Protein AF-0000000072588789 (afdb_homodimer)

Nearest PDB structures (foldseek):
  6ohc-assembly2_D  TM=9.760E-01  e=1.120E-61  Escherichia coli K-12
  6ohb-assembly2_D  TM=9.799E-01  e=6.715E-60  Escherichia coli K-12
  6ohc-assembly1_A  TM=9.762E-01  e=5.239E-60  Escherichia coli K-12
  6ohc-assembly2_C  TM=9.763E-01  e=9.156E-60  Escherichia coli K-12
  6ohc-assembly1_B  TM=9.712E-01  e=9.741E-60  Escherichia coli K-12

Foldseek 3Di:
DAKEKEWEWEWFACDFCVVDVVRIAIELTKMWIADQQFTADIHHCVVCVVVHDVPHHYHYDSLWYKFFFFEFEAAELLLQVCFPPDDLFDVRLCVVRVQVSLLVVVDLVVLLVSLLVSVQQLFLQRHQEYEYEFAQDLSSVVSNLVNCVVLQGQYEYEYEAFADPGDPSRHDDLVVLLVSRVVCQVVFDVPRRYAYESHHAFDLRADPSNLLSSLVVCVVPVLHAYEYAFQQAPVVFVSCCVRCVVAPGRLRSNVVNVQQAQRYEYEQCADDDLVSLLSQQVRLYEYAHAQQLSVQRVRHFHAPPSSVVNPHQYAYHQHGSSGNASHLLQSLQSNCVSCVVNVHHDFLSSSLCRGAQSVCVSNVNNQATRGSDGGHRPWMWMFRCPLDVVSVVQCVPDDDPRSSSNSCSNVNGSSRTQFTDTSRHTSDGPPPPPPD/DAKEKEWEWEWFACDFCVVPVVRIAIELTKMWIADQQFTADIHHCVVCVVVHDVPHHYHYDSLWYKFFFFEFEAAELLLQVCFPPDDLFDVRLCVVRVQVSLLVVVDLVVLLVSLLVSVQQLFLQRHQEYEYEFAQDLSSVVSNLVNCVVLQGQYEYEYEAFAAPGDPSRHDDLVVLLVSRVVCQVVFDVPRRYAYESHHAFDLRADPSNLLSSLVVCVVPVLHAYEYAFQQAPVVFVSCCVRCVVAPGRLRSNVVNVQQAQRYEYEQCADDDLVSLLSQQVRLYEYAHAQQLSVQRVRHFHAPPSSVVNVHQYAYHQHGSSGNASHLLQSLQSNCVSCVVNVHHDFLSSSLCRGAQSVCVSNVNNQATRGSHGGHRPWMWMFRCPLDVVSVVQCVPDDDPRSSSNSCSNVNGSSRTQFTDTSRHTSDGPPPPPPD

Secondary structure (DSSP, 8-state):
---EEEEEEEEEESS-TTT-GGGEEEEEEEEEEEETTEEEEEEEHHHHGGGPPTT-EEEEEEEEEEEEPEEEEEEEGGGGGG-S---SSHHHHIIIIIHHHHHGGGSHHHHHHHHHHHHHHHHHTTEEEEEEE--SSHHHHHHHHHHHHHTT-EEEEE-EE--SSS-GGG---HHHHHHHHHHHHHHHTTSTTEEEEEEE--GGGS-HHHHHHHHHHHHH-TTSEEEEEES--HHHHHHHHHH-TTSSSHHHHHHHTT--STTEEEEE--S--HHHHHHHHHHT-EEEE-HHHHHHTT-----HHHHHHTT-EEEE---BTTBS-S-HHHHHHHHHHHHHHTT----HHHHHHHTTHHHHHHTT-TTTSSS--TTSB--EEEE-TTSSHHHHHHHTT--SHHHHHHHHHHH--GGGEEEEEETTEEEEETT-----/---EEEEEEEEEESS-TTT-GGGEEEEEEEEEEEETTEEEEEEEHHHHGGGPPTT-EEEEEEEEEEEEPEEEEEEEGGGGGG-S---SSHHHHIIIIIHHHHHGGGSHHHHHHHHHHHHHHHHHTTEEEEEEE--SSHHHHHHHHHHHHHHT-EEEEE-EE--SSS-GGG---HHHHHHHHHHHHHHHTTSTTEEEEEEE--GGGS-HHHHHHHHHHHHH-TTSEEEEEES--HHHHHHHHHH-TTSSSHHHHHHHTT--STTEEEEE--S--HHHHHHHHHHT-EEEE-HHHHHHTT-----HHHHHHTT-EEEE---BTTBS-S-HHHHHHHHHHHHHHTT----HHHHHHHTTHHHHHHTT-TTTSSS--TTSB--EEEE-TTSSHHHHHHHTT--SHHHHHHHHHHH--GGGEEEEEETTEEEEETT-----

Radius of gyration: 27.59 Å; Cα contacts (8 Å, |Δi|>4): 2195; chains: 2; bounding box: 62×80×72 Å

InterPro domains:
  IPR006680 Amidohydrolase-related [PF01979] (66-426)
  IPR011059 Metal-dependent hydrolase, composite domain superfamily [G3DSA:2.30.40.10] (7-421)
  IPR011059 Metal-dependent hydrolase, composite domain superfamily [SSF51338] (22-83)
  IPR011059 Metal-dependent hydrolase, composite domain superfamily [SSF51338] (342-427)
  IPR014311 Guanine deaminase [TIGR02967] (25-424)
  IPR032466 Metal-dependent hydrolase [SSF51556] (68-370)
  IPR051607 Metallo-dependent Hydrolases [PTHR11271] (20-431)

Organism: Burkholderia pseudomallei (strain K96243) (NCBI:txid272560)

Structure (mmCIF, N/CA/C/O backbone):
data_AF-0000000072588789-model_v1
#
loop_
_entity.id
_entity.type
_entity.pdbx_description
1 polymer 'Guanine deaminase'
#
loop_
_atom_site.group_PDB
_atom_site.id
_atom_site.type_symbol
_atom_site.label_atom_id
_atom_site.label_alt_id
_atom_site.label_comp_id
_atom_site.label_asym_id
_atom_site.label_entity_id
_atom_site.label_seq_id
_atom_site.pdbx_PDB_ins_code
_atom_site.Cartn_x
_atom_site.Cartn_y
_atom_site.Cartn_z
_atom_site.occupancy
_atom_site.B_iso_or_equiv
_atom_site.auth_seq_id
_atom_site.auth_comp_id
_atom_site.auth_asym_id
_atom_site.auth_atom_id
_atom_site.pdbx_PDB_model_num
ATOM 1 N N . MET A 1 1 ? 19.344 20.5 32.75 1 59.69 1 MET A N 1
ATOM 2 C CA . MET A 1 1 ? 18.672 19.438 31.984 1 59.69 1 MET A CA 1
ATOM 3 C C . MET A 1 1 ? 19.672 18.656 31.125 1 59.69 1 MET A C 1
ATOM 5 O O . MET A 1 1 ? 20.656 19.219 30.656 1 59.69 1 MET A O 1
ATOM 9 N N . THR A 1 2 ? 19.672 17.359 31.156 1 82.81 2 THR A N 1
ATOM 10 C CA . THR A 1 2 ? 20.734 16.484 30.672 1 82.81 2 THR A CA 1
ATOM 11 C C . THR A 1 2 ? 20.703 16.391 29.141 1 82.81 2 THR A C 1
ATOM 13 O O . THR A 1 2 ? 19.625 16.375 28.547 1 82.81 2 THR A O 1
ATOM 16 N N . GLN A 1 3 ? 21.797 16.812 28.531 1 94.94 3 GLN A N 1
ATOM 17 C CA . GLN A 1 3 ? 22.016 16.672 27.109 1 94.94 3 GLN A CA 1
ATOM 18 C C . GLN A 1 3 ? 21.906 15.219 26.656 1 94.94 3 GLN A C 1
ATOM 20 O O . GLN A 1 3 ? 22.406 14.32 27.344 1 94.94 3 GLN A O 1
ATOM 25 N N . THR A 1 4 ? 21.109 14.961 25.641 1 98.06 4 THR A N 1
ATOM 26 C CA . THR A 1 4 ? 21.031 13.641 25.031 1 98.06 4 THR A CA 1
ATOM 27 C C . THR A 1 4 ? 21.578 13.68 23.609 1 98.06 4 THR A C 1
AT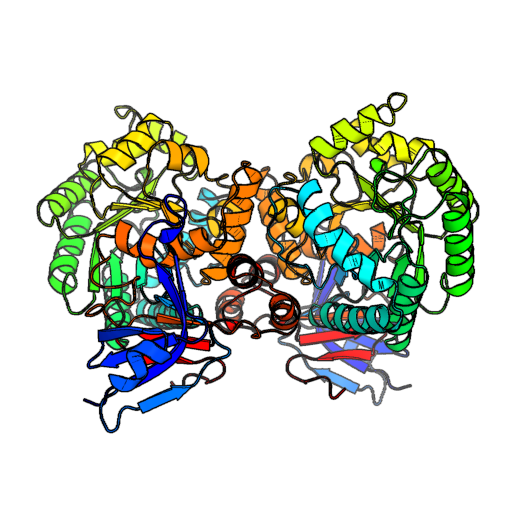OM 29 O O . THR A 1 4 ? 21.281 14.602 22.844 1 98.06 4 THR A O 1
ATOM 32 N N . ALA A 1 5 ? 22.406 12.711 23.312 1 98.44 5 ALA A N 1
ATOM 33 C CA . ALA A 1 5 ? 22.969 12.586 21.969 1 98.44 5 ALA A CA 1
ATOM 34 C C . ALA A 1 5 ? 22.594 11.242 21.344 1 98.44 5 ALA A C 1
ATOM 36 O O . ALA A 1 5 ? 22.594 10.211 22.031 1 98.44 5 ALA A O 1
ATOM 37 N N . PHE A 1 6 ? 22.219 11.281 20.094 1 98.69 6 PHE A N 1
ATOM 38 C CA . PHE A 1 6 ? 21.828 10.094 19.328 1 98.69 6 PHE A CA 1
ATOM 39 C C . PHE A 1 6 ? 22.828 9.828 18.203 1 98.69 6 PHE A C 1
ATOM 41 O O . PHE A 1 6 ? 23.031 10.68 17.344 1 98.69 6 PHE A O 1
ATOM 48 N N . ARG A 1 7 ? 23.5 8.672 18.25 1 98.81 7 ARG A N 1
ATOM 49 C CA . ARG A 1 7 ? 24.422 8.305 17.188 1 98.81 7 ARG A CA 1
ATOM 50 C C . ARG A 1 7 ? 23.766 7.336 16.203 1 98.81 7 ARG A C 1
ATOM 52 O O . ARG A 1 7 ? 23.406 6.219 16.578 1 98.81 7 ARG A O 1
ATOM 59 N N . ALA A 1 8 ? 23.562 7.719 14.969 1 98.75 8 ALA A N 1
ATOM 60 C CA . ALA A 1 8 ? 22.891 6.98 13.914 1 98.75 8 ALA A CA 1
ATOM 61 C C . ALA A 1 8 ? 23.234 7.543 12.539 1 98.75 8 ALA A C 1
ATOM 63 O O . ALA A 1 8 ? 24.031 8.484 12.43 1 98.75 8 ALA A O 1
ATOM 64 N N . ARG A 1 9 ? 22.812 6.812 11.461 1 98.62 9 ARG A N 1
ATOM 65 C CA . ARG A 1 9 ? 22.766 7.52 10.188 1 98.62 9 ARG A CA 1
ATOM 66 C C . ARG A 1 9 ? 21.844 8.734 10.273 1 98.62 9 ARG A C 1
ATOM 68 O O . ARG A 1 9 ? 20.797 8.672 10.914 1 98.62 9 ARG A O 1
ATOM 75 N N . LEU A 1 10 ? 22.297 9.859 9.719 1 98.5 10 LEU A N 1
ATOM 76 C CA . LEU A 1 10 ? 21.531 11.094 9.836 1 98.5 10 LEU A CA 1
ATOM 77 C C . LEU A 1 10 ? 21.156 11.633 8.453 1 98.5 10 LEU A C 1
ATOM 79 O O . LEU A 1 10 ? 22.031 11.805 7.602 1 98.5 10 LEU A O 1
ATOM 83 N N . LEU A 1 11 ? 19.875 11.805 8.211 1 98.56 11 LEU A N 1
ATOM 84 C CA . LEU A 1 11 ? 19.375 12.406 6.98 1 98.56 11 LEU A CA 1
ATOM 85 C C . LEU A 1 11 ? 18.828 13.812 7.238 1 98.56 11 LEU A C 1
ATOM 87 O O . LEU A 1 11 ? 17.984 14.008 8.109 1 98.56 11 LEU A O 1
ATOM 91 N N . ARG A 1 12 ? 19.328 14.812 6.598 1 97.44 12 ARG A N 1
ATOM 92 C CA . ARG A 1 12 ? 18.875 16.203 6.645 1 97.44 12 ARG A CA 1
ATOM 93 C C . ARG A 1 12 ? 18.812 16.797 5.246 1 97.44 12 ARG A C 1
ATOM 95 O O . ARG A 1 12 ? 19.312 16.219 4.289 1 97.44 12 ARG A O 1
ATOM 102 N N . PHE A 1 13 ? 18.094 17.906 5.129 1 97.19 13 PHE A N 1
ATOM 103 C CA . PHE A 1 13 ? 17.969 18.594 3.852 1 97.19 13 PHE A CA 1
ATOM 104 C C . PHE A 1 13 ? 18.297 20.078 4.004 1 97.19 13 PHE A C 1
ATOM 106 O O . PHE A 1 13 ? 17.859 20.719 4.953 1 97.19 13 PHE A O 1
ATOM 113 N N . ASP A 1 14 ? 19.094 20.594 3.105 1 92.81 14 ASP A N 1
ATOM 114 C CA . ASP A 1 14 ? 19.438 22.016 3.074 1 92.81 14 ASP A CA 1
ATOM 115 C C . ASP A 1 14 ? 18.703 22.734 1.943 1 92.81 14 ASP A C 1
ATOM 117 O O . ASP A 1 14 ? 18.984 23.906 1.662 1 92.81 14 ASP A O 1
ATOM 121 N N . GLY A 1 15 ? 17.859 22.062 1.28 1 93.75 15 GLY A N 1
ATOM 122 C CA . GLY A 1 15 ? 17.031 22.531 0.177 1 93.75 15 GLY A CA 1
ATOM 123 C C . GLY A 1 15 ? 16.328 21.422 -0.57 1 93.75 15 GLY A C 1
ATOM 124 O O . GLY A 1 15 ? 16.359 20.266 -0.142 1 93.75 15 GLY A O 1
ATOM 125 N N . ASP A 1 16 ? 15.656 21.766 -1.621 1 93.38 16 ASP A N 1
ATOM 126 C CA . ASP A 1 16 ? 14.953 20.797 -2.453 1 93.38 16 ASP A CA 1
ATOM 127 C C . ASP A 1 16 ? 15.938 19.984 -3.309 1 93.38 16 ASP A C 1
ATOM 129 O O . ASP A 1 16 ? 16.609 20.547 -4.18 1 93.38 16 ASP A O 1
ATOM 133 N N . PRO A 1 17 ? 15.969 18.703 -3.127 1 93.69 17 PRO A N 1
ATOM 134 C CA . PRO A 1 17 ? 16.922 17.875 -3.877 1 93.69 17 PRO A CA 1
ATOM 135 C C . PRO A 1 17 ? 16.656 17.875 -5.379 1 93.69 17 PRO A C 1
ATOM 137 O O . PRO A 1 17 ? 17.516 17.484 -6.168 1 93.69 17 PRO A O 1
ATOM 140 N N . ALA A 1 18 ? 15.453 18.219 -5.773 1 88.56 18 ALA A N 1
ATOM 141 C CA . ALA A 1 18 ? 15.148 18.312 -7.199 1 88.56 18 ALA A CA 1
ATOM 142 C C . ALA A 1 18 ? 15.859 19.516 -7.828 1 88.56 18 ALA A C 1
ATOM 144 O O . ALA A 1 18 ? 16.016 19.578 -9.047 1 88.56 18 ALA A O 1
ATOM 145 N N . GLN A 1 19 ? 16.266 20.422 -7 1 89.06 19 GLN A N 1
ATOM 146 C CA . GLN A 1 19 ? 16.828 21.672 -7.508 1 89.06 19 GLN A CA 1
ATOM 147 C C . GLN A 1 19 ? 18.359 21.672 -7.398 1 89.06 19 GLN A C 1
ATOM 149 O O . GLN A 1 19 ? 19.031 22.375 -8.148 1 89.06 19 GLN A O 1
ATOM 154 N N . SER A 1 20 ? 18.828 20.969 -6.383 1 88.25 20 SER A N 1
ATOM 155 C CA . SER A 1 20 ? 20.266 20.953 -6.18 1 88.25 20 SER A CA 1
ATOM 156 C C . SER A 1 20 ? 20.734 19.625 -5.605 1 88.25 20 SER A C 1
ATOM 158 O O . SER A 1 20 ? 20.109 19.078 -4.688 1 88.25 20 SER A O 1
ATOM 160 N N . ASP A 1 21 ? 21.781 19.156 -6.094 1 84.69 21 ASP A N 1
ATOM 161 C CA . ASP A 1 21 ? 22.375 17.938 -5.578 1 84.69 21 ASP A CA 1
ATOM 162 C C . ASP A 1 21 ? 22.953 18.141 -4.18 1 84.69 21 ASP A C 1
ATOM 164 O O . ASP A 1 21 ? 23.156 17.188 -3.43 1 84.69 21 ASP A O 1
ATOM 168 N N . ASP A 1 22 ? 23.219 19.375 -3.846 1 88 22 ASP A N 1
ATOM 169 C CA . ASP A 1 22 ? 23.812 19.703 -2.555 1 88 22 ASP A CA 1
ATOM 170 C C . ASP A 1 22 ? 22.75 19.906 -1.487 1 88 22 ASP A C 1
ATOM 172 O O . ASP A 1 22 ? 23.047 20.25 -0.345 1 88 22 ASP A O 1
ATOM 176 N N . ALA A 1 23 ? 21.562 19.609 -1.928 1 93.69 23 ALA A N 1
ATOM 177 C CA . ALA A 1 23 ? 20.438 19.828 -1.025 1 93.69 23 ALA A CA 1
ATOM 178 C C . ALA A 1 23 ? 20.359 18.734 0.03 1 93.69 23 ALA A C 1
ATOM 180 O O . ALA A 1 23 ? 19.703 18.906 1.06 1 93.69 23 ALA A O 1
ATOM 181 N N . LEU A 1 24 ? 21.078 17.641 -0.206 1 94.12 24 LEU A N 1
ATOM 182 C CA . LEU A 1 24 ? 21.031 16.484 0.674 1 94.12 24 LEU A CA 1
ATOM 183 C C . LEU A 1 24 ? 22.234 16.469 1.63 1 94.12 24 LEU A C 1
ATOM 185 O O . LEU A 1 24 ? 23.359 16.703 1.212 1 94.12 24 LEU A O 1
ATOM 189 N N . ALA A 1 25 ? 22 16.375 2.9 1 95.75 25 ALA A N 1
ATOM 190 C CA . ALA A 1 25 ? 23.031 16.141 3.914 1 95.75 25 ALA A CA 1
ATOM 191 C C . ALA A 1 25 ? 22.844 14.781 4.582 1 95.75 25 ALA A C 1
ATOM 193 O O . ALA A 1 25 ? 21.844 14.555 5.281 1 95.75 25 ALA A O 1
ATOM 194 N N . TYR A 1 26 ? 23.781 13.906 4.352 1 97.31 26 TYR A N 1
ATOM 195 C CA . TYR A 1 26 ? 23.703 12.539 4.855 1 97.31 26 TYR A CA 1
ATOM 196 C C . TYR A 1 26 ? 25 12.133 5.551 1 97.31 26 TYR A C 1
ATOM 198 O O . TYR A 1 26 ? 26.094 12.242 4.969 1 97.31 26 TYR A O 1
ATOM 206 N N . ASP A 1 27 ? 24.891 11.766 6.812 1 98.06 27 ASP A N 1
ATOM 207 C CA . ASP A 1 27 ? 26.031 11.227 7.57 1 98.06 27 ASP A CA 1
ATOM 208 C C . ASP A 1 27 ? 25.797 9.758 7.918 1 98.06 27 ASP A C 1
ATOM 210 O O . ASP A 1 27 ? 24.906 9.422 8.688 1 98.06 27 ASP A O 1
ATOM 214 N N . GLU A 1 28 ? 26.562 8.891 7.426 1 97.81 28 GLU A N 1
ATOM 215 C CA . GLU A 1 28 ? 26.453 7.469 7.73 1 97.81 28 GLU A CA 1
ATOM 216 C C . GLU A 1 28 ? 26.672 7.203 9.219 1 97.81 28 GLU A C 1
ATOM 218 O O . GLU A 1 28 ? 26.047 6.316 9.797 1 97.81 28 GLU A O 1
ATOM 223 N N . ASP A 1 29 ? 27.641 7.848 9.703 1 98.5 29 ASP A N 1
ATOM 224 C CA . ASP A 1 29 ? 27.891 7.871 11.141 1 98.5 29 ASP A CA 1
ATOM 225 C C . ASP A 1 29 ? 27.688 9.273 11.711 1 98.5 29 ASP A C 1
ATOM 227 O O . ASP A 1 29 ? 28.641 10.039 11.844 1 98.5 29 ASP A O 1
ATOM 231 N N . GLY A 1 30 ? 26.375 9.5 12.094 1 98.62 30 GLY A N 1
ATOM 232 C CA . GLY A 1 30 ? 25.984 10.836 12.516 1 98.62 30 GLY A CA 1
ATOM 233 C C . GLY A 1 30 ? 25.719 10.938 14 1 98.62 30 GLY A C 1
ATOM 234 O O . GLY A 1 30 ? 25.688 9.93 14.703 1 98.62 30 GLY A O 1
ATOM 235 N N . LEU A 1 31 ? 25.734 12.172 14.406 1 98.62 31 LEU A N 1
ATOM 236 C CA . LEU A 1 31 ? 25.391 12.516 15.781 1 98.62 31 LEU A CA 1
ATOM 237 C C . LEU A 1 31 ? 24.375 13.641 15.836 1 98.62 31 LEU A C 1
ATOM 239 O O . LEU A 1 31 ? 24.516 14.656 15.156 1 98.62 31 LEU A O 1
ATOM 243 N N . LEU A 1 32 ? 23.281 13.438 16.5 1 98.81 32 LEU A N 1
ATOM 244 C CA . LEU A 1 32 ? 22.281 14.445 16.828 1 98.81 32 LEU A CA 1
ATOM 245 C C . LEU A 1 32 ? 22.281 14.773 18.312 1 98.81 32 LEU A C 1
ATOM 247 O O . LEU A 1 32 ? 22.062 13.898 19.141 1 98.81 32 LEU A O 1
ATOM 251 N N . ILE A 1 33 ? 22.578 16 18.641 1 98.69 33 ILE A N 1
ATOM 252 C CA . ILE A 1 33 ? 22.656 16.453 20.031 1 98.69 33 ILE A CA 1
ATOM 253 C C . ILE A 1 33 ? 21.422 17.297 20.359 1 98.69 33 ILE A C 1
ATOM 255 O O . ILE A 1 33 ? 21.125 18.266 19.672 1 98.69 33 ILE A O 1
ATOM 259 N N . VAL A 1 34 ? 20.719 16.906 21.391 1 98.38 34 VAL A N 1
ATOM 260 C CA . VAL A 1 34 ? 19.469 17.547 21.797 1 98.38 34 VAL A CA 1
ATOM 261 C C . VAL A 1 34 ? 19.578 18.016 23.25 1 98.38 34 VAL A C 1
ATOM 263 O O . VAL A 1 34 ? 20.109 17.297 24.094 1 98.38 34 VAL A O 1
ATOM 266 N N . GLU A 1 35 ? 19.141 19.188 23.516 1 97.44 35 GLU A N 1
ATOM 267 C CA . GLU A 1 35 ? 19.078 19.75 24.859 1 97.44 35 GLU A CA 1
ATOM 268 C C . GLU A 1 35 ? 17.828 20.625 25.031 1 97.44 35 GLU A C 1
ATOM 270 O O . GLU A 1 35 ? 17.531 21.453 24.156 1 97.44 35 GLU A O 1
ATOM 275 N N . ASN A 1 36 ? 17.125 20.422 26.109 1 96.44 36 ASN A N 1
ATOM 276 C CA . ASN A 1 36 ? 15.945 21.219 26.438 1 96.44 36 ASN A CA 1
ATOM 277 C C . ASN A 1 36 ? 14.938 21.234 25.297 1 96.44 36 ASN A C 1
ATOM 279 O O . ASN A 1 36 ? 14.453 22.312 24.922 1 96.44 36 ASN A O 1
ATOM 283 N N . GLY A 1 37 ? 14.812 20.125 24.609 1 97.06 37 GLY A N 1
ATOM 284 C CA . GLY A 1 37 ? 13.789 19.953 23.594 1 97.06 37 GLY A CA 1
ATOM 285 C C . GLY A 1 37 ? 14.188 20.5 22.25 1 97.06 37 GLY A C 1
ATOM 286 O O . GLY A 1 37 ? 13.398 20.5 21.297 1 97.06 37 GLY A O 1
ATOM 287 N N . ARG A 1 38 ? 15.445 20.953 22.109 1 98.12 38 ARG A N 1
ATOM 288 C CA . ARG A 1 38 ? 15.898 21.594 20.891 1 98.12 38 ARG A CA 1
ATOM 289 C C . ARG A 1 38 ? 17.188 20.938 20.391 1 98.12 38 ARG A C 1
ATOM 291 O O . ARG A 1 38 ? 17.938 20.359 21.172 1 98.12 38 ARG A O 1
ATOM 298 N N . VAL A 1 39 ? 17.359 21.062 19.125 1 98.44 39 VAL A N 1
ATOM 299 C CA . VAL A 1 39 ? 18.594 20.562 18.516 1 98.44 39 VAL A CA 1
ATOM 300 C C . VAL A 1 39 ? 19.75 21.5 18.859 1 98.44 39 VAL A C 1
ATOM 302 O O . VAL A 1 39 ? 19.641 22.719 18.688 1 98.44 39 VAL A O 1
ATOM 305 N N . VAL A 1 40 ? 20.781 20.922 19.344 1 98.12 40 VAL A N 1
ATOM 306 C CA . VAL A 1 40 ? 22 21.672 19.609 1 98.12 40 VAL A CA 1
ATOM 307 C C . VAL A 1 40 ? 22.922 21.594 18.391 1 98.12 40 VAL A C 1
ATOM 309 O O . VAL A 1 40 ? 23.5 22.609 17.969 1 98.12 40 VAL A O 1
ATOM 312 N N . ALA A 1 41 ? 23.062 20.375 17.891 1 98.25 41 ALA A N 1
ATOM 313 C CA . ALA A 1 41 ? 23.891 20.141 16.703 1 98.25 41 ALA A CA 1
ATOM 314 C C . ALA A 1 41 ? 23.531 18.812 16.047 1 98.25 41 ALA A C 1
ATOM 316 O O . ALA A 1 41 ? 23.078 17.875 16.703 1 98.25 41 ALA A O 1
ATOM 317 N N . ALA A 1 42 ? 23.75 18.734 14.766 1 98.5 42 ALA A N 1
ATOM 318 C CA . ALA A 1 42 ? 23.594 17.516 13.969 1 98.5 42 ALA A CA 1
ATOM 319 C C . ALA A 1 42 ? 24.656 17.438 12.875 1 98.5 42 ALA A C 1
ATOM 321 O O . ALA A 1 42 ? 24.891 18.422 12.164 1 98.5 42 ALA A O 1
ATOM 322 N N . GLY A 1 43 ? 25.297 16.391 12.742 1 98.19 43 GLY A N 1
ATOM 323 C CA . GLY A 1 43 ? 26.344 16.203 11.75 1 98.19 43 GLY A CA 1
ATOM 324 C C . GLY A 1 43 ? 27.172 14.945 11.969 1 98.19 43 GLY A C 1
ATOM 325 O O . GLY A 1 43 ? 26.719 14.023 12.656 1 98.19 43 GLY A O 1
ATOM 326 N N . ALA A 1 44 ? 28.312 14.867 11.344 1 98.44 44 ALA A N 1
ATOM 327 C CA . ALA A 1 44 ? 29.188 13.703 11.461 1 98.44 44 ALA A CA 1
ATOM 328 C C . ALA A 1 44 ? 29.641 13.5 12.906 1 98.44 44 ALA A C 1
ATOM 330 O O . ALA A 1 44 ? 30.016 14.461 13.586 1 98.44 44 ALA A O 1
ATOM 331 N N . HIS A 1 45 ? 29.531 12.273 13.344 1 98.25 45 HIS A N 1
ATOM 332 C CA . HIS A 1 45 ? 29.969 11.945 14.688 1 98.25 45 HIS A CA 1
ATOM 333 C C . HIS A 1 45 ? 31.391 12.43 14.938 1 98.25 45 HIS A C 1
ATOM 335 O O . HIS A 1 45 ? 31.688 13.016 15.984 1 98.25 45 HIS A O 1
ATOM 341 N N . ALA A 1 46 ? 32.281 12.203 13.984 1 98 46 ALA A N 1
ATOM 342 C CA . ALA A 1 46 ? 33.688 12.57 14.125 1 98 46 ALA A CA 1
ATOM 343 C C . ALA A 1 46 ? 33.844 14.062 14.391 1 98 46 ALA A C 1
ATOM 345 O O . ALA A 1 46 ? 34.75 14.484 15.125 1 98 46 ALA A O 1
ATOM 346 N N . ALA A 1 47 ? 33 14.859 13.828 1 97.81 47 ALA A N 1
ATOM 347 C CA . ALA A 1 47 ? 33.094 16.312 13.938 1 97.81 47 ALA A CA 1
ATOM 348 C C . ALA A 1 47 ? 32.469 16.812 15.227 1 97.81 47 ALA A C 1
ATOM 350 O O . ALA A 1 47 ? 32.844 17.859 15.758 1 97.81 47 ALA A O 1
ATOM 351 N N . LEU A 1 48 ? 31.516 16.062 15.781 1 97.88 48 LEU A N 1
ATOM 352 C CA . LEU A 1 48 ? 30.672 16.609 16.844 1 97.88 48 LEU A CA 1
ATOM 353 C C . LEU A 1 48 ? 30.953 15.938 18.172 1 97.88 48 LEU A C 1
ATOM 355 O O . LEU A 1 48 ? 30.547 16.422 19.219 1 97.88 48 LEU A O 1
ATOM 359 N N . ALA A 1 49 ? 31.688 14.859 18.141 1 96.69 49 ALA A N 1
ATOM 360 C CA . ALA A 1 49 ? 31.906 14.062 19.344 1 96.69 49 ALA A CA 1
ATOM 361 C C . ALA A 1 49 ? 32.531 14.906 20.453 1 96.69 49 ALA A C 1
ATOM 363 O O . ALA A 1 49 ? 32.188 14.734 21.641 1 96.69 49 ALA A O 1
ATOM 364 N N . ALA A 1 50 ? 33.344 15.82 20.094 1 95.94 50 ALA A N 1
ATOM 365 C CA . ALA A 1 50 ? 34.031 16.641 21.078 1 95.94 50 ALA A CA 1
ATOM 366 C C . ALA A 1 50 ? 33.094 17.656 21.703 1 95.94 50 ALA A C 1
ATOM 368 O O . ALA A 1 50 ? 33.406 18.25 22.75 1 95.94 50 ALA A O 1
ATOM 369 N N . ARG A 1 51 ? 31.969 17.859 21.094 1 94.69 51 ARG A N 1
ATOM 370 C CA . ARG A 1 51 ? 31.016 18.859 21.562 1 94.69 51 ARG A CA 1
ATOM 371 C C . ARG A 1 51 ? 30.094 18.281 22.641 1 94.69 51 ARG A C 1
ATOM 373 O O . ARG A 1 51 ? 29.312 19.016 23.25 1 94.69 51 ARG A O 1
ATOM 380 N N . LEU A 1 52 ? 30.188 17.078 22.906 1 96 52 LEU A N 1
ATOM 381 C CA . LEU A 1 52 ? 29.312 16.453 23.891 1 96 52 LEU A CA 1
ATOM 382 C C . LEU A 1 52 ? 29.609 16.938 25.297 1 96 52 LEU A C 1
ATOM 384 O O . LEU A 1 52 ? 30.766 17 25.703 1 96 52 LEU A O 1
ATOM 388 N N . ALA A 1 53 ? 28.594 17.297 25.953 1 94.38 53 ALA A N 1
ATOM 389 C CA . ALA A 1 53 ? 28.75 17.719 27.344 1 94.38 53 ALA A CA 1
ATOM 390 C C . ALA A 1 53 ? 29.156 16.531 28.219 1 94.38 53 ALA A C 1
ATOM 392 O O . ALA A 1 53 ? 28.828 15.383 27.906 1 94.38 53 ALA A O 1
ATOM 393 N N . PRO A 1 54 ? 29.859 16.938 29.344 1 91.62 54 PRO A N 1
ATOM 394 C CA . PRO A 1 54 ? 30.109 15.867 30.328 1 91.62 54 PRO A CA 1
ATOM 395 C C . PRO A 1 54 ? 28.828 15.289 30.906 1 91.62 54 PRO A C 1
ATOM 397 O O . PRO A 1 54 ? 27.906 16.031 31.266 1 91.62 54 PRO A O 1
ATOM 400 N N . GLY A 1 55 ? 28.656 14.031 30.844 1 92.62 55 GLY A N 1
ATOM 401 C CA . GLY A 1 55 ? 27.484 13.375 31.422 1 92.62 55 GLY A CA 1
ATOM 402 C C . GLY A 1 55 ? 26.344 13.242 30.422 1 92.62 55 GLY A C 1
ATOM 403 O O . GLY A 1 55 ? 25.25 12.797 30.797 1 92.62 55 GLY A O 1
ATOM 404 N N . ALA A 1 56 ? 26.578 13.719 29.188 1 95.38 56 ALA A N 1
ATOM 405 C CA . ALA A 1 56 ? 25.547 13.555 28.172 1 95.38 56 ALA A CA 1
ATOM 406 C C . ALA A 1 56 ? 25.141 12.094 28.031 1 95.38 56 ALA A C 1
ATOM 408 O O . ALA A 1 56 ? 25.969 11.195 28.141 1 95.38 56 ALA A O 1
ATOM 409 N N . THR A 1 57 ? 23.844 11.852 27.906 1 96.88 57 THR A N 1
ATOM 410 C CA . THR A 1 57 ? 23.359 10.516 27.578 1 96.88 57 THR A CA 1
ATOM 411 C C . THR A 1 57 ? 23.578 10.211 26.094 1 96.88 57 THR A C 1
ATOM 413 O O . THR A 1 57 ? 23.125 10.969 25.234 1 96.88 57 THR A O 1
ATOM 416 N N . LEU A 1 58 ? 24.281 9.164 25.828 1 97.25 58 LEU A N 1
ATOM 417 C CA . LEU A 1 58 ? 24.531 8.758 24.438 1 97.25 58 LEU A CA 1
ATOM 418 C C . LEU A 1 58 ? 23.672 7.547 24.078 1 97.25 58 LEU A C 1
ATOM 420 O O . LEU A 1 58 ? 23.781 6.492 24.703 1 97.25 58 LEU A O 1
ATOM 424 N N . VAL A 1 59 ? 22.75 7.691 23.125 1 97.94 59 VAL A N 1
ATOM 425 C CA . VAL A 1 59 ? 21.922 6.613 22.578 1 97.94 59 VAL A CA 1
ATOM 426 C C . VAL A 1 59 ? 22.531 6.113 21.266 1 97.94 59 VAL A C 1
ATOM 428 O O . VAL A 1 59 ? 22.531 6.836 20.266 1 97.94 59 VAL A O 1
ATOM 431 N N . GLU A 1 60 ? 23.016 4.863 21.266 1 98 60 GLU A N 1
ATOM 432 C CA . GLU A 1 60 ? 23.672 4.297 20.094 1 98 60 GLU A CA 1
ATOM 433 C C . GLU A 1 60 ? 22.672 3.518 19.234 1 98 60 GLU A C 1
ATOM 435 O O . GLU A 1 60 ? 22.109 2.523 19.688 1 98 60 GLU A O 1
ATOM 440 N N . MET A 1 61 ? 22.438 3.967 18.031 1 98 61 MET A N 1
ATOM 441 C CA . MET A 1 61 ? 21.547 3.35 17.047 1 98 61 MET A CA 1
ATOM 442 C C . MET A 1 61 ? 22.156 3.408 15.648 1 98 61 MET A C 1
ATOM 444 O O . MET A 1 61 ? 21.5 3.857 14.703 1 98 61 MET A O 1
ATOM 448 N N . ARG A 1 62 ? 23.328 2.879 15.461 1 97.5 62 ARG A N 1
ATOM 449 C CA . ARG A 1 62 ? 24.109 3.068 14.242 1 97.5 62 ARG A CA 1
ATOM 450 C C . ARG A 1 62 ? 23.484 2.318 13.07 1 97.5 62 ARG A C 1
ATOM 452 O O . ARG A 1 62 ? 23.797 2.598 11.906 1 97.5 62 ARG A O 1
ATOM 459 N N . ASP A 1 63 ? 22.641 1.319 13.328 1 97.81 63 ASP A N 1
ATOM 460 C CA . ASP A 1 63 ? 21.984 0.543 12.281 1 97.81 63 ASP A CA 1
ATOM 461 C C . ASP A 1 63 ? 20.641 1.156 11.906 1 97.81 63 ASP A C 1
ATOM 463 O O . ASP A 1 63 ? 19.906 0.59 11.102 1 97.81 63 ASP A O 1
ATOM 467 N N . LYS A 1 64 ? 20.328 2.328 12.531 1 98.75 64 LYS A N 1
ATOM 468 C CA . LYS A 1 64 ? 19.078 3.041 12.273 1 98.75 64 LYS A CA 1
ATOM 469 C C . LYS A 1 64 ? 19.328 4.328 11.492 1 98.75 64 LYS A C 1
ATOM 471 O O . LYS A 1 64 ? 20.484 4.758 11.352 1 98.75 64 LYS A O 1
ATOM 476 N N . LEU A 1 65 ? 18.297 4.879 10.938 1 98.88 65 LEU A N 1
ATOM 477 C CA . LEU A 1 65 ? 18.328 6.156 10.234 1 98.88 65 LEU A CA 1
ATOM 478 C C . LEU A 1 65 ? 17.469 7.195 10.953 1 98.88 65 LEU A C 1
ATOM 480 O O . LEU A 1 65 ? 16.281 6.969 11.195 1 98.88 65 LEU A O 1
ATOM 484 N N . ILE A 1 66 ? 18.094 8.297 11.336 1 98.88 66 ILE A N 1
ATOM 485 C CA . ILE A 1 66 ? 17.344 9.414 11.898 1 98.88 66 ILE A CA 1
ATOM 486 C C . ILE A 1 66 ? 17.016 10.43 10.797 1 98.88 66 ILE A C 1
ATOM 488 O O . ILE A 1 66 ? 17.906 10.797 10.016 1 98.88 66 ILE A O 1
ATOM 492 N N . ALA A 1 67 ? 15.82 10.82 10.656 1 98.88 67 ALA A N 1
ATOM 493 C CA . ALA A 1 67 ? 15.312 11.898 9.812 1 98.88 67 ALA A CA 1
ATOM 494 C C . ALA A 1 67 ? 14.414 12.844 10.609 1 98.88 67 ALA A C 1
ATOM 496 O O . ALA A 1 67 ? 13.969 12.508 11.711 1 98.88 67 ALA A O 1
ATOM 497 N N . PRO A 1 68 ? 14.266 14.109 10.125 1 98.81 68 PRO A N 1
ATOM 498 C CA . PRO A 1 68 ? 13.234 14.922 10.781 1 98.81 68 PRO A CA 1
ATOM 499 C C . PRO A 1 68 ? 11.883 14.203 10.859 1 98.81 68 PRO A C 1
ATOM 501 O O . PRO A 1 68 ? 11.57 13.367 10.008 1 98.81 68 PRO A O 1
ATOM 504 N N . GLY A 1 69 ? 11.109 14.5 11.945 1 98.88 69 GLY A N 1
ATOM 505 C CA . GLY A 1 69 ? 9.781 13.922 12.047 1 98.88 69 GLY A CA 1
ATOM 506 C C . GLY A 1 69 ? 8.922 14.172 10.82 1 98.88 69 GLY A C 1
ATOM 507 O O . GLY A 1 69 ? 8.984 15.25 10.219 1 98.88 69 GLY A O 1
ATOM 508 N N . PHE A 1 70 ? 8.156 13.195 10.406 1 98.94 70 PHE A N 1
ATOM 509 C CA . PHE A 1 70 ? 7.301 13.367 9.242 1 98.94 70 PHE A CA 1
ATOM 510 C C . PHE A 1 70 ? 6.23 14.422 9.5 1 98.94 70 PHE A C 1
ATOM 512 O O . PHE A 1 70 ? 5.781 14.594 10.641 1 98.94 70 PHE A O 1
ATOM 519 N N . ILE A 1 71 ? 5.871 15.148 8.477 1 98.94 71 ILE A N 1
ATOM 520 C CA . ILE A 1 71 ? 4.836 16.172 8.508 1 98.94 71 ILE A CA 1
ATOM 521 C C . ILE A 1 71 ? 3.721 15.812 7.527 1 98.94 71 ILE A C 1
ATOM 523 O O . ILE A 1 71 ? 3.965 15.672 6.328 1 98.94 71 ILE A O 1
ATOM 527 N N . ASP A 1 72 ? 2.531 15.617 8.016 1 98.94 72 ASP A N 1
ATOM 528 C CA . ASP A 1 72 ? 1.343 15.297 7.227 1 98.94 72 ASP A CA 1
ATOM 529 C C . ASP A 1 72 ? 0.481 16.531 7.008 1 98.94 72 ASP A C 1
ATOM 531 O O . ASP A 1 72 ? -0.239 16.969 7.91 1 98.94 72 ASP A O 1
ATOM 535 N N . THR A 1 73 ? 0.385 17.047 5.77 1 98.94 73 THR A N 1
ATOM 536 C CA . THR A 1 73 ? -0.161 18.375 5.582 1 98.94 73 THR A CA 1
ATOM 537 C C . THR A 1 73 ? -1.651 18.312 5.262 1 98.94 73 THR A C 1
ATOM 539 O O . THR A 1 73 ? -2.262 19.328 4.918 1 98.94 73 THR A O 1
ATOM 542 N N . HIS A 1 74 ? -2.303 17.172 5.336 1 98.94 74 HIS A N 1
ATOM 543 C CA . HIS A 1 74 ? -3.74 17.031 5.125 1 98.94 74 HIS A CA 1
ATOM 544 C C . HIS A 1 74 ? -4.246 15.68 5.641 1 98.94 74 HIS A C 1
ATOM 546 O O . HIS A 1 74 ? -3.971 14.641 5.043 1 98.94 74 HIS A O 1
ATOM 552 N N . VAL A 1 75 ? -5.051 15.688 6.707 1 98.88 75 VAL A N 1
ATOM 553 C CA . VAL A 1 75 ? -5.523 14.445 7.309 1 98.88 75 VAL A CA 1
ATOM 554 C C . VAL A 1 75 ? -6.785 14.719 8.125 1 98.88 75 VAL A C 1
ATOM 556 O O . VAL A 1 75 ? -6.941 15.805 8.688 1 98.88 75 VAL A O 1
ATOM 559 N N . HIS A 1 76 ? -7.738 13.766 8.188 1 98.69 76 HIS A N 1
ATOM 560 C CA . HIS A 1 76 ? -9.008 13.906 8.891 1 98.69 76 HIS A CA 1
ATOM 561 C C . HIS A 1 76 ? -9.062 12.992 10.109 1 98.69 76 HIS A C 1
ATOM 563 O O . HIS A 1 76 ? -9.359 11.797 9.984 1 98.69 76 HIS A O 1
ATOM 569 N N . TYR A 1 77 ? -8.945 13.609 11.312 1 98.06 77 TYR A N 1
ATOM 570 C CA . TYR A 1 77 ? -8.906 12.719 12.461 1 98.06 77 TYR A CA 1
ATOM 571 C C . TYR A 1 77 ? -10.266 12.086 12.711 1 98.06 77 TYR A C 1
ATOM 573 O O . TYR A 1 77 ? -10.352 10.914 13.109 1 98.06 77 TYR A O 1
ATOM 581 N N . PRO A 1 78 ? -11.453 12.758 12.375 1 98.44 78 PRO A N 1
ATOM 582 C CA . PRO A 1 78 ? -12.75 12.156 12.656 1 98.44 78 PRO A CA 1
ATOM 583 C C . PRO A 1 78 ? -13.062 10.961 11.75 1 98.44 78 PRO A C 1
ATOM 585 O O . PRO A 1 78 ? -14 10.211 12.016 1 98.44 78 PRO A O 1
ATOM 588 N N . GLN A 1 79 ? -12.312 10.852 10.742 1 98.12 79 GLN A N 1
ATOM 589 C CA . GLN A 1 79 ? -12.625 9.82 9.758 1 98.12 79 GLN A CA 1
ATOM 590 C C . GLN A 1 79 ? -11.789 8.562 9.992 1 98.12 79 GLN A C 1
ATOM 592 O O . GLN A 1 79 ? -11.82 7.637 9.18 1 98.12 79 GLN A O 1
ATOM 597 N N . THR A 1 80 ? -11.078 8.461 11.094 1 98.25 80 THR A N 1
ATOM 598 C CA . THR A 1 80 ? -10.227 7.336 11.461 1 98.25 80 THR A CA 1
ATOM 599 C C . THR A 1 80 ? -11.016 6.035 11.484 1 98.25 80 THR A C 1
ATOM 601 O O . THR A 1 80 ? -10.578 5.023 10.93 1 98.25 80 THR A O 1
ATOM 604 N N . GLU A 1 81 ? -12.25 6.086 11.953 1 97.12 81 GLU A N 1
ATOM 605 C CA . GLU A 1 81 ? -13.008 4.867 12.203 1 97.12 81 GLU A CA 1
ATOM 606 C C . GLU A 1 81 ? -13.727 4.395 10.945 1 97.12 81 GLU A C 1
ATOM 608 O O . GLU A 1 81 ? -14.25 3.275 10.906 1 97.12 81 GLU A O 1
ATOM 613 N N . MET A 1 82 ? -13.766 5.184 9.938 1 97.12 82 MET A N 1
ATOM 614 C CA . MET A 1 82 ? -14.414 4.754 8.695 1 97.12 82 MET A CA 1
ATOM 615 C C . MET A 1 82 ? -13.383 4.562 7.586 1 97.12 82 MET A C 1
ATOM 617 O O . MET A 1 82 ? -13.742 4.441 6.414 1 97.12 82 MET A O 1
ATOM 621 N N . ILE A 1 83 ? -12.109 4.555 7.945 1 97.69 83 ILE A N 1
ATOM 622 C CA . ILE A 1 83 ? -11.055 4.285 6.98 1 97.69 83 ILE A CA 1
ATOM 623 C C . ILE A 1 83 ? -11.367 3 6.215 1 97.69 83 ILE A C 1
ATOM 625 O O . ILE A 1 83 ? -11.969 2.074 6.766 1 97.69 83 ILE A O 1
ATOM 629 N N . ALA A 1 84 ? -11.023 2.959 4.875 1 96.81 84 ALA A N 1
ATOM 630 C CA . ALA A 1 84 ? -11.219 1.767 4.051 1 96.81 84 ALA A CA 1
ATOM 631 C C . ALA A 1 84 ? -12.703 1.397 3.965 1 96.81 84 ALA A C 1
ATOM 633 O O . ALA A 1 84 ? -13.07 0.243 4.191 1 96.81 84 ALA A O 1
ATOM 634 N N . SER A 1 85 ? -13.539 2.396 3.734 1 96.06 85 SER A N 1
ATOM 635 C CA . SER A 1 85 ? -14.961 2.148 3.518 1 96.06 85 SER A CA 1
ATOM 636 C C . SER A 1 85 ? -15.289 2.098 2.029 1 96.06 85 SER A C 1
ATOM 638 O O . SER A 1 85 ? -14.945 3.012 1.279 1 96.06 85 SER A O 1
ATOM 640 N N . PRO A 1 86 ? -15.914 1.051 1.625 1 92.38 86 PRO A N 1
ATOM 641 C CA . PRO A 1 86 ? -16.203 0.906 0.196 1 92.38 86 PRO A CA 1
ATOM 642 C C . PRO A 1 86 ? -17.344 1.812 -0.274 1 92.38 86 PRO A C 1
ATOM 644 O O . PRO A 1 86 ? -18.359 1.921 0.401 1 92.38 86 PRO A O 1
ATOM 647 N N . ALA A 1 87 ? -17.141 2.498 -1.387 1 87.88 87 ALA A N 1
ATOM 648 C CA . ALA A 1 87 ? -18.172 3.316 -2.025 1 87.88 87 ALA A CA 1
ATOM 649 C C . ALA A 1 87 ? -17.844 3.537 -3.502 1 87.88 87 ALA A C 1
ATOM 651 O O . ALA A 1 87 ? -16.688 3.447 -3.918 1 87.88 87 ALA A O 1
ATOM 652 N N . PRO A 1 88 ? -18.875 3.791 -4.309 1 82.69 88 PRO A N 1
ATOM 653 C CA . PRO A 1 88 ? -18.625 3.996 -5.738 1 82.69 88 PRO A CA 1
ATOM 654 C C . PRO A 1 88 ? -18.203 5.422 -6.066 1 82.69 88 PRO A C 1
ATOM 656 O O . PRO A 1 88 ? -18.625 5.98 -7.082 1 82.69 88 PRO A O 1
ATOM 659 N N . GLY A 1 89 ? -17.5 6.062 -5.152 1 82.25 89 GLY A N 1
ATOM 660 C CA . GLY A 1 89 ? -17 7.402 -5.41 1 82.25 89 GLY A CA 1
ATOM 661 C C . GLY A 1 89 ? -17.031 8.305 -4.191 1 82.25 89 GLY A C 1
ATOM 662 O O . GLY A 1 89 ? -17.516 7.895 -3.129 1 82.25 89 GLY A O 1
ATOM 663 N N . LEU A 1 90 ? -16.594 9.586 -4.398 1 86 90 LEU A N 1
ATOM 664 C CA . LEU A 1 90 ? -16.391 10.531 -3.305 1 86 90 LEU A CA 1
ATOM 665 C C . LEU A 1 90 ? -17.719 10.891 -2.654 1 86 90 LEU A C 1
ATOM 667 O O . LEU A 1 90 ? -17.875 10.766 -1.437 1 86 90 LEU A O 1
ATOM 671 N N . LEU A 1 91 ? -18.719 11.32 -3.473 1 86.69 91 LEU A N 1
ATOM 672 C CA . LEU A 1 91 ? -19.953 11.867 -2.916 1 86.69 91 LEU A CA 1
ATOM 673 C C . LEU A 1 91 ? -20.75 10.789 -2.193 1 86.69 91 LEU A C 1
ATOM 675 O O . LEU A 1 91 ? -21.141 10.969 -1.036 1 86.69 91 LEU A O 1
ATOM 679 N N . PRO A 1 92 ? -20.891 9.578 -2.801 1 89.06 92 PRO A N 1
ATOM 680 C CA . PRO A 1 92 ? -21.531 8.5 -2.039 1 89.06 92 PRO A CA 1
ATOM 681 C C . PRO A 1 92 ? -20.734 8.109 -0.796 1 89.06 92 PRO A C 1
ATOM 683 O O . PRO A 1 92 ? -21.328 7.738 0.225 1 89.06 92 PRO A O 1
ATOM 686 N N . TRP A 1 93 ? -19.484 8.141 -0.9 1 92.31 93 TRP A N 1
ATOM 687 C CA . TRP A 1 93 ? -18.594 7.844 0.224 1 92.31 93 TRP A CA 1
ATOM 688 C C . TRP A 1 93 ? -18.844 8.812 1.376 1 92.31 93 TRP A C 1
ATOM 690 O O . TRP A 1 93 ? -18.906 8.398 2.537 1 92.31 93 TRP A O 1
ATOM 700 N N . LEU A 1 94 ? -19.031 10.117 1.111 1 92.31 94 LEU A N 1
ATOM 701 C CA . LEU A 1 94 ? -19.312 11.141 2.115 1 92.31 94 LEU A CA 1
ATOM 702 C C . LEU A 1 94 ? -20.656 10.867 2.799 1 92.31 94 LEU A C 1
ATOM 704 O O . LEU A 1 94 ? -20.719 10.82 4.031 1 92.31 94 LEU A O 1
ATOM 708 N N . ASP A 1 95 ? -21.625 10.57 2.051 1 93 95 ASP A N 1
ATOM 709 C CA . ASP A 1 95 ? -22.984 10.438 2.557 1 93 95 ASP A CA 1
ATOM 710 C C . ASP A 1 95 ? -23.156 9.156 3.373 1 93 95 ASP A C 1
ATOM 712 O O . ASP A 1 95 ? -23.812 9.156 4.414 1 93 95 ASP A O 1
ATOM 716 N N . ARG A 1 96 ? -22.531 8.164 2.877 1 93 96 ARG A N 1
ATOM 717 C CA . ARG A 1 96 ? -22.766 6.855 3.48 1 93 96 ARG A CA 1
ATOM 718 C C . ARG A 1 96 ? -21.875 6.66 4.707 1 93 96 ARG A C 1
ATOM 720 O O . ARG A 1 96 ? -22.281 6.031 5.684 1 93 96 ARG A O 1
ATOM 727 N N . TYR A 1 97 ? -20.672 7.234 4.629 1 95.69 97 TYR A N 1
ATOM 728 C CA . TYR A 1 97 ? -19.734 6.848 5.676 1 95.69 97 TYR A CA 1
ATOM 729 C C . TYR A 1 97 ? -19.219 8.07 6.418 1 95.69 97 TYR A C 1
ATOM 731 O O . TYR A 1 97 ? -19.25 8.117 7.652 1 95.69 97 TYR A O 1
ATOM 739 N N . THR A 1 98 ? -18.781 9.094 5.734 1 97 98 THR A N 1
ATOM 740 C CA . THR A 1 98 ? -18.062 10.219 6.332 1 97 98 THR A CA 1
ATOM 741 C C . THR A 1 98 ? -18.984 11 7.266 1 97 98 THR A C 1
ATOM 743 O O . THR A 1 98 ? -18.672 11.18 8.445 1 97 98 THR A O 1
ATOM 746 N N . PHE A 1 99 ? -20.172 11.445 6.758 1 97.31 99 PHE A N 1
ATOM 747 C CA . PHE A 1 99 ? -21.047 12.312 7.531 1 97.31 99 PHE A CA 1
ATOM 748 C C . PHE A 1 99 ? -21.609 11.586 8.75 1 97.31 99 PHE A C 1
ATOM 750 O O . PHE A 1 99 ? -21.562 12.102 9.867 1 97.31 99 PHE A O 1
ATOM 757 N N . PRO A 1 100 ? -22.031 10.32 8.562 1 96.88 100 PRO A N 1
ATOM 758 C CA . PRO A 1 100 ? -22.5 9.602 9.742 1 96.88 100 PRO A CA 1
ATOM 759 C C . PRO A 1 100 ? -21.406 9.414 10.797 1 96.88 100 PRO A C 1
ATOM 761 O O . PRO A 1 100 ? -21.672 9.531 11.992 1 96.88 100 PRO A O 1
ATOM 764 N N . THR A 1 101 ? -20.234 9.156 10.406 1 97.81 101 THR A N 1
ATOM 765 C CA . THR A 1 101 ? -19.109 8.977 11.328 1 97.81 101 THR A CA 1
ATOM 766 C C . THR A 1 101 ? -18.812 10.281 12.07 1 97.81 101 THR A C 1
ATOM 768 O O . THR A 1 101 ? -18.578 10.273 13.281 1 97.81 101 THR A O 1
ATOM 771 N N . GLU A 1 102 ? -18.844 11.391 11.406 1 98.31 102 GLU A N 1
ATOM 772 C CA . GLU A 1 102 ? -18.531 12.688 11.984 1 98.31 102 GLU A CA 1
ATOM 773 C C . GLU A 1 102 ? -19.625 13.148 12.945 1 98.31 102 GLU A C 1
ATOM 775 O O . GLU A 1 102 ? -19.359 13.93 13.867 1 98.31 102 GLU A O 1
ATOM 780 N N . ARG A 1 103 ? -20.844 12.633 12.734 1 98.25 103 ARG A N 1
ATOM 781 C CA . ARG A 1 103 ? -21.953 12.953 13.625 1 98.25 103 ARG A CA 1
ATOM 782 C C . ARG A 1 103 ? -21.609 12.625 15.07 1 98.25 103 ARG A C 1
ATOM 784 O O . ARG A 1 103 ? -22.016 13.344 15.992 1 98.25 103 ARG A O 1
ATOM 791 N N . ARG A 1 104 ? -20.844 11.648 15.273 1 98.25 104 ARG A N 1
ATOM 792 C CA . ARG A 1 104 ? -20.578 11.102 16.594 1 98.25 104 ARG A CA 1
ATOM 793 C C . ARG A 1 104 ? -19.703 12.055 17.406 1 98.25 104 ARG A C 1
ATOM 795 O O . ARG A 1 104 ? -19.609 11.938 18.625 1 98.25 104 ARG A O 1
ATOM 802 N N . PHE A 1 105 ? -19.125 13.016 16.828 1 98.62 105 PHE A N 1
ATOM 803 C CA . PHE A 1 105 ? -18.203 13.922 17.5 1 98.62 105 PHE A CA 1
ATOM 804 C C . PHE A 1 105 ? -18.953 15.031 18.219 1 98.62 105 PHE A C 1
ATOM 806 O O . PHE A 1 105 ? -18.344 15.859 18.906 1 98.62 105 PHE A O 1
ATOM 813 N N . ALA A 1 106 ? -20.25 15.008 18.062 1 98.12 106 ALA A N 1
ATOM 814 C CA . ALA A 1 106 ? -21.062 15.844 18.938 1 98.12 106 ALA A CA 1
ATOM 815 C C . ALA A 1 106 ? -20.844 15.477 20.406 1 98.12 106 ALA A C 1
ATOM 817 O O . ALA A 1 106 ? -21.047 16.297 21.297 1 98.12 106 ALA A O 1
ATOM 818 N N . ASP A 1 107 ? -20.375 14.281 20.625 1 98.31 107 ASP A N 1
ATOM 819 C CA . ASP A 1 107 ? -20.031 13.797 21.953 1 98.31 107 ASP A CA 1
ATOM 820 C C . ASP A 1 107 ? -18.562 14.039 22.266 1 98.31 107 ASP A C 1
ATOM 822 O O . ASP A 1 107 ? -17.688 13.414 21.672 1 98.31 107 ASP A O 1
ATOM 826 N N . PRO A 1 108 ? -18.281 14.898 23.281 1 98.19 108 PRO A N 1
ATOM 827 C CA . PRO A 1 108 ? -16.891 15.219 23.594 1 98.19 108 PRO A CA 1
ATOM 828 C C . PRO A 1 108 ? -16.078 13.984 24 1 98.19 108 PRO A C 1
ATOM 830 O O . PRO A 1 108 ? -14.875 13.922 23.734 1 98.19 108 PRO A O 1
ATOM 833 N N . ALA A 1 109 ? -16.719 13.039 24.641 1 98.56 109 ALA A N 1
ATOM 834 C CA . ALA A 1 109 ? -16 11.828 25.047 1 98.56 109 ALA A CA 1
ATOM 835 C C . ALA A 1 109 ? -15.547 11.023 23.844 1 98.56 109 ALA A C 1
ATOM 837 O O . ALA A 1 109 ? -14.445 10.477 23.828 1 98.56 109 ALA A O 1
ATOM 838 N N . HIS A 1 110 ? -16.438 10.914 22.891 1 98.62 110 HIS A N 1
ATOM 839 C CA . HIS A 1 110 ? -16.078 10.242 21.641 1 98.62 110 HIS A CA 1
ATOM 840 C C . HIS A 1 110 ? -14.938 10.969 20.938 1 98.62 110 HIS A C 1
ATOM 842 O O . HIS A 1 110 ? -13.992 10.336 20.453 1 98.62 110 HIS A O 1
ATOM 848 N N . ALA A 1 111 ? -15.016 12.289 20.875 1 98.81 111 ALA A N 1
ATOM 849 C CA . ALA A 1 111 ? -13.969 13.086 20.25 1 98.81 111 ALA A CA 1
ATOM 850 C C . ALA A 1 111 ? -12.617 12.844 20.922 1 98.81 111 ALA A C 1
ATOM 852 O O . ALA A 1 111 ? -11.602 12.688 20.234 1 98.81 111 ALA A O 1
ATOM 853 N N . ARG A 1 112 ? -12.617 12.789 22.219 1 98.69 112 ARG A N 1
ATOM 854 C CA . ARG A 1 112 ? -11.383 12.57 22.969 1 98.69 112 ARG A CA 1
ATOM 855 C C . ARG A 1 112 ? -10.805 11.188 22.688 1 98.69 112 ARG A C 1
ATOM 857 O O . ARG A 1 112 ? -9.602 11.039 22.469 1 98.69 112 ARG A O 1
ATOM 864 N N . ASP A 1 113 ? -11.703 10.203 22.672 1 98.75 113 ASP A N 1
ATOM 865 C CA . ASP A 1 113 ? -11.281 8.836 22.406 1 98.75 113 ASP A CA 1
ATOM 866 C C . ASP A 1 113 ? -10.617 8.711 21.047 1 98.75 113 ASP A C 1
ATOM 868 O O . ASP A 1 113 ? -9.531 8.133 20.922 1 98.75 113 ASP A O 1
ATOM 872 N N . VAL A 1 114 ? -11.219 9.258 20.031 1 98.75 114 VAL A N 1
ATOM 873 C CA . VAL A 1 114 ? -10.688 9.164 18.672 1 98.75 114 VAL A CA 1
ATOM 874 C C . VAL A 1 114 ? -9.414 9.992 18.547 1 98.75 114 VAL A C 1
ATOM 876 O O . VAL A 1 114 ? -8.461 9.586 17.891 1 98.75 114 VAL A O 1
ATOM 879 N N . ALA A 1 115 ? -9.367 11.164 19.203 1 98.88 115 ALA A N 1
ATOM 880 C CA . ALA A 1 115 ? -8.172 12.008 19.172 1 98.88 115 ALA A CA 1
ATOM 881 C C . ALA A 1 115 ? -6.957 11.273 19.719 1 98.88 115 ALA A C 1
ATOM 883 O O . ALA A 1 115 ? -5.871 11.336 19.141 1 98.88 115 ALA A O 1
ATOM 884 N N . GLU A 1 116 ? -7.18 10.578 20.859 1 98.81 116 GLU A N 1
ATOM 885 C CA . GLU A 1 116 ? -6.094 9.828 21.484 1 98.81 116 GLU A CA 1
ATOM 886 C C . GLU A 1 116 ? -5.578 8.734 20.547 1 98.81 116 GLU A C 1
ATOM 888 O O . GLU A 1 116 ? -4.371 8.625 20.312 1 98.81 116 GLU A O 1
ATOM 893 N N . PHE A 1 117 ? -6.441 7.941 19.984 1 98.62 117 PHE A N 1
ATOM 894 C CA . PHE A 1 117 ? -6.062 6.871 19.078 1 98.62 117 PHE A CA 1
ATOM 895 C C . PHE A 1 117 ? -5.359 7.438 17.844 1 98.62 117 PHE A C 1
ATOM 897 O O . PHE A 1 117 ? -4.348 6.891 17.391 1 98.62 117 PHE A O 1
ATOM 904 N N . PHE A 1 118 ? -5.996 8.547 17.344 1 98.75 118 PHE A N 1
ATOM 905 C CA . PHE A 1 118 ? -5.488 9.203 16.141 1 98.75 118 PHE A CA 1
ATOM 906 C C . PHE A 1 118 ? -4.043 9.641 16.344 1 98.75 118 PHE A C 1
ATOM 908 O O . PHE A 1 118 ? -3.178 9.312 15.523 1 98.75 118 PHE A O 1
ATOM 915 N N . LEU A 1 119 ? -3.744 10.297 17.391 1 98.88 119 LEU A N 1
ATOM 916 C CA . LEU A 1 119 ? -2.404 10.82 17.641 1 98.88 119 LEU A CA 1
ATOM 917 C C . LEU A 1 119 ? -1.425 9.688 17.922 1 98.88 119 LEU A C 1
ATOM 919 O O . LEU A 1 119 ? -0.281 9.711 17.469 1 98.88 119 LEU A O 1
ATOM 923 N N . ASP A 1 120 ? -1.859 8.688 18.656 1 98.44 120 ASP A N 1
ATOM 924 C CA . ASP A 1 120 ? -1.004 7.527 18.875 1 98.44 120 ASP A CA 1
ATOM 925 C C . ASP A 1 120 ? -0.611 6.863 17.562 1 98.44 120 ASP A C 1
ATOM 927 O O . ASP A 1 120 ? 0.532 6.434 17.391 1 98.44 120 ASP A O 1
ATOM 931 N N . THR A 1 121 ? -1.572 6.77 16.672 1 98.56 121 THR A N 1
ATOM 932 C CA . THR A 1 121 ? -1.322 6.129 15.391 1 98.56 121 THR A CA 1
ATOM 933 C C . THR A 1 121 ? -0.377 6.973 14.539 1 98.56 121 THR A C 1
ATOM 935 O O . THR A 1 121 ? 0.501 6.438 13.859 1 98.56 121 THR A O 1
ATOM 938 N N . LEU A 1 122 ? -0.545 8.328 14.547 1 98.81 122 LEU A N 1
ATOM 939 C CA . LEU A 1 122 ? 0.387 9.211 13.852 1 98.81 122 LEU A CA 1
ATOM 940 C C . LEU A 1 122 ? 1.813 8.992 14.352 1 98.81 122 LEU A C 1
ATOM 942 O O . LEU A 1 122 ? 2.738 8.867 13.547 1 98.81 122 LEU A O 1
ATOM 946 N N . LEU A 1 123 ? 1.954 8.938 15.648 1 98.75 123 LEU A N 1
ATOM 947 C CA . LEU A 1 123 ? 3.275 8.805 16.25 1 98.75 123 LEU A CA 1
ATOM 948 C C . LEU A 1 123 ? 3.885 7.441 15.938 1 98.75 123 LEU A C 1
ATOM 950 O O . LEU A 1 123 ? 5.09 7.336 15.703 1 98.75 123 LEU A O 1
ATOM 954 N N . ALA A 1 124 ? 3.068 6.41 15.875 1 98.62 124 ALA A N 1
ATOM 955 C CA . ALA A 1 124 ? 3.531 5.074 15.508 1 98.62 124 ALA A CA 1
ATOM 956 C C . ALA A 1 124 ? 4.031 5.039 14.07 1 98.62 124 ALA A C 1
ATOM 958 O O . ALA A 1 124 ? 4.801 4.148 13.688 1 98.62 124 ALA A O 1
ATOM 959 N N . CYS A 1 125 ? 3.594 6.027 13.328 1 98.81 125 CYS A N 1
ATOM 960 C CA . CYS A 1 125 ? 4.012 6.109 11.938 1 98.81 125 CYS A CA 1
ATOM 961 C C . CYS A 1 125 ? 5.07 7.188 11.75 1 98.81 125 CYS A C 1
ATOM 963 O O . CYS A 1 125 ? 5.426 7.527 10.617 1 98.81 125 CYS A O 1
ATOM 965 N N . GLY A 1 126 ? 5.574 7.773 12.781 1 98.81 126 GLY A N 1
ATOM 966 C CA . GLY A 1 126 ? 6.699 8.695 12.719 1 98.81 126 GLY A CA 1
ATOM 967 C C . GLY A 1 126 ? 6.285 10.125 12.438 1 98.81 126 GLY A C 1
ATOM 968 O O . GLY A 1 126 ? 7.133 11 12.242 1 98.81 126 GLY A O 1
ATOM 969 N N . THR A 1 127 ? 4.977 10.406 12.391 1 98.94 127 THR A N 1
ATOM 970 C CA . THR A 1 127 ? 4.477 11.75 12.117 1 98.94 127 THR A CA 1
ATOM 971 C C . THR A 1 127 ? 4.41 12.57 13.398 1 98.94 127 THR A C 1
ATOM 973 O O . THR A 1 127 ? 3.729 12.195 14.352 1 98.94 127 THR A O 1
ATOM 976 N N . THR A 1 128 ? 5.09 13.703 13.406 1 98.81 128 THR A N 1
ATOM 977 C CA . THR A 1 128 ? 5.16 14.516 14.609 1 98.81 128 THR A CA 1
ATOM 978 C C . THR A 1 128 ? 4.352 15.805 14.438 1 98.81 128 THR A C 1
ATOM 980 O O . THR A 1 128 ? 4.055 16.484 15.422 1 98.81 128 THR A O 1
ATOM 983 N N . THR A 1 129 ? 4.07 16.172 13.219 1 98.88 129 THR A N 1
ATOM 984 C CA . THR A 1 129 ? 3.273 17.344 12.898 1 98.88 129 THR A CA 1
ATOM 985 C C . THR A 1 129 ? 2.254 17.031 11.812 1 98.88 129 THR A C 1
ATOM 987 O O . THR A 1 129 ? 2.559 16.297 10.859 1 98.88 129 THR A O 1
ATOM 990 N N . ALA A 1 130 ? 1.045 17.578 11.969 1 98.94 130 ALA A N 1
ATOM 991 C CA . ALA A 1 130 ? 0.028 17.375 10.938 1 98.94 130 ALA A CA 1
ATOM 992 C C . ALA A 1 130 ? -0.924 18.562 10.867 1 98.94 130 ALA A C 1
ATOM 994 O O . ALA A 1 130 ? -1.096 19.297 11.844 1 98.94 130 ALA A O 1
ATOM 995 N N . LEU A 1 131 ? -1.378 18.844 9.672 1 98.88 131 LEU A N 1
ATOM 996 C CA . LEU A 1 131 ? -2.527 19.719 9.461 1 98.88 131 LEU A CA 1
ATOM 997 C C . LEU A 1 131 ? -3.822 18.906 9.438 1 98.88 131 LEU A C 1
ATOM 999 O O . LEU A 1 131 ? -4.074 18.156 8.5 1 98.88 131 LEU A O 1
ATOM 1003 N N . VAL A 1 132 ? -4.695 19.094 10.477 1 98.94 132 VAL A N 1
ATOM 1004 C CA . VAL A 1 132 ? -5.73 18.125 10.812 1 98.94 132 VAL A CA 1
ATOM 1005 C C . VAL A 1 132 ? -7.109 18.766 10.656 1 98.94 132 VAL A C 1
ATOM 1007 O O . VAL A 1 132 ? -7.371 19.828 11.211 1 98.94 132 VAL A O 1
ATOM 1010 N N . TYR A 1 133 ? -7.938 18.109 9.867 1 98.81 133 TYR A N 1
ATOM 1011 C CA . TYR A 1 133 ? -9.359 18.438 9.844 1 98.81 133 TYR A CA 1
ATOM 1012 C C . TYR A 1 133 ? -10.078 17.859 11.055 1 98.81 133 TYR A C 1
ATOM 1014 O O . TYR A 1 133 ? -9.914 16.672 11.367 1 98.81 133 TYR A O 1
ATOM 1022 N N . CYS A 1 134 ? -10.844 18.672 11.703 1 98.75 134 CYS A N 1
ATOM 1023 C CA . CYS A 1 134 ? -11.734 18.203 12.75 1 98.75 134 CYS A CA 1
ATOM 1024 C C . CYS A 1 134 ? -13.164 18.094 12.234 1 98.75 134 CYS A C 1
ATOM 1026 O O . CYS A 1 134 ? -13.391 17.641 11.109 1 98.75 134 CYS A O 1
ATOM 1028 N N . THR A 1 135 ? -14.234 18.25 13.055 1 98.69 135 THR A N 1
ATOM 1029 C CA . THR A 1 135 ? -15.617 18.297 12.594 1 98.69 135 THR A CA 1
ATOM 1030 C C . THR A 1 135 ? -16.203 19.703 12.773 1 98.69 135 THR A C 1
ATOM 1032 O O . THR A 1 135 ? -15.477 20.641 13.156 1 98.69 135 THR A O 1
ATOM 1035 N N . VAL A 1 136 ? -17.453 19.828 12.43 1 98.56 136 VAL A N 1
ATOM 1036 C CA . VAL A 1 136 ? -18.141 21.109 12.57 1 98.56 136 VAL A CA 1
ATOM 1037 C C . VAL A 1 136 ? -18.281 21.469 14.047 1 98.56 136 VAL A C 1
ATOM 1039 O O . VAL A 1 136 ? -18.484 22.641 14.398 1 98.56 136 VAL A O 1
ATOM 1042 N N . HIS A 1 137 ? -18.125 20.516 14.93 1 98.25 137 HIS A N 1
ATOM 1043 C CA . HIS A 1 137 ? -18.266 20.703 16.359 1 98.25 137 HIS A CA 1
ATOM 1044 C C . HIS A 1 137 ? -17 21.312 16.969 1 98.25 137 HIS A C 1
ATOM 1046 O O . HIS A 1 137 ? -15.914 20.75 16.812 1 98.25 137 HIS A O 1
ATOM 1052 N N . LYS A 1 138 ? -17.125 22.422 17.672 1 97.44 138 LYS A N 1
ATOM 1053 C CA . LYS A 1 138 ? -15.961 23.078 18.25 1 97.44 138 LYS A CA 1
ATOM 1054 C C . LYS A 1 138 ? -15.242 22.141 19.219 1 97.44 138 LYS A C 1
ATOM 1056 O O . LYS A 1 138 ? -14.016 22.188 19.344 1 97.44 138 LYS A O 1
ATOM 1061 N N . GLN A 1 139 ? -16 21.234 19.875 1 97.88 139 GLN A N 1
ATOM 1062 C CA . GLN A 1 139 ? -15.422 20.344 20.891 1 97.88 139 GLN A CA 1
ATOM 1063 C C . GLN A 1 139 ? -14.492 19.312 20.25 1 97.88 139 GLN A C 1
ATOM 1065 O O . GLN A 1 139 ? -13.633 18.75 20.922 1 97.88 139 GLN A O 1
ATOM 1070 N N . SER A 1 140 ? -14.75 18.953 18.953 1 98.69 140 SER A N 1
ATOM 1071 C CA . SER A 1 140 ? -13.82 18.047 18.281 1 98.69 140 SER A CA 1
ATOM 1072 C C . SER A 1 140 ? -12.43 18.656 18.172 1 98.69 140 SER A C 1
ATOM 1074 O O . SER A 1 140 ? -11.422 17.969 18.359 1 98.69 140 SER A O 1
ATOM 1076 N N . ALA A 1 141 ? -12.336 19.969 17.844 1 98.81 141 ALA A N 1
ATOM 1077 C CA . ALA A 1 141 ? -11.055 20.656 17.812 1 98.81 141 ALA A CA 1
ATOM 1078 C C . ALA A 1 141 ? -10.43 20.734 19.203 1 98.81 141 ALA A C 1
ATOM 1080 O O . ALA A 1 141 ? -9.227 20.516 19.359 1 98.81 141 ALA A O 1
ATOM 1081 N N . ASP A 1 142 ? -11.258 21.016 20.203 1 98.81 142 ASP A N 1
ATOM 1082 C CA . ASP A 1 142 ? -10.781 21.062 21.594 1 98.81 142 ASP A CA 1
ATOM 1083 C C . ASP A 1 142 ? -10.156 19.719 21.984 1 98.81 142 ASP A C 1
ATOM 1085 O O . ASP A 1 142 ? -9.109 19.688 22.641 1 98.81 142 ASP A O 1
ATOM 1089 N N . ALA A 1 143 ? -10.844 18.672 21.625 1 98.88 143 ALA A N 1
ATOM 1090 C CA . ALA A 1 143 ? -10.375 17.344 21.969 1 98.88 143 ALA A CA 1
ATOM 1091 C C . ALA A 1 143 ? -9.016 17.047 21.328 1 98.88 143 ALA A C 1
ATOM 1093 O O . ALA A 1 143 ? -8.109 16.531 21.984 1 98.88 143 ALA A O 1
ATOM 1094 N N . LEU A 1 144 ? -8.852 17.406 20.078 1 98.94 144 LEU A N 1
ATOM 1095 C CA . LEU A 1 144 ? -7.594 17.172 19.375 1 98.94 144 LEU A CA 1
ATOM 1096 C C . LEU A 1 144 ? -6.465 18 19.984 1 98.94 144 LEU A C 1
ATOM 1098 O O . LEU A 1 144 ? -5.379 17.469 20.25 1 98.94 144 LEU A O 1
ATOM 1102 N N . PHE A 1 145 ? -6.703 19.297 20.188 1 98.88 145 PHE A N 1
ATOM 1103 C CA . PHE A 1 145 ? -5.68 20.188 20.719 1 98.88 145 PHE A CA 1
ATOM 1104 C C . PHE A 1 145 ? -5.289 19.781 22.125 1 98.88 145 PHE A C 1
ATOM 1106 O O . PHE A 1 145 ? -4.109 19.812 22.5 1 98.88 145 PHE A O 1
ATOM 1113 N N . GLY A 1 146 ? -6.301 19.406 22.922 1 98.81 146 GLY A N 1
ATOM 1114 C CA . GLY A 1 146 ? -5.996 18.922 24.266 1 98.81 146 GLY A CA 1
ATOM 1115 C C . GLY A 1 146 ? -5.09 17.703 24.266 1 98.81 146 GLY A C 1
ATOM 1116 O O . GLY A 1 146 ? -4.109 17.656 25.016 1 98.81 146 GLY A O 1
ATOM 1117 N N . ALA A 1 147 ? -5.414 16.703 23.453 1 98.81 147 ALA A N 1
ATOM 1118 C CA . ALA A 1 147 ? -4.617 15.484 23.359 1 98.81 147 ALA A CA 1
ATOM 1119 C C . ALA A 1 147 ? -3.223 15.781 22.812 1 98.81 147 ALA A C 1
ATOM 1121 O O . ALA A 1 147 ? -2.238 15.18 23.25 1 98.81 147 ALA A O 1
ATOM 1122 N N . SER A 1 148 ? -3.174 16.672 21.859 1 98.81 148 SER A N 1
ATOM 1123 C CA . SER A 1 148 ? -1.901 17.078 21.266 1 98.81 148 SER A CA 1
ATOM 1124 C C . SER A 1 148 ? -1.015 17.766 22.297 1 98.81 148 SER A C 1
ATOM 1126 O O . SER A 1 148 ? 0.173 17.453 22.406 1 98.81 148 SER A O 1
ATOM 1128 N N . GLU A 1 149 ? -1.553 18.688 23 1 98.44 149 GLU A N 1
ATOM 1129 C CA . GLU A 1 149 ? -0.816 19.438 24.016 1 98.44 149 GLU A CA 1
ATOM 1130 C C . GLU A 1 149 ? -0.279 18.5 25.109 1 98.44 149 GLU A C 1
ATOM 1132 O O . GLU A 1 149 ? 0.865 18.656 25.547 1 98.44 149 GLU A O 1
ATOM 1137 N N . ALA A 1 150 ? -1.112 17.594 25.484 1 98.06 150 ALA A N 1
ATOM 1138 C CA . ALA A 1 150 ? -0.731 16.641 26.531 1 98.06 150 ALA A CA 1
ATOM 1139 C C . ALA A 1 150 ? 0.49 15.828 26.109 1 98.06 150 ALA A C 1
ATOM 1141 O O . ALA A 1 150 ? 1.271 15.391 26.969 1 98.06 150 ALA A O 1
ATOM 1142 N N . ARG A 1 151 ? 0.751 15.688 24.812 1 97.38 151 ARG A N 1
ATOM 1143 C CA . ARG A 1 151 ? 1.85 14.883 24.281 1 97.38 151 ARG A CA 1
ATOM 1144 C C . ARG A 1 151 ? 3.012 15.773 23.859 1 97.38 151 ARG A C 1
ATOM 1146 O O . ARG A 1 151 ? 4.055 15.273 23.422 1 97.38 151 ARG A O 1
ATOM 1153 N N . GLY A 1 152 ? 2.805 17.078 23.938 1 97.62 152 GLY A N 1
ATOM 1154 C CA . GLY A 1 152 ? 3.832 18 23.5 1 97.62 152 GLY A CA 1
ATOM 1155 C C . GLY A 1 152 ? 4.039 18 22 1 97.62 152 GLY A C 1
ATOM 1156 O O . GLY A 1 152 ? 5.164 18.172 21.516 1 97.62 152 GLY A O 1
ATOM 1157 N N . LEU A 1 153 ? 3.008 17.75 21.219 1 98.62 153 LEU A N 1
ATOM 1158 C CA . LEU A 1 153 ? 3.109 17.672 19.766 1 98.62 153 LEU A CA 1
ATOM 1159 C C . LEU A 1 153 ? 2.826 19.016 19.125 1 98.62 153 LEU A C 1
ATOM 1161 O O . LEU A 1 153 ? 2.221 19.891 19.734 1 98.62 153 LEU A O 1
ATOM 1165 N N . ARG A 1 154 ? 3.34 19.25 17.984 1 98.5 154 ARG A N 1
ATOM 1166 C CA . ARG A 1 154 ? 2.996 20.406 17.156 1 98.5 154 ARG A CA 1
ATOM 1167 C C . ARG A 1 154 ? 1.908 20.047 16.156 1 98.5 154 ARG A C 1
ATOM 1169 O O . ARG A 1 154 ? 2.156 19.312 15.203 1 98.5 154 ARG A O 1
ATOM 1176 N N . MET A 1 155 ? 0.741 20.578 16.359 1 98.81 155 MET A N 1
ATOM 1177 C CA . MET A 1 155 ? -0.388 20.281 15.484 1 98.81 155 MET A CA 1
ATOM 1178 C C . MET A 1 155 ? -1.038 21.578 14.992 1 98.81 155 MET A C 1
ATOM 1180 O O . MET A 1 155 ? -1.022 22.594 15.695 1 98.81 155 MET A O 1
ATOM 1184 N N . ILE A 1 156 ? -1.479 21.562 13.758 1 98.94 156 ILE A N 1
ATOM 1185 C CA . ILE A 1 156 ? -2.322 22.578 13.156 1 98.94 156 ILE A CA 1
ATOM 1186 C C . ILE A 1 156 ? -3.709 22.016 12.867 1 98.94 156 ILE A C 1
ATOM 1188 O O . ILE A 1 156 ? -3.836 20.984 12.195 1 98.94 156 ILE A O 1
ATOM 1192 N N . ALA A 1 157 ? -4.77 22.625 13.406 1 98.88 157 ALA A N 1
ATOM 1193 C CA . ALA A 1 157 ? -6.098 22.047 13.25 1 98.88 157 ALA A CA 1
ATOM 1194 C C . ALA A 1 157 ? -7.18 23.125 13.234 1 98.88 157 ALA A C 1
ATOM 1196 O O . ALA A 1 157 ? -6.906 24.281 13.531 1 98.88 157 ALA A O 1
ATOM 1197 N N . GLY A 1 158 ? -8.312 22.734 12.867 1 98.62 158 GLY A N 1
ATOM 1198 C CA . GLY A 1 158 ? -9.438 23.656 12.867 1 98.62 158 GLY A CA 1
ATOM 1199 C C . GLY A 1 158 ? -10.781 22.953 12.766 1 98.62 158 GLY A C 1
ATOM 1200 O O . GLY A 1 158 ? -10.883 21.875 12.172 1 98.62 158 GLY A O 1
ATOM 1201 N N . LYS A 1 159 ? -11.797 23.609 13.391 1 98.62 159 LYS A N 1
ATOM 1202 C CA . LYS A 1 159 ? -13.164 23.141 13.188 1 98.62 159 LYS A CA 1
ATOM 1203 C C . LYS A 1 159 ? -13.602 23.312 11.734 1 98.62 159 LYS A C 1
ATOM 1205 O O . LYS A 1 159 ? -13.289 24.344 11.117 1 98.62 159 LYS A O 1
ATOM 1210 N N . VAL A 1 160 ? -14.312 22.359 11.211 1 98.81 160 VAL A N 1
ATOM 1211 C CA . VAL A 1 160 ? -14.781 22.391 9.828 1 98.81 160 VAL A CA 1
ATOM 1212 C C . VAL A 1 160 ? -15.977 23.328 9.711 1 98.81 160 VAL A C 1
ATOM 1214 O O . VAL A 1 160 ? -16.797 23.422 10.625 1 98.81 160 VAL A O 1
ATOM 1217 N N . LEU A 1 161 ? -16 24.078 8.617 1 98.81 161 LEU A N 1
ATOM 1218 C CA . LEU A 1 161 ? -17.109 24.953 8.312 1 98.81 161 LEU A CA 1
ATOM 1219 C C . LEU A 1 161 ? -17.953 24.406 7.16 1 98.81 161 LEU A C 1
ATOM 1221 O O . LEU A 1 161 ? -17.422 24.125 6.082 1 98.81 161 LEU A O 1
ATOM 1225 N N . MET A 1 162 ? -19.156 24.141 7.383 1 98.44 162 MET A N 1
ATOM 1226 C CA . MET A 1 162 ? -20.172 23.766 6.414 1 98.44 162 MET A CA 1
ATOM 1227 C C . MET A 1 162 ? -21.516 24.406 6.758 1 98.44 162 MET A C 1
ATOM 1229 O O . MET A 1 162 ? -22.031 24.219 7.863 1 98.44 162 MET A O 1
ATOM 1233 N N . ASP A 1 163 ? -22.141 25.141 5.77 1 98.69 163 ASP A N 1
ATOM 1234 C CA . ASP A 1 163 ? -23.422 25.75 6.109 1 98.69 163 ASP A CA 1
ATOM 1235 C C . ASP A 1 163 ? -24.453 25.516 5 1 98.69 163 ASP A C 1
ATOM 1237 O O . ASP A 1 163 ? -25.516 26.141 4.984 1 98.69 163 ASP A O 1
ATOM 1241 N N . ARG A 1 164 ? -24.141 24.672 4.035 1 98.25 164 ARG A N 1
ATOM 1242 C CA . ARG A 1 164 ? -25.078 24.219 3.002 1 98.25 164 ARG A CA 1
ATOM 1243 C C . ARG A 1 164 ? -24.656 22.875 2.439 1 98.25 164 ARG A C 1
ATOM 1245 O O . ARG A 1 164 ? -23.516 22.453 2.611 1 98.25 164 ARG A O 1
ATOM 1252 N N . HIS A 1 165 ? -25.625 22.172 1.76 1 97.25 165 HIS A N 1
ATOM 1253 C CA . HIS A 1 165 ? -25.422 20.906 1.059 1 97.25 165 HIS A CA 1
ATOM 1254 C C . HIS A 1 165 ? -24.719 19.891 1.952 1 97.25 165 HIS A C 1
ATOM 1256 O O . HIS A 1 165 ? -23.75 19.25 1.538 1 97.25 165 HIS A O 1
ATOM 1262 N N . CYS A 1 166 ? -25.031 19.812 3.146 1 96.81 166 CYS A N 1
ATOM 1263 C CA . CYS A 1 166 ? -24.578 18.859 4.168 1 96.81 166 CYS A CA 1
ATOM 1264 C C . CYS A 1 166 ? -25.734 18.469 5.082 1 96.81 166 CYS A C 1
ATOM 1266 O O . CYS A 1 166 ? -26.781 19.109 5.098 1 96.81 166 CYS A O 1
ATOM 1268 N N . PRO A 1 167 ? -25.594 17.375 5.754 1 97.25 167 PRO A N 1
ATOM 1269 C CA . PRO A 1 167 ? -26.672 17.016 6.672 1 97.25 167 PRO A CA 1
ATOM 1270 C C . PRO A 1 167 ? -26.906 18.047 7.766 1 97.25 167 PRO A C 1
ATOM 1272 O O . PRO A 1 167 ? -25.953 18.703 8.211 1 97.25 167 PRO A O 1
ATOM 1275 N N . GLU A 1 168 ? -28.109 18.062 8.273 1 97.5 168 GLU A N 1
ATOM 1276 C CA . GLU A 1 168 ? -28.469 19.047 9.297 1 97.5 168 GLU A CA 1
ATOM 1277 C C . GLU A 1 168 ? -27.609 18.891 10.539 1 97.5 168 GLU A C 1
ATOM 1279 O O . GLU A 1 168 ? -27.203 19.891 11.156 1 97.5 168 GLU A O 1
ATOM 1284 N N . PHE A 1 169 ? -27.234 17.688 10.875 1 96.75 169 PHE A N 1
ATOM 1285 C CA . PHE A 1 169 ? -26.531 17.422 12.117 1 96.75 169 PHE A CA 1
ATOM 1286 C C . PHE A 1 169 ? -25.062 17.812 12.008 1 96.75 169 PHE A C 1
ATOM 1288 O O . PHE A 1 169 ? -24.328 17.812 13 1 96.75 169 PHE A O 1
ATOM 1295 N N . LEU A 1 170 ? -24.609 18.203 10.828 1 98.12 170 LEU A N 1
ATOM 1296 C CA . LEU A 1 170 ? -23.25 18.688 10.609 1 98.12 170 LEU A CA 1
ATOM 1297 C C . LEU A 1 170 ? -23.266 20.078 10 1 98.12 170 LEU A C 1
ATOM 1299 O O . LEU A 1 170 ? -22.297 20.5 9.352 1 98.12 170 LEU A O 1
ATOM 1303 N N . ARG A 1 171 ? -24.297 20.766 10.18 1 98.31 171 ARG A N 1
ATOM 1304 C CA . ARG A 1 171 ? -24.469 22.062 9.547 1 98.31 171 ARG A CA 1
ATOM 1305 C C . ARG A 1 171 ? -24.312 23.188 10.57 1 98.31 171 ARG A C 1
ATOM 1307 O O . ARG A 1 171 ? -24.938 23.156 11.633 1 98.31 171 ARG A O 1
ATOM 1314 N N . ASP A 1 172 ? -23.453 24.109 10.289 1 98 172 ASP A N 1
ATOM 1315 C CA . ASP A 1 172 ? -23.406 25.344 11.055 1 98 172 ASP A CA 1
ATOM 1316 C C . ASP A 1 172 ? -23.922 26.531 10.219 1 98 172 ASP A C 1
ATOM 1318 O O . ASP A 1 172 ? -24.781 26.344 9.352 1 98 172 ASP A O 1
ATOM 1322 N N . THR A 1 173 ? -23.672 27.781 10.633 1 98.38 173 THR A N 1
ATOM 1323 C CA . THR A 1 173 ? -24 29 9.898 1 98.38 173 THR A CA 1
ATOM 1324 C C . THR A 1 173 ? -22.766 29.875 9.711 1 98.38 173 THR A C 1
ATOM 1326 O O . THR A 1 173 ? -21.734 29.641 10.344 1 98.38 173 THR A O 1
ATOM 1329 N N . ALA A 1 174 ? -22.891 30.812 8.844 1 98.62 174 ALA A N 1
ATOM 1330 C CA . ALA A 1 174 ? -21.781 31.766 8.68 1 98.62 174 ALA A CA 1
ATOM 1331 C C . ALA A 1 174 ? -21.406 32.406 10.016 1 98.62 174 ALA A C 1
ATOM 1333 O O . ALA A 1 174 ? -20.219 32.5 10.344 1 98.62 174 ALA A O 1
ATOM 1334 N N . GLN A 1 175 ? -22.422 32.75 10.773 1 98.62 175 GLN A N 1
ATOM 1335 C CA . GLN A 1 175 ? -22.172 33.469 12.031 1 98.62 175 GLN A CA 1
ATOM 1336 C C . GLN A 1 175 ? -21.609 32.5 13.086 1 98.62 175 GLN A C 1
ATOM 1338 O O . GLN A 1 175 ? -20.625 32.812 13.766 1 98.62 175 GLN A O 1
ATOM 1343 N N . SER A 1 176 ? -22.266 31.359 13.297 1 98.5 176 SER A N 1
ATOM 1344 C CA . SER A 1 176 ? -21.766 30.438 14.305 1 98.5 176 SER A CA 1
ATOM 1345 C C . SER A 1 176 ? -20.375 29.922 13.945 1 98.5 176 SER A C 1
ATOM 1347 O O . SER A 1 176 ? -19.531 29.703 14.828 1 98.5 176 SER A O 1
ATOM 1349 N N . GLY A 1 177 ? -20.156 29.672 12.594 1 98.56 177 GLY A N 1
ATOM 1350 C CA . GLY A 1 177 ? -18.828 29.312 12.148 1 98.56 177 GLY A CA 1
ATOM 1351 C C . GLY A 1 177 ? -17.781 30.359 12.477 1 98.56 177 GLY A C 1
ATOM 1352 O O . GLY A 1 177 ? -16.672 30.031 12.914 1 98.56 177 GLY A O 1
ATOM 1353 N N . TYR A 1 178 ? -18.156 31.594 12.227 1 98.69 178 TYR A N 1
ATOM 1354 C CA . TYR A 1 178 ? -17.281 32.719 12.555 1 98.69 178 TYR A CA 1
ATOM 1355 C C . TYR A 1 178 ? -16.984 32.75 14.047 1 98.69 178 TYR A C 1
ATOM 1357 O O . TYR A 1 178 ? -15.82 32.844 14.453 1 98.69 178 TYR A O 1
ATOM 1365 N N . ASP A 1 179 ? -18 32.688 14.875 1 98.81 179 ASP A N 1
ATOM 1366 C CA . ASP A 1 179 ? -17.875 32.844 16.328 1 98.81 179 ASP A CA 1
ATOM 1367 C C . ASP A 1 179 ? -17.031 31.703 16.906 1 98.81 179 ASP A C 1
ATOM 1369 O O . ASP A 1 179 ? -16.125 31.938 17.719 1 98.81 179 ASP A O 1
ATOM 1373 N N . ASP A 1 180 ? -17.344 30.5 16.516 1 98.75 180 ASP A N 1
ATOM 1374 C CA . ASP A 1 180 ? -16.625 29.328 17.016 1 98.75 180 ASP A CA 1
ATOM 1375 C C . ASP A 1 180 ? -15.148 29.391 16.625 1 98.75 180 ASP A C 1
ATOM 1377 O O . ASP A 1 180 ? -14.266 29.094 17.438 1 98.75 180 ASP A O 1
ATOM 1381 N N . SER A 1 181 ? -14.875 29.719 15.367 1 98.88 181 SER A N 1
ATOM 1382 C CA . SER A 1 181 ? -13.5 29.812 14.898 1 98.88 181 SER A CA 1
ATOM 1383 C C . SER A 1 181 ? -12.727 30.891 15.648 1 98.88 181 SER A C 1
ATOM 1385 O O . SER A 1 181 ? -11.57 30.688 16.031 1 98.88 181 SER A O 1
ATOM 1387 N N . ALA A 1 182 ? -13.391 32.031 15.82 1 98.81 182 ALA A N 1
ATOM 1388 C CA . ALA A 1 182 ? -12.75 33.125 16.562 1 98.81 182 ALA A CA 1
ATOM 1389 C C . ALA A 1 182 ? -12.406 32.688 17.984 1 98.81 182 ALA A C 1
ATOM 1391 O O . ALA A 1 182 ? -11.328 33 18.484 1 98.81 182 ALA A O 1
ATOM 1392 N N . GLU A 1 183 ? -13.328 32.031 18.609 1 98.81 183 GLU A N 1
ATOM 1393 C CA . GLU A 1 183 ? -13.109 31.531 19.953 1 98.81 183 GLU A CA 1
ATOM 1394 C C . GLU A 1 183 ? -11.945 30.547 20 1 98.81 183 GLU A C 1
ATOM 1396 O O . GLU A 1 183 ? -11.094 30.594 20.891 1 98.81 183 GLU A O 1
ATOM 1401 N N . LEU A 1 184 ? -11.93 29.625 19.094 1 98.88 184 LEU A N 1
ATOM 1402 C CA . LEU A 1 184 ? -10.891 28.609 19.031 1 98.88 184 LEU A CA 1
ATOM 1403 C C . LEU A 1 184 ? -9.539 29.219 18.703 1 98.88 184 LEU A C 1
ATOM 1405 O O . LEU A 1 184 ? -8.508 28.766 19.219 1 98.88 184 LEU A O 1
ATOM 1409 N N . ILE A 1 185 ? -9.492 30.203 17.812 1 98.88 185 ILE A N 1
ATOM 1410 C CA . ILE A 1 185 ? -8.258 30.922 17.531 1 98.88 185 ILE A CA 1
ATOM 1411 C C . ILE A 1 185 ? -7.711 31.531 18.828 1 98.88 185 ILE A C 1
ATOM 1413 O O . ILE A 1 185 ? -6.535 31.344 19.156 1 98.88 185 ILE A O 1
ATOM 1417 N N . ALA A 1 186 ? -8.578 32.188 19.562 1 98.75 186 ALA A N 1
ATOM 1418 C CA . ALA A 1 186 ? -8.172 32.844 20.797 1 98.75 186 ALA A CA 1
ATOM 1419 C C . ALA A 1 186 ? -7.645 31.828 21.812 1 98.75 186 ALA A C 1
ATOM 1421 O O . ALA A 1 186 ? -6.703 32.125 22.547 1 98.75 186 ALA A O 1
ATOM 1422 N N . ARG A 1 187 ? -8.195 30.719 21.828 1 98.69 187 ARG A N 1
ATOM 1423 C CA . ARG A 1 187 ? -7.887 29.703 22.828 1 98.69 187 ARG A CA 1
ATOM 1424 C C . ARG A 1 187 ? -6.633 28.922 22.469 1 98.69 187 ARG A C 1
ATOM 1426 O O . ARG A 1 187 ? -5.805 28.625 23.328 1 98.69 187 ARG A O 1
ATOM 1433 N N . TRP A 1 188 ? -6.488 28.562 21.203 1 98.75 188 TRP A N 1
ATOM 1434 C CA . TRP A 1 188 ? -5.531 27.516 20.891 1 98.75 188 TRP A CA 1
ATOM 1435 C C . TRP A 1 188 ? -4.391 28.031 20.031 1 98.75 188 TRP A C 1
ATOM 1437 O O . TRP A 1 188 ? -3.283 27.5 20.062 1 98.75 188 TRP A O 1
ATOM 1447 N N . HIS A 1 189 ? -4.637 29.031 19.141 1 98.81 189 HIS A N 1
ATOM 1448 C CA . HIS A 1 189 ? -3.582 29.484 18.25 1 98.81 189 HIS A CA 1
ATOM 1449 C C . HIS A 1 189 ? -2.443 30.141 19.016 1 98.81 189 HIS A C 1
ATOM 1451 O O . HIS A 1 189 ? -2.656 31.125 19.734 1 98.81 189 HIS A O 1
ATOM 1457 N N . GLY A 1 190 ? -1.247 29.562 18.891 1 97.88 190 GLY A N 1
ATOM 1458 C CA . GLY A 1 190 ? -0.095 30.094 19.609 1 97.88 190 GLY A CA 1
ATOM 1459 C C . GLY A 1 190 ? 0.029 29.531 21.016 1 97.88 190 GLY A C 1
ATOM 1460 O O . GLY A 1 190 ? 0.989 29.844 21.734 1 97.88 190 GLY A O 1
ATOM 1461 N N . HIS A 1 191 ? -0.964 28.781 21.438 1 98.25 191 HIS A N 1
ATOM 1462 C CA . HIS A 1 191 ? -0.89 28.125 22.734 1 98.25 191 HIS A CA 1
ATOM 1463 C C . HIS A 1 191 ? 0.039 26.922 22.688 1 98.25 191 HIS A C 1
ATOM 1465 O O . HIS A 1 191 ? -0.314 25.891 22.125 1 98.25 191 HIS A O 1
ATOM 1471 N N . GLY A 1 192 ? 1.203 27.062 23.391 1 97.88 192 GLY A N 1
ATOM 1472 C CA . GLY A 1 192 ? 2.199 26.016 23.25 1 97.88 192 GLY A CA 1
ATOM 1473 C C . GLY A 1 192 ? 2.654 25.797 21.812 1 97.88 192 GLY A C 1
ATOM 1474 O O . GLY A 1 192 ? 3.098 26.75 21.156 1 97.88 192 GLY A O 1
ATOM 1475 N N . ARG A 1 193 ? 2.469 24.562 21.359 1 98.44 193 ARG A N 1
ATOM 1476 C CA . ARG A 1 193 ? 2.922 24.203 20.016 1 98.44 193 ARG A CA 1
ATOM 1477 C C . ARG A 1 193 ? 1.746 24.078 19.047 1 98.44 193 ARG A C 1
ATOM 1479 O O . ARG A 1 193 ? 1.884 23.5 17.969 1 98.44 193 ARG A O 1
ATOM 1486 N N . GLN A 1 194 ? 0.557 24.594 19.5 1 98.81 194 GLN A N 1
ATOM 1487 C CA . GLN A 1 194 ? -0.653 24.438 18.703 1 98.81 194 GLN A CA 1
ATOM 1488 C C . GLN A 1 194 ? -0.872 25.641 17.781 1 98.81 194 GLN A C 1
ATOM 1490 O O . GLN A 1 194 ? -0.518 26.766 18.125 1 98.81 194 GLN A O 1
ATOM 1495 N N . SER A 1 195 ? -1.363 25.391 16.594 1 98.88 195 SER A N 1
ATOM 1496 C CA . SER A 1 195 ? -1.788 26.438 15.648 1 98.88 195 SER A CA 1
ATOM 1497 C C . SER A 1 195 ? -3.178 26.141 15.102 1 98.88 195 SER A C 1
ATOM 1499 O O . SER A 1 195 ? -3.574 24.969 14.977 1 98.88 195 SER A O 1
ATOM 1501 N N . TYR A 1 196 ? -3.902 27.172 14.836 1 98.94 196 TYR A N 1
ATOM 1502 C CA . TYR A 1 196 ? -5.266 27.016 14.336 1 98.94 196 TYR A CA 1
ATOM 1503 C C . TYR A 1 196 ? -5.316 27.203 12.82 1 98.94 196 TYR A C 1
ATOM 1505 O O . TYR A 1 196 ? -4.531 27.969 12.258 1 98.94 196 TYR A O 1
ATOM 1513 N N . ALA A 1 197 ? -6.223 26.516 12.133 1 98.94 197 ALA A N 1
ATOM 1514 C CA . ALA A 1 197 ? -6.488 26.641 10.703 1 98.94 197 ALA A CA 1
ATOM 1515 C C . ALA A 1 197 ? -7.969 26.906 10.445 1 98.94 197 ALA A C 1
ATOM 1517 O O . ALA A 1 197 ? -8.828 26.125 10.859 1 98.94 197 ALA A O 1
ATOM 1518 N N . LEU A 1 198 ? -8.242 28.047 9.797 1 98.94 198 LEU A N 1
ATOM 1519 C CA . LEU A 1 198 ? -9.586 28.219 9.25 1 98.94 198 LEU A CA 1
ATOM 1520 C C . LEU A 1 198 ? -9.891 27.156 8.203 1 98.94 198 LEU A C 1
ATOM 1522 O O . LEU A 1 198 ? -9.094 26.938 7.285 1 98.94 198 LEU A O 1
ATOM 1526 N N . THR A 1 199 ? -11.102 26.406 8.328 1 98.88 199 THR A N 1
ATOM 1527 C CA . THR A 1 199 ? -11.227 25.156 7.605 1 98.88 199 THR A CA 1
ATOM 1528 C C . THR A 1 199 ? -12.594 25.047 6.93 1 98.88 199 THR A C 1
ATOM 1530 O O . THR A 1 199 ? -13.414 24.203 7.297 1 98.88 199 THR A O 1
ATOM 1533 N N . PRO A 1 200 ? -12.891 25.938 5.898 1 98.75 200 PRO A N 1
ATOM 1534 C CA . PRO A 1 200 ? -14.008 25.5 5.055 1 98.75 200 PRO A CA 1
ATOM 1535 C C . PRO A 1 200 ? -13.797 24.109 4.465 1 98.75 200 PRO A C 1
ATOM 1537 O O . PRO A 1 200 ? -12.734 23.828 3.918 1 98.75 200 PRO A O 1
ATOM 1540 N N . ARG A 1 201 ? -14.742 23.25 4.672 1 98.06 201 ARG A N 1
ATOM 1541 C CA . ARG A 1 201 ? -14.547 21.891 4.188 1 98.06 201 ARG A CA 1
ATOM 1542 C C . ARG A 1 201 ? -14.164 21.875 2.713 1 98.06 201 ARG A C 1
ATOM 1544 O O . ARG A 1 201 ? -13.148 21.281 2.33 1 98.06 201 ARG A O 1
ATOM 1551 N N . PHE A 1 202 ? -14.992 22.281 1.828 1 97.12 202 PHE A N 1
ATOM 1552 C CA . PHE A 1 202 ? -14.789 22.594 0.421 1 97.12 202 PHE A CA 1
ATOM 1553 C C . PHE A 1 202 ? -15.867 23.562 -0.076 1 97.12 202 PHE A C 1
ATOM 1555 O O . PHE A 1 202 ? -16.891 23.734 0.582 1 97.12 202 PHE A O 1
ATOM 1562 N N . ALA A 1 203 ? -15.695 24.219 -1.128 1 97.75 203 ALA A N 1
ATOM 1563 C CA . ALA A 1 203 ? -16.484 25.375 -1.548 1 97.75 203 ALA A CA 1
ATOM 1564 C C . ALA A 1 203 ? -17.953 25.016 -1.672 1 97.75 203 ALA A C 1
ATOM 1566 O O . ALA A 1 203 ? -18.828 25.781 -1.257 1 97.75 203 ALA A O 1
ATOM 1567 N N . PRO A 1 204 ? -18.297 23.828 -2.17 1 97.25 204 PRO A N 1
ATOM 1568 C CA . PRO A 1 204 ? -19.703 23.516 -2.387 1 97.25 204 PRO A CA 1
ATOM 1569 C C . PRO A 1 204 ? -20.516 23.469 -1.085 1 97.25 204 PRO A C 1
ATOM 1571 O O . PRO A 1 204 ? -21.734 23.656 -1.096 1 97.25 204 PRO A O 1
ATOM 1574 N N . THR A 1 205 ? -19.859 23.25 0.045 1 97.94 205 THR A N 1
ATOM 1575 C CA . THR A 1 205 ? -20.609 23.156 1.296 1 97.94 205 THR A CA 1
ATOM 1576 C C . THR A 1 205 ? -20.562 24.484 2.051 1 97.94 205 THR A C 1
ATOM 1578 O O . THR A 1 205 ? -21 24.578 3.195 1 97.94 205 THR A O 1
ATOM 1581 N N . SER A 1 206 ? -20 25.531 1.51 1 98.62 206 SER A N 1
ATOM 1582 C CA . SER A 1 206 ? -19.891 26.844 2.135 1 98.62 206 SER A CA 1
ATOM 1583 C C . SER A 1 206 ? -20.578 27.906 1.287 1 98.62 206 SER A C 1
ATOM 1585 O O . SER A 1 206 ? -20.25 28.078 0.11 1 98.62 206 SER A O 1
ATOM 1587 N N . THR A 1 207 ? -21.547 28.625 1.864 1 98.5 207 THR A N 1
ATOM 1588 C CA . THR A 1 207 ? -22.203 29.75 1.181 1 98.5 207 THR A CA 1
ATOM 1589 C C . THR A 1 207 ? -21.219 30.891 0.971 1 98.5 207 THR A C 1
ATOM 1591 O O . THR A 1 207 ? -20.141 30.906 1.554 1 98.5 207 THR A O 1
ATOM 1594 N N . HIS A 1 208 ? -21.688 31.875 0.164 1 98.31 208 HIS A N 1
ATOM 1595 C CA . HIS A 1 208 ? -20.922 33.094 -0.003 1 98.31 208 HIS A CA 1
ATOM 1596 C C . HIS A 1 208 ? -20.656 33.781 1.339 1 98.31 208 HIS A C 1
ATOM 1598 O O . HIS A 1 208 ? -19.562 34.25 1.601 1 98.31 208 HIS A O 1
ATOM 1604 N N . ALA A 1 209 ? -21.672 33.812 2.164 1 98.75 209 ALA A N 1
ATOM 1605 C CA . ALA A 1 209 ? -21.578 34.469 3.467 1 98.75 209 ALA A CA 1
ATOM 1606 C C . ALA A 1 209 ? -20.531 33.781 4.348 1 98.75 209 ALA A C 1
ATOM 1608 O O . ALA A 1 209 ? -19.781 34.438 5.059 1 98.75 209 ALA A O 1
ATOM 1609 N N . GLN A 1 210 ? -20.469 32.5 4.355 1 98.81 210 GLN A N 1
ATOM 1610 C CA . GLN A 1 210 ? -19.516 31.766 5.184 1 98.81 210 GLN A CA 1
ATOM 1611 C C . GLN A 1 210 ? -18.078 31.969 4.684 1 98.81 210 GLN A C 1
ATOM 1613 O O . GLN A 1 210 ? -17.156 32.125 5.48 1 98.81 210 GLN A O 1
ATOM 1618 N N . LEU A 1 211 ? -17.891 31.906 3.34 1 98.81 211 LEU A N 1
ATOM 1619 C CA . LEU A 1 211 ? -16.578 32.156 2.773 1 98.81 211 LEU A CA 1
ATOM 1620 C C . LEU A 1 211 ? -16.109 33.562 3.055 1 98.81 211 LEU A C 1
ATOM 1622 O O . LEU A 1 211 ? -14.93 33.812 3.312 1 98.81 211 LEU A O 1
ATOM 1626 N N . GLU A 1 212 ? -17.062 34.5 3.016 1 98.56 212 GLU A N 1
ATOM 1627 C CA . GLU A 1 212 ? -16.734 35.875 3.363 1 98.56 212 GLU A CA 1
ATOM 1628 C C . GLU A 1 212 ? -16.312 36 4.824 1 98.56 212 GLU A C 1
ATOM 1630 O O . GLU A 1 212 ? -15.359 36.719 5.145 1 98.56 212 GLU A O 1
ATOM 1635 N N . ALA A 1 213 ? -17.078 35.375 5.691 1 98.69 213 ALA A N 1
ATOM 1636 C CA . ALA A 1 213 ? -16.734 35.375 7.113 1 98.69 213 ALA A CA 1
ATOM 1637 C C . ALA A 1 213 ? -15.352 34.781 7.352 1 98.69 213 ALA A C 1
ATOM 1639 O O . ALA A 1 213 ? -14.594 35.281 8.188 1 98.69 213 ALA A O 1
ATOM 1640 N N . CYS A 1 214 ? -15.047 33.719 6.668 1 98.44 214 CYS A N 1
ATOM 1641 C CA . CYS A 1 214 ? -13.727 33.125 6.746 1 98.44 214 CYS A CA 1
ATOM 1642 C C . CYS A 1 214 ? -12.648 34.125 6.305 1 98.44 214 CYS A C 1
ATOM 1644 O O . CYS A 1 214 ? -11.594 34.188 6.934 1 98.44 214 CYS A O 1
ATOM 1646 N N . GLY A 1 215 ? -12.914 34.75 5.18 1 98.62 215 GLY A N 1
ATOM 1647 C CA . GLY A 1 215 ? -11.984 35.781 4.695 1 98.62 215 GLY A CA 1
ATOM 1648 C C . GLY A 1 215 ? -11.719 36.875 5.707 1 98.62 215 GLY A C 1
ATOM 1649 O O . GLY A 1 215 ? -10.578 37.344 5.844 1 98.62 215 GLY A O 1
ATOM 1650 N N . VAL A 1 216 ? -12.742 37.312 6.395 1 98.62 216 VAL A N 1
ATOM 1651 C CA . VAL A 1 216 ? -12.609 38.344 7.41 1 98.62 216 VAL A CA 1
ATOM 1652 C C . VAL A 1 216 ? -11.68 37.875 8.523 1 98.62 216 VAL A C 1
ATOM 1654 O O . VAL A 1 216 ? -10.734 38.594 8.891 1 98.62 216 VAL A O 1
ATOM 1657 N N . LEU A 1 217 ? -11.891 36.688 9.039 1 98.56 217 LEU A N 1
ATOM 1658 C CA . LEU A 1 217 ? -11.039 36.125 10.086 1 98.56 217 LEU A CA 1
ATOM 1659 C C . LEU A 1 217 ? -9.602 35.969 9.594 1 98.56 217 LEU A C 1
ATOM 1661 O O . LEU A 1 217 ? -8.656 36.219 10.344 1 98.56 217 LEU A O 1
ATOM 1665 N N . ALA A 1 218 ? -9.5 35.5 8.359 1 98.62 218 ALA A N 1
ATOM 1666 C CA . ALA A 1 218 ? -8.172 35.312 7.781 1 98.62 218 ALA A CA 1
ATOM 1667 C C . ALA A 1 218 ? -7.391 36.625 7.754 1 98.62 218 ALA A C 1
ATOM 1669 O O . ALA A 1 218 ? -6.184 36.656 8.016 1 98.62 218 ALA A O 1
ATOM 1670 N N . ARG A 1 219 ? -8.062 37.688 7.453 1 98.25 219 ARG A N 1
ATOM 1671 C CA . ARG A 1 219 ? -7.422 39 7.398 1 98.25 219 ARG A CA 1
ATOM 1672 C C . ARG A 1 219 ? -7.043 39.5 8.797 1 98.25 219 ARG A C 1
ATOM 1674 O O . ARG A 1 219 ? -5.992 40.125 8.984 1 98.25 219 ARG A O 1
ATOM 1681 N N . LEU A 1 220 ? -7.859 39.188 9.711 1 98.38 220 LEU A N 1
ATOM 1682 C CA . LEU A 1 220 ? -7.629 39.625 11.086 1 98.38 220 LEU A CA 1
ATOM 1683 C C . LEU A 1 220 ? -6.48 38.844 11.711 1 98.38 220 LEU A C 1
ATOM 1685 O O . LEU A 1 220 ? -5.832 39.312 12.641 1 98.38 220 LEU A O 1
ATOM 1689 N N . HIS A 1 221 ? -6.223 37.688 11.266 1 98.31 221 HIS A N 1
ATOM 1690 C CA . HIS A 1 221 ? -5.199 36.812 11.812 1 98.31 221 HIS A CA 1
ATOM 1691 C C . HIS A 1 221 ? -4.266 36.312 10.719 1 98.31 221 HIS A C 1
ATOM 1693 O O . HIS A 1 221 ? -4.344 35.125 10.312 1 98.31 221 HIS A O 1
ATOM 1699 N N . PRO A 1 222 ? -3.309 37 10.289 1 97.31 222 PRO A N 1
ATOM 1700 C CA . PRO A 1 222 ? -2.473 36.656 9.141 1 97.31 222 PRO A CA 1
ATOM 1701 C C . PRO A 1 222 ? -1.582 35.438 9.414 1 97.31 222 PRO A C 1
ATOM 1703 O O . PRO A 1 222 ? -1.044 34.844 8.477 1 97.31 222 PRO A O 1
ATOM 1706 N N . ASP A 1 223 ? -1.45 35.094 10.656 1 97.69 223 ASP A N 1
ATOM 1707 C CA . ASP A 1 223 ? -0.553 34 10.984 1 97.69 223 ASP A CA 1
ATOM 1708 C C . ASP A 1 223 ? -1.326 32.688 11.156 1 97.69 223 ASP A C 1
ATOM 1710 O O . ASP A 1 223 ? -0.729 31.625 11.297 1 97.69 223 ASP A O 1
ATOM 1714 N N . VAL A 1 224 ? -2.66 32.781 11.141 1 98.56 224 VAL A N 1
ATOM 1715 C CA . VAL A 1 224 ? -3.477 31.562 11.211 1 98.56 224 VAL A CA 1
ATOM 1716 C C . VAL A 1 224 ? -3.426 30.828 9.867 1 98.56 224 VAL A C 1
ATOM 1718 O O . VAL A 1 224 ? -3.232 31.453 8.82 1 98.56 224 VAL A O 1
ATOM 1721 N N . PHE A 1 225 ? -3.469 29.516 9.891 1 98.94 225 PHE A N 1
ATOM 1722 C CA . PHE A 1 225 ? -3.48 28.719 8.672 1 98.94 225 PHE A CA 1
ATOM 1723 C C . PHE A 1 225 ? -4.871 28.688 8.055 1 98.94 225 PHE A C 1
ATOM 1725 O O . PHE A 1 225 ? -5.844 29.125 8.68 1 98.94 225 PHE A O 1
ATOM 1732 N N . ILE A 1 226 ? -4.934 28.359 6.832 1 98.88 226 ILE A N 1
ATOM 1733 C CA . ILE A 1 226 ? -6.148 28.016 6.098 1 98.88 226 ILE A CA 1
ATOM 1734 C C . ILE A 1 226 ? -6.016 26.625 5.504 1 98.88 226 ILE A C 1
ATOM 1736 O O . ILE A 1 226 ? -4.949 26.234 5.02 1 98.88 226 ILE A O 1
ATOM 1740 N N . GLN A 1 227 ? -7.047 25.781 5.566 1 98.81 227 GLN A N 1
ATOM 1741 C CA . GLN A 1 227 ? -7.043 24.516 4.844 1 98.81 227 GLN A CA 1
ATOM 1742 C C . GLN A 1 227 ? -8.398 24.25 4.195 1 98.81 227 GLN A C 1
ATOM 1744 O O . GLN A 1 227 ? -9.438 24.609 4.75 1 98.81 227 GLN A O 1
ATOM 1749 N N . SER A 1 228 ? -8.414 23.703 3.092 1 98.88 228 SER A N 1
ATOM 1750 C CA . SER A 1 228 ? -9.602 23.266 2.361 1 98.88 228 SER A CA 1
ATOM 1751 C C . SER A 1 228 ? -9.242 22.25 1.283 1 98.88 228 SER A C 1
ATOM 1753 O O . SER A 1 228 ? -8.109 21.766 1.234 1 98.88 228 SER A O 1
ATOM 1755 N N . HIS A 1 229 ? -10.242 21.734 0.579 1 98.44 229 HIS A N 1
ATOM 1756 C CA . HIS A 1 229 ? -10.062 20.891 -0.598 1 98.44 229 HIS A CA 1
ATOM 1757 C C . HIS A 1 229 ? -10.281 21.688 -1.882 1 98.44 229 HIS A C 1
ATOM 1759 O O . HIS A 1 229 ? -11.07 22.625 -1.906 1 98.44 229 HIS A O 1
ATOM 1765 N N . VAL A 1 230 ? -9.562 21.281 -2.895 1 98.5 230 VAL A N 1
ATOM 1766 C CA . VAL A 1 230 ? -9.859 21.922 -4.168 1 98.5 230 VAL A CA 1
ATOM 1767 C C . VAL A 1 230 ? -9.492 21 -5.32 1 98.5 230 VAL A C 1
ATOM 1769 O O . VAL A 1 230 ? -8.469 20.312 -5.27 1 98.5 230 VAL A O 1
ATOM 1772 N N . ALA A 1 231 ? -10.352 20.844 -6.293 1 97.94 231 ALA A N 1
ATOM 1773 C CA . ALA A 1 231 ? -10.125 20.234 -7.605 1 97.94 231 ALA A CA 1
ATOM 1774 C C . ALA A 1 231 ? -9.703 18.781 -7.48 1 97.94 231 ALA A C 1
ATOM 1776 O O . ALA A 1 231 ? -8.719 18.359 -8.078 1 97.94 231 ALA A O 1
ATOM 1777 N N . GLU A 1 232 ? -10.406 18.016 -6.645 1 95.62 232 GLU A N 1
ATOM 1778 C CA . GLU A 1 232 ? -10.094 16.609 -6.395 1 95.62 232 GLU A CA 1
ATOM 1779 C C . GLU A 1 232 ? -10.734 15.703 -7.441 1 95.62 232 GLU A C 1
ATOM 1781 O O . GLU A 1 232 ? -10.117 14.75 -7.914 1 95.62 232 GLU A O 1
ATOM 1786 N N . ASN A 1 233 ? -11.969 15.961 -7.688 1 93 233 ASN A N 1
ATOM 1787 C CA . ASN A 1 233 ? -12.773 15.117 -8.57 1 93 233 ASN A CA 1
ATOM 1788 C C . ASN A 1 233 ? -13.516 15.945 -9.609 1 93 233 ASN A C 1
ATOM 1790 O O . ASN A 1 233 ? -13.914 17.078 -9.336 1 93 233 ASN A O 1
ATOM 1794 N N . LEU A 1 234 ? -13.781 15.359 -10.766 1 93.31 234 LEU A N 1
ATOM 1795 C CA . LEU A 1 234 ? -14.383 16.094 -11.875 1 93.31 234 LEU A CA 1
ATOM 1796 C C . LEU A 1 234 ? -15.82 16.484 -11.547 1 93.31 234 LEU A C 1
ATOM 1798 O O . LEU A 1 234 ? -16.297 17.547 -11.945 1 93.31 234 LEU A O 1
ATOM 1802 N N . ASP A 1 235 ? -16.5 15.586 -10.836 1 92.44 235 ASP A N 1
ATOM 1803 C CA . ASP A 1 235 ? -17.875 15.898 -10.445 1 92.44 235 ASP A CA 1
ATOM 1804 C C . ASP A 1 235 ? -17.906 17.094 -9.5 1 92.44 235 ASP A C 1
ATOM 1806 O O . ASP A 1 235 ? -18.797 17.938 -9.594 1 92.44 235 ASP A O 1
ATOM 1810 N N . GLU A 1 236 ? -16.969 17.172 -8.648 1 91.75 236 GLU A N 1
ATOM 1811 C CA . GLU A 1 236 ? -16.844 18.297 -7.723 1 91.75 236 GLU A CA 1
ATOM 1812 C C . GLU A 1 236 ? -16.547 19.594 -8.469 1 91.75 236 GLU A C 1
ATOM 1814 O O . GLU A 1 236 ? -17.062 20.656 -8.102 1 91.75 236 GLU A O 1
ATOM 1819 N N . LEU A 1 237 ? -15.766 19.531 -9.484 1 96 237 LEU A N 1
ATOM 1820 C CA . LEU A 1 237 ? -15.445 20.703 -10.289 1 96 237 LEU A CA 1
ATOM 1821 C C . LEU A 1 237 ? -16.688 21.25 -10.969 1 96 237 LEU A C 1
ATOM 1823 O O . LEU A 1 237 ? -16.922 22.469 -10.961 1 96 237 LEU A O 1
ATOM 1827 N N . ARG A 1 238 ? -17.438 20.359 -11.555 1 96.75 238 ARG A N 1
ATOM 1828 C CA . ARG A 1 238 ? -18.688 20.75 -12.211 1 96.75 238 ARG A CA 1
ATOM 1829 C C . ARG A 1 238 ? -19.656 21.391 -11.211 1 96.75 238 ARG A C 1
ATOM 1831 O O . ARG A 1 238 ? -20.266 22.406 -11.508 1 96.75 238 ARG A O 1
ATOM 1838 N N . TRP A 1 239 ? -19.703 20.797 -10.055 1 96.81 239 TRP A N 1
ATOM 1839 C CA . TRP A 1 239 ? -20.594 21.281 -9.008 1 96.81 239 TRP A CA 1
ATOM 1840 C C . TRP A 1 239 ? -20.188 22.688 -8.547 1 96.81 239 TRP A C 1
ATOM 1842 O O . TRP A 1 239 ? -21.031 23.562 -8.398 1 96.81 239 TRP A O 1
ATOM 1852 N N . ALA A 1 240 ? -18.891 22.922 -8.344 1 97.44 240 ALA A N 1
ATOM 1853 C CA . ALA A 1 240 ? -18.391 24.219 -7.938 1 97.44 240 ALA A CA 1
ATOM 1854 C C . ALA A 1 240 ? -18.672 25.281 -9 1 97.44 240 ALA A C 1
ATOM 1856 O O . ALA A 1 240 ? -19.016 26.422 -8.68 1 97.44 240 ALA A O 1
ATOM 1857 N N . ALA A 1 241 ? -18.562 24.875 -10.234 1 98.12 241 ALA A N 1
ATOM 1858 C CA . ALA A 1 241 ? -18.812 25.797 -11.336 1 98.12 241 ALA A CA 1
ATOM 1859 C C . ALA A 1 241 ? -20.281 26.219 -11.375 1 98.12 241 ALA A C 1
ATOM 1861 O O . ALA A 1 241 ? -20.609 27.344 -11.734 1 98.12 241 ALA A O 1
ATOM 1862 N N . GLU A 1 242 ? -21.109 25.297 -11.039 1 98.44 242 GLU A N 1
ATOM 1863 C CA . GLU A 1 242 ? -22.547 25.578 -10.992 1 98.44 242 GLU A CA 1
ATOM 1864 C C . GLU A 1 242 ? -22.875 26.547 -9.852 1 98.44 242 GLU A C 1
ATOM 1866 O O . GLU A 1 242 ? -23.703 27.438 -10.008 1 98.44 242 GLU A O 1
ATOM 1871 N N . LEU A 1 243 ? -22.25 26.391 -8.75 1 98.38 243 LEU A N 1
ATOM 1872 C CA . LEU A 1 243 ? -22.562 27.125 -7.531 1 98.38 243 LEU A CA 1
ATOM 1873 C C . LEU A 1 243 ? -21.922 28.5 -7.547 1 98.38 243 LEU A C 1
ATOM 1875 O O . LEU A 1 243 ? -22.391 29.422 -6.883 1 98.38 243 LEU A O 1
ATOM 1879 N N . PHE A 1 244 ? -20.828 28.609 -8.297 1 98.5 244 PHE A N 1
ATOM 1880 C CA . PHE A 1 244 ? -20.078 29.859 -8.375 1 98.5 244 PHE A CA 1
ATOM 1881 C C . PHE A 1 244 ? -19.797 30.234 -9.828 1 98.5 244 PHE A C 1
ATOM 1883 O O . PHE A 1 244 ? -18.641 30.375 -10.227 1 98.5 244 PHE A O 1
ATOM 1890 N N . PRO A 1 245 ? -20.812 30.531 -10.57 1 98.06 245 PRO A N 1
ATOM 1891 C CA . PRO A 1 245 ? -20.656 30.766 -12.008 1 98.06 245 PRO A CA 1
ATOM 1892 C C . PRO A 1 245 ? -19.859 32.031 -12.328 1 98.06 245 PRO A C 1
ATOM 1894 O O . PRO A 1 245 ? -19.328 32.156 -13.438 1 98.06 245 PRO A O 1
ATOM 1897 N N . GLU A 1 246 ? -19.688 32.906 -11.367 1 97.69 246 GLU A N 1
ATOM 1898 C CA . GLU A 1 246 ? -18.969 34.156 -11.57 1 97.69 246 GLU A CA 1
ATOM 1899 C C . GLU A 1 246 ? -17.453 33.938 -11.438 1 97.69 246 GLU A C 1
ATOM 1901 O O . GLU A 1 246 ? -16.672 34.812 -11.773 1 97.69 246 GLU A O 1
ATOM 1906 N N . ARG A 1 247 ? -17.031 32.812 -11.047 1 98.06 247 ARG A N 1
ATOM 1907 C CA . ARG A 1 247 ? -15.633 32.5 -10.82 1 98.06 247 ARG A CA 1
ATOM 1908 C C . ARG A 1 247 ? -15.047 31.734 -12.008 1 98.06 247 ARG A C 1
ATOM 1910 O O . ARG A 1 247 ? -15.711 30.891 -12.609 1 98.06 247 ARG A O 1
ATOM 1917 N N . ARG A 1 248 ? -13.812 31.938 -12.297 1 97.81 248 ARG A N 1
ATOM 1918 C CA . ARG A 1 248 ? -13.156 31.312 -13.438 1 97.81 248 ARG A CA 1
ATOM 1919 C C . ARG A 1 248 ? -12.961 29.812 -13.211 1 97.81 248 ARG A C 1
ATOM 1921 O O . ARG A 1 248 ? -13.086 29.016 -14.148 1 97.81 248 ARG A O 1
ATOM 1928 N N . SER A 1 249 ? -12.516 29.469 -12.016 1 98.19 249 SER A N 1
ATOM 1929 C CA . SER A 1 249 ? -12.227 28.094 -11.633 1 98.19 249 SER A CA 1
ATOM 1930 C C . SER A 1 249 ? -12.594 27.828 -10.172 1 98.19 249 SER A C 1
ATOM 1932 O O . SER A 1 249 ? -12.93 28.766 -9.438 1 98.19 249 SER A O 1
ATOM 1934 N N . TYR A 1 250 ? -12.555 26.562 -9.82 1 98.44 250 TYR A N 1
ATOM 1935 C CA . TYR A 1 250 ? -12.805 26.156 -8.438 1 98.44 250 TYR A CA 1
ATOM 1936 C C . TYR A 1 250 ? -11.836 26.859 -7.488 1 98.44 250 TYR A C 1
ATOM 1938 O O . TYR A 1 250 ? -12.25 27.375 -6.445 1 98.44 250 TYR A O 1
ATOM 1946 N N . LEU A 1 251 ? -10.547 26.922 -7.785 1 98.62 251 LEU A N 1
ATOM 1947 C CA . LEU A 1 251 ? -9.555 27.594 -6.957 1 98.62 251 LEU A CA 1
ATOM 1948 C C . LEU A 1 251 ? -9.852 29.078 -6.848 1 98.62 251 LEU A C 1
ATOM 1950 O O . LEU A 1 251 ? -9.602 29.703 -5.809 1 98.62 251 LEU A O 1
ATOM 1954 N N . ASP A 1 252 ? -10.375 29.641 -7.922 1 98.5 252 ASP A N 1
ATOM 1955 C CA . ASP A 1 252 ? -10.672 31.062 -7.992 1 98.5 252 ASP A CA 1
ATOM 1956 C C . ASP A 1 252 ? -11.711 31.453 -6.953 1 98.5 252 ASP A C 1
ATOM 1958 O O . ASP A 1 252 ? -11.781 32.625 -6.543 1 98.5 252 ASP A O 1
ATOM 1962 N N . VAL A 1 253 ? -12.531 30.516 -6.566 1 98.69 253 VAL A N 1
ATOM 1963 C CA . VAL A 1 253 ? -13.492 30.781 -5.5 1 98.69 253 VAL A CA 1
ATOM 1964 C C . VAL A 1 253 ? -12.75 31.219 -4.238 1 98.69 253 VAL A C 1
ATOM 1966 O O . VAL A 1 253 ? -13.062 32.25 -3.666 1 98.69 253 VAL A O 1
ATOM 1969 N N . TYR A 1 254 ? -11.797 30.469 -3.852 1 98.81 254 TYR A N 1
ATOM 1970 C CA . TYR A 1 254 ? -11.047 30.781 -2.643 1 98.81 254 TYR A CA 1
ATOM 1971 C C . TYR A 1 254 ? -10.234 32.062 -2.824 1 98.81 254 TYR A C 1
ATOM 1973 O O . TYR A 1 254 ? -10.094 32.844 -1.893 1 98.81 254 TYR A O 1
ATOM 1981 N N . ASP A 1 255 ? -9.664 32.188 -4.016 1 98.44 255 ASP A N 1
ATOM 1982 C CA . ASP A 1 255 ? -8.883 33.375 -4.312 1 98.44 255 ASP A CA 1
ATOM 1983 C C . ASP A 1 255 ? -9.711 34.656 -4.113 1 98.44 255 ASP A C 1
ATOM 1985 O O . ASP A 1 255 ? -9.242 35.625 -3.533 1 98.44 255 ASP A O 1
ATOM 1989 N N . HIS A 1 256 ? -10.93 34.656 -4.566 1 98.25 256 HIS A N 1
ATOM 1990 C CA . HIS A 1 256 ? -11.852 35.781 -4.496 1 98.25 256 HIS A CA 1
ATOM 1991 C C . HIS A 1 256 ? -12.062 36.219 -3.053 1 98.25 256 HIS A C 1
ATOM 1993 O O . HIS A 1 256 ? -12.164 37.438 -2.779 1 98.25 256 HIS A O 1
ATOM 1999 N N . TYR A 1 257 ? -12.086 35.312 -2.156 1 98.44 257 TYR A N 1
ATOM 2000 C CA . TYR A 1 257 ? -12.398 35.625 -0.768 1 98.44 257 TYR A CA 1
ATOM 2001 C C . TYR A 1 257 ? -11.117 35.844 0.038 1 98.44 257 TYR A C 1
ATOM 2003 O O . TYR A 1 257 ? -11.164 35.938 1.268 1 98.44 257 TYR A O 1
ATOM 2011 N N . GLY A 1 258 ? -9.969 35.875 -0.606 1 98 258 GLY A N 1
ATOM 2012 C CA . GLY A 1 258 ? -8.703 36.125 0.064 1 98 258 GLY A CA 1
ATOM 2013 C C . GLY A 1 258 ? -8.172 34.938 0.842 1 98 258 GLY A C 1
ATOM 2014 O O . GLY A 1 258 ? -7.441 35.125 1.82 1 98 258 GLY A O 1
ATOM 2015 N N . LEU A 1 259 ? -8.562 33.75 0.381 1 98.62 259 LEU A N 1
ATOM 2016 C CA . LEU A 1 259 ? -8.188 32.562 1.131 1 98.62 259 LEU A CA 1
ATOM 2017 C C . LEU A 1 259 ? -7.023 31.844 0.464 1 98.62 259 LEU A C 1
ATOM 2019 O O . LEU A 1 259 ? -6.605 30.781 0.919 1 98.62 259 LEU A O 1
ATOM 2023 N N . LEU A 1 260 ? -6.5 32.375 -0.634 1 98.06 260 LEU A N 1
ATOM 2024 C CA . LEU A 1 260 ? -5.258 31.906 -1.242 1 98.06 260 LEU A CA 1
ATOM 2025 C C . LEU A 1 260 ? -4.078 32.781 -0.794 1 98.06 260 LEU A C 1
ATOM 2027 O O . LEU A 1 260 ? -3.875 33.875 -1.311 1 98.06 260 LEU A O 1
ATOM 2031 N N . ARG A 1 261 ? -3.258 32.281 0.082 1 97.94 261 ARG A N 1
ATOM 2032 C CA . ARG A 1 261 ? -2.146 33 0.673 1 97.94 261 ARG A CA 1
ATOM 2033 C C . ARG A 1 261 ? -1.146 32.062 1.327 1 97.94 261 ARG A C 1
ATOM 2035 O O . ARG A 1 261 ? -1.339 30.844 1.317 1 97.94 261 ARG A O 1
ATOM 2042 N N . ARG A 1 262 ? -0.043 32.688 1.801 1 97.75 262 ARG A N 1
ATOM 2043 C CA . ARG A 1 262 ? 0.901 31.922 2.623 1 97.75 262 ARG A CA 1
ATOM 2044 C C . ARG A 1 262 ? 0.192 31.234 3.785 1 97.75 262 ARG A C 1
ATOM 2046 O O . ARG A 1 262 ? -0.687 31.828 4.418 1 97.75 262 ARG A O 1
ATOM 2053 N N . ARG A 1 263 ? 0.54 29.938 4.094 1 98.5 263 ARG A N 1
ATOM 2054 C CA . ARG A 1 263 ? -0.008 29.125 5.172 1 98.5 263 ARG A CA 1
ATOM 2055 C C . ARG A 1 263 ? -1.401 28.609 4.816 1 98.5 263 ARG A C 1
ATOM 2057 O O . ARG A 1 263 ? -2.121 28.109 5.68 1 98.5 263 ARG A O 1
ATOM 2064 N N . ALA A 1 264 ? -1.828 28.75 3.537 1 98.88 264 ALA A N 1
ATOM 2065 C CA . ALA A 1 264 ? -3.055 28.125 3.051 1 98.88 264 ALA A CA 1
ATOM 2066 C C . ALA A 1 264 ? -2.754 26.812 2.344 1 98.88 264 ALA A C 1
ATOM 2068 O O . ALA A 1 264 ? -1.977 26.781 1.388 1 98.88 264 ALA A O 1
ATOM 2069 N N . VAL A 1 265 ? -3.346 25.719 2.818 1 98.94 265 VAL A N 1
ATOM 2070 C CA . VAL A 1 265 ? -3.092 24.391 2.293 1 98.94 265 VAL A CA 1
ATOM 2071 C C . VAL A 1 265 ? -4.371 23.812 1.68 1 98.94 265 VAL A C 1
ATOM 2073 O O . VAL A 1 265 ? -5.422 23.797 2.324 1 98.94 265 VAL A O 1
ATOM 2076 N N . TYR A 1 266 ? -4.309 23.406 0.469 1 98.94 266 TYR A N 1
ATOM 2077 C CA . TYR A 1 266 ? -5.445 22.797 -0.219 1 98.94 266 TYR A CA 1
ATOM 2078 C C . TYR A 1 266 ? -5.164 21.344 -0.559 1 98.94 266 TYR A C 1
ATOM 2080 O O . TYR A 1 266 ? -4.129 21.016 -1.15 1 98.94 266 TYR A O 1
ATOM 2088 N N . GLY A 1 267 ? -6.035 20.453 -0.143 1 98.69 267 GLY A N 1
ATOM 2089 C CA . GLY A 1 267 ? -5.875 19.031 -0.37 1 98.69 267 GLY A CA 1
ATOM 2090 C C . GLY A 1 267 ? -6.121 18.625 -1.811 1 98.69 267 GLY A C 1
ATOM 2091 O O . GLY A 1 267 ? -6.988 19.188 -2.482 1 98.69 267 GLY A O 1
ATOM 2092 N N . HIS A 1 268 ? -5.402 17.625 -2.307 1 98.25 268 HIS A N 1
ATOM 2093 C CA . HIS A 1 268 ? -5.562 16.891 -3.553 1 98.25 268 HIS A CA 1
ATOM 2094 C C . HIS A 1 268 ? -5.016 17.672 -4.738 1 98.25 268 HIS A C 1
ATOM 2096 O O . HIS A 1 268 ? -3.928 17.375 -5.238 1 98.25 268 HIS A O 1
ATOM 2102 N N . CYS A 1 269 ? -5.746 18.719 -5.188 1 98.5 269 CYS A N 1
ATOM 2103 C CA . CYS A 1 269 ? -5.273 19.641 -6.211 1 98.5 269 CYS A CA 1
ATOM 2104 C C . CYS A 1 269 ? -4.914 18.906 -7.492 1 98.5 269 CYS A C 1
ATOM 2106 O O . CYS A 1 269 ? -3.854 19.141 -8.078 1 98.5 269 CYS A O 1
ATOM 2108 N N . ILE A 1 270 ? -5.754 17.984 -7.945 1 98.38 270 ILE A N 1
ATOM 2109 C CA . ILE A 1 270 ? -5.453 17.094 -9.055 1 98.38 270 ILE A CA 1
ATOM 2110 C C . ILE A 1 270 ? -5.777 17.781 -10.383 1 98.38 270 ILE A C 1
ATOM 2112 O O . ILE A 1 270 ? -4.945 17.828 -11.289 1 98.38 270 ILE A O 1
ATOM 2116 N N . HIS A 1 271 ? -6.984 18.344 -10.484 1 98 271 HIS A N 1
ATOM 2117 C CA . HIS A 1 271 ? -7.504 18.844 -11.742 1 98 271 HIS A CA 1
ATOM 2118 C C . HIS A 1 271 ? -7.418 20.375 -11.797 1 98 271 HIS A C 1
ATOM 2120 O O . HIS A 1 271 ? -8.445 21.047 -11.891 1 98 271 HIS A O 1
ATOM 2126 N N . LEU A 1 272 ? -6.234 20.859 -11.852 1 98.12 272 LEU A N 1
ATOM 2127 C CA . LEU A 1 272 ? -5.945 22.281 -11.922 1 98.12 272 LEU A CA 1
ATOM 2128 C C . LEU A 1 272 ? -5.559 22.688 -13.344 1 98.12 272 LEU A C 1
ATOM 2130 O O . LEU A 1 272 ? -4.883 21.922 -14.047 1 98.12 272 LEU A O 1
ATOM 2134 N N . ASP A 1 273 ? -6.016 23.797 -13.797 1 97.06 273 ASP A N 1
ATOM 2135 C CA . ASP A 1 273 ? -5.465 24.328 -15.039 1 97.06 273 ASP A CA 1
ATOM 2136 C C . ASP A 1 273 ? -4.188 25.125 -14.781 1 97.06 273 ASP A C 1
ATOM 2138 O O . ASP A 1 273 ? -3.75 25.25 -13.633 1 97.06 273 ASP A O 1
ATOM 2142 N N . ASP A 1 274 ? -3.543 25.641 -15.766 1 96.88 274 ASP A N 1
ATOM 2143 C CA . ASP A 1 274 ? -2.242 26.281 -15.648 1 96.88 274 ASP A CA 1
ATOM 2144 C C . ASP A 1 274 ? -2.355 27.609 -14.883 1 96.88 274 ASP A C 1
ATOM 2146 O O . ASP A 1 274 ? -1.43 27.984 -14.164 1 96.88 274 ASP A O 1
ATOM 2150 N N . ASP A 1 275 ? -3.43 28.25 -15.086 1 97.81 275 ASP A N 1
ATOM 2151 C CA . ASP A 1 275 ? -3.639 29.5 -14.352 1 97.81 275 ASP A CA 1
ATOM 2152 C C . ASP A 1 275 ? -3.738 29.234 -12.844 1 97.81 275 ASP A C 1
ATOM 2154 O O . ASP A 1 275 ? -3.219 30 -12.039 1 97.81 275 ASP A O 1
ATOM 2158 N N . ASP A 1 276 ? -4.477 28.203 -12.492 1 98.56 276 ASP A N 1
ATOM 2159 C CA . ASP A 1 276 ? -4.559 27.812 -11.086 1 98.56 276 ASP A CA 1
ATOM 2160 C C . ASP A 1 276 ? -3.172 27.531 -10.508 1 98.56 276 ASP A C 1
ATOM 2162 O O . ASP A 1 276 ? -2.846 28 -9.414 1 98.56 276 ASP A O 1
ATOM 2166 N N . ARG A 1 277 ? -2.389 26.781 -11.18 1 98.31 277 ARG A N 1
ATOM 2167 C CA . ARG A 1 277 ? -1.046 26.438 -10.719 1 98.31 277 ARG A CA 1
ATOM 2168 C C . ARG A 1 277 ? -0.193 27.703 -10.562 1 98.31 277 ARG A C 1
ATOM 2170 O O . ARG A 1 277 ? 0.58 27.812 -9.609 1 98.31 277 ARG A O 1
ATOM 2177 N N . ARG A 1 278 ? -0.316 28.609 -11.547 1 97.88 278 ARG A N 1
ATOM 2178 C CA . ARG A 1 278 ? 0.389 29.875 -11.453 1 97.88 278 ARG A CA 1
ATOM 2179 C C . ARG A 1 278 ? -0.023 30.641 -10.203 1 97.88 278 ARG A C 1
ATOM 2181 O O . ARG A 1 278 ? 0.819 31.25 -9.531 1 97.88 278 ARG A O 1
ATOM 2188 N N . ARG A 1 279 ? -1.351 30.672 -9.93 1 98.25 279 ARG A N 1
ATOM 2189 C CA . ARG A 1 279 ? -1.853 31.391 -8.766 1 98.25 279 ARG A CA 1
ATOM 2190 C C . ARG A 1 279 ? -1.312 30.781 -7.473 1 98.25 279 ARG A C 1
ATOM 2192 O O . ARG A 1 279 ? -1.011 31.516 -6.523 1 98.25 279 ARG A O 1
ATOM 2199 N N . PHE A 1 280 ? -1.214 29.453 -7.426 1 98.44 280 PHE A N 1
ATOM 2200 C CA . PHE A 1 280 ? -0.583 28.797 -6.285 1 98.44 280 PHE A CA 1
ATOM 2201 C C . PHE A 1 280 ? 0.814 29.359 -6.047 1 98.44 280 PHE A C 1
ATOM 2203 O O . PHE A 1 280 ? 1.152 29.734 -4.922 1 98.44 280 PHE A O 1
ATOM 2210 N N . ALA A 1 281 ? 1.577 29.422 -7.059 1 97.88 281 ALA A N 1
ATOM 2211 C CA . ALA A 1 281 ? 2.953 29.906 -6.957 1 97.88 281 ALA A CA 1
ATOM 2212 C C . ALA A 1 281 ? 2.996 31.359 -6.523 1 97.88 281 ALA A C 1
ATOM 2214 O O . ALA A 1 281 ? 3.799 31.734 -5.668 1 97.88 281 ALA A O 1
ATOM 2215 N N . GLU A 1 282 ? 2.139 32.156 -7.066 1 98.31 282 GLU A N 1
ATOM 2216 C CA . GLU A 1 282 ? 2.125 33.594 -6.82 1 98.31 282 GLU A CA 1
ATOM 2217 C C . GLU A 1 282 ? 1.728 33.906 -5.379 1 98.31 282 GLU A C 1
ATOM 2219 O O . GLU A 1 282 ? 2.223 34.875 -4.785 1 98.31 282 GLU A O 1
ATOM 2224 N N . THR A 1 283 ? 0.837 33.156 -4.84 1 98.31 283 THR A N 1
ATOM 2225 C CA . THR A 1 283 ? 0.24 33.469 -3.549 1 98.31 283 THR A CA 1
ATOM 2226 C C . THR A 1 283 ? 0.982 32.781 -2.414 1 98.31 283 THR A C 1
ATOM 2228 O O . THR A 1 283 ? 0.846 33.156 -1.249 1 98.31 283 THR A O 1
ATOM 2231 N N . GLY A 1 284 ? 1.665 31.703 -2.777 1 97.69 284 GLY A N 1
ATOM 2232 C CA . GLY A 1 284 ? 2.355 30.922 -1.763 1 97.69 284 GLY A CA 1
ATOM 2233 C C . GLY A 1 284 ? 1.481 29.859 -1.133 1 97.69 284 GLY A C 1
ATOM 2234 O O . GLY A 1 284 ? 1.881 29.219 -0.159 1 97.69 284 GLY A O 1
ATOM 2235 N N . ALA A 1 285 ? 0.248 29.672 -1.669 1 98.69 285 ALA A N 1
ATOM 2236 C CA . ALA A 1 285 ? -0.593 28.578 -1.204 1 98.69 285 ALA A CA 1
ATOM 2237 C C . ALA A 1 285 ? 0.044 27.234 -1.522 1 98.69 285 ALA A C 1
ATOM 2239 O O . ALA A 1 285 ? 0.941 27.141 -2.365 1 98.69 285 ALA A O 1
ATOM 2240 N N . ILE A 1 286 ? -0.363 26.219 -0.784 1 98.81 286 ILE A N 1
ATOM 2241 C CA . ILE A 1 286 ? 0.31 24.938 -0.814 1 98.81 286 ILE A CA 1
ATOM 2242 C C . ILE A 1 286 ? -0.665 23.859 -1.287 1 98.81 286 ILE A C 1
ATOM 2244 O O . ILE A 1 286 ? -1.8 23.781 -0.81 1 98.81 286 ILE A O 1
ATOM 2248 N N . ALA A 1 287 ? -0.246 23.031 -2.232 1 98.88 287 ALA A N 1
ATOM 2249 C CA . ALA A 1 287 ? -1.001 21.844 -2.621 1 98.88 287 ALA A CA 1
ATOM 2250 C C . ALA A 1 287 ? -0.562 20.625 -1.813 1 98.88 287 ALA A C 1
ATOM 2252 O O . ALA A 1 287 ? 0.602 20.234 -1.871 1 98.88 287 ALA A O 1
ATOM 2253 N N . ALA A 1 288 ? -1.435 20.078 -1.049 1 98.88 288 ALA A N 1
ATOM 2254 C CA . ALA A 1 288 ? -1.186 18.812 -0.357 1 98.88 288 ALA A CA 1
ATOM 2255 C C . ALA A 1 288 ? -1.569 17.625 -1.23 1 98.88 288 ALA A C 1
ATOM 2257 O O . ALA A 1 288 ? -2.752 17.297 -1.37 1 98.88 288 ALA A O 1
ATOM 2258 N N . HIS A 1 289 ? -0.568 17 -1.813 1 98.75 289 HIS A N 1
ATOM 2259 C CA . HIS A 1 289 ? -0.768 15.805 -2.625 1 98.75 289 HIS A CA 1
ATOM 2260 C C . HIS A 1 289 ? -1.105 14.602 -1.757 1 98.75 289 HIS A C 1
ATOM 2262 O O . HIS A 1 289 ? -0.328 14.227 -0.875 1 98.75 289 HIS A O 1
ATOM 2268 N N . CYS A 1 290 ? -2.297 14.023 -1.937 1 98.69 290 CYS A N 1
ATOM 2269 C CA . CYS A 1 290 ? -2.812 12.914 -1.142 1 98.69 290 CYS A CA 1
ATOM 2270 C C . CYS A 1 290 ? -2.924 11.648 -1.979 1 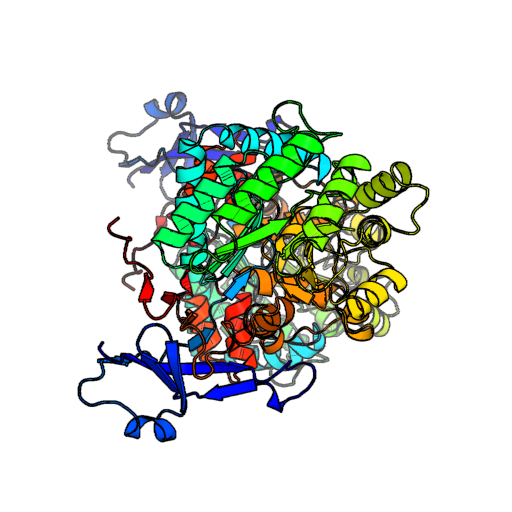98.69 290 CYS A C 1
ATOM 2272 O O . CYS A 1 290 ? -4.027 11.18 -2.256 1 98.69 290 CYS A O 1
ATOM 2274 N N . PRO A 1 291 ? -1.806 11.031 -2.277 1 98.44 291 PRO A N 1
ATOM 2275 C CA . PRO A 1 291 ? -1.801 9.953 -3.27 1 98.44 291 PRO A CA 1
ATOM 2276 C C . PRO A 1 291 ? -2.619 8.742 -2.828 1 98.44 291 PRO A C 1
ATOM 2278 O O . PRO A 1 291 ? -3.311 8.125 -3.646 1 98.44 291 PRO A O 1
ATOM 2281 N N . THR A 1 292 ? -2.598 8.312 -1.594 1 97.62 292 THR A N 1
ATOM 2282 C CA . THR A 1 292 ? -3.355 7.168 -1.114 1 97.62 292 THR A CA 1
ATOM 2283 C C . THR A 1 292 ? -4.855 7.398 -1.283 1 97.62 292 THR A C 1
ATOM 2285 O O . THR A 1 292 ? -5.578 6.516 -1.749 1 97.62 292 THR A O 1
ATOM 2288 N N . SER A 1 293 ? -5.285 8.586 -0.963 1 97.31 293 SER A N 1
ATOM 2289 C CA . SER A 1 293 ? -6.695 8.93 -1.093 1 97.31 293 SER A CA 1
ATOM 2290 C C . SER A 1 293 ? -7.098 9.07 -2.557 1 97.31 293 SER A C 1
ATOM 2292 O O . SER A 1 293 ? -8.172 8.617 -2.957 1 97.31 293 SER A O 1
ATOM 2294 N N . ASN A 1 294 ? -6.242 9.773 -3.373 1 97.19 294 ASN A N 1
ATOM 2295 C CA . ASN A 1 294 ? -6.531 10 -4.785 1 97.19 294 ASN A CA 1
ATOM 2296 C C . ASN A 1 294 ? -6.758 8.68 -5.527 1 97.19 294 ASN A C 1
ATOM 2298 O O . ASN A 1 294 ? -7.676 8.578 -6.344 1 97.19 294 ASN A O 1
ATOM 2302 N N . LEU A 1 295 ? -5.93 7.691 -5.199 1 96.69 295 LEU A N 1
ATOM 2303 C CA . LEU A 1 295 ? -6.074 6.387 -5.836 1 96.69 295 LEU A CA 1
ATOM 2304 C C . LEU A 1 295 ? -7.289 5.645 -5.289 1 96.69 295 LEU A C 1
ATOM 2306 O O . LEU A 1 295 ? -8.07 5.074 -6.051 1 96.69 295 LEU A O 1
ATOM 2310 N N . PHE A 1 296 ? -7.492 5.664 -3.99 1 97.38 296 PHE A N 1
ATOM 2311 C CA . PHE A 1 296 ? -8.57 4.938 -3.33 1 97.38 296 PHE A CA 1
ATOM 2312 C C . PHE A 1 296 ? -9.922 5.375 -3.863 1 97.38 296 PHE A C 1
ATOM 2314 O O . PHE A 1 296 ? -10.781 4.539 -4.148 1 97.38 296 PHE A O 1
ATOM 2321 N N . LEU A 1 297 ? -10.07 6.695 -4.09 1 95.62 297 LEU A N 1
ATOM 2322 C CA . LEU A 1 297 ? -11.367 7.238 -4.48 1 95.62 297 LEU A CA 1
ATOM 2323 C C . LEU A 1 297 ? -11.438 7.445 -5.988 1 95.62 297 LEU A C 1
ATOM 2325 O O . LEU A 1 297 ? -12.453 7.91 -6.512 1 95.62 297 LEU A O 1
ATOM 2329 N N . GLY A 1 298 ? -10.344 7.082 -6.688 1 94.62 298 GLY A N 1
ATOM 2330 C CA . GLY A 1 298 ? -10.328 7.242 -8.133 1 94.62 298 GLY A CA 1
ATOM 2331 C C . GLY A 1 298 ? -10.438 8.688 -8.578 1 94.62 298 GLY A C 1
ATOM 2332 O O . GLY A 1 298 ? -11.172 9 -9.516 1 94.62 298 GLY A O 1
ATOM 2333 N N . SER A 1 299 ? -9.719 9.578 -7.805 1 95.62 299 SER A N 1
ATOM 2334 C CA . SER A 1 299 ? -9.883 11.008 -8.031 1 95.62 299 SER A CA 1
ATOM 2335 C C . SER A 1 299 ? -9.016 11.492 -9.195 1 95.62 299 SER A C 1
ATOM 2337 O O . SER A 1 299 ? -9.281 12.539 -9.781 1 95.62 299 SER A O 1
ATOM 2339 N N . GLY A 1 300 ? -7.996 10.734 -9.516 1 96.12 300 GLY A N 1
ATOM 2340 C CA . GLY A 1 300 ? -7.121 11.117 -10.609 1 96.12 300 GLY A CA 1
ATOM 2341 C C . GLY A 1 300 ? -5.648 11.078 -10.242 1 96.12 300 GLY A C 1
ATOM 2342 O O . GLY A 1 300 ? -5.285 10.578 -9.172 1 96.12 300 GLY A O 1
ATOM 2343 N N . LEU A 1 301 ? -4.789 11.438 -11.172 1 97.88 301 LEU A N 1
ATOM 2344 C CA . LEU A 1 301 ? -3.338 11.391 -11.016 1 97.88 301 LEU A CA 1
ATOM 2345 C C . LEU A 1 301 ? -2.754 12.797 -10.93 1 97.88 301 LEU A C 1
ATOM 2347 O O . LEU A 1 301 ? -2.91 13.602 -11.852 1 97.88 301 LEU A O 1
ATOM 2351 N N . PHE A 1 302 ? -2.154 13.102 -9.805 1 98.44 302 PHE A N 1
ATOM 2352 C CA . PHE A 1 302 ? -1.518 14.398 -9.602 1 98.44 302 PHE A CA 1
ATOM 2353 C C . PHE A 1 302 ? -0.379 14.602 -10.602 1 98.44 302 PHE A C 1
ATOM 2355 O O . PHE A 1 302 ? 0.431 13.695 -10.812 1 98.44 302 PHE A O 1
ATOM 2362 N N . ASP A 1 303 ? -0.254 15.781 -11.195 1 97.44 303 ASP A N 1
ATOM 2363 C CA . ASP A 1 303 ? 0.721 16.078 -12.242 1 97.44 303 ASP A CA 1
ATOM 2364 C C . ASP A 1 303 ? 1.936 16.797 -11.672 1 97.44 303 ASP A C 1
ATOM 2366 O O . ASP A 1 303 ? 2.02 18.031 -11.75 1 97.44 303 ASP A O 1
ATOM 2370 N N . PHE A 1 304 ? 2.951 16.062 -11.258 1 96.88 304 PHE A N 1
ATOM 2371 C CA . PHE A 1 304 ? 4.148 16.625 -10.648 1 96.88 304 PHE A CA 1
ATOM 2372 C C . PHE A 1 304 ? 4.891 17.516 -11.633 1 96.88 304 PHE A C 1
ATOM 2374 O O . PHE A 1 304 ? 5.434 18.562 -11.25 1 96.88 304 PHE A O 1
ATOM 2381 N N . GLU A 1 305 ? 4.914 17.125 -12.883 1 96.19 305 GLU A N 1
ATOM 2382 C CA . GLU A 1 305 ? 5.668 17.875 -13.883 1 96.19 305 GLU A CA 1
ATOM 2383 C C . GLU A 1 305 ? 5.102 19.266 -14.062 1 96.19 305 GLU A C 1
ATOM 2385 O O . GLU A 1 305 ? 5.848 20.25 -14.062 1 96.19 305 GLU A O 1
ATOM 2390 N N . ARG A 1 306 ? 3.846 19.344 -14.219 1 96.69 306 ARG A N 1
ATOM 2391 C CA . ARG A 1 306 ? 3.213 20.641 -14.414 1 96.69 306 ARG A CA 1
ATOM 2392 C C . ARG A 1 306 ? 3.293 21.484 -13.141 1 96.69 306 ARG A C 1
ATOM 2394 O O . ARG A 1 306 ? 3.43 22.703 -13.211 1 96.69 306 ARG A O 1
ATOM 2401 N N . ALA A 1 307 ? 3.127 20.844 -11.969 1 97.25 307 ALA A N 1
ATOM 2402 C CA . ALA A 1 307 ? 3.266 21.562 -10.711 1 97.25 307 ALA A CA 1
ATOM 2403 C C . ALA A 1 307 ? 4.668 22.156 -10.562 1 97.25 307 ALA A C 1
ATOM 2405 O O . ALA A 1 307 ? 4.82 23.328 -10.195 1 97.25 307 ALA A O 1
ATOM 2406 N N . ASN A 1 308 ? 5.691 21.344 -10.867 1 94.69 308 ASN A N 1
ATOM 2407 C CA . ASN A 1 308 ? 7.078 21.797 -10.781 1 94.69 308 ASN A CA 1
ATOM 2408 C C . ASN A 1 308 ? 7.367 22.922 -11.766 1 94.69 308 ASN A C 1
ATOM 2410 O O . ASN A 1 308 ? 8.078 23.875 -11.438 1 94.69 308 ASN A O 1
ATOM 2414 N N . ALA A 1 309 ? 6.84 22.781 -12.992 1 95.31 309 ALA A N 1
ATOM 2415 C CA . ALA A 1 309 ? 7.074 23.766 -14.047 1 95.31 309 ALA A CA 1
ATOM 2416 C C . ALA A 1 309 ? 6.566 25.156 -13.641 1 95.31 309 ALA A C 1
ATOM 2418 O O . ALA A 1 309 ? 7.109 26.172 -14.062 1 95.31 309 ALA A O 1
ATOM 2419 N N . ARG A 1 310 ? 5.602 25.156 -12.773 1 95.69 310 ARG A N 1
ATOM 2420 C CA . ARG A 1 310 ? 5.012 26.422 -12.352 1 95.69 310 ARG A CA 1
ATOM 2421 C C . ARG A 1 310 ? 5.469 26.797 -10.945 1 95.69 310 ARG A C 1
ATOM 2423 O O . ARG A 1 310 ? 4.945 27.75 -10.352 1 95.69 310 ARG A O 1
ATOM 2430 N N . HIS A 1 311 ? 6.305 26.016 -10.344 1 95 311 HIS A N 1
ATOM 2431 C CA . HIS A 1 311 ? 6.887 26.25 -9.031 1 95 311 HIS A CA 1
ATOM 2432 C C . HIS A 1 311 ? 5.816 26.234 -7.941 1 95 311 HIS A C 1
ATOM 2434 O O . HIS A 1 311 ? 5.844 27.062 -7.027 1 95 311 HIS A O 1
ATOM 2440 N N . MET A 1 312 ? 4.844 25.391 -8.172 1 96.5 312 MET A N 1
ATOM 2441 C CA . MET A 1 312 ? 3.814 25.172 -7.164 1 96.5 312 MET A CA 1
ATOM 2442 C C . MET A 1 312 ? 4.402 24.516 -5.922 1 96.5 312 MET A C 1
ATOM 2444 O O . MET A 1 312 ? 5.164 23.547 -6.027 1 96.5 312 MET A O 1
ATOM 2448 N N . ALA A 1 313 ? 4.117 25.062 -4.762 1 97.31 313 ALA A N 1
ATOM 2449 C CA . ALA A 1 313 ? 4.504 24.375 -3.533 1 97.31 313 ALA A CA 1
ATOM 2450 C C . ALA A 1 313 ? 3.68 23.109 -3.33 1 97.31 313 ALA A C 1
ATOM 2452 O O . ALA A 1 313 ? 2.449 23.172 -3.273 1 97.31 313 ALA A O 1
ATOM 2453 N N . VAL A 1 314 ? 4.367 21.984 -3.287 1 98.44 314 VAL A N 1
ATOM 2454 C CA . VAL A 1 314 ? 3.705 20.688 -3.139 1 98.44 314 VAL A CA 1
ATOM 2455 C C . VAL A 1 314 ? 4.238 19.969 -1.9 1 98.44 314 VAL A C 1
ATOM 2457 O O . VAL A 1 314 ? 5.441 20 -1.63 1 98.44 314 VAL A O 1
ATOM 2460 N N . THR A 1 315 ? 3.373 19.406 -1.107 1 98.81 315 THR A N 1
ATOM 2461 C CA . THR A 1 315 ? 3.695 18.547 0.025 1 98.81 315 THR A CA 1
ATOM 2462 C C . THR A 1 315 ? 2.973 17.203 -0.091 1 98.81 315 THR A C 1
ATOM 2464 O O . THR A 1 315 ? 2.184 17 -1.016 1 98.81 315 THR A O 1
ATOM 2467 N N . LEU A 1 316 ? 3.279 16.234 0.787 1 98.81 316 LEU A N 1
ATOM 2468 C CA . LEU A 1 316 ? 2.586 14.953 0.835 1 98.81 316 LEU A CA 1
ATOM 2469 C C . LEU A 1 316 ? 1.629 14.898 2.021 1 98.81 316 LEU A C 1
ATOM 2471 O O . LEU A 1 316 ? 1.888 15.508 3.062 1 98.81 316 LEU A O 1
ATOM 2475 N N . ALA A 1 317 ? 0.6 14.211 1.843 1 98.88 317 ALA A N 1
ATOM 2476 C CA . ALA A 1 317 ? -0.402 14.07 2.896 1 98.88 317 ALA A CA 1
ATOM 2477 C C . ALA A 1 317 ? -1.11 12.719 2.799 1 98.88 317 ALA A C 1
ATOM 2479 O O . ALA A 1 317 ? -1.237 12.156 1.709 1 98.88 317 ALA A O 1
ATOM 2480 N N . THR A 1 318 ? -1.575 12.18 3.9 1 98.69 318 THR A N 1
ATOM 2481 C CA . THR A 1 318 ? -2.186 10.859 3.939 1 98.69 318 THR A CA 1
ATOM 2482 C C . THR A 1 318 ? -3.668 10.938 3.58 1 98.69 318 THR A C 1
ATOM 2484 O O . THR A 1 318 ? -4.199 10.039 2.922 1 98.69 318 THR A O 1
ATOM 2487 N N . ASP A 1 319 ? -4.277 12.039 4.094 1 98.56 319 ASP A N 1
ATOM 2488 C CA . ASP A 1 319 ? -5.719 12.219 3.945 1 98.56 319 ASP A CA 1
ATOM 2489 C C . ASP A 1 319 ? -6.48 11.016 4.492 1 98.56 319 ASP A C 1
ATOM 2491 O O . ASP A 1 319 ? -7.438 10.547 3.871 1 98.56 319 ASP A O 1
ATOM 2495 N N . VAL A 1 320 ? -6.086 10.531 5.645 1 96.75 320 VAL A N 1
ATOM 2496 C CA . VAL A 1 320 ? -6.805 9.43 6.277 1 96.75 320 VAL A CA 1
ATOM 2497 C C . VAL A 1 320 ? -8.297 9.75 6.324 1 96.75 320 VAL A C 1
ATOM 2499 O O . VAL A 1 320 ? -8.688 10.859 6.684 1 96.75 320 VAL A O 1
ATOM 2502 N N . GLY A 1 321 ? -9.164 8.664 6.203 1 91.12 321 GLY A N 1
ATOM 2503 C CA . GLY A 1 321 ? -10.547 8.664 5.746 1 91.12 321 GLY A CA 1
ATOM 2504 C C . GLY A 1 321 ? -10.695 8.18 4.316 1 91.12 321 GLY A C 1
ATOM 2505 O O . GLY A 1 321 ? -10.953 6.996 4.078 1 91.12 321 GLY A O 1
ATOM 2506 N N . GLY A 1 322 ? -10.258 9.109 3.426 1 91.81 322 GLY A N 1
ATOM 2507 C CA . GLY A 1 322 ? -10.031 8.68 2.055 1 91.81 322 GLY A CA 1
ATOM 2508 C C . GLY A 1 322 ? -8.734 7.918 1.87 1 91.81 322 GLY A C 1
ATOM 2509 O O . GLY A 1 322 ? -8.719 6.852 1.249 1 91.81 322 GLY A O 1
ATOM 2510 N N . GLY A 1 323 ? -7.676 8.453 2.467 1 96.12 323 GLY A N 1
ATOM 2511 C CA . GLY A 1 323 ? -6.414 7.727 2.475 1 96.12 323 GLY A CA 1
ATOM 2512 C C . GLY A 1 323 ? -6.461 6.453 3.299 1 96.12 323 GLY A C 1
ATOM 2513 O O . GLY A 1 323 ? -7.102 6.41 4.352 1 96.12 323 GLY A O 1
ATOM 2514 N N . THR A 1 324 ? -5.676 5.449 2.932 1 96.31 324 THR A N 1
ATOM 2515 C CA . THR A 1 324 ? -5.824 4.113 3.498 1 96.31 324 THR A CA 1
ATOM 2516 C C . THR A 1 324 ? -4.652 3.785 4.422 1 96.31 324 THR A C 1
ATOM 2518 O O . THR A 1 324 ? -4.379 2.613 4.695 1 96.31 324 THR A O 1
ATOM 2521 N N . SER A 1 325 ? -3.91 4.809 4.797 1 97.69 325 SER A N 1
ATOM 2522 C CA . SER A 1 325 ? -2.795 4.586 5.711 1 97.69 325 SER A CA 1
ATOM 2523 C C . SER A 1 325 ? -2.379 5.879 6.406 1 97.69 325 SER A C 1
ATOM 2525 O O . SER A 1 325 ? -2.42 6.953 5.805 1 97.69 325 SER A O 1
ATOM 2527 N N . PHE A 1 326 ? -1.938 5.727 7.676 1 98.62 326 PHE A N 1
ATOM 2528 C CA . PHE A 1 326 ? -1.365 6.844 8.422 1 98.62 326 PHE A CA 1
ATOM 2529 C C . PHE A 1 326 ? 0.116 7.004 8.102 1 98.62 326 PHE A C 1
ATOM 2531 O O . PHE A 1 326 ? 0.731 8.008 8.469 1 98.62 326 PHE A O 1
ATOM 2538 N N . SER A 1 327 ? 0.687 6.078 7.398 1 98.75 327 SER A N 1
ATOM 2539 C CA . SER A 1 327 ? 2.133 6.02 7.219 1 98.75 327 SER A CA 1
ATOM 2540 C C . SER A 1 327 ? 2.582 6.922 6.074 1 98.75 327 SER A C 1
ATOM 2542 O O . SER A 1 327 ? 2.154 6.746 4.93 1 98.75 327 SER A O 1
ATOM 2544 N N . MET A 1 328 ? 3.469 7.828 6.375 1 98.81 328 MET A N 1
ATOM 2545 C CA . MET A 1 328 ? 4.039 8.672 5.328 1 98.81 328 MET A CA 1
ATOM 2546 C C . MET A 1 328 ? 4.914 7.855 4.383 1 98.81 328 MET A C 1
ATOM 2548 O O . MET A 1 328 ? 5.066 8.203 3.213 1 98.81 328 MET A O 1
ATOM 2552 N N . LEU A 1 329 ? 5.477 6.73 4.902 1 98.88 329 LEU A N 1
ATOM 2553 C CA . LEU A 1 329 ? 6.219 5.84 4.02 1 98.88 329 LEU A CA 1
ATOM 2554 C C . LEU A 1 329 ? 5.301 5.23 2.963 1 98.88 329 LEU A C 1
ATOM 2556 O O . LEU A 1 329 ? 5.613 5.266 1.771 1 98.88 329 LEU A O 1
ATOM 2560 N N . GLN A 1 330 ? 4.16 4.766 3.357 1 98.44 330 GLN A N 1
ATOM 2561 C CA . GLN A 1 330 ? 3.188 4.227 2.412 1 98.44 330 GLN A CA 1
ATOM 2562 C C . GLN A 1 330 ? 2.646 5.316 1.494 1 98.44 330 GLN A C 1
ATOM 2564 O O . GLN A 1 330 ? 2.336 5.059 0.329 1 98.44 330 GLN A O 1
ATOM 2569 N N . THR A 1 331 ? 2.535 6.488 2.041 1 98.75 331 THR A N 1
ATOM 2570 C CA . THR A 1 331 ? 2.135 7.625 1.219 1 98.75 331 THR A CA 1
ATOM 2571 C C . THR A 1 331 ? 3.182 7.914 0.147 1 98.75 331 THR A C 1
ATOM 2573 O O . THR A 1 331 ? 2.838 8.211 -1 1 98.75 331 THR A O 1
ATOM 2576 N N . MET A 1 332 ? 4.457 7.855 0.493 1 98.81 332 MET A N 1
ATOM 2577 C CA . MET A 1 332 ? 5.543 8 -0.474 1 98.81 332 MET A CA 1
ATOM 2578 C C . MET A 1 332 ? 5.457 6.926 -1.551 1 98.81 332 MET A C 1
ATOM 2580 O O . MET A 1 332 ? 5.656 7.207 -2.734 1 98.81 332 MET A O 1
ATOM 2584 N N . ASN A 1 333 ? 5.16 5.676 -1.122 1 98.38 333 ASN A N 1
ATOM 2585 C CA . ASN A 1 333 ? 4.977 4.574 -2.059 1 98.38 333 ASN A CA 1
ATOM 2586 C C . ASN A 1 333 ? 3.941 4.91 -3.129 1 98.38 333 ASN A C 1
ATOM 2588 O O . ASN A 1 333 ? 4.203 4.746 -4.32 1 98.38 333 ASN A O 1
ATOM 2592 N N . GLU A 1 334 ? 2.816 5.434 -2.691 1 98.31 334 GLU A N 1
ATOM 2593 C CA . GLU A 1 334 ? 1.743 5.77 -3.623 1 98.31 334 GLU A CA 1
ATOM 2594 C C . GLU A 1 334 ? 2.092 7.012 -4.438 1 98.31 334 GLU A C 1
ATOM 2596 O O . GLU A 1 334 ? 1.7 7.125 -5.602 1 98.31 334 GLU A O 1
ATOM 2601 N N . ALA A 1 335 ? 2.83 7.941 -3.826 1 98.62 335 ALA A N 1
ATOM 2602 C CA . ALA A 1 335 ? 3.271 9.125 -4.566 1 98.62 335 ALA A CA 1
ATOM 2603 C C . ALA A 1 335 ? 4.176 8.734 -5.73 1 98.62 335 ALA A C 1
ATOM 2605 O O . ALA A 1 335 ? 4.039 9.273 -6.832 1 98.62 335 ALA A O 1
ATOM 2606 N N . HIS A 1 336 ? 5.094 7.832 -5.469 1 98 336 HIS A N 1
ATOM 2607 C CA . HIS A 1 336 ? 5.938 7.316 -6.543 1 98 336 HIS A CA 1
ATOM 2608 C C . HIS A 1 336 ? 5.098 6.754 -7.684 1 98 336 HIS A C 1
ATOM 2610 O O . HIS A 1 336 ? 5.352 7.047 -8.852 1 98 336 HIS A O 1
ATOM 2616 N N . LYS A 1 337 ? 4.137 5.945 -7.348 1 97.44 337 LYS A N 1
ATOM 2617 C CA . LYS A 1 337 ? 3.318 5.246 -8.336 1 97.44 337 LYS A CA 1
ATOM 2618 C C . LYS A 1 337 ? 2.52 6.23 -9.18 1 97.44 337 LYS A C 1
ATOM 2620 O O . LYS A 1 337 ? 2.443 6.086 -10.406 1 97.44 337 LYS A O 1
ATOM 2625 N N . ILE A 1 338 ? 1.947 7.246 -8.531 1 98 338 ILE A N 1
ATOM 2626 C CA . ILE A 1 338 ? 1.208 8.258 -9.281 1 98 338 ILE A CA 1
ATOM 2627 C C . ILE A 1 338 ? 2.16 9.023 -10.195 1 98 338 ILE A C 1
ATOM 2629 O O . ILE A 1 338 ? 1.844 9.266 -11.367 1 98 338 ILE A O 1
ATOM 2633 N N . ALA A 1 339 ? 3.33 9.406 -9.648 1 97.56 339 ALA A N 1
ATOM 2634 C CA . ALA A 1 339 ? 4.316 10.094 -10.469 1 97.56 339 ALA A CA 1
ATOM 2635 C C . ALA A 1 339 ? 4.699 9.25 -11.688 1 97.56 339 ALA A C 1
ATOM 2637 O O . ALA A 1 339 ? 4.719 9.75 -12.812 1 97.56 339 ALA A O 1
ATOM 2638 N N . ARG A 1 340 ? 4.906 7.977 -11.453 1 95.5 340 ARG A N 1
ATOM 2639 C CA . ARG A 1 340 ? 5.309 7.078 -12.531 1 95.5 340 ARG A CA 1
ATOM 2640 C C . ARG A 1 340 ? 4.211 6.953 -13.586 1 95.5 340 ARG A C 1
ATOM 2642 O O . ARG A 1 340 ? 4.488 6.941 -14.781 1 95.5 340 ARG A O 1
ATOM 2649 N N . MET A 1 341 ? 3.016 6.887 -13.164 1 95.88 341 MET A N 1
ATOM 2650 C CA . MET A 1 341 ? 1.865 6.715 -14.047 1 95.88 341 MET A CA 1
ATOM 2651 C C . MET A 1 341 ? 1.695 7.918 -14.969 1 95.88 341 MET A C 1
ATOM 2653 O O . MET A 1 341 ? 1.099 7.809 -16.031 1 95.88 341 MET A O 1
ATOM 2657 N N . THR A 1 342 ? 2.229 9.07 -14.539 1 95.25 342 THR A N 1
ATOM 2658 C CA . THR A 1 342 ? 2.135 10.273 -15.359 1 95.25 342 THR A CA 1
ATOM 2659 C C . THR A 1 342 ? 3.443 10.523 -16.109 1 95.25 342 THR A C 1
ATOM 2661 O O . THR A 1 342 ? 3.607 11.562 -16.75 1 95.25 342 THR A O 1
ATOM 2664 N N . GLY A 1 343 ? 4.445 9.648 -15.969 1 92.56 343 GLY A N 1
ATOM 2665 C CA . GLY A 1 343 ? 5.699 9.734 -16.703 1 92.56 343 GLY A CA 1
ATOM 2666 C C . GLY A 1 343 ? 6.77 10.508 -15.945 1 92.56 343 GLY A C 1
ATOM 2667 O O . GLY A 1 343 ? 7.848 10.766 -16.484 1 92.56 343 GLY A O 1
ATOM 2668 N N . HIS A 1 344 ? 6.461 10.898 -14.742 1 94.12 344 HIS A N 1
ATOM 2669 C CA . HIS A 1 344 ? 7.406 11.656 -13.938 1 94.12 344 HIS A CA 1
ATOM 2670 C C . HIS A 1 344 ? 8.234 10.742 -13.047 1 94.12 344 HIS A C 1
ATOM 2672 O O . HIS A 1 344 ? 7.711 9.781 -12.477 1 94.12 344 HIS A O 1
ATOM 2678 N N . HIS A 1 345 ? 9.508 10.984 -12.969 1 93.12 345 HIS A N 1
ATOM 2679 C CA . HIS A 1 345 ? 10.375 10.242 -12.055 1 93.12 345 HIS A CA 1
ATOM 2680 C C . HIS A 1 345 ? 10.531 10.977 -10.727 1 93.12 345 HIS A C 1
ATOM 2682 O O . HIS A 1 345 ? 11.25 11.977 -10.648 1 93.12 345 HIS A O 1
ATOM 2688 N N . LEU A 1 346 ? 9.883 10.562 -9.734 1 96 346 LEU A N 1
ATOM 2689 C CA . LEU A 1 346 ? 9.961 11.117 -8.391 1 96 346 LEU A CA 1
ATOM 2690 C C . LEU A 1 346 ? 10.961 10.336 -7.543 1 96 346 LEU A C 1
ATOM 2692 O O . LEU A 1 346 ? 10.695 9.188 -7.16 1 96 346 LEU A O 1
ATOM 2696 N N . SER A 1 347 ? 12.133 10.875 -7.195 1 95.62 347 SER A N 1
ATOM 2697 C CA . SER A 1 347 ? 13.172 10.188 -6.438 1 95.62 347 SER A CA 1
ATOM 2698 C C . SER A 1 347 ? 12.766 10 -4.98 1 95.62 347 SER A C 1
ATOM 2700 O O . SER A 1 347 ? 11.898 10.719 -4.477 1 95.62 347 SER A O 1
ATOM 2702 N N . ALA A 1 348 ? 13.344 9.023 -4.332 1 97.19 348 ALA A N 1
ATOM 2703 C CA . ALA A 1 348 ? 13.078 8.781 -2.918 1 97.19 348 ALA A CA 1
ATOM 2704 C C . ALA A 1 348 ? 13.531 9.969 -2.064 1 97.19 348 ALA A C 1
ATOM 2706 O O . ALA A 1 348 ? 12.859 10.336 -1.1 1 97.19 348 ALA A O 1
ATOM 2707 N N . THR A 1 349 ? 14.672 10.523 -2.389 1 97.19 349 THR A N 1
ATOM 2708 C CA . THR A 1 349 ? 15.18 11.68 -1.662 1 97.19 349 THR A CA 1
ATOM 2709 C C . THR A 1 349 ? 14.164 12.828 -1.693 1 97.19 349 THR A C 1
ATOM 2711 O O . THR A 1 349 ? 13.93 13.477 -0.674 1 97.19 349 THR A O 1
ATOM 2714 N N . ARG A 1 350 ? 13.594 13.055 -2.803 1 97.44 350 ARG A N 1
ATOM 2715 C CA . ARG A 1 350 ? 12.609 14.133 -2.895 1 97.44 350 ARG A CA 1
ATOM 2716 C C . ARG A 1 350 ? 11.336 13.773 -2.137 1 97.44 350 ARG A C 1
ATOM 2718 O O . ARG A 1 350 ? 10.695 14.641 -1.543 1 97.44 350 ARG A O 1
ATOM 2725 N N . MET A 1 351 ? 10.922 12.523 -2.197 1 98.44 351 MET A N 1
ATOM 2726 C CA . MET A 1 351 ? 9.75 12.109 -1.432 1 98.44 351 MET A CA 1
ATOM 2727 C C . MET A 1 351 ? 9.938 12.398 0.054 1 98.44 351 MET A C 1
ATOM 2729 O O . MET A 1 351 ? 9.039 12.93 0.708 1 98.44 351 MET A O 1
ATOM 2733 N N . PHE A 1 352 ? 11.117 12.102 0.587 1 98.69 352 PHE A N 1
ATOM 2734 C CA . PHE A 1 352 ? 11.414 12.383 1.987 1 98.69 352 PHE A CA 1
ATOM 2735 C C . PHE A 1 352 ? 11.422 13.891 2.242 1 98.69 352 PHE A C 1
ATOM 2737 O O . PHE A 1 352 ? 10.945 14.352 3.279 1 98.69 352 PHE A O 1
ATOM 2744 N N . TRP A 1 353 ? 11.961 14.641 1.275 1 98.31 353 TRP A N 1
ATOM 2745 C CA . TRP A 1 353 ? 11.93 16.094 1.366 1 98.31 353 TRP A CA 1
ATOM 2746 C C . TRP A 1 353 ? 10.492 16.609 1.482 1 98.31 353 TRP A C 1
ATOM 2748 O O . TRP A 1 353 ? 10.172 17.391 2.379 1 98.31 353 TRP A O 1
ATOM 2758 N N . LEU A 1 354 ? 9.625 16.125 0.667 1 98.56 354 LEU A N 1
ATOM 2759 C CA . LEU A 1 354 ? 8.242 16.578 0.593 1 98.56 354 LEU A CA 1
ATOM 2760 C C . LEU A 1 354 ? 7.492 16.25 1.879 1 98.56 354 LEU A C 1
ATOM 2762 O O . LEU A 1 354 ? 6.457 16.859 2.172 1 98.56 354 LEU A O 1
ATOM 2766 N N . ALA A 1 355 ? 8.047 15.297 2.674 1 98.75 355 ALA A N 1
ATOM 2767 C CA . ALA A 1 355 ? 7.352 14.836 3.873 1 98.75 355 ALA A CA 1
ATOM 2768 C C . ALA A 1 355 ? 8.023 15.359 5.137 1 98.75 355 ALA A C 1
ATOM 2770 O O . ALA A 1 355 ? 7.605 15.047 6.25 1 98.75 355 ALA A O 1
ATOM 2771 N N . THR A 1 356 ? 9.125 16.125 5.039 1 98.62 356 THR A N 1
ATOM 2772 C CA . THR A 1 356 ? 9.867 16.641 6.188 1 98.62 356 THR A CA 1
ATOM 2773 C C . THR A 1 356 ? 10.219 18.109 5.996 1 98.62 356 THR A C 1
ATOM 2775 O O . THR A 1 356 ? 9.352 18.984 6.133 1 98.62 356 THR A O 1
ATOM 2778 N N . ALA A 1 357 ? 11.453 18.375 5.5 1 98.44 357 ALA A N 1
ATOM 2779 C CA . ALA A 1 357 ? 11.953 19.75 5.387 1 98.44 357 ALA A CA 1
ATOM 2780 C C . ALA A 1 357 ? 11.141 20.547 4.375 1 98.44 357 ALA A C 1
ATOM 2782 O O . ALA A 1 357 ? 10.867 21.734 4.578 1 98.44 357 ALA A O 1
ATOM 2783 N N . GLY A 1 358 ? 10.836 19.922 3.26 1 98.19 358 GLY A N 1
ATOM 2784 C CA . GLY A 1 358 ? 10.031 20.609 2.254 1 98.19 358 GLY A CA 1
ATOM 2785 C C . GLY A 1 358 ? 8.656 21 2.754 1 98.19 358 GLY A C 1
ATOM 2786 O O . GLY A 1 358 ? 8.156 22.078 2.434 1 98.19 358 GLY A O 1
ATOM 2787 N N . ALA A 1 359 ? 8.047 20.094 3.482 1 98.69 359 ALA A N 1
ATOM 2788 C CA . ALA A 1 359 ? 6.746 20.406 4.074 1 98.69 359 ALA A CA 1
ATOM 2789 C C . ALA A 1 359 ? 6.863 21.531 5.098 1 98.69 359 ALA A C 1
ATOM 2791 O O . ALA A 1 359 ? 6.02 22.438 5.137 1 98.69 359 ALA A O 1
ATOM 2792 N N . ALA A 1 360 ? 7.902 21.484 5.941 1 98.62 360 ALA A N 1
ATOM 2793 C CA . ALA A 1 360 ? 8.125 22.531 6.926 1 98.62 360 ALA A CA 1
ATOM 2794 C C . ALA A 1 360 ? 8.312 23.891 6.25 1 98.62 360 ALA A C 1
ATOM 2796 O O . ALA A 1 360 ? 7.75 24.891 6.688 1 98.62 360 ALA A O 1
ATOM 2797 N N . HIS A 1 361 ? 9.094 23.891 5.203 1 97.44 361 HIS A N 1
ATOM 2798 C CA . HIS A 1 361 ? 9.312 25.109 4.438 1 97.44 361 HIS A CA 1
ATOM 2799 C C . HIS A 1 361 ? 8 25.641 3.873 1 97.44 361 HIS A C 1
ATOM 2801 O O . HIS A 1 361 ? 7.707 26.844 3.992 1 97.44 361 HIS A O 1
ATOM 2807 N N . ALA A 1 362 ? 7.254 24.766 3.312 1 98 362 ALA A N 1
ATOM 2808 C CA . ALA A 1 362 ? 5.984 25.172 2.711 1 98 362 ALA A CA 1
ATOM 2809 C C . ALA A 1 362 ? 5.039 25.75 3.758 1 98 362 ALA A C 1
ATOM 2811 O O . ALA A 1 362 ? 4.312 26.703 3.482 1 98 362 ALA A O 1
ATOM 2812 N N . LEU A 1 363 ? 5.078 25.219 4.949 1 98.38 363 LEU A N 1
ATOM 2813 C CA . LEU A 1 363 ? 4.148 25.609 6.004 1 98.38 363 LEU A CA 1
ATOM 2814 C C . LEU A 1 363 ? 4.668 26.828 6.77 1 98.38 363 LEU A C 1
ATOM 2816 O O . LEU A 1 363 ? 4.078 27.234 7.773 1 98.38 363 LEU A O 1
ATOM 2820 N N . ASP A 1 364 ? 5.781 27.391 6.375 1 97.38 364 ASP A N 1
ATOM 2821 C CA . ASP A 1 364 ? 6.41 28.516 7.062 1 97.38 364 ASP A CA 1
ATOM 2822 C C . ASP A 1 364 ? 6.848 28.109 8.469 1 97.38 364 ASP A C 1
ATOM 2824 O O . ASP A 1 364 ? 6.66 28.875 9.422 1 97.38 364 ASP A O 1
ATOM 2828 N N . LEU A 1 365 ? 7.379 26.891 8.539 1 97.94 365 LEU A N 1
ATOM 2829 C CA . LEU A 1 365 ? 7.816 26.359 9.836 1 97.94 365 LEU A CA 1
ATOM 2830 C C . LEU A 1 365 ? 9.258 25.875 9.758 1 97.94 365 LEU A C 1
ATOM 2832 O O . LEU A 1 365 ? 9.703 25.125 10.633 1 97.94 365 LEU A O 1
ATOM 2836 N N . ALA A 1 366 ? 10.039 26.281 8.781 1 96.06 366 ALA A N 1
ATOM 2837 C CA . ALA A 1 366 ? 11.359 25.734 8.492 1 96.06 366 ALA A CA 1
ATOM 2838 C C . ALA A 1 366 ? 12.336 26.047 9.625 1 96.06 366 ALA A C 1
ATOM 2840 O O . ALA A 1 366 ? 13.32 25.328 9.812 1 96.06 366 ALA A O 1
ATOM 2841 N N . ASP A 1 367 ? 12.102 27.094 10.375 1 96.06 367 ASP A N 1
ATOM 2842 C CA . ASP A 1 367 ? 12.977 27.453 11.484 1 96.06 367 ASP A CA 1
ATOM 2843 C C . ASP A 1 367 ? 12.555 26.75 12.766 1 96.06 367 ASP A C 1
ATOM 2845 O O . ASP A 1 367 ? 13.227 26.859 13.797 1 96.06 367 ASP A O 1
ATOM 2849 N N . THR A 1 368 ? 11.516 26.047 12.703 1 97.69 368 THR A N 1
ATOM 2850 C CA . THR A 1 368 ? 10.938 25.453 13.906 1 97.69 368 THR A CA 1
ATOM 2851 C C . THR A 1 368 ? 11.102 23.938 13.883 1 97.69 368 THR A C 1
ATOM 2853 O O . THR A 1 368 ? 11.508 23.328 14.875 1 97.69 368 THR A O 1
ATOM 2856 N N . ILE A 1 369 ? 10.75 23.297 12.797 1 98.06 369 ILE A N 1
ATOM 2857 C CA . ILE A 1 369 ? 10.773 21.844 12.672 1 98.06 369 ILE A CA 1
ATOM 2858 C C . ILE A 1 369 ? 11.242 21.438 11.273 1 98.06 369 ILE A C 1
ATOM 2860 O O . ILE A 1 369 ? 11.523 22.312 10.438 1 98.06 369 ILE A O 1
ATOM 2864 N N . GLY A 1 370 ? 11.375 20.094 10.984 1 97.12 370 GLY A N 1
ATOM 2865 C CA . GLY A 1 370 ? 11.602 19.547 9.656 1 97.12 370 GLY A CA 1
ATOM 2866 C C . GLY A 1 370 ? 13.047 19.609 9.219 1 97.12 370 GLY A C 1
ATOM 2867 O O . GLY A 1 370 ? 13.391 19.188 8.109 1 97.12 370 GLY A O 1
ATOM 2868 N N . THR A 1 371 ? 14.109 20.078 9.992 1 92.56 371 THR A N 1
ATOM 2869 C CA . THR A 1 371 ? 15.461 20.297 9.508 1 92.56 371 THR A CA 1
ATOM 2870 C C . THR A 1 371 ? 16.484 19.688 10.445 1 92.56 371 THR A C 1
ATOM 2872 O O . THR A 1 371 ? 17.609 19.391 10.031 1 92.56 371 THR A O 1
ATOM 2875 N N . LEU A 1 372 ? 16.266 19.516 11.594 1 96.81 372 LEU A N 1
ATOM 2876 C CA . LEU A 1 372 ? 17.188 19.156 12.664 1 96.81 372 LEU A CA 1
ATOM 2877 C C . LEU A 1 372 ? 18.312 20.172 12.773 1 96.81 372 LEU A C 1
ATOM 2879 O O . LEU A 1 372 ? 19.453 19.812 13.102 1 96.81 372 LEU A O 1
ATOM 2883 N N . ALA A 1 373 ? 18.141 21.375 12.336 1 96.56 373 ALA A N 1
ATOM 2884 C CA . ALA A 1 373 ? 19.094 22.469 12.484 1 96.56 373 ALA A CA 1
ATOM 2885 C C . ALA A 1 373 ? 19.188 22.938 13.93 1 96.56 373 ALA A C 1
ATOM 2887 O O . ALA A 1 373 ? 18.266 22.734 14.719 1 96.56 373 ALA A O 1
ATOM 2888 N N . PRO A 1 374 ? 20.344 23.562 14.227 1 97.44 374 PRO A N 1
ATOM 2889 C CA . PRO A 1 374 ? 20.453 24.094 15.586 1 97.44 374 PRO A CA 1
ATOM 2890 C C . PRO A 1 374 ? 19.297 25 15.953 1 97.44 374 PRO A C 1
ATOM 2892 O O . PRO A 1 374 ? 18.844 25.812 15.133 1 97.44 374 PRO A O 1
ATOM 2895 N N . HIS A 1 375 ? 18.75 24.781 17.109 1 97.44 375 HIS A N 1
ATOM 2896 C CA . HIS A 1 375 ? 17.703 25.578 17.734 1 97.44 375 HIS A CA 1
ATOM 2897 C C . HIS A 1 375 ? 16.312 25.094 17.328 1 97.44 375 HIS A C 1
ATOM 2899 O O . HIS A 1 375 ? 15.312 25.438 17.953 1 97.44 375 HIS A O 1
ATOM 2905 N N . ALA A 1 376 ? 16.219 24.344 16.266 1 98.12 376 ALA A N 1
ATOM 2906 C CA . ALA A 1 376 ? 14.93 23.766 15.891 1 98.12 376 ALA A CA 1
ATOM 2907 C C . ALA A 1 376 ? 14.398 22.844 16.984 1 98.12 376 ALA A C 1
ATOM 2909 O O . ALA A 1 376 ? 15.172 22.344 17.812 1 98.12 376 ALA A O 1
ATOM 2910 N N . GLU A 1 377 ? 13.102 22.75 17.047 1 98.56 377 GLU A N 1
ATOM 2911 C CA . GLU A 1 377 ? 12.531 21.75 17.922 1 98.56 377 GLU A CA 1
ATOM 2912 C C . GLU A 1 377 ? 13.008 20.344 17.547 1 98.56 377 GLU A C 1
ATOM 2914 O O . GLU A 1 377 ? 13.125 20.031 16.359 1 98.56 377 GLU A O 1
ATOM 2919 N N . ALA A 1 378 ? 13.352 19.547 18.531 1 98.56 378 ALA A N 1
ATOM 2920 C CA . ALA A 1 378 ? 13.891 18.219 18.266 1 98.56 378 ALA A CA 1
ATOM 2921 C C . ALA A 1 378 ? 12.773 17.219 17.984 1 98.56 378 ALA A C 1
ATOM 2923 O O . ALA A 1 378 ? 12.57 16.266 18.734 1 98.56 378 ALA A O 1
ATOM 2924 N N . ASP A 1 379 ? 12.062 17.391 16.922 1 98.88 379 ASP A N 1
ATOM 2925 C CA . ASP A 1 379 ? 11.094 16.453 16.359 1 98.88 379 ASP A CA 1
ATOM 2926 C C . ASP A 1 379 ? 11.734 15.57 15.289 1 98.88 379 ASP A C 1
ATOM 2928 O O . ASP A 1 379 ? 12.078 16.062 14.211 1 98.88 379 ASP A O 1
ATOM 2932 N N . PHE A 1 380 ? 11.859 14.281 15.578 1 98.88 380 PHE A N 1
ATOM 2933 C CA . PHE A 1 380 ? 12.531 13.422 14.594 1 98.88 380 PHE A CA 1
ATOM 2934 C C . PHE A 1 380 ? 12.055 11.984 14.727 1 98.88 380 PHE A C 1
ATOM 2936 O O . PHE A 1 380 ? 11.398 11.625 15.703 1 98.88 380 PHE A O 1
ATOM 2943 N N . VAL A 1 381 ? 12.242 11.234 13.688 1 98.94 381 VAL A N 1
ATOM 2944 C CA . VAL A 1 381 ? 11.867 9.828 13.625 1 98.94 381 VAL A CA 1
ATOM 2945 C C . VAL A 1 381 ? 13.109 8.961 13.438 1 98.94 381 VAL A C 1
ATOM 2947 O O . VAL A 1 381 ? 14.07 9.375 12.773 1 98.94 381 VAL A O 1
ATOM 2950 N N . VAL A 1 382 ? 13.156 7.863 14.094 1 98.94 382 VAL A N 1
ATOM 2951 C CA . VAL A 1 382 ? 14.195 6.852 13.93 1 98.94 382 VAL A CA 1
ATOM 2952 C C . VAL A 1 382 ? 13.648 5.668 13.141 1 98.94 382 VAL A C 1
ATOM 2954 O O . VAL A 1 382 ? 12.734 4.977 13.594 1 98.94 382 VAL A O 1
ATOM 2957 N N . LEU A 1 383 ? 14.18 5.41 11.977 1 98.94 383 LEU A N 1
ATOM 2958 C CA . LEU A 1 383 ? 13.719 4.359 11.078 1 98.94 383 LEU A CA 1
ATOM 2959 C C . LEU A 1 383 ? 14.648 3.152 11.133 1 98.94 383 LEU A C 1
ATOM 2961 O O . LEU A 1 383 ? 15.867 3.303 11.227 1 98.94 383 LEU A O 1
ATOM 2965 N N . ASP A 1 384 ? 14.062 2 11.055 1 98.88 384 ASP A N 1
ATOM 2966 C CA . ASP A 1 384 ? 14.773 0.727 11.07 1 98.88 384 ASP A CA 1
ATOM 2967 C C . ASP A 1 384 ? 14.75 0.065 9.695 1 98.88 384 ASP A C 1
ATOM 2969 O O . ASP A 1 384 ? 13.758 -0.554 9.312 1 98.88 384 ASP A O 1
ATOM 2973 N N . PRO A 1 385 ? 15.852 0.125 8.938 1 98.44 385 PRO A N 1
ATOM 2974 C CA . PRO A 1 385 ? 15.883 -0.471 7.602 1 98.44 385 PRO A CA 1
ATOM 2975 C C . PRO A 1 385 ? 15.734 -1.99 7.629 1 98.44 385 PRO A C 1
ATOM 2977 O O . PRO A 1 385 ? 15.562 -2.615 6.582 1 98.44 385 PRO A O 1
ATOM 2980 N N . ALA A 1 386 ? 15.727 -2.613 8.773 1 98.31 386 ALA A N 1
ATOM 2981 C CA . ALA A 1 386 ? 15.633 -4.066 8.891 1 98.31 386 ALA A CA 1
ATOM 2982 C C . ALA A 1 386 ? 14.391 -4.473 9.68 1 98.31 386 ALA A C 1
ATOM 2984 O O . ALA A 1 386 ? 14.391 -5.504 10.359 1 98.31 386 ALA A O 1
ATOM 2985 N N . ALA A 1 387 ? 13.398 -3.645 9.602 1 97.94 387 ALA A N 1
ATOM 2986 C CA . ALA A 1 387 ? 12.219 -3.783 10.461 1 97.94 387 ALA A CA 1
ATOM 2987 C C . ALA A 1 387 ? 11.461 -5.066 10.141 1 97.94 387 ALA A C 1
ATOM 2989 O O . ALA A 1 387 ? 10.805 -5.637 11.016 1 97.94 387 ALA A O 1
ATOM 2990 N N . THR A 1 388 ? 11.375 -5.527 8.945 1 97.62 388 THR A N 1
ATOM 2991 C CA . THR A 1 388 ? 10.75 -6.77 8.508 1 97.62 388 THR A CA 1
ATOM 2992 C C . THR A 1 388 ? 11.727 -7.629 7.719 1 97.62 388 THR A C 1
ATOM 2994 O O . THR A 1 388 ? 12.711 -7.117 7.172 1 97.62 388 THR A O 1
ATOM 2997 N N . PRO A 1 389 ? 11.484 -8.938 7.629 1 97.19 389 PRO A N 1
ATOM 2998 C CA . PRO A 1 389 ? 12.414 -9.805 6.898 1 97.19 389 PRO A CA 1
ATOM 2999 C C . PRO A 1 389 ? 12.641 -9.344 5.457 1 97.19 389 PRO A C 1
ATOM 3001 O O . PRO A 1 389 ? 13.773 -9.32 4.98 1 97.19 389 PRO A O 1
ATOM 3004 N N . LEU A 1 390 ? 11.586 -8.953 4.793 1 98.06 390 LEU A N 1
ATOM 3005 C CA . LEU A 1 390 ? 11.703 -8.539 3.398 1 98.06 390 LEU A CA 1
ATOM 3006 C C . LEU A 1 390 ? 12.484 -7.238 3.281 1 98.06 390 LEU A C 1
ATOM 3008 O O . LEU A 1 390 ? 13.367 -7.113 2.426 1 98.06 390 LEU A O 1
ATOM 3012 N N . LEU A 1 391 ? 12.133 -6.254 4.133 1 98.44 391 LEU A N 1
ATOM 3013 C CA . LEU A 1 391 ? 12.852 -4.984 4.125 1 98.44 391 LEU A CA 1
ATOM 3014 C C . LEU A 1 391 ? 14.328 -5.195 4.434 1 98.44 391 LEU A C 1
ATOM 3016 O O . LEU A 1 391 ? 15.195 -4.617 3.771 1 98.44 391 LEU A O 1
ATOM 3020 N N . ALA A 1 392 ? 14.602 -6.066 5.418 1 98.56 392 ALA A N 1
ATOM 3021 C CA . ALA A 1 392 ? 15.977 -6.363 5.797 1 98.56 392 ALA A CA 1
ATOM 3022 C C . ALA A 1 392 ? 16.75 -6.988 4.633 1 98.56 392 ALA A C 1
ATOM 3024 O O . ALA A 1 392 ? 17.891 -6.613 4.359 1 98.56 392 ALA A O 1
ATOM 3025 N N . ARG A 1 393 ? 16.078 -7.965 3.99 1 97.81 393 ARG A N 1
ATOM 3026 C CA . ARG A 1 393 ? 16.703 -8.641 2.857 1 97.81 393 ARG A CA 1
ATOM 3027 C C . ARG A 1 393 ? 17 -7.652 1.731 1 97.81 393 ARG A C 1
ATOM 3029 O O . ARG A 1 393 ? 18.078 -7.699 1.13 1 97.81 393 ARG A O 1
ATOM 3036 N N . ARG A 1 394 ? 16.109 -6.734 1.409 1 98.12 394 ARG A N 1
ATOM 3037 C CA . ARG A 1 394 ? 16.266 -5.762 0.333 1 98.12 394 ARG A CA 1
ATOM 3038 C C . ARG A 1 394 ? 17.328 -4.73 0.679 1 98.12 394 ARG A C 1
ATOM 3040 O O . ARG A 1 394 ? 18.203 -4.422 -0.145 1 98.12 394 ARG A O 1
ATOM 3047 N N . THR A 1 395 ? 17.312 -4.168 1.892 1 98 395 THR A N 1
ATOM 3048 C CA . THR A 1 395 ? 18.188 -3.059 2.244 1 98 395 THR A CA 1
ATOM 3049 C C . THR A 1 395 ? 19.625 -3.549 2.443 1 98 395 THR A C 1
ATOM 3051 O O . THR A 1 395 ? 20.578 -2.777 2.297 1 98 395 THR A O 1
ATOM 3054 N N . ALA A 1 396 ? 19.734 -4.836 2.74 1 97.12 396 ALA A N 1
ATOM 3055 C CA . ALA A 1 396 ? 21.078 -5.41 2.834 1 97.12 396 ALA A CA 1
ATOM 3056 C C . ALA A 1 396 ? 21.812 -5.297 1.503 1 97.12 396 ALA A C 1
ATOM 3058 O O . ALA A 1 396 ? 23.047 -5.371 1.462 1 97.12 396 ALA A O 1
ATOM 3059 N N . ARG A 1 397 ? 21.078 -5.039 0.446 1 94.81 397 ARG A N 1
ATOM 3060 C CA . ARG A 1 397 ? 21.672 -4.984 -0.885 1 94.81 397 ARG A CA 1
ATOM 3061 C C . ARG A 1 397 ? 21.672 -3.562 -1.435 1 94.81 397 ARG A C 1
ATOM 3063 O O . ARG A 1 397 ? 22.016 -3.338 -2.596 1 94.81 397 ARG A O 1
ATOM 3070 N N . ALA A 1 398 ? 21.188 -2.67 -0.619 1 95.56 398 ALA A N 1
ATOM 3071 C CA . ALA A 1 398 ? 21.156 -1.278 -1.062 1 95.56 398 ALA A CA 1
ATOM 3072 C C . ALA A 1 398 ? 22.578 -0.722 -1.182 1 95.56 398 ALA A C 1
ATOM 3074 O O . ALA A 1 398 ? 23.375 -0.844 -0.254 1 95.56 398 ALA A O 1
ATOM 3075 N N . GLU A 1 399 ? 22.859 -0.106 -2.342 1 95.56 399 GLU A N 1
ATOM 3076 C CA . GLU A 1 399 ? 24.219 0.378 -2.594 1 95.56 399 GLU A CA 1
ATOM 3077 C C . GLU A 1 399 ? 24.281 1.902 -2.561 1 95.56 399 GLU A C 1
ATOM 3079 O O . GLU A 1 399 ? 25.312 2.496 -2.854 1 95.56 399 GLU A O 1
ATOM 3084 N N . SER A 1 400 ? 23.266 2.562 -2.348 1 96.31 400 SER A N 1
ATOM 3085 C CA . SER A 1 400 ? 23.188 4.02 -2.293 1 96.31 400 SER A CA 1
ATOM 3086 C C . SER A 1 400 ? 22.109 4.48 -1.318 1 96.31 400 SER A C 1
ATOM 3088 O O . SER A 1 400 ? 21.234 3.695 -0.929 1 96.31 400 SER A O 1
ATOM 3090 N N . LEU A 1 401 ? 22.234 5.734 -0.879 1 96.44 401 LEU A N 1
ATOM 3091 C CA . LEU A 1 401 ? 21.203 6.324 -0.032 1 96.44 401 LEU A CA 1
ATOM 3092 C C . LEU A 1 401 ? 19.859 6.32 -0.739 1 96.44 401 LEU A C 1
ATOM 3094 O O . LEU A 1 401 ? 18.828 6.078 -0.111 1 96.44 401 LEU A O 1
ATOM 3098 N N . GLU A 1 402 ? 19.859 6.598 -2.049 1 96.5 402 GLU A N 1
ATOM 3099 C CA . GLU A 1 402 ? 18.625 6.586 -2.828 1 96.5 402 GLU A CA 1
ATOM 3100 C C . GLU A 1 402 ? 17.938 5.223 -2.754 1 96.5 402 GLU A C 1
ATOM 3102 O O . GLU A 1 402 ? 16.734 5.145 -2.535 1 96.5 402 GLU A O 1
ATOM 3107 N N . GLU A 1 403 ? 18.688 4.152 -2.887 1 97.44 403 GLU A N 1
ATOM 3108 C CA . GLU A 1 403 ? 18.125 2.809 -2.814 1 97.44 403 GLU A CA 1
ATOM 3109 C C . GLU A 1 403 ? 17.594 2.506 -1.413 1 97.44 403 GLU A C 1
ATOM 3111 O O . GLU A 1 403 ? 16.547 1.871 -1.262 1 97.44 403 GLU A O 1
ATOM 3116 N N . LEU A 1 404 ? 18.359 2.959 -0.413 1 98.38 404 LEU A N 1
ATOM 3117 C CA . LEU A 1 404 ? 17.938 2.742 0.965 1 98.38 404 LEU A CA 1
ATOM 3118 C C . LEU A 1 404 ? 16.609 3.445 1.242 1 98.38 404 LEU A C 1
ATOM 3120 O O . LEU A 1 404 ? 15.664 2.828 1.738 1 98.38 404 LEU A O 1
ATOM 3124 N N . LEU A 1 405 ? 16.562 4.77 0.87 1 98.62 405 LEU A N 1
ATOM 3125 C CA . LEU A 1 405 ? 15.352 5.555 1.099 1 98.62 405 LEU A CA 1
ATOM 3126 C C . LEU A 1 405 ? 14.188 5.016 0.276 1 98.62 405 LEU A C 1
ATOM 3128 O O . LEU A 1 405 ? 13.047 4.996 0.745 1 98.62 405 LEU A O 1
ATOM 3132 N N . PHE A 1 406 ? 14.5 4.57 -0.916 1 98.44 406 PHE A N 1
ATOM 3133 C CA . PHE A 1 406 ? 13.477 4.02 -1.79 1 98.44 406 PHE A CA 1
ATOM 3134 C C . PHE A 1 406 ? 12.891 2.738 -1.201 1 98.44 406 PHE A C 1
ATOM 3136 O O . PHE A 1 406 ? 11.672 2.549 -1.197 1 98.44 406 PHE A O 1
ATOM 3143 N N . ALA A 1 407 ? 13.75 1.851 -0.702 1 98.56 407 ALA A N 1
ATOM 3144 C CA . ALA A 1 407 ? 13.281 0.627 -0.053 1 98.56 407 ALA A CA 1
ATOM 3145 C C . ALA A 1 407 ? 12.406 0.944 1.156 1 98.56 407 ALA A C 1
ATOM 3147 O O . ALA A 1 407 ? 11.375 0.309 1.364 1 98.56 407 ALA A O 1
ATOM 3148 N N . LEU A 1 408 ? 12.773 1.937 1.925 1 98.88 408 LEU A N 1
ATOM 3149 C CA . LEU A 1 408 ? 11.984 2.35 3.076 1 98.88 408 LEU A CA 1
ATOM 3150 C C . LEU A 1 408 ? 10.625 2.883 2.637 1 98.88 408 LEU A C 1
ATOM 3152 O O . LEU A 1 408 ? 9.594 2.516 3.207 1 98.88 408 LEU A O 1
ATOM 3156 N N . ALA A 1 409 ? 10.625 3.676 1.608 1 98.69 409 ALA A N 1
ATOM 3157 C CA . ALA A 1 409 ? 9.398 4.297 1.12 1 98.69 409 ALA A CA 1
ATOM 3158 C C . ALA A 1 409 ? 8.453 3.252 0.534 1 98.69 409 ALA A C 1
ATOM 3160 O O . ALA A 1 409 ? 7.234 3.35 0.692 1 98.69 409 ALA A O 1
ATOM 3161 N N . LEU A 1 410 ? 8.992 2.26 -0.1 1 98.31 410 LEU A N 1
ATOM 3162 C CA . LEU A 1 410 ? 8.164 1.346 -0.876 1 98.31 410 LEU A CA 1
ATOM 3163 C C . LEU A 1 410 ? 7.77 0.129 -0.044 1 98.31 410 LEU A C 1
ATOM 3165 O O . LEU A 1 410 ? 6.703 -0.454 -0.254 1 98.31 410 LEU A O 1
ATOM 3169 N N . LEU A 1 411 ? 8.648 -0.263 0.886 1 98.44 411 LEU A N 1
ATOM 3170 C CA . LEU A 1 411 ? 8.414 -1.508 1.61 1 98.44 411 LEU A CA 1
ATOM 3171 C C . LEU A 1 411 ? 8.109 -1.233 3.078 1 98.44 411 LEU A C 1
ATOM 3173 O O . LEU A 1 411 ? 7.605 -2.111 3.785 1 98.44 411 LEU A O 1
ATOM 3177 N N . GLY A 1 412 ? 8.453 -0.003 3.535 1 98.38 412 GLY A N 1
ATOM 3178 C CA . GLY A 1 412 ? 8.289 0.298 4.949 1 98.38 412 GLY A CA 1
ATOM 3179 C C . GLY A 1 412 ? 6.863 0.639 5.324 1 98.38 412 GLY A C 1
ATOM 3180 O O . GLY A 1 412 ? 6.078 1.073 4.48 1 98.38 412 GLY A O 1
ATOM 3181 N N . ASP A 1 413 ? 6.484 0.362 6.539 1 97.94 413 ASP A N 1
ATOM 3182 C CA . ASP A 1 413 ? 5.254 0.778 7.203 1 97.94 413 ASP A CA 1
ATOM 3183 C C . ASP A 1 413 ? 5.52 1.171 8.656 1 97.94 413 ASP A C 1
ATOM 3185 O O . ASP A 1 413 ? 6.625 1.6 9 1 97.94 413 ASP A O 1
ATOM 3189 N N . ASP A 1 414 ? 4.473 1.204 9.523 1 98.25 414 ASP A N 1
ATOM 3190 C CA . ASP A 1 414 ? 4.645 1.614 10.914 1 98.25 414 ASP A CA 1
ATOM 3191 C C . ASP A 1 414 ? 5.742 0.801 11.594 1 98.25 414 ASP A C 1
ATOM 3193 O O . ASP A 1 414 ? 6.414 1.293 12.5 1 98.25 414 ASP A O 1
ATOM 3197 N N . ARG A 1 415 ? 6.016 -0.487 11.156 1 97.88 415 ARG A N 1
ATOM 3198 C CA . ARG A 1 415 ? 7.039 -1.336 11.758 1 97.88 415 ARG A CA 1
ATOM 3199 C C . ARG A 1 415 ? 8.438 -0.777 11.5 1 97.88 415 ARG A C 1
ATOM 3201 O O . ARG A 1 415 ? 9.367 -1.043 12.266 1 97.88 415 ARG A O 1
ATOM 3208 N N . ALA A 1 416 ? 8.562 0.022 10.438 1 98.75 416 ALA A N 1
ATOM 3209 C CA . ALA A 1 416 ? 9.867 0.609 10.117 1 98.75 416 ALA A CA 1
ATOM 3210 C C . ALA A 1 416 ? 10.195 1.762 11.062 1 98.75 416 ALA A C 1
ATOM 3212 O O . ALA A 1 416 ? 11.336 2.219 11.117 1 98.75 416 ALA A O 1
ATOM 3213 N N . VAL A 1 417 ? 9.211 2.244 11.773 1 98.88 417 VAL A N 1
ATOM 3214 C CA . VAL A 1 417 ? 9.414 3.314 12.742 1 98.88 417 VAL A CA 1
ATOM 3215 C C . VAL A 1 417 ? 9.867 2.725 14.078 1 98.88 417 VAL A C 1
ATOM 3217 O O . VAL A 1 417 ? 9.055 2.164 14.82 1 98.88 417 VAL A O 1
ATOM 3220 N N . TYR A 1 418 ? 11.117 2.9 14.359 1 98.75 418 TYR A N 1
ATOM 3221 C CA . TYR A 1 418 ? 11.711 2.371 15.578 1 98.75 418 TYR A CA 1
ATOM 3222 C C . TYR A 1 418 ? 11.352 3.238 16.781 1 98.75 418 TYR A C 1
ATOM 3224 O O . TYR A 1 418 ? 10.969 2.725 17.828 1 98.75 418 TYR A O 1
ATOM 3232 N N . ARG A 1 419 ? 11.469 4.559 16.641 1 98.75 419 ARG A N 1
ATOM 3233 C CA . ARG A 1 419 ? 11.086 5.535 17.656 1 98.75 419 ARG A CA 1
ATOM 3234 C C . ARG A 1 419 ? 10.664 6.852 17 1 98.75 419 ARG A C 1
ATOM 3236 O O . ARG A 1 419 ? 11.086 7.168 15.891 1 98.75 419 ARG A O 1
ATOM 3243 N N . THR A 1 420 ? 9.828 7.535 17.672 1 98.81 420 THR A N 1
ATOM 3244 C CA . THR A 1 420 ? 9.453 8.898 17.312 1 98.81 420 THR A CA 1
ATOM 3245 C C . THR A 1 420 ? 9.703 9.852 18.484 1 98.81 420 THR A C 1
ATOM 3247 O O . THR A 1 420 ? 9.391 9.531 19.625 1 98.81 420 THR A O 1
ATOM 3250 N N . TYR A 1 421 ? 10.328 10.945 18.234 1 98.69 421 TYR A N 1
ATOM 3251 C CA . TYR A 1 421 ? 10.633 11.945 19.25 1 98.69 421 TYR A CA 1
ATOM 3252 C C . TYR A 1 421 ? 9.938 13.266 18.938 1 98.69 421 TYR A C 1
ATOM 3254 O O . TYR A 1 421 ? 9.883 13.695 17.781 1 98.69 421 TYR A O 1
ATOM 3262 N N . ALA A 1 422 ? 9.352 13.898 19.938 1 98.56 422 ALA A N 1
ATOM 3263 C CA . ALA A 1 422 ? 8.812 15.258 19.906 1 98.56 422 ALA A CA 1
ATOM 3264 C C . ALA A 1 422 ? 9.469 16.141 20.953 1 98.56 422 ALA A C 1
ATOM 3266 O O . ALA A 1 422 ? 9.383 15.852 22.156 1 98.56 422 ALA A O 1
ATOM 3267 N N . ALA A 1 423 ? 10.141 17.203 20.484 1 97.56 423 ALA A N 1
ATOM 3268 C CA . ALA A 1 423 ? 10.883 18.094 21.375 1 97.56 423 ALA A CA 1
ATOM 3269 C C . ALA A 1 423 ? 11.852 17.297 22.25 1 97.56 423 ALA A C 1
ATOM 3271 O O . ALA A 1 423 ? 11.93 17.516 23.453 1 97.56 423 ALA A O 1
ATOM 3272 N N . GLY A 1 424 ? 12.461 16.344 21.672 1 97.06 424 GLY A N 1
ATOM 3273 C CA . GLY A 1 424 ? 13.523 15.594 22.328 1 97.06 424 GLY A CA 1
ATOM 3274 C C . GLY A 1 424 ? 13.008 14.477 23.219 1 97.06 424 GLY A C 1
ATOM 3275 O O . GLY A 1 424 ? 13.789 13.688 23.75 1 97.06 424 GLY A O 1
ATOM 3276 N N . ARG A 1 425 ? 11.75 14.367 23.375 1 97.31 425 ARG A N 1
ATOM 3277 C CA . ARG A 1 425 ? 11.148 13.32 24.188 1 97.31 425 ARG A CA 1
ATOM 3278 C C . ARG A 1 425 ? 10.648 12.164 23.328 1 97.31 425 ARG A C 1
ATOM 3280 O O . ARG A 1 425 ? 10.008 12.383 22.312 1 97.31 425 ARG A O 1
ATOM 3287 N N . CYS A 1 426 ? 10.984 10.914 23.75 1 97.94 426 CYS A N 1
ATOM 3288 C CA . CYS A 1 426 ? 10.492 9.742 23.031 1 97.94 426 CYS A CA 1
ATOM 3289 C C . CYS A 1 426 ? 8.984 9.578 23.234 1 97.94 426 CYS A C 1
ATOM 3291 O O . CYS A 1 426 ? 8.523 9.297 24.344 1 97.94 426 CYS A O 1
ATOM 3293 N N . VAL A 1 427 ? 8.234 9.781 22.219 1 98.19 427 VAL A N 1
ATOM 3294 C CA . VAL A 1 427 ? 6.781 9.781 22.328 1 98.19 427 VAL A CA 1
ATOM 3295 C C . VAL A 1 427 ? 6.211 8.508 21.719 1 98.19 427 VAL A C 1
ATOM 3297 O O . VAL A 1 427 ? 5.008 8.25 21.797 1 98.19 427 VAL A O 1
ATOM 3300 N N . HIS A 1 428 ? 7.012 7.703 21.047 1 98.12 428 HIS A N 1
ATOM 3301 C CA . HIS A 1 428 ? 6.656 6.379 20.547 1 98.12 428 HIS A CA 1
ATOM 3302 C C . HIS A 1 428 ? 7.875 5.461 20.5 1 98.12 428 HIS A C 1
ATOM 3304 O O . HIS A 1 428 ? 8.961 5.879 20.078 1 98.12 428 HIS A O 1
ATOM 3310 N N . ARG A 1 429 ? 7.711 4.281 20.875 1 97.69 429 ARG A N 1
ATOM 3311 C CA . ARG A 1 429 ? 8.695 3.205 20.781 1 97.69 429 ARG A CA 1
ATOM 3312 C C . ARG A 1 429 ? 8.047 1.924 20.25 1 97.69 429 ARG A C 1
ATOM 3314 O O . ARG A 1 429 ? 7.035 1.473 20.797 1 97.69 429 ARG A O 1
ATOM 3321 N N . ARG A 1 430 ? 8.703 1.325 19.234 1 95 430 ARG A N 1
ATOM 3322 C CA . ARG A 1 430 ? 8.156 0.105 18.641 1 95 430 ARG A CA 1
ATOM 3323 C C . ARG A 1 430 ? 8.07 -1.011 19.672 1 95 430 ARG A C 1
ATOM 3325 O O . ARG A 1 430 ? 9 -1.204 20.469 1 95 430 ARG A O 1
ATOM 3332 N N . ASP A 1 431 ? 7.145 -1.961 19.703 1 80.81 431 ASP A N 1
ATOM 3333 C CA . ASP A 1 431 ? 6.934 -3.184 20.469 1 80.81 431 ASP A CA 1
ATOM 3334 C C . ASP A 1 431 ? 6.699 -2.869 21.953 1 80.81 431 ASP A C 1
ATOM 3336 O O . ASP A 1 431 ? 6.652 -3.777 22.781 1 80.81 431 ASP A O 1
ATOM 3340 N N . ILE A 1 432 ? 6.957 -1.602 22.375 1 71.31 432 ILE A N 1
ATOM 3341 C CA . ILE A 1 432 ? 6.621 -1.334 23.781 1 71.31 432 ILE A CA 1
ATOM 3342 C C . ILE A 1 432 ? 5.168 -0.878 23.875 1 71.31 432 ILE A C 1
ATOM 3344 O O . ILE A 1 432 ? 4.738 0.013 23.141 1 71.31 432 ILE A O 1
ATOM 3348 N N . ALA A 1 433 ? 4.395 -1.883 24.172 1 52.31 433 ALA A N 1
ATOM 3349 C CA . ALA A 1 433 ? 2.998 -1.55 24.453 1 52.31 433 ALA A CA 1
ATOM 3350 C C . ALA A 1 433 ? 2.895 -0.301 25.312 1 52.31 433 ALA A C 1
ATOM 3352 O O . ALA A 1 433 ? 3.609 -0.172 26.312 1 52.31 433 ALA A O 1
ATOM 3353 N N . ASP A 1 434 ? 2.617 0.898 24.766 1 34.41 434 ASP A N 1
ATOM 3354 C CA . ASP A 1 434 ? 2.432 2.016 25.688 1 34.41 434 ASP A CA 1
ATOM 3355 C C . ASP A 1 434 ? 1.71 1.566 26.969 1 34.41 434 ASP A C 1
ATOM 3357 O O . ASP A 1 434 ? 0.649 0.942 26.891 1 34.41 434 ASP A O 1
ATOM 3361 N N . ALA A 1 435 ? 2.48 1.133 28.078 1 35.25 435 ALA A N 1
ATOM 3362 C CA . ALA A 1 435 ? 1.797 1.113 29.359 1 35.25 435 ALA A CA 1
ATOM 3363 C C . ALA A 1 435 ? 0.939 2.361 29.547 1 35.25 435 ALA A C 1
ATOM 3365 O O . ALA A 1 435 ? 1.464 3.461 29.75 1 35.25 435 ALA A O 1
ATOM 3366 N N . GLY A 1 436 ? 0.074 2.561 28.562 1 23.16 436 GLY A N 1
ATOM 3367 C CA . GLY A 1 436 ? -0.896 3.488 29.109 1 23.16 436 GLY A CA 1
ATOM 3368 C C . GLY A 1 436 ? -1.491 3.012 30.422 1 23.16 436 GLY A C 1
ATOM 3369 O O . GLY A 1 436 ? -1.644 1.807 30.641 1 23.16 436 GLY A O 1
ATOM 3370 N N . MET B 1 1 ? -5.188 -41.562 11.328 1 59.53 1 MET B N 1
ATOM 3371 C CA . MET B 1 1 ? -4.715 -40.188 11.336 1 59.53 1 MET B CA 1
ATOM 3372 C C . MET B 1 1 ? -5.773 -39.25 11.914 1 59.53 1 MET B C 1
ATOM 3374 O O . MET B 1 1 ? -6.973 -39.5 11.758 1 59.53 1 MET B O 1
ATOM 3378 N N . THR B 1 2 ? -5.438 -38.375 12.852 1 82.94 2 THR B N 1
ATOM 3379 C CA . THR B 1 2 ? -6.359 -37.688 13.727 1 82.94 2 THR B CA 1
ATOM 3380 C C . THR B 1 2 ? -7.035 -36.531 12.984 1 82.94 2 THR B C 1
ATOM 3382 O O . THR B 1 2 ? -6.41 -35.844 12.156 1 82.94 2 THR B O 1
ATOM 3385 N N . GLN B 1 3 ? -8.344 -36.625 12.906 1 95 3 GLN B N 1
ATOM 3386 C CA . GLN B 1 3 ? -9.188 -35.562 12.367 1 95 3 GLN B CA 1
ATOM 3387 C C . GLN B 1 3 ? -8.984 -34.25 13.125 1 95 3 GLN B C 1
ATOM 3389 O O . GLN B 1 3 ? -8.875 -34.25 14.359 1 95 3 GLN B O 1
ATOM 3394 N N . THR B 1 4 ? -8.719 -33.156 12.406 1 98.06 4 THR B N 1
ATOM 3395 C CA . THR B 1 4 ? -8.656 -31.844 12.992 1 98.06 4 THR B CA 1
ATOM 3396 C C . THR B 1 4 ? -9.805 -30.969 12.484 1 98.06 4 THR B C 1
ATOM 3398 O O . THR B 1 4 ? -10.109 -30.969 11.289 1 98.06 4 THR B O 1
ATOM 3401 N N . ALA B 1 5 ? -10.445 -30.297 13.414 1 98.44 5 ALA B N 1
ATOM 3402 C CA . ALA B 1 5 ? -11.523 -29.391 13.078 1 98.44 5 ALA B CA 1
ATOM 3403 C C . ALA B 1 5 ? -11.203 -27.969 13.531 1 98.44 5 ALA B C 1
ATOM 3405 O O . ALA B 1 5 ? -10.648 -27.766 14.609 1 98.44 5 ALA B O 1
ATOM 3406 N N . PHE B 1 6 ? -11.484 -27.016 12.672 1 98.69 6 PHE B N 1
ATOM 3407 C CA . PHE B 1 6 ? -11.25 -25.594 12.938 1 98.69 6 PHE B CA 1
ATOM 3408 C C . PHE B 1 6 ? -12.57 -24.844 13.023 1 98.69 6 PHE B C 1
ATOM 3410 O O . PHE B 1 6 ? -13.359 -24.844 12.07 1 98.69 6 PHE B O 1
ATOM 3417 N N . ARG B 1 7 ? -12.867 -24.234 14.18 1 98.81 7 ARG B N 1
ATOM 3418 C CA . ARG B 1 7 ? -14.078 -23.438 14.328 1 98.81 7 ARG B CA 1
ATOM 3419 C C . ARG B 1 7 ? -13.766 -21.953 14.203 1 98.81 7 ARG B C 1
ATOM 3421 O O . ARG B 1 7 ? -13.031 -21.391 15.016 1 98.81 7 ARG B O 1
ATOM 3428 N N . ALA B 1 8 ? -14.258 -21.281 13.203 1 98.75 8 ALA B N 1
ATOM 3429 C CA . ALA B 1 8 ? -14.016 -19.891 12.859 1 98.75 8 ALA B CA 1
ATOM 3430 C C . ALA B 1 8 ? -15.094 -19.359 11.922 1 98.75 8 ALA B C 1
ATOM 3432 O O . ALA B 1 8 ? -16.031 -20.078 11.562 1 98.75 8 ALA B O 1
ATOM 3433 N N . ARG B 1 9 ? -15.094 -18.016 11.688 1 98.62 9 ARG B N 1
ATOM 3434 C CA . ARG B 1 9 ? -15.805 -17.562 10.492 1 98.62 9 ARG B CA 1
ATOM 3435 C C . ARG B 1 9 ? -15.25 -18.234 9.242 1 98.62 9 ARG B C 1
ATOM 3437 O O . ARG B 1 9 ? -14.039 -18.422 9.117 1 98.62 9 ARG B O 1
ATOM 3444 N N . LEU B 1 10 ? -16.141 -18.688 8.367 1 98.5 10 LEU B N 1
ATOM 3445 C CA . LEU B 1 10 ? -15.711 -19.422 7.188 1 98.5 10 LEU B CA 1
ATOM 3446 C C . LEU B 1 10 ? -16.188 -18.734 5.914 1 98.5 10 LEU B C 1
ATOM 3448 O O . LEU B 1 10 ? -17.375 -18.438 5.762 1 98.5 10 LEU B O 1
ATOM 3452 N N . LEU B 1 11 ? -15.242 -18.391 5.051 1 98.56 11 LEU B N 1
ATOM 3453 C CA . LEU B 1 11 ? -15.523 -17.797 3.746 1 98.56 11 LEU B CA 1
ATOM 3454 C C . LEU B 1 11 ? -15.258 -18.797 2.627 1 98.56 11 LEU B C 1
ATOM 3456 O O . LEU B 1 11 ? -14.164 -19.359 2.535 1 98.56 11 LEU B O 1
ATOM 3460 N N . ARG B 1 12 ? -16.203 -19.125 1.817 1 97.44 12 ARG B N 1
ATOM 3461 C CA . ARG B 1 12 ? -16.094 -19.969 0.639 1 97.44 12 ARG B CA 1
ATOM 3462 C C . ARG B 1 12 ? -16.844 -19.359 -0.545 1 97.44 12 ARG B C 1
ATOM 3464 O O . ARG B 1 12 ? -17.609 -18.406 -0.381 1 97.44 12 ARG B O 1
ATOM 3471 N N . PHE B 1 13 ? -16.531 -19.844 -1.735 1 97.25 13 PHE B N 1
ATOM 3472 C CA . PHE B 1 13 ? -17.188 -19.375 -2.951 1 97.25 13 PHE B CA 1
ATOM 3473 C C . PHE B 1 13 ? -17.734 -20.547 -3.764 1 97.25 13 PHE B C 1
ATOM 3475 O O . PHE B 1 13 ? -17.047 -21.562 -3.941 1 97.25 13 PHE B O 1
ATOM 3482 N N . ASP B 1 14 ? -18.953 -20.422 -4.227 1 92.81 14 ASP B N 1
ATOM 3483 C CA . ASP B 1 14 ? -19.578 -21.422 -5.086 1 92.81 14 ASP B CA 1
ATOM 3484 C C . ASP B 1 14 ? -19.656 -20.938 -6.531 1 92.81 14 ASP B C 1
ATOM 3486 O O . ASP B 1 14 ? -20.281 -21.578 -7.371 1 92.81 14 ASP B O 1
ATOM 3490 N N . GLY B 1 15 ? -19.094 -19.828 -6.793 1 93.75 15 GLY B N 1
ATOM 3491 C CA . GLY B 1 15 ? -19.031 -19.188 -8.094 1 93.75 15 GLY B CA 1
ATOM 3492 C C . GLY B 1 15 ? -18.531 -17.75 -8.023 1 93.75 15 GLY B C 1
ATOM 3493 O O . GLY B 1 15 ? -18.094 -17.281 -6.965 1 93.75 15 GLY B O 1
ATOM 3494 N N . ASP B 1 16 ? -18.531 -17.078 -9.133 1 93.44 16 ASP B N 1
ATOM 3495 C CA . ASP B 1 16 ? -18.109 -15.688 -9.203 1 93.44 16 ASP B CA 1
ATOM 3496 C C . ASP B 1 16 ? -19.172 -14.766 -8.617 1 93.44 16 ASP B C 1
ATOM 3498 O O . ASP B 1 16 ? -20.281 -14.664 -9.148 1 93.44 16 ASP B O 1
ATOM 3502 N N . PRO B 1 17 ? -18.828 -14.039 -7.594 1 93.62 17 PRO B N 1
ATOM 3503 C CA . PRO B 1 17 ? -19.828 -13.172 -6.949 1 93.62 17 PRO B CA 1
ATOM 3504 C C . PRO B 1 17 ? -20.297 -12.039 -7.859 1 93.62 17 PRO B C 1
ATOM 3506 O O . PRO B 1 17 ? -21.328 -11.406 -7.578 1 93.62 17 PRO B O 1
ATOM 3509 N N . ALA B 1 18 ? -19.531 -11.719 -8.875 1 88.56 18 ALA B N 1
ATOM 3510 C CA . ALA B 1 18 ? -19.984 -10.703 -9.836 1 88.56 18 ALA B CA 1
ATOM 3511 C C . ALA B 1 18 ? -21.156 -11.211 -10.672 1 88.56 18 ALA B C 1
ATOM 3513 O O . ALA B 1 18 ? -21.875 -10.422 -11.273 1 88.56 18 ALA B O 1
ATOM 3514 N N . GLN B 1 19 ? -21.312 -12.508 -10.695 1 89.12 19 GLN B N 1
ATOM 3515 C CA . GLN B 1 19 ? -22.312 -13.102 -11.578 1 89.12 19 GLN B CA 1
ATOM 3516 C C . GLN B 1 19 ? -23.547 -13.516 -10.797 1 89.12 19 GLN B C 1
ATOM 3518 O O . GLN B 1 19 ? -24.641 -13.609 -11.359 1 89.12 19 GLN B O 1
ATOM 3523 N N . SER B 1 20 ? -23.312 -13.867 -9.547 1 88.19 20 SER B N 1
ATOM 3524 C CA . SER B 1 20 ? -24.453 -14.328 -8.742 1 88.19 20 SER B CA 1
ATOM 3525 C C . SER B 1 20 ? -24.281 -13.945 -7.277 1 88.19 20 SER B C 1
ATOM 3527 O O . SER B 1 20 ? -23.188 -14.094 -6.715 1 88.19 20 SER B O 1
ATOM 3529 N N . ASP B 1 21 ? -25.297 -13.516 -6.699 1 84.69 21 ASP B N 1
ATOM 3530 C CA . ASP B 1 21 ? -25.281 -13.195 -5.277 1 84.69 21 ASP B CA 1
ATOM 3531 C C . ASP B 1 21 ? -25.156 -14.461 -4.43 1 84.69 21 ASP B C 1
ATOM 3533 O O . ASP B 1 21 ? -24.75 -14.398 -3.264 1 84.69 21 ASP B O 1
ATOM 3537 N N . ASP B 1 22 ? -25.484 -15.586 -5 1 88.06 22 ASP B N 1
ATOM 3538 C CA . ASP B 1 22 ? -25.453 -16.859 -4.277 1 88.06 22 ASP B CA 1
ATOM 3539 C C . ASP B 1 22 ? -24.078 -17.516 -4.371 1 88.06 22 ASP B C 1
ATOM 3541 O O . ASP B 1 22 ? -23.875 -18.625 -3.875 1 88.06 22 ASP B O 1
ATOM 3545 N N . ALA B 1 23 ? -23.234 -16.734 -4.953 1 93.62 23 ALA B N 1
ATOM 3546 C CA . ALA B 1 23 ? -21.891 -17.281 -5.184 1 93.62 23 ALA B CA 1
ATOM 3547 C C . ALA B 1 23 ? -21.078 -17.281 -3.896 1 93.62 23 ALA B C 1
ATOM 3549 O O . ALA B 1 23 ? -20.062 -17.984 -3.797 1 93.62 23 ALA B O 1
ATOM 3550 N N . LEU B 1 24 ? -21.547 -16.531 -2.902 1 94.06 24 LEU B N 1
ATOM 3551 C CA . LEU B 1 24 ? -20.844 -16.375 -1.641 1 94.06 24 LEU B CA 1
ATOM 3552 C C . LEU B 1 24 ? -21.391 -17.312 -0.578 1 94.06 24 LEU B C 1
ATOM 3554 O O . LEU B 1 24 ? -22.609 -17.422 -0.415 1 94.06 24 LEU B O 1
ATOM 3558 N N . ALA B 1 25 ? -20.578 -18.094 0.047 1 95.81 25 ALA B N 1
ATOM 3559 C CA . ALA B 1 25 ? -20.922 -18.891 1.223 1 95.81 25 ALA B CA 1
ATOM 3560 C C . ALA B 1 25 ? -20.141 -18.422 2.449 1 95.81 25 ALA B C 1
ATOM 3562 O O . ALA B 1 25 ? -18.922 -18.547 2.498 1 95.81 25 ALA B O 1
ATOM 3563 N N . TYR B 1 26 ? -20.859 -17.891 3.408 1 97.31 26 TYR B N 1
ATOM 3564 C CA . TYR B 1 26 ? -20.25 -17.328 4.605 1 97.31 26 TYR B CA 1
ATOM 3565 C C . TYR B 1 26 ? -20.938 -17.844 5.863 1 97.31 26 TYR B C 1
ATOM 3567 O O . TYR B 1 26 ? -22.156 -17.734 6 1 97.31 26 TYR B O 1
ATOM 3575 N N . ASP B 1 27 ? -20.172 -18.469 6.73 1 98.06 27 ASP B N 1
ATOM 3576 C CA . ASP B 1 27 ? -20.656 -18.906 8.039 1 98.06 27 ASP B CA 1
ATOM 3577 C C . ASP B 1 27 ? -19.969 -18.125 9.164 1 98.06 27 ASP B C 1
ATOM 3579 O O . ASP B 1 27 ? -18.766 -18.25 9.367 1 98.06 27 ASP B O 1
ATOM 3583 N N . GLU B 1 28 ? -20.656 -17.359 9.875 1 97.81 28 GLU B N 1
ATOM 3584 C CA . GLU B 1 28 ? -20.094 -16.609 10.984 1 97.81 28 GLU B CA 1
ATOM 3585 C C . GLU B 1 28 ? -19.531 -17.531 12.055 1 97.81 28 GLU B C 1
ATOM 3587 O O . GLU B 1 28 ? -18.516 -17.219 12.688 1 97.81 28 GLU B O 1
ATOM 3592 N N . ASP B 1 29 ? -20.25 -18.531 12.305 1 98.5 29 ASP B N 1
ATOM 3593 C CA . ASP B 1 29 ? -19.797 -19.625 13.148 1 98.5 29 ASP B CA 1
ATOM 3594 C C . ASP B 1 29 ? -19.656 -20.922 12.344 1 98.5 29 ASP B C 1
ATOM 3596 O O . ASP B 1 29 ? -20.578 -21.734 12.32 1 98.5 29 ASP B O 1
ATOM 3600 N N . GLY B 1 30 ? -18.406 -21.047 11.758 1 98.62 30 GLY B N 1
ATOM 3601 C CA . GLY B 1 30 ? -18.188 -22.156 10.844 1 98.62 30 GLY B CA 1
ATOM 3602 C C . GLY B 1 30 ? -17.281 -23.219 11.414 1 98.62 30 GLY B C 1
ATOM 3603 O O . GLY B 1 30 ? -16.688 -23.047 12.484 1 98.62 30 GLY B O 1
ATOM 3604 N N . LEU B 1 31 ? -17.359 -24.328 10.758 1 98.62 31 LEU B N 1
ATOM 3605 C CA . LEU B 1 31 ? -16.516 -25.469 11.07 1 98.62 31 LEU B CA 1
ATOM 3606 C C . LEU B 1 31 ? -15.859 -26.016 9.805 1 98.62 31 LEU B C 1
ATOM 3608 O O . LEU B 1 31 ? -16.531 -26.25 8.805 1 98.62 31 LEU B O 1
ATOM 3612 N N . LEU B 1 32 ? -14.57 -26.125 9.781 1 98.81 32 LEU B N 1
ATOM 3613 C CA . LEU B 1 32 ? -13.789 -26.797 8.75 1 98.81 32 LEU B CA 1
ATOM 3614 C C . LEU B 1 32 ? -13.164 -28.078 9.289 1 98.81 32 LEU B C 1
ATOM 3616 O O . LEU B 1 32 ? -12.375 -28.047 10.234 1 98.81 32 LEU B O 1
ATOM 3620 N N . ILE B 1 33 ? -13.539 -29.203 8.734 1 98.69 33 ILE B N 1
ATOM 3621 C CA . ILE B 1 33 ? -13.039 -30.5 9.172 1 98.69 33 ILE B CA 1
ATOM 3622 C C . ILE B 1 33 ? -12.023 -31.031 8.164 1 98.69 33 ILE B C 1
ATOM 3624 O O . ILE B 1 33 ? -12.32 -31.125 6.969 1 98.69 33 ILE B O 1
ATOM 3628 N N . VAL B 1 34 ? -10.844 -31.359 8.633 1 98.38 34 VAL B N 1
ATOM 3629 C CA . VAL B 1 34 ? -9.742 -31.797 7.789 1 98.38 34 VAL B CA 1
ATOM 3630 C C . VAL B 1 34 ? -9.242 -33.156 8.258 1 98.38 34 VAL B C 1
ATOM 3632 O O . VAL B 1 34 ? -9.133 -33.406 9.461 1 98.38 34 VAL B O 1
ATOM 3635 N N . GLU B 1 35 ? -9 -34.031 7.363 1 97.44 35 GLU B N 1
ATOM 3636 C CA . GLU B 1 35 ? -8.438 -35.344 7.625 1 97.44 35 GLU B CA 1
ATOM 3637 C C . GLU B 1 35 ? -7.496 -35.781 6.504 1 97.44 35 GLU B C 1
ATOM 3639 O O . GLU B 1 35 ? -7.832 -35.656 5.324 1 97.44 35 GLU B O 1
ATOM 3644 N N . ASN B 1 36 ? -6.324 -36.25 6.879 1 96.44 36 ASN B N 1
ATOM 3645 C CA . ASN B 1 36 ? -5.34 -36.75 5.93 1 96.44 36 ASN B CA 1
ATOM 3646 C C . ASN B 1 36 ? -5.035 -35.75 4.84 1 96.44 36 ASN B C 1
ATOM 3648 O O . ASN B 1 36 ? -5.043 -36.062 3.652 1 96.44 36 ASN B O 1
ATOM 3652 N N . GLY B 1 37 ? -5.004 -34.469 5.23 1 97.06 37 GLY B N 1
ATOM 3653 C CA . GLY B 1 37 ? -4.574 -33.406 4.34 1 97.06 37 GLY B CA 1
ATOM 3654 C C . GLY B 1 37 ? -5.68 -32.906 3.432 1 97.06 37 GLY B C 1
ATOM 3655 O O . GLY B 1 37 ? -5.449 -32.062 2.576 1 97.06 37 GLY B O 1
ATOM 3656 N N . ARG B 1 38 ? -6.906 -33.406 3.627 1 98.12 38 ARG B N 1
ATOM 3657 C CA . ARG B 1 38 ? -8.023 -33.031 2.758 1 98.12 38 ARG B CA 1
ATOM 3658 C C . ARG B 1 38 ? -9.211 -32.531 3.572 1 98.12 38 ARG B C 1
ATOM 3660 O O . ARG B 1 38 ? -9.344 -32.875 4.75 1 98.12 38 ARG B O 1
ATOM 3667 N N . VAL B 1 39 ? -9.984 -31.766 2.914 1 98.44 39 VAL B N 1
ATOM 3668 C CA . VAL B 1 39 ? -11.203 -31.266 3.535 1 98.44 39 VAL B CA 1
ATOM 3669 C C . VAL B 1 39 ? -12.242 -32.375 3.598 1 98.44 39 VAL B C 1
ATOM 3671 O O . VAL B 1 39 ? -12.5 -33.062 2.598 1 98.44 39 VAL B O 1
ATOM 3674 N N . VAL B 1 40 ? -12.758 -32.594 4.758 1 98.12 40 VAL B N 1
ATOM 3675 C CA . VAL B 1 40 ? -13.844 -33.562 4.938 1 98.12 40 VAL B CA 1
ATOM 3676 C C . VAL B 1 40 ? -15.188 -32.844 4.793 1 98.12 40 VAL B C 1
ATOM 3678 O O . VAL B 1 40 ? -16.094 -33.344 4.121 1 98.12 40 VAL B O 1
ATOM 3681 N N . ALA B 1 41 ? -15.281 -31.703 5.461 1 98.31 41 ALA B N 1
ATOM 3682 C CA . ALA B 1 41 ? -16.5 -30.891 5.406 1 98.31 41 ALA B CA 1
ATOM 3683 C C . ALA B 1 41 ? -16.219 -29.453 5.84 1 98.31 41 ALA B C 1
ATOM 3685 O O . ALA B 1 41 ? -15.305 -29.203 6.637 1 98.31 41 ALA B O 1
ATOM 3686 N N . ALA B 1 42 ? -16.984 -28.531 5.336 1 98.5 42 ALA B N 1
ATOM 3687 C CA . ALA B 1 42 ? -16.953 -27.125 5.707 1 98.5 42 ALA B CA 1
ATOM 3688 C C . ALA B 1 42 ? -18.359 -26.531 5.703 1 98.5 42 ALA B C 1
ATOM 3690 O O . ALA B 1 42 ? -19.109 -26.719 4.754 1 98.5 42 ALA B O 1
ATOM 3691 N N . GLY B 1 43 ? -18.734 -25.859 6.695 1 98.19 43 GLY B N 1
ATOM 3692 C CA . GLY B 1 43 ? -20.047 -25.266 6.809 1 98.19 43 GLY B CA 1
ATOM 3693 C C . GLY B 1 43 ? -20.359 -24.766 8.211 1 98.19 43 GLY B C 1
ATOM 3694 O O . GLY B 1 43 ? -19.453 -24.547 9.008 1 98.19 43 GLY B O 1
ATOM 3695 N N . ALA B 1 44 ? -21.609 -24.516 8.484 1 98.44 44 ALA B N 1
ATOM 3696 C CA . ALA B 1 44 ? -22.047 -24.016 9.781 1 98.44 44 ALA B CA 1
ATOM 3697 C C . ALA B 1 44 ? -21.703 -25.016 10.891 1 98.44 44 ALA B C 1
ATOM 3699 O O . ALA B 1 44 ? -21.922 -26.219 10.734 1 98.44 44 ALA B O 1
ATOM 3700 N N . HIS B 1 45 ? -21.125 -24.484 11.938 1 98.25 45 HIS B N 1
ATOM 3701 C CA . HIS B 1 45 ? -20.797 -25.328 13.086 1 98.25 45 HIS B CA 1
ATOM 3702 C C . HIS B 1 45 ? -22 -26.141 13.539 1 98.25 45 HIS B C 1
ATOM 3704 O O . HIS B 1 45 ? -21.891 -27.344 13.797 1 98.25 45 HIS B O 1
ATOM 3710 N N . ALA B 1 46 ? -23.172 -25.5 13.625 1 98 46 ALA B N 1
ATOM 3711 C CA . ALA B 1 46 ? -24.375 -26.156 14.109 1 98 46 ALA B CA 1
ATOM 3712 C C . ALA B 1 46 ? -24.719 -27.375 13.25 1 98 46 ALA B C 1
ATOM 3714 O O . ALA B 1 46 ? -25.219 -28.375 13.766 1 98 46 ALA B O 1
ATOM 3715 N N . ALA B 1 47 ? -24.438 -27.328 11.992 1 97.81 47 ALA B N 1
ATOM 3716 C CA . ALA B 1 47 ? -24.797 -28.391 11.055 1 97.81 47 ALA B CA 1
ATOM 3717 C C . ALA B 1 47 ? -23.75 -29.5 11.062 1 97.81 47 ALA B C 1
ATOM 3719 O O . ALA B 1 47 ? -24.062 -30.672 10.781 1 97.81 47 ALA B O 1
ATOM 3720 N N . LEU B 1 48 ? -22.516 -29.188 11.445 1 97.88 48 LEU B N 1
ATOM 3721 C CA . LEU B 1 48 ? -21.422 -30.125 11.203 1 97.88 48 LEU B CA 1
ATOM 3722 C C . LEU B 1 48 ? -20.875 -30.688 12.508 1 97.88 48 LEU B C 1
ATOM 3724 O O . LEU B 1 48 ? -20.125 -31.672 12.508 1 97.88 48 LEU B O 1
ATOM 3728 N N . ALA B 1 49 ? -21.281 -30.109 13.609 1 96.75 49 ALA B N 1
ATOM 3729 C CA . ALA B 1 49 ? -20.719 -30.484 14.906 1 96.75 49 ALA B CA 1
ATOM 3730 C C . ALA B 1 49 ? -20.906 -31.984 15.164 1 96.75 49 ALA B C 1
ATOM 3732 O O . ALA B 1 49 ? -20.031 -32.625 15.742 1 96.75 49 ALA B O 1
ATOM 3733 N N . ALA B 1 50 ? -21.969 -32.5 14.719 1 95.94 50 ALA B N 1
ATOM 3734 C CA . ALA B 1 50 ? -22.281 -33.906 14.969 1 95.94 50 ALA B CA 1
ATOM 3735 C C . ALA B 1 50 ? -21.406 -34.844 14.125 1 95.94 50 ALA B C 1
ATOM 3737 O O . ALA B 1 50 ? -21.312 -36.031 14.398 1 95.94 50 ALA B O 1
ATOM 3738 N N . ARG B 1 51 ? -20.781 -34.281 13.133 1 94.69 51 ARG B N 1
ATOM 3739 C CA . ARG B 1 51 ? -19.969 -35.062 12.219 1 94.69 51 ARG B CA 1
ATOM 3740 C C . ARG B 1 51 ? -18.547 -35.219 12.742 1 94.69 51 ARG B C 1
ATOM 3742 O O . ARG B 1 51 ? -17.75 -35.969 12.18 1 94.69 51 ARG B O 1
ATOM 3749 N N . LEU B 1 52 ? -18.234 -34.656 13.797 1 96.06 52 LEU B N 1
ATOM 3750 C CA . LEU B 1 52 ? -16.875 -34.719 14.328 1 96.06 52 LEU B CA 1
ATOM 3751 C C . LEU B 1 52 ? -16.578 -36.094 14.859 1 96.06 52 LEU B C 1
ATOM 3753 O O . LEU B 1 52 ? -17.391 -36.688 15.578 1 96.06 52 LEU B O 1
ATOM 3757 N N . ALA B 1 53 ? -15.477 -36.594 14.453 1 94.44 53 ALA B N 1
ATOM 3758 C CA . ALA B 1 53 ? -15.047 -37.906 14.953 1 94.44 53 ALA B CA 1
ATOM 3759 C C . ALA B 1 53 ? -14.703 -37.844 16.438 1 94.44 53 ALA B C 1
ATOM 3761 O O . ALA B 1 53 ? -14.32 -36.781 16.938 1 94.44 53 ALA B O 1
ATOM 3762 N N . PRO B 1 54 ? -14.867 -39.062 17.062 1 91.62 54 PRO B N 1
ATOM 3763 C CA . PRO B 1 54 ? -14.375 -39.094 18.453 1 91.62 54 PRO B CA 1
ATOM 3764 C C . PRO B 1 54 ? -12.883 -38.844 18.562 1 91.62 54 PRO B C 1
ATOM 3766 O O . PRO B 1 54 ? -12.094 -39.406 17.781 1 91.62 54 PRO B O 1
ATOM 3769 N N . GLY B 1 55 ? -12.477 -37.938 19.344 1 92.69 55 GLY B N 1
ATOM 3770 C CA . GLY B 1 55 ? -11.07 -37.625 19.547 1 92.69 55 GLY B CA 1
ATOM 3771 C C . GLY B 1 55 ? -10.531 -36.594 18.594 1 92.69 55 GLY B C 1
ATOM 3772 O O . GLY B 1 55 ? -9.328 -36.312 18.578 1 92.69 55 GLY B O 1
ATOM 3773 N N . ALA B 1 56 ? -11.422 -36.094 17.719 1 95.44 56 ALA B N 1
ATOM 3774 C CA . ALA B 1 56 ? -10.992 -35 16.812 1 95.44 56 ALA B CA 1
ATOM 3775 C C . ALA B 1 56 ? -10.391 -33.844 17.578 1 95.44 56 ALA B C 1
ATOM 3777 O O . ALA B 1 56 ? -10.844 -33.531 18.688 1 95.44 56 ALA B O 1
ATOM 3778 N N . THR B 1 57 ? -9.281 -33.312 17.094 1 96.94 57 THR B N 1
ATOM 3779 C CA . THR B 1 57 ? -8.727 -32.094 17.641 1 96.94 57 THR B CA 1
ATOM 3780 C C . THR B 1 57 ? -9.547 -30.875 17.188 1 96.94 57 THR B C 1
ATOM 3782 O O . THR B 1 57 ? -9.742 -30.672 15.992 1 96.94 57 THR B O 1
ATOM 3785 N N . LEU B 1 58 ? -10.055 -30.141 18.125 1 97.25 58 LEU B N 1
ATOM 3786 C CA . LEU B 1 58 ? -10.828 -28.938 17.812 1 97.25 58 LEU B CA 1
ATOM 3787 C C . LEU B 1 58 ? -10.008 -27.688 18.078 1 97.25 58 LEU B C 1
ATOM 3789 O O . LEU B 1 58 ? -9.57 -27.453 19.203 1 97.25 58 LEU B O 1
ATOM 3793 N N . VAL B 1 59 ? -9.695 -26.906 17.047 1 97.94 59 VAL B N 1
ATOM 3794 C CA . VAL B 1 59 ? -9.008 -25.625 17.141 1 97.94 59 VAL B CA 1
ATOM 3795 C C . VAL B 1 59 ? -10.031 -24.484 17.109 1 97.94 59 VAL B C 1
ATOM 3797 O O . VAL B 1 59 ? -10.664 -24.25 16.078 1 97.94 59 VAL B O 1
ATOM 3800 N N . GLU B 1 60 ? -10.164 -23.75 18.234 1 98 60 GLU B N 1
ATOM 3801 C CA . GLU B 1 60 ? -11.156 -22.688 18.328 1 98 60 GLU B CA 1
ATOM 3802 C C . GLU B 1 60 ? -10.547 -21.328 17.969 1 98 60 GLU B C 1
ATOM 3804 O O . GLU B 1 60 ? -9.625 -20.859 18.641 1 98 60 GLU B O 1
ATOM 3809 N N . MET B 1 61 ? -11.008 -20.719 16.906 1 98 61 MET B N 1
ATOM 3810 C CA . MET B 1 61 ? -10.578 -19.406 16.422 1 98 61 MET B CA 1
ATOM 3811 C C . MET B 1 61 ? -11.773 -18.594 15.945 1 98 61 MET B C 1
ATOM 3813 O O . MET B 1 61 ? -11.766 -18.078 14.828 1 98 61 MET B O 1
ATOM 3817 N N . ARG B 1 62 ? -12.758 -18.375 16.781 1 97.5 62 ARG B N 1
ATOM 3818 C CA . ARG B 1 62 ? -14.039 -17.797 16.391 1 97.5 62 ARG B CA 1
ATOM 3819 C C . ARG B 1 62 ? -13.898 -16.328 16.031 1 97.5 62 ARG B C 1
ATOM 3821 O O . ARG B 1 62 ? -14.773 -15.758 15.375 1 97.5 62 ARG B O 1
ATOM 3828 N N . ASP B 1 63 ? -12.836 -15.664 16.469 1 97.81 63 ASP B N 1
ATOM 3829 C CA . ASP B 1 63 ? -12.602 -14.258 16.172 1 97.81 63 ASP B CA 1
ATOM 3830 C C . ASP B 1 63 ? -11.766 -14.094 14.906 1 97.81 63 ASP B C 1
ATOM 3832 O O . ASP B 1 63 ? -11.391 -12.977 14.539 1 97.81 63 ASP B O 1
ATOM 3836 N N . LYS B 1 64 ? -11.461 -15.25 14.242 1 98.75 64 LYS B N 1
ATOM 3837 C CA . LYS B 1 64 ? -10.68 -15.258 13.008 1 98.75 64 LYS B CA 1
ATOM 3838 C C . LYS B 1 64 ? -11.555 -15.617 11.805 1 98.75 64 LYS B C 1
ATOM 3840 O O . LYS B 1 64 ? -12.695 -16.047 11.969 1 98.75 64 LYS B O 1
ATOM 3845 N N . LEU B 1 65 ? -11.07 -15.352 10.641 1 98.88 65 LEU B N 1
ATOM 3846 C CA . LEU B 1 65 ? -11.711 -15.711 9.375 1 98.88 65 LEU B CA 1
ATOM 3847 C C . LEU B 1 65 ? -10.875 -16.719 8.609 1 98.88 65 LEU B C 1
ATOM 3849 O O . LEU B 1 65 ? -9.695 -16.484 8.328 1 98.88 65 LEU B O 1
ATOM 3853 N N . ILE B 1 66 ? -11.461 -17.875 8.312 1 98.88 66 ILE B N 1
ATOM 3854 C CA . ILE B 1 66 ? -10.805 -18.859 7.449 1 98.88 66 ILE B CA 1
ATOM 3855 C C . ILE B 1 66 ? -11.281 -18.672 6.008 1 98.88 66 ILE B C 1
ATOM 3857 O O . ILE B 1 66 ? -12.484 -18.547 5.754 1 98.88 66 ILE B O 1
ATOM 3861 N N . ALA B 1 67 ? -10.406 -18.562 5.09 1 98.88 67 ALA B N 1
ATOM 3862 C CA . ALA B 1 67 ? -10.617 -18.578 3.645 1 98.88 67 ALA B CA 1
ATOM 3863 C C . ALA B 1 67 ? -9.688 -19.562 2.957 1 98.88 67 ALA B C 1
ATOM 3865 O O . ALA B 1 67 ? -8.711 -20.031 3.555 1 98.88 67 ALA B O 1
ATOM 3866 N N . PRO B 1 68 ? -10.062 -20.031 1.73 1 98.81 68 PRO B N 1
ATOM 3867 C CA . PRO B 1 68 ? -9.055 -20.797 1.004 1 98.81 68 PRO B CA 1
ATOM 3868 C C . PRO B 1 68 ? -7.711 -20.078 0.914 1 98.81 68 PRO B C 1
ATOM 3870 O O . PRO B 1 68 ? -7.664 -18.859 0.924 1 98.81 68 PRO B O 1
ATOM 3873 N N . GLY B 1 69 ? -6.598 -20.891 0.898 1 98.88 69 GLY B N 1
ATOM 3874 C CA . GLY B 1 69 ? -5.289 -20.266 0.736 1 98.88 69 GLY B CA 1
ATOM 3875 C C . GLY B 1 69 ? -5.195 -19.375 -0.488 1 98.88 69 GLY B C 1
ATOM 3876 O O . GLY B 1 69 ? -5.773 -19.688 -1.532 1 98.88 69 GLY B O 1
ATOM 3877 N N . PHE B 1 70 ? -4.527 -18.266 -0.376 1 98.94 70 PHE B N 1
ATOM 3878 C CA . PHE B 1 70 ? -4.395 -17.359 -1.513 1 98.94 70 PHE B CA 1
ATOM 3879 C C . PHE B 1 70 ? -3.598 -18.016 -2.635 1 98.94 70 PHE B C 1
ATOM 3881 O O . PHE B 1 70 ? -2.711 -18.828 -2.379 1 98.94 70 PHE B O 1
ATOM 3888 N N . ILE B 1 71 ? -3.934 -17.688 -3.846 1 98.94 71 ILE B N 1
ATOM 3889 C CA . ILE B 1 71 ? -3.27 -18.156 -5.055 1 98.94 71 ILE B CA 1
ATOM 3890 C C . ILE B 1 71 ? -2.705 -16.969 -5.832 1 98.94 71 ILE B C 1
ATOM 3892 O O . ILE B 1 71 ? -3.449 -16.078 -6.234 1 98.94 71 ILE B O 1
ATOM 3896 N N . ASP B 1 72 ? -1.421 -16.922 -6.004 1 98.94 72 ASP B N 1
ATOM 3897 C CA . ASP B 1 72 ? -0.71 -15.891 -6.746 1 98.94 72 ASP B CA 1
ATOM 3898 C C . ASP B 1 72 ? -0.354 -16.375 -8.156 1 98.94 72 ASP B C 1
ATOM 3900 O O . ASP B 1 72 ? 0.589 -17.141 -8.328 1 98.94 72 ASP B O 1
ATOM 3904 N N . THR B 1 73 ? -0.966 -15.797 -9.203 1 98.94 73 THR B N 1
ATOM 3905 C CA . THR B 1 73 ? -0.887 -16.438 -10.508 1 98.94 73 THR B CA 1
ATOM 3906 C C . THR B 1 73 ? 0.244 -15.836 -11.336 1 98.94 73 THR B C 1
ATOM 3908 O O . THR B 1 73 ? 0.377 -16.141 -12.531 1 98.94 73 THR B O 1
ATOM 3911 N N . HIS B 1 74 ? 1.087 -14.977 -10.789 1 98.94 74 HIS B N 1
ATOM 3912 C CA . HIS B 1 74 ? 2.24 -14.414 -11.477 1 98.94 74 HIS B CA 1
ATOM 3913 C C . HIS B 1 74 ? 3.215 -13.773 -10.492 1 98.94 74 HIS B C 1
ATOM 3915 O O . HIS B 1 74 ? 2.93 -12.719 -9.93 1 98.94 74 HIS B O 1
ATOM 3921 N N . VAL B 1 75 ? 4.406 -14.359 -10.328 1 98.88 75 VAL B N 1
ATOM 3922 C CA . VAL B 1 75 ? 5.375 -13.859 -9.359 1 98.88 75 VAL B CA 1
ATOM 3923 C C . VAL B 1 75 ? 6.773 -14.344 -9.727 1 98.88 75 VAL B C 1
ATOM 3925 O O . VAL B 1 75 ? 6.934 -15.43 -10.281 1 98.88 75 VAL B O 1
ATOM 3928 N N . HIS B 1 76 ? 7.824 -13.531 -9.469 1 98.69 76 HIS B N 1
ATOM 3929 C CA . HIS B 1 76 ? 9.211 -13.836 -9.805 1 98.69 76 HIS B CA 1
ATOM 3930 C C . HIS B 1 76 ? 10.039 -14.086 -8.547 1 98.69 76 HIS B C 1
ATOM 3932 O O . HIS B 1 76 ? 10.492 -13.141 -7.902 1 98.69 76 HIS B O 1
ATOM 3938 N N . TYR B 1 77 ? 10.375 -15.391 -8.305 1 98.12 77 TYR B N 1
ATOM 3939 C CA . TYR B 1 77 ? 11.086 -15.617 -7.047 1 98.12 77 TYR B CA 1
ATOM 3940 C C . TYR B 1 77 ? 12.508 -15.07 -7.117 1 98.12 77 TYR B C 1
ATOM 3942 O O . TYR B 1 77 ? 13.031 -14.555 -6.125 1 98.12 77 TYR B O 1
ATOM 3950 N N . PRO B 1 78 ? 13.188 -15.008 -8.344 1 98.44 78 PRO B N 1
ATOM 3951 C CA . PRO B 1 78 ? 14.57 -14.523 -8.375 1 98.44 78 PRO B CA 1
ATOM 3952 C C . PRO B 1 78 ? 14.672 -13.016 -8.148 1 98.44 78 PRO B C 1
ATOM 3954 O O . PRO B 1 78 ? 15.766 -12.492 -7.926 1 98.44 78 PRO B O 1
ATOM 3957 N N . GLN B 1 79 ? 13.578 -12.391 -8.234 1 98.12 79 GLN B N 1
ATOM 3958 C CA . GLN B 1 79 ? 13.609 -10.938 -8.164 1 98.12 79 GLN B CA 1
ATOM 3959 C C . GLN B 1 79 ? 13.281 -10.445 -6.758 1 98.12 79 GLN B C 1
ATOM 3961 O O . GLN B 1 79 ? 13.125 -9.242 -6.531 1 98.12 79 GLN B O 1
ATOM 3966 N N . THR B 1 80 ? 13.227 -11.32 -5.77 1 98.25 80 THR B N 1
ATOM 3967 C CA . THR B 1 80 ? 12.922 -11.023 -4.375 1 98.25 80 THR B CA 1
ATOM 3968 C C . THR B 1 80 ? 13.898 -9.984 -3.816 1 98.25 80 THR B C 1
ATOM 3970 O O . THR B 1 80 ? 13.484 -9.016 -3.182 1 98.25 80 THR B O 1
ATOM 3973 N N . GLU B 1 81 ? 15.156 -10.094 -4.191 1 97.19 81 GLU B N 1
ATOM 3974 C CA . GLU B 1 81 ? 16.203 -9.289 -3.551 1 97.19 81 GLU B CA 1
ATOM 3975 C C . GLU B 1 81 ? 16.312 -7.918 -4.203 1 97.19 81 GLU B C 1
ATOM 3977 O O . GLU B 1 81 ? 16.984 -7.027 -3.668 1 97.19 81 GLU B O 1
ATOM 3982 N N . MET B 1 82 ? 15.703 -7.715 -5.316 1 97.19 82 MET B N 1
ATOM 3983 C CA . MET B 1 82 ? 15.766 -6.402 -5.957 1 97.19 82 MET B CA 1
ATOM 3984 C C . MET B 1 82 ? 14.406 -5.711 -5.906 1 97.19 82 MET B C 1
ATOM 3986 O O . MET B 1 82 ? 14.188 -4.715 -6.598 1 97.19 82 MET B O 1
ATOM 3990 N N . ILE B 1 83 ? 13.5 -6.246 -5.105 1 97.69 83 ILE B N 1
ATOM 3991 C CA . ILE B 1 83 ? 12.195 -5.617 -4.91 1 97.69 83 ILE B CA 1
ATOM 3992 C C . ILE B 1 83 ? 12.383 -4.148 -4.543 1 97.69 83 ILE B C 1
ATOM 3994 O O . ILE B 1 83 ? 13.367 -3.787 -3.885 1 97.69 83 ILE B O 1
ATOM 3998 N N . ALA B 1 84 ? 11.469 -3.24 -5.047 1 96.81 84 ALA B N 1
ATOM 3999 C CA . ALA B 1 84 ? 11.516 -1.817 -4.719 1 96.81 84 ALA B CA 1
ATOM 4000 C C . ALA B 1 84 ? 12.812 -1.181 -5.203 1 96.81 84 ALA B C 1
ATOM 4002 O O . ALA B 1 84 ? 13.492 -0.489 -4.445 1 96.81 84 ALA B O 1
ATOM 4003 N N . SER B 1 85 ? 13.188 -1.487 -6.434 1 96.06 85 SER B N 1
ATOM 4004 C CA . SER B 1 85 ? 14.352 -0.854 -7.051 1 96.06 85 SER B CA 1
ATOM 4005 C C . SER B 1 85 ? 13.938 0.307 -7.945 1 96.06 85 SER B C 1
ATOM 4007 O O . SER B 1 85 ? 13.086 0.147 -8.828 1 96.06 85 SER B O 1
ATOM 4009 N N . PRO B 1 86 ? 14.5 1.428 -7.707 1 92.31 86 PRO B N 1
ATOM 4010 C CA . PRO B 1 86 ? 14.094 2.6 -8.484 1 92.31 86 PRO B CA 1
ATOM 4011 C C . PRO B 1 86 ? 14.633 2.58 -9.914 1 92.31 86 PRO B C 1
ATOM 4013 O O . PRO B 1 86 ? 15.805 2.256 -10.125 1 92.31 86 PRO B O 1
ATOM 4016 N N . ALA B 1 87 ? 13.781 2.869 -10.875 1 87.81 87 ALA B N 1
ATOM 4017 C CA . ALA B 1 87 ? 14.172 3.004 -12.281 1 87.81 87 ALA B CA 1
ATOM 4018 C C . ALA B 1 87 ? 13.156 3.838 -13.055 1 87.81 87 ALA B C 1
ATOM 4020 O O . ALA B 1 87 ? 11.992 3.938 -12.656 1 87.81 87 ALA B O 1
ATOM 4021 N N . PRO B 1 88 ? 13.586 4.465 -14.141 1 82.69 88 PRO B N 1
ATOM 4022 C CA . PRO B 1 88 ? 12.648 5.289 -14.914 1 82.69 88 PRO B CA 1
ATOM 4023 C C . PRO B 1 88 ? 11.812 4.469 -15.898 1 82.69 88 PRO B C 1
ATOM 4025 O O . PRO B 1 88 ? 11.57 4.906 -17.016 1 82.69 88 PRO B O 1
ATOM 4028 N N . GLY B 1 89 ? 11.5 3.25 -15.531 1 82.31 89 GLY B N 1
ATOM 4029 C CA . GLY B 1 89 ? 10.648 2.424 -16.375 1 82.31 89 GLY B CA 1
ATOM 4030 C C . GLY B 1 89 ? 11.07 0.968 -16.406 1 82.31 89 GLY B C 1
ATOM 4031 O O . GLY B 1 89 ? 12.078 0.595 -15.789 1 82.31 89 GLY B O 1
ATOM 4032 N N . LEU B 1 90 ? 10.305 0.147 -17.203 1 86 90 LEU B N 1
ATOM 4033 C CA . LEU B 1 90 ? 10.453 -1.304 -17.219 1 86 90 LEU B CA 1
ATOM 4034 C C . LEU B 1 90 ? 11.82 -1.704 -17.766 1 86 90 LEU B C 1
ATOM 4036 O O . LEU B 1 90 ? 12.562 -2.443 -17.125 1 86 90 LEU B O 1
ATOM 4040 N N . LEU B 1 91 ? 12.18 -1.188 -18.969 1 86.75 91 LEU B N 1
ATOM 4041 C CA . LEU B 1 91 ? 13.367 -1.674 -19.656 1 86.75 91 LEU B CA 1
ATOM 4042 C C . LEU B 1 91 ? 14.633 -1.285 -18.891 1 86.75 91 LEU B C 1
ATOM 4044 O O . LEU B 1 91 ? 15.477 -2.137 -18.609 1 86.75 91 LEU B O 1
ATOM 4048 N N . PRO B 1 92 ? 14.734 -0.014 -18.422 1 89.12 92 PRO B N 1
ATOM 4049 C CA . PRO B 1 92 ? 15.883 0.305 -17.578 1 89.12 92 PRO B CA 1
ATOM 4050 C C . PRO B 1 92 ? 15.883 -0.491 -16.266 1 89.12 92 PRO B C 1
ATOM 4052 O O . PRO B 1 92 ? 16.953 -0.839 -15.758 1 89.12 92 PRO B O 1
ATOM 4055 N N . TRP B 1 93 ? 14.758 -0.724 -15.742 1 92.44 93 TRP B N 1
ATOM 4056 C CA . TRP B 1 93 ? 14.609 -1.521 -14.531 1 92.44 93 TRP B CA 1
ATOM 4057 C C . TRP B 1 93 ? 15.148 -2.932 -14.734 1 92.44 93 TRP B C 1
ATOM 4059 O O . TRP B 1 93 ? 15.852 -3.467 -13.867 1 92.44 93 TRP B O 1
ATOM 4069 N N . LEU B 1 94 ? 14.898 -3.57 -15.891 1 92.44 94 LEU B N 1
ATOM 4070 C CA . LEU B 1 94 ? 15.391 -4.902 -16.234 1 92.44 94 LEU B CA 1
ATOM 4071 C C . LEU B 1 94 ? 16.906 -4.91 -16.328 1 92.44 94 LEU B C 1
ATOM 4073 O O . LEU B 1 94 ? 17.562 -5.738 -15.688 1 92.44 94 LEU B O 1
ATOM 4077 N N . ASP B 1 95 ? 17.453 -3.959 -16.969 1 93.12 95 ASP B N 1
ATOM 4078 C CA . ASP B 1 95 ? 18.875 -3.93 -17.25 1 93.12 95 ASP B CA 1
ATOM 4079 C C . ASP B 1 95 ? 19.688 -3.621 -16 1 93.12 95 ASP B C 1
ATOM 4081 O O . ASP B 1 95 ? 20.75 -4.215 -15.773 1 93.12 95 ASP B O 1
ATOM 4085 N N . ARG B 1 96 ? 19.141 -2.74 -15.258 1 93.06 96 ARG B N 1
ATOM 4086 C CA . ARG B 1 96 ? 19.922 -2.244 -14.117 1 93.06 96 ARG B CA 1
ATOM 4087 C C . ARG B 1 96 ? 19.797 -3.184 -12.922 1 93.06 96 ARG B C 1
ATOM 4089 O O . ARG B 1 96 ? 20.75 -3.365 -12.172 1 93.06 96 ARG B O 1
ATOM 4096 N N . TYR B 1 97 ? 18.609 -3.77 -12.805 1 95.75 97 TYR B N 1
ATOM 4097 C CA . TYR B 1 97 ? 18.391 -4.469 -11.539 1 95.75 97 TYR B CA 1
ATOM 4098 C C . TYR B 1 97 ? 18.031 -5.93 -11.781 1 95.75 97 TYR B C 1
ATOM 4100 O O . TYR B 1 97 ? 18.641 -6.828 -11.18 1 95.75 97 TYR B O 1
ATOM 4108 N N . THR B 1 98 ? 17.109 -6.223 -12.648 1 97.06 98 THR B N 1
ATOM 4109 C CA . THR B 1 98 ? 16.531 -7.559 -12.805 1 97.06 98 THR B CA 1
ATOM 4110 C C . THR B 1 98 ? 17.594 -8.539 -13.312 1 97.06 98 THR B C 1
ATOM 4112 O O . THR B 1 98 ? 17.844 -9.562 -12.68 1 97.06 98 THR B O 1
ATOM 4115 N N . PHE B 1 99 ? 18.266 -8.203 -14.461 1 97.31 99 PHE B N 1
ATOM 4116 C CA . PHE B 1 99 ? 19.188 -9.141 -15.094 1 97.31 99 PHE B CA 1
ATOM 4117 C C . PHE B 1 99 ? 20.391 -9.391 -14.203 1 97.31 99 PHE B C 1
ATOM 4119 O O . PHE B 1 99 ? 20.766 -10.539 -13.969 1 97.31 99 PHE B O 1
ATOM 4126 N N . PRO B 1 100 ? 20.953 -8.328 -13.609 1 96.88 100 PRO B N 1
ATOM 4127 C CA . PRO B 1 100 ? 22.062 -8.586 -12.703 1 96.88 100 PRO B CA 1
ATOM 4128 C C . PRO B 1 100 ? 21.672 -9.453 -11.508 1 96.88 100 PRO B C 1
ATOM 4130 O O . PRO B 1 100 ? 22.438 -10.328 -11.094 1 96.88 100 PRO B O 1
ATOM 4133 N N . THR B 1 101 ? 20.531 -9.266 -10.961 1 97.81 101 THR B N 1
ATOM 4134 C CA . THR B 1 101 ? 20.062 -10.055 -9.828 1 97.81 101 THR B CA 1
ATOM 4135 C C . THR B 1 101 ? 19.875 -11.516 -10.227 1 97.81 101 THR B C 1
ATOM 4137 O O . THR B 1 101 ? 20.25 -12.422 -9.492 1 97.81 101 THR B O 1
ATOM 4140 N N . GLU B 1 102 ? 19.344 -11.773 -11.375 1 98.31 102 GLU B N 1
ATOM 4141 C CA . GLU B 1 102 ? 19.047 -13.125 -11.852 1 98.31 102 GLU B CA 1
ATOM 4142 C C . GLU B 1 102 ? 20.344 -13.867 -12.195 1 98.31 102 GLU B C 1
ATOM 4144 O O . GLU B 1 102 ? 20.375 -15.102 -12.148 1 98.31 102 GLU B O 1
ATOM 4149 N N . ARG B 1 103 ? 21.391 -13.102 -12.523 1 98.19 103 ARG B N 1
ATOM 4150 C CA . ARG B 1 103 ? 22.688 -13.703 -12.812 1 98.19 103 ARG B CA 1
ATOM 4151 C C . ARG B 1 103 ? 23.156 -14.586 -11.664 1 98.19 103 ARG B C 1
ATOM 4153 O O . ARG B 1 103 ? 23.781 -15.625 -11.891 1 98.19 103 ARG B O 1
ATOM 4160 N N . ARG B 1 104 ? 22.828 -14.234 -10.5 1 98.25 104 ARG B N 1
ATOM 4161 C CA . ARG B 1 104 ? 23.328 -14.883 -9.297 1 98.25 104 ARG B CA 1
ATOM 4162 C C . ARG B 1 104 ? 22.766 -16.281 -9.141 1 98.25 104 ARG B C 1
ATOM 4164 O O . ARG B 1 104 ? 23.281 -17.094 -8.375 1 98.25 104 ARG B O 1
ATOM 4171 N N . PHE B 1 105 ? 21.797 -16.641 -9.844 1 98.62 105 PHE B N 1
ATOM 4172 C CA . PHE B 1 105 ? 21.125 -17.922 -9.711 1 98.62 105 PHE B CA 1
ATOM 4173 C C . PHE B 1 105 ? 21.859 -19.016 -10.477 1 98.62 105 PHE B C 1
ATOM 4175 O O . PHE B 1 105 ? 21.469 -20.188 -10.43 1 98.62 105 PHE B O 1
ATOM 4182 N N . ALA B 1 106 ? 22.891 -18.594 -11.148 1 98.06 106 ALA B N 1
ATOM 4183 C CA . ALA B 1 106 ? 23.812 -19.609 -11.68 1 98.06 106 ALA B CA 1
ATOM 4184 C C . ALA B 1 106 ? 24.406 -20.453 -10.555 1 98.06 106 ALA B C 1
ATOM 4186 O O . ALA B 1 106 ? 24.828 -21.594 -10.781 1 98.06 106 ALA B O 1
ATOM 4187 N N . ASP B 1 107 ? 24.375 -19.906 -9.375 1 98.31 107 ASP B N 1
ATOM 4188 C CA . ASP B 1 107 ? 24.828 -20.609 -8.18 1 98.31 107 ASP B CA 1
ATOM 4189 C C . ASP B 1 107 ? 23.656 -21.328 -7.492 1 98.31 107 ASP B C 1
ATOM 4191 O O . ASP B 1 107 ? 22.766 -20.672 -6.941 1 98.31 107 ASP B O 1
ATOM 4195 N N . PRO B 1 108 ? 23.719 -22.688 -7.445 1 98.19 108 PRO B N 1
ATOM 4196 C CA . PRO B 1 108 ? 22.609 -23.422 -6.852 1 98.19 108 PRO B CA 1
ATOM 4197 C C . PRO B 1 108 ? 22.375 -23.078 -5.383 1 98.19 108 PRO B C 1
ATOM 4199 O O . PRO B 1 108 ? 21.25 -23.125 -4.902 1 98.19 108 PRO B O 1
ATOM 4202 N N . ALA B 1 109 ? 23.438 -22.766 -4.672 1 98.56 109 ALA B N 1
ATOM 4203 C CA . ALA B 1 109 ? 23.281 -22.422 -3.262 1 98.56 109 ALA B CA 1
ATOM 4204 C C . ALA B 1 109 ? 22.5 -21.125 -3.1 1 98.56 109 ALA B C 1
ATOM 4206 O O . ALA B 1 109 ? 21.688 -20.984 -2.188 1 98.56 109 ALA B O 1
ATOM 4207 N N . HIS B 1 110 ? 22.844 -20.172 -3.951 1 98.62 110 HIS B N 1
ATOM 4208 C CA . HIS B 1 110 ? 22.094 -18.922 -3.943 1 98.62 110 HIS B CA 1
ATOM 4209 C C . HIS B 1 110 ? 20.625 -19.156 -4.285 1 98.62 110 HIS B C 1
ATOM 4211 O O . HIS B 1 110 ? 19.734 -18.594 -3.633 1 98.62 110 HIS B O 1
ATOM 4217 N N . ALA B 1 111 ? 20.359 -19.969 -5.281 1 98.81 111 ALA B N 1
ATOM 4218 C CA . ALA B 1 111 ? 19 -20.281 -5.68 1 98.81 111 ALA B CA 1
ATOM 4219 C C . ALA B 1 111 ? 18.219 -20.906 -4.523 1 98.81 111 ALA B C 1
ATOM 4221 O O . ALA B 1 111 ? 17.062 -20.531 -4.281 1 98.81 111 ALA B O 1
ATOM 4222 N N . ARG B 1 112 ? 18.859 -21.781 -3.814 1 98.69 112 ARG B N 1
ATOM 4223 C CA . ARG B 1 112 ? 18.203 -22.453 -2.688 1 98.69 112 ARG B CA 1
ATOM 4224 C C . ARG B 1 112 ? 17.891 -21.453 -1.579 1 98.69 112 ARG B C 1
ATOM 4226 O O . ARG B 1 112 ? 16.797 -21.469 -1.01 1 98.69 112 ARG B O 1
ATOM 4233 N N . ASP B 1 113 ? 18.859 -20.578 -1.309 1 98.75 113 ASP B N 1
ATOM 4234 C CA . ASP B 1 113 ? 18.688 -19.578 -0.265 1 98.75 113 ASP B CA 1
ATOM 4235 C C . ASP B 1 113 ? 17.5 -18.672 -0.573 1 98.75 113 ASP B C 1
ATOM 4237 O O . ASP B 1 113 ? 16.641 -18.438 0.289 1 98.75 113 ASP B O 1
ATOM 4241 N N . VAL B 1 114 ? 17.406 -18.188 -1.774 1 98.75 114 VAL B N 1
ATOM 4242 C CA . VAL B 1 114 ? 16.328 -17.281 -2.158 1 98.75 114 VAL B CA 1
ATOM 4243 C C . VAL B 1 114 ? 15.008 -18.031 -2.207 1 98.75 114 VAL B C 1
ATOM 4245 O O . VAL B 1 114 ? 13.969 -17.5 -1.812 1 98.75 114 VAL B O 1
ATOM 4248 N N . ALA B 1 115 ? 15.016 -19.281 -2.678 1 98.88 115 ALA B N 1
ATOM 4249 C CA . ALA B 1 115 ? 13.789 -20.078 -2.736 1 98.88 115 ALA B CA 1
ATOM 4250 C C . ALA B 1 115 ? 13.18 -20.25 -1.348 1 98.88 115 ALA B C 1
ATOM 4252 O O . ALA B 1 115 ? 11.969 -20.125 -1.174 1 98.88 115 ALA B O 1
ATOM 4253 N N . GLU B 1 116 ? 14.07 -20.547 -0.373 1 98.81 116 GLU B N 1
ATOM 4254 C CA . GLU B 1 116 ? 13.602 -20.734 0.999 1 98.81 116 GLU B CA 1
ATOM 4255 C C . GLU B 1 116 ? 12.961 -19.453 1.534 1 98.81 116 GLU B C 1
ATOM 4257 O O . GLU B 1 116 ? 11.852 -19.484 2.072 1 98.81 116 GLU B O 1
ATOM 4262 N N . PHE B 1 117 ? 13.609 -18.344 1.409 1 98.62 117 PHE B N 1
ATOM 4263 C CA . PHE B 1 117 ? 13.094 -17.062 1.873 1 98.62 117 PHE B CA 1
ATOM 4264 C C . PHE B 1 117 ? 11.789 -16.719 1.167 1 98.62 117 PHE B C 1
ATOM 4266 O O . PHE B 1 117 ? 10.836 -16.25 1.8 1 98.62 117 PHE B O 1
ATOM 4273 N N . PHE B 1 118 ? 11.844 -16.953 -0.185 1 98.75 118 PHE B N 1
ATOM 4274 C CA . PHE B 1 118 ? 10.695 -16.656 -1.036 1 98.75 118 PHE B CA 1
ATOM 4275 C C . PHE B 1 118 ? 9.461 -17.406 -0.561 1 98.75 118 PHE B C 1
ATOM 4277 O O . PHE B 1 118 ? 8.406 -16.797 -0.343 1 98.75 118 PHE B O 1
ATOM 4284 N N . LEU B 1 119 ? 9.562 -18.656 -0.341 1 98.88 119 LEU B N 1
ATOM 4285 C CA . LEU B 1 119 ? 8.422 -19.469 0.053 1 98.88 119 LEU B CA 1
ATOM 4286 C C . LEU B 1 119 ? 7.977 -19.141 1.473 1 98.88 119 LEU B C 1
ATOM 4288 O O . LEU B 1 119 ? 6.777 -19.078 1.756 1 98.88 119 LEU B O 1
ATOM 4292 N N . ASP B 1 120 ? 8.906 -18.891 2.354 1 98.44 120 ASP B N 1
ATOM 4293 C CA . ASP B 1 120 ? 8.547 -18.484 3.705 1 98.44 120 ASP B CA 1
ATOM 4294 C C . ASP B 1 120 ? 7.738 -17.188 3.682 1 98.44 120 ASP B C 1
ATOM 4296 O O . ASP B 1 120 ? 6.781 -17.031 4.441 1 98.44 120 ASP B O 1
ATOM 4300 N N . THR B 1 121 ? 8.156 -16.281 2.834 1 98.56 121 THR B N 1
ATOM 4301 C CA . THR B 1 121 ? 7.48 -14.992 2.74 1 98.56 121 THR B CA 1
ATOM 4302 C C . THR B 1 121 ? 6.082 -15.156 2.146 1 98.56 121 THR B C 1
ATOM 4304 O O . THR B 1 121 ? 5.133 -14.516 2.594 1 98.56 121 THR B O 1
ATOM 4307 N N . LEU B 1 122 ? 5.922 -16.031 1.11 1 98.81 122 LEU B N 1
ATOM 4308 C CA . LEU B 1 122 ? 4.605 -16.328 0.566 1 98.81 122 LEU B CA 1
ATOM 4309 C C . LEU B 1 122 ? 3.674 -16.859 1.656 1 98.81 122 LEU B C 1
ATOM 4311 O O . LEU B 1 122 ? 2.533 -16.406 1.773 1 98.81 122 LEU B O 1
ATOM 4315 N N . LEU B 1 123 ? 4.188 -17.781 2.434 1 98.81 123 LEU B N 1
ATOM 4316 C CA . LEU B 1 123 ? 3.379 -18.406 3.469 1 98.81 123 LEU B CA 1
ATOM 4317 C C . LEU B 1 123 ? 3.012 -17.422 4.562 1 98.81 123 LEU B C 1
ATOM 4319 O O . LEU B 1 123 ? 1.896 -17.438 5.086 1 98.81 123 LEU B O 1
ATOM 4323 N N . ALA B 1 124 ? 3.904 -16.5 4.875 1 98.62 124 ALA B N 1
ATOM 4324 C CA . ALA B 1 124 ? 3.633 -15.453 5.859 1 98.62 124 ALA B CA 1
ATOM 4325 C C . ALA B 1 124 ? 2.531 -14.516 5.375 1 98.62 124 ALA B C 1
ATOM 4327 O O . ALA B 1 124 ? 1.898 -13.82 6.176 1 98.62 124 ALA B O 1
ATOM 4328 N N . CYS B 1 125 ? 2.34 -14.547 4.082 1 98.81 125 CYS B N 1
ATOM 4329 C CA . CYS B 1 125 ? 1.305 -13.703 3.498 1 98.81 125 CYS B CA 1
ATOM 4330 C C . CYS B 1 125 ? 0.072 -14.523 3.135 1 98.81 125 CYS B C 1
ATOM 4332 O O . CYS B 1 125 ? -0.842 -14.016 2.479 1 98.81 125 CYS B O 1
ATOM 4334 N N . GLY B 1 126 ? 0.002 -15.766 3.492 1 98.81 126 GLY B N 1
ATOM 4335 C CA . GLY B 1 126 ? -1.188 -16.578 3.34 1 98.81 126 GLY B CA 1
ATOM 4336 C C . GLY B 1 126 ? -1.29 -17.25 1.979 1 98.81 126 GLY B C 1
ATOM 4337 O O . GLY B 1 126 ? -2.301 -17.875 1.66 1 98.81 126 GLY B O 1
ATOM 4338 N N . THR B 1 127 ? -0.265 -17.109 1.128 1 98.94 127 THR B N 1
ATOM 4339 C CA . THR B 1 127 ? -0.269 -17.703 -0.206 1 98.94 127 THR B CA 1
ATOM 4340 C C . THR B 1 127 ? 0.21 -19.141 -0.158 1 98.94 127 THR B C 1
ATOM 4342 O O . THR B 1 127 ? 1.326 -19.422 0.286 1 98.94 127 THR B O 1
ATOM 4345 N N . THR B 1 128 ? -0.609 -20.047 -0.626 1 98.81 128 THR B N 1
ATOM 4346 C CA . THR B 1 128 ? -0.28 -21.469 -0.551 1 98.81 128 THR B CA 1
ATOM 4347 C C . THR B 1 128 ? 0.041 -22.016 -1.936 1 98.81 128 THR B C 1
ATOM 4349 O O . THR B 1 128 ? 0.603 -23.109 -2.059 1 98.81 128 THR B O 1
ATOM 4352 N N . THR B 1 129 ? -0.377 -21.344 -2.961 1 98.88 129 THR B N 1
ATOM 4353 C CA . THR B 1 129 ? -0.114 -21.719 -4.344 1 98.88 129 THR B CA 1
ATOM 4354 C C . THR B 1 129 ? 0.306 -20.5 -5.168 1 98.88 129 THR B C 1
ATOM 4356 O O . THR B 1 129 ? -0.248 -19.406 -5.008 1 98.88 129 THR B O 1
ATOM 4359 N N . ALA B 1 130 ? 1.285 -20.719 -6.047 1 98.94 130 ALA B N 1
ATOM 4360 C CA . ALA B 1 130 ? 1.706 -19.625 -6.918 1 98.94 130 ALA B CA 1
ATOM 4361 C C . ALA B 1 130 ? 2.217 -20.156 -8.258 1 98.94 130 ALA B C 1
ATOM 4363 O O . ALA B 1 130 ? 2.67 -21.297 -8.344 1 98.94 130 ALA B O 1
ATOM 4364 N N . LEU B 1 131 ? 1.979 -19.391 -9.289 1 98.88 131 LEU B N 1
ATOM 4365 C CA . LEU B 1 131 ? 2.662 -19.562 -10.562 1 98.88 131 LEU B CA 1
ATOM 4366 C C . LEU B 1 131 ? 3.932 -18.734 -10.625 1 98.88 131 LEU B C 1
ATOM 4368 O O . LEU B 1 131 ? 3.863 -17.5 -10.695 1 98.88 131 LEU B O 1
ATOM 4372 N N . VAL B 1 132 ? 5.125 -19.391 -10.625 1 98.94 132 VAL B N 1
ATOM 4373 C CA . VAL B 1 132 ? 6.379 -18.75 -10.25 1 98.94 132 VAL B CA 1
ATOM 4374 C C . VAL B 1 132 ? 7.344 -18.75 -11.438 1 98.94 132 VAL B C 1
ATOM 4376 O O . VAL B 1 132 ? 7.594 -19.812 -12.031 1 98.94 132 VAL B O 1
ATOM 4379 N N . TYR B 1 133 ? 7.82 -17.578 -11.781 1 98.81 133 TYR B N 1
ATOM 4380 C CA . TYR B 1 133 ? 8.945 -17.469 -12.695 1 98.81 133 TYR B CA 1
ATOM 4381 C C . TYR B 1 133 ? 10.258 -17.781 -11.992 1 98.81 133 TYR B C 1
ATOM 4383 O O . TYR B 1 133 ? 10.531 -17.25 -10.914 1 98.81 133 TYR B O 1
ATOM 4391 N N . CYS B 1 134 ? 11.047 -18.609 -12.609 1 98.75 134 CYS B N 1
ATOM 4392 C CA . CYS B 1 134 ? 12.414 -18.844 -12.148 1 98.75 134 CYS B CA 1
ATOM 4393 C C . CYS B 1 134 ? 13.414 -18.078 -13.016 1 98.75 134 CYS B C 1
ATOM 4395 O O . CYS B 1 134 ? 13.164 -16.938 -13.391 1 98.75 134 CYS B O 1
ATOM 4397 N N . THR B 1 135 ? 14.664 -18.547 -13.211 1 98.69 135 THR B N 1
ATOM 4398 C CA . THR B 1 135 ? 15.617 -17.938 -14.141 1 98.69 135 THR B CA 1
ATOM 4399 C C . THR B 1 135 ? 15.883 -18.875 -15.32 1 98.69 135 THR B C 1
ATOM 4401 O O . THR B 1 135 ? 15.242 -19.922 -15.453 1 98.69 135 THR B O 1
ATOM 4404 N N . VAL B 1 136 ? 16.766 -18.438 -16.203 1 98.56 136 VAL B N 1
ATOM 4405 C CA . VAL B 1 136 ? 17.125 -19.234 -17.359 1 98.56 136 VAL B CA 1
ATOM 4406 C C . VAL B 1 136 ? 17.859 -20.5 -16.922 1 98.56 136 VAL B C 1
ATOM 4408 O O . VAL B 1 136 ? 17.953 -21.469 -17.672 1 98.56 136 VAL B O 1
ATOM 4411 N N . HIS B 1 137 ? 18.375 -20.516 -15.703 1 98.25 137 HIS B N 1
ATOM 4412 C CA . HIS B 1 137 ? 19.125 -21.641 -15.164 1 98.25 137 HIS B CA 1
ATOM 4413 C C . HIS B 1 137 ? 18.203 -22.75 -14.688 1 98.25 137 HIS B C 1
ATOM 4415 O O . HIS B 1 137 ? 17.328 -22.516 -13.852 1 98.25 137 HIS B O 1
ATOM 4421 N N . LYS B 1 138 ? 18.391 -23.953 -15.172 1 97.44 138 LYS B N 1
ATOM 4422 C CA . LYS B 1 138 ? 17.531 -25.062 -14.773 1 97.44 138 LYS B CA 1
ATOM 4423 C C . LYS B 1 138 ? 17.594 -25.297 -13.266 1 97.44 138 LYS B C 1
ATOM 4425 O O . LYS B 1 138 ? 16.594 -25.688 -12.656 1 97.44 138 LYS B O 1
ATOM 4430 N N . GLN B 1 139 ? 18.75 -24.984 -12.641 1 97.88 139 GLN B N 1
ATOM 4431 C CA . GLN B 1 139 ? 18.938 -25.25 -11.219 1 97.88 139 GLN B CA 1
ATOM 4432 C C . GLN B 1 139 ? 18.062 -24.312 -10.375 1 97.88 139 GLN B C 1
ATOM 4434 O O . GLN B 1 139 ? 17.781 -24.609 -9.219 1 97.88 139 GLN B O 1
ATOM 4439 N N . SER B 1 140 ? 17.75 -23.094 -10.914 1 98.69 140 SER B N 1
ATOM 4440 C CA . SER B 1 140 ? 16.859 -22.219 -10.164 1 98.69 140 SER B CA 1
ATOM 4441 C C . SER B 1 140 ? 15.477 -22.859 -10 1 98.69 140 SER B C 1
ATOM 4443 O O . SER B 1 140 ? 14.859 -22.75 -8.938 1 98.69 140 SER B O 1
ATOM 4445 N N . ALA B 1 141 ? 14.945 -23.516 -11.055 1 98.81 141 ALA B N 1
ATOM 4446 C CA . ALA B 1 141 ? 13.68 -24.234 -10.961 1 98.81 141 ALA B CA 1
ATOM 4447 C C . ALA B 1 141 ? 13.789 -25.406 -10 1 98.81 141 ALA B C 1
ATOM 4449 O O . ALA B 1 141 ? 12.898 -25.641 -9.18 1 98.81 141 ALA B O 1
ATOM 4450 N N . ASP B 1 142 ? 14.914 -26.141 -10.078 1 98.81 142 ASP B N 1
ATOM 4451 C CA . ASP B 1 142 ? 15.148 -27.25 -9.164 1 98.81 142 ASP B CA 1
ATOM 4452 C C . ASP B 1 142 ? 15.109 -26.781 -7.707 1 98.81 142 ASP B C 1
ATOM 4454 O O . ASP B 1 142 ? 14.531 -27.453 -6.852 1 98.81 142 ASP B O 1
ATOM 4458 N N . ALA B 1 143 ? 15.75 -25.672 -7.477 1 98.88 143 ALA B N 1
ATOM 4459 C CA . ALA B 1 143 ? 15.812 -25.125 -6.117 1 98.88 143 ALA B CA 1
ATOM 4460 C C . ALA B 1 143 ? 14.414 -24.781 -5.602 1 98.88 143 ALA B C 1
ATOM 4462 O O . ALA B 1 143 ? 14.07 -25.109 -4.461 1 98.88 143 ALA B O 1
ATOM 4463 N N . LEU B 1 144 ? 13.609 -24.172 -6.426 1 98.94 144 LEU B N 1
ATOM 4464 C CA . LEU B 1 144 ? 12.258 -23.797 -6.02 1 98.94 144 LEU B CA 1
ATOM 4465 C C . LEU B 1 144 ? 11.398 -25.031 -5.766 1 98.94 144 LEU B C 1
ATOM 4467 O O . LEU B 1 144 ? 10.719 -25.125 -4.738 1 98.94 144 LEU B O 1
ATOM 4471 N N . PHE B 1 145 ? 11.398 -25.984 -6.703 1 98.88 145 PHE B N 1
ATOM 4472 C CA . PHE B 1 145 ? 10.586 -27.188 -6.57 1 98.88 145 PHE B CA 1
ATOM 4473 C C . PHE B 1 145 ? 11.023 -28 -5.355 1 98.88 145 PHE B C 1
ATOM 4475 O O . PHE B 1 145 ? 10.18 -28.547 -4.641 1 98.88 145 PHE B O 1
ATOM 4482 N N . GLY B 1 146 ? 12.344 -28.094 -5.164 1 98.81 146 GLY B N 1
ATOM 4483 C CA . GLY B 1 146 ? 12.828 -28.797 -3.988 1 98.81 146 GLY B CA 1
ATOM 4484 C C . GLY B 1 146 ? 12.328 -28.188 -2.688 1 98.81 146 GLY B C 1
ATOM 4485 O O . GLY B 1 146 ? 11.852 -28.906 -1.807 1 98.81 146 GLY B O 1
ATOM 4486 N N . ALA B 1 147 ? 12.438 -26.859 -2.549 1 98.81 147 ALA B N 1
ATOM 4487 C CA . ALA B 1 147 ? 11.984 -26.156 -1.349 1 98.81 147 ALA B CA 1
ATOM 4488 C C . ALA B 1 147 ? 10.477 -26.281 -1.18 1 98.81 147 ALA B C 1
ATOM 4490 O O . ALA B 1 147 ? 9.977 -26.422 -0.06 1 98.81 147 ALA B O 1
ATOM 4491 N N . SER B 1 148 ? 9.781 -26.203 -2.281 1 98.81 148 SER B N 1
ATOM 4492 C CA . SER B 1 148 ? 8.328 -26.344 -2.27 1 98.81 148 SER B CA 1
ATOM 4493 C C . SER B 1 148 ? 7.91 -27.734 -1.814 1 98.81 148 SER B C 1
ATOM 4495 O O . SER B 1 148 ? 7.023 -27.875 -0.969 1 98.81 148 SER B O 1
ATOM 4497 N N . GLU B 1 149 ? 8.5 -28.734 -2.355 1 98.44 149 GLU B N 1
ATOM 4498 C CA . GLU B 1 149 ? 8.188 -30.109 -2.01 1 98.44 149 GLU B CA 1
ATOM 4499 C C . GLU B 1 149 ? 8.453 -30.391 -0.531 1 98.44 149 GLU B C 1
ATOM 4501 O O . GLU B 1 149 ? 7.656 -31.047 0.136 1 98.44 149 GLU B O 1
ATOM 4506 N N . ALA B 1 150 ? 9.547 -29.859 -0.087 1 98.06 150 ALA B N 1
ATOM 4507 C CA . ALA B 1 150 ? 9.93 -30.062 1.308 1 98.06 150 ALA B CA 1
ATOM 4508 C C . ALA B 1 150 ? 8.875 -29.5 2.254 1 98.06 150 ALA B C 1
ATOM 4510 O O . ALA B 1 150 ? 8.703 -29.984 3.373 1 98.06 150 ALA B O 1
ATOM 4511 N N . ARG B 1 151 ? 8.078 -28.531 1.81 1 97.44 151 ARG B N 1
ATOM 4512 C CA . ARG B 1 151 ? 7.066 -27.875 2.627 1 97.44 151 ARG B CA 1
ATOM 4513 C C . ARG B 1 151 ? 5.672 -28.406 2.322 1 97.44 151 ARG B C 1
ATOM 4515 O O . ARG B 1 151 ? 4.691 -28 2.953 1 97.44 151 ARG B O 1
ATOM 4522 N N . GLY B 1 152 ? 5.598 -29.281 1.333 1 97.69 152 GLY B N 1
ATOM 4523 C CA . GLY B 1 152 ? 4.309 -29.828 0.931 1 97.69 152 GLY B CA 1
ATOM 4524 C C . GLY B 1 152 ? 3.418 -28.812 0.25 1 97.69 152 GLY B C 1
ATOM 4525 O O . GLY B 1 152 ? 2.195 -28.828 0.415 1 97.69 152 GLY B O 1
ATOM 4526 N N . LEU B 1 153 ? 3.98 -27.859 -0.459 1 98.69 153 LEU B N 1
ATOM 4527 C CA . LEU B 1 153 ? 3.223 -26.781 -1.099 1 98.69 153 LEU B CA 1
ATOM 4528 C C . LEU B 1 153 ? 2.852 -27.156 -2.529 1 98.69 153 LEU B C 1
ATOM 4530 O O . LEU B 1 153 ? 3.471 -28.047 -3.121 1 98.69 153 LEU B O 1
ATOM 4534 N N . ARG B 1 154 ? 1.825 -26.641 -3.035 1 98.56 154 ARG B N 1
ATOM 4535 C CA . ARG B 1 154 ? 1.468 -26.734 -4.445 1 98.56 154 ARG B CA 1
ATOM 4536 C C . ARG B 1 154 ? 1.99 -25.547 -5.23 1 98.56 154 ARG B C 1
ATOM 4538 O O . ARG B 1 154 ? 1.486 -24.422 -5.082 1 98.56 154 ARG B O 1
ATOM 4545 N N . MET B 1 155 ? 2.961 -25.781 -6.051 1 98.81 155 MET B N 1
ATOM 4546 C CA . MET B 1 155 ? 3.566 -24.703 -6.84 1 98.81 155 MET B CA 1
ATOM 4547 C C . MET B 1 155 ? 3.605 -25.078 -8.32 1 98.81 155 MET B C 1
ATOM 4549 O O . MET B 1 155 ? 3.697 -26.25 -8.664 1 98.81 155 MET B O 1
ATOM 4553 N N . ILE B 1 156 ? 3.406 -24.094 -9.148 1 98.94 156 ILE B N 1
ATOM 4554 C CA . ILE B 1 156 ? 3.611 -24.156 -10.586 1 98.94 156 ILE B CA 1
ATOM 4555 C C . ILE B 1 156 ? 4.785 -23.266 -10.984 1 98.94 156 ILE B C 1
ATOM 4557 O O . ILE B 1 156 ? 4.797 -22.062 -10.672 1 98.94 156 ILE B O 1
ATOM 4561 N N . ALA B 1 157 ? 5.809 -23.828 -11.648 1 98.88 157 ALA B N 1
ATOM 4562 C CA . ALA B 1 157 ? 6.992 -23.016 -11.945 1 98.88 157 ALA B CA 1
ATOM 4563 C C . ALA B 1 157 ? 7.664 -23.484 -13.234 1 98.88 157 ALA B C 1
ATOM 4565 O O . ALA B 1 157 ? 7.312 -24.531 -13.781 1 98.88 157 ALA B O 1
ATOM 4566 N N . GLY B 1 158 ? 8.547 -22.719 -13.688 1 98.69 158 GLY B N 1
ATOM 4567 C CA . GLY B 1 158 ? 9.297 -23.078 -14.875 1 98.69 158 GLY B CA 1
ATOM 4568 C C . GLY B 1 158 ? 10.547 -22.234 -15.07 1 98.69 158 GLY B C 1
ATOM 4569 O O . GLY B 1 158 ? 10.602 -21.078 -14.656 1 98.69 158 GLY B O 1
ATOM 4570 N N . LYS B 1 159 ? 11.57 -22.891 -15.703 1 98.62 159 LYS B N 1
ATOM 4571 C CA . LYS B 1 159 ? 12.742 -22.141 -16.125 1 98.62 159 LYS B CA 1
ATOM 4572 C C . LYS B 1 159 ? 12.383 -21.125 -17.203 1 98.62 159 LYS B C 1
ATOM 4574 O O . LYS B 1 159 ? 11.594 -21.438 -18.109 1 98.62 159 LYS B O 1
ATOM 4579 N N . VAL B 1 160 ? 12.945 -19.953 -17.125 1 98.81 160 VAL B N 1
ATOM 4580 C CA . VAL B 1 160 ? 12.68 -18.891 -18.094 1 98.81 160 VAL B CA 1
ATOM 4581 C C . VAL B 1 160 ? 13.43 -19.172 -19.391 1 98.81 160 VAL B C 1
ATOM 4583 O O . VAL B 1 160 ? 14.555 -19.688 -19.375 1 98.81 160 VAL B O 1
ATOM 4586 N N . LEU B 1 161 ? 12.781 -18.859 -20.484 1 98.81 161 LEU B N 1
ATOM 4587 C CA . LEU B 1 161 ? 13.383 -18.984 -21.812 1 98.81 161 LEU B CA 1
ATOM 4588 C C . LEU B 1 161 ? 13.672 -17.609 -22.406 1 98.81 161 LEU B C 1
ATOM 4590 O O . LEU B 1 161 ? 12.773 -16.781 -22.516 1 98.81 161 LEU B O 1
ATOM 4594 N N . MET B 1 162 ? 14.859 -17.344 -22.688 1 98.5 162 MET B N 1
ATOM 4595 C CA . MET B 1 162 ? 15.352 -16.172 -23.391 1 98.5 162 MET B CA 1
ATOM 4596 C C . MET B 1 162 ? 16.516 -16.547 -24.312 1 98.5 162 MET B C 1
ATOM 4598 O O . MET B 1 162 ? 17.516 -17.094 -23.859 1 98.5 162 MET B O 1
ATOM 4602 N N . ASP B 1 163 ? 16.422 -16.203 -25.656 1 98.69 163 ASP B N 1
ATOM 4603 C CA . ASP B 1 163 ? 17.547 -16.547 -26.516 1 98.69 163 ASP B CA 1
ATOM 4604 C C . ASP B 1 163 ? 17.938 -15.375 -27.406 1 98.69 163 ASP B C 1
ATOM 4606 O O . ASP B 1 163 ? 18.688 -15.547 -28.375 1 98.69 163 ASP B O 1
ATOM 4610 N N . ARG B 1 164 ? 17.406 -14.211 -27.156 1 98.31 164 ARG B N 1
ATOM 4611 C CA . ARG B 1 164 ? 17.812 -12.969 -27.812 1 98.31 164 ARG B CA 1
ATOM 4612 C C . ARG B 1 164 ? 17.484 -11.758 -26.953 1 98.31 164 ARG B C 1
ATOM 4614 O O . ARG B 1 164 ? 16.688 -11.852 -26.016 1 98.31 164 ARG B O 1
ATOM 4621 N N . HIS B 1 165 ? 18.156 -10.586 -27.25 1 97.25 165 HIS B N 1
ATOM 4622 C CA . HIS B 1 165 ? 17.922 -9.297 -26.625 1 97.25 165 HIS B CA 1
ATOM 4623 C C . HIS B 1 165 ? 17.984 -9.406 -25.094 1 97.25 165 HIS B C 1
ATOM 4625 O O . HIS B 1 165 ? 17.109 -8.898 -24.406 1 97.25 165 HIS B O 1
ATOM 4631 N N . CYS B 1 166 ? 18.828 -10.148 -24.562 1 96.88 166 CYS B N 1
ATOM 4632 C CA . CYS B 1 166 ? 19.141 -10.344 -23.156 1 96.88 166 CYS B CA 1
ATOM 4633 C C . CYS B 1 166 ? 20.641 -10.469 -22.938 1 96.88 166 CYS B C 1
ATOM 4635 O O . CYS B 1 166 ? 21.391 -10.688 -23.891 1 96.88 166 CYS B O 1
ATOM 4637 N N . PRO B 1 167 ? 21.094 -10.25 -21.75 1 97.19 167 PRO B N 1
ATOM 4638 C CA . PRO B 1 167 ? 22.531 -10.422 -21.531 1 97.19 167 PRO B CA 1
ATOM 4639 C C . PRO B 1 167 ? 23 -11.844 -21.828 1 97.19 167 PRO B C 1
ATOM 4641 O O . PRO B 1 167 ? 22.25 -12.805 -21.609 1 97.19 167 PRO B O 1
ATOM 4644 N N . GLU B 1 168 ? 24.266 -11.945 -22.141 1 97.44 168 GLU B N 1
ATOM 4645 C CA . GLU B 1 168 ? 24.844 -13.242 -22.484 1 97.44 168 GLU B CA 1
ATOM 4646 C C . GLU B 1 168 ? 24.734 -14.219 -21.312 1 97.44 168 GLU B C 1
ATOM 4648 O O . GLU B 1 168 ? 24.469 -15.406 -21.516 1 97.44 168 GLU B O 1
ATOM 4653 N N . PHE B 1 169 ? 24.844 -13.742 -20.125 1 96.62 169 PHE B N 1
ATOM 4654 C CA . PHE B 1 169 ? 24.891 -14.602 -18.938 1 96.62 169 PHE B CA 1
ATOM 4655 C C . PHE B 1 169 ? 23.5 -15.109 -18.578 1 96.62 169 PHE B C 1
ATOM 4657 O O . PHE B 1 169 ? 23.359 -15.977 -17.719 1 96.62 169 PHE B O 1
ATOM 4664 N N . LEU B 1 170 ? 22.469 -14.625 -19.25 1 98.06 170 LEU B N 1
ATOM 4665 C CA . LEU B 1 170 ? 21.109 -15.094 -19.078 1 98.06 170 LEU B CA 1
ATOM 4666 C C . LEU B 1 170 ? 20.516 -15.578 -20.391 1 98.06 170 LEU B C 1
ATOM 4668 O O . LEU B 1 170 ? 19.297 -15.586 -20.562 1 98.06 170 LEU B O 1
ATOM 4672 N N . ARG B 1 171 ? 21.328 -15.938 -21.266 1 98.31 171 ARG B N 1
ATOM 4673 C CA . ARG B 1 171 ? 20.875 -16.328 -22.609 1 98.31 171 ARG B CA 1
ATOM 4674 C C . ARG B 1 171 ? 20.984 -17.828 -22.797 1 98.31 171 ARG B C 1
ATOM 4676 O O . ARG B 1 171 ? 22.016 -18.438 -22.516 1 98.31 171 ARG B O 1
ATOM 4683 N N . ASP B 1 172 ? 19.922 -18.422 -23.188 1 98 172 ASP B N 1
ATOM 4684 C CA . ASP B 1 172 ? 19.969 -19.812 -23.656 1 98 172 ASP B CA 1
ATOM 4685 C C . ASP B 1 172 ? 19.734 -19.891 -25.156 1 98 172 ASP B C 1
ATOM 4687 O O . ASP B 1 172 ? 20.094 -18.969 -25.906 1 98 172 ASP B O 1
ATOM 4691 N N . THR B 1 173 ? 19.438 -21.078 -25.734 1 98.38 173 THR B N 1
ATOM 4692 C CA . THR B 1 173 ? 19.094 -21.281 -27.141 1 98.38 173 THR B CA 1
ATOM 4693 C C . THR B 1 173 ? 17.766 -22.016 -27.266 1 98.38 173 THR B C 1
ATOM 4695 O O . THR B 1 173 ? 17.234 -22.547 -26.281 1 98.38 173 THR B O 1
ATOM 4698 N N . ALA B 1 174 ? 17.234 -22 -28.453 1 98.62 174 ALA B N 1
ATOM 4699 C CA . ALA B 1 174 ? 16 -22.766 -28.688 1 98.62 174 ALA B CA 1
ATOM 4700 C C . ALA B 1 174 ? 16.172 -24.219 -28.266 1 98.62 174 ALA B C 1
ATOM 4702 O O . ALA B 1 174 ? 15.305 -24.781 -27.594 1 98.62 174 ALA B O 1
ATOM 4703 N N . GLN B 1 175 ? 17.328 -24.766 -28.609 1 98.62 175 GLN B N 1
ATOM 4704 C CA . GLN B 1 175 ? 17.547 -26.188 -28.328 1 98.62 175 GLN B CA 1
ATOM 4705 C C . GLN B 1 175 ? 17.781 -26.422 -26.844 1 98.62 175 GLN B C 1
ATOM 4707 O O . GLN B 1 175 ? 17.203 -27.344 -26.25 1 98.62 175 GLN B O 1
ATOM 4712 N N . SER B 1 176 ? 18.703 -25.672 -26.234 1 98.5 176 SER B N 1
ATOM 4713 C CA . SER B 1 176 ? 18.953 -25.891 -24.812 1 98.5 176 SER B CA 1
ATOM 4714 C C . SER B 1 176 ? 17.719 -25.594 -23.969 1 98.5 176 SER B C 1
ATOM 4716 O O . SER B 1 176 ? 17.469 -26.266 -22.969 1 98.5 176 SER B O 1
ATOM 4718 N N . GLY B 1 177 ? 16.953 -24.531 -24.391 1 98.56 177 GLY B N 1
ATOM 4719 C CA . GLY B 1 177 ? 15.68 -24.266 -23.734 1 98.56 177 GLY B CA 1
ATOM 4720 C C . GLY B 1 177 ? 14.711 -25.422 -23.812 1 98.56 177 GLY B C 1
ATOM 4721 O O . GLY B 1 177 ? 14.062 -25.766 -22.828 1 98.56 177 GLY B O 1
ATOM 4722 N N . TYR B 1 178 ? 14.641 -25.984 -25 1 98.69 178 TYR B N 1
ATOM 4723 C CA . TYR B 1 178 ? 13.797 -27.156 -25.219 1 98.69 178 TYR B CA 1
ATOM 4724 C C . TYR B 1 178 ? 14.242 -28.312 -24.328 1 98.69 178 TYR B C 1
ATOM 4726 O O . TYR B 1 178 ? 13.43 -28.906 -23.609 1 98.69 178 TYR B O 1
ATOM 4734 N N . ASP B 1 179 ? 15.531 -28.641 -24.328 1 98.81 179 ASP B N 1
ATOM 4735 C CA . ASP B 1 179 ? 16.078 -29.781 -23.609 1 98.81 179 ASP B CA 1
ATOM 4736 C C . ASP B 1 179 ? 15.883 -29.641 -22.109 1 98.81 179 ASP B C 1
ATOM 4738 O O . ASP B 1 179 ? 15.438 -30.562 -21.438 1 98.81 179 ASP B O 1
ATOM 4742 N N . ASP B 1 180 ? 16.234 -28.484 -21.609 1 98.75 180 ASP B N 1
ATOM 4743 C CA . ASP B 1 180 ? 16.109 -28.219 -20.172 1 98.75 180 ASP B CA 1
ATOM 4744 C C . ASP B 1 180 ? 14.656 -28.297 -19.734 1 98.75 180 ASP B C 1
ATOM 4746 O O . ASP B 1 180 ? 14.359 -28.875 -18.688 1 98.75 180 ASP B O 1
ATOM 4750 N N . SER B 1 181 ? 13.758 -27.688 -20.484 1 98.88 181 SER B N 1
ATOM 4751 C CA . SER B 1 181 ? 12.344 -27.719 -20.141 1 98.88 181 SER B CA 1
ATOM 4752 C C . SER B 1 181 ? 11.797 -29.156 -20.156 1 98.88 181 SER B C 1
ATOM 4754 O O . SER B 1 181 ? 11.039 -29.531 -19.266 1 98.88 181 SER B O 1
ATOM 4756 N N . ALA B 1 182 ? 12.195 -29.891 -21.188 1 98.81 182 ALA B N 1
ATOM 4757 C CA . ALA B 1 182 ? 11.758 -31.281 -21.281 1 98.81 182 ALA B CA 1
ATOM 4758 C C . ALA B 1 182 ? 12.234 -32.094 -20.062 1 98.81 182 ALA B C 1
ATOM 4760 O O . ALA B 1 182 ? 11.492 -32.906 -19.516 1 98.81 182 ALA B O 1
ATOM 4761 N N . GLU B 1 183 ? 13.469 -31.891 -19.719 1 98.81 183 GLU B N 1
ATOM 4762 C CA . GLU B 1 183 ? 14.031 -32.562 -18.547 1 98.81 183 GLU B CA 1
ATOM 4763 C C . GLU B 1 183 ? 13.273 -32.188 -17.281 1 98.81 183 GLU B C 1
ATOM 4765 O O . GLU B 1 183 ? 12.961 -33.062 -16.453 1 98.81 183 GLU B O 1
ATOM 4770 N N . LEU B 1 184 ? 13.039 -30.922 -17.094 1 98.88 184 LEU B N 1
ATOM 4771 C CA . LEU B 1 184 ? 12.359 -30.438 -15.898 1 98.88 184 LEU B CA 1
ATOM 4772 C C . LEU B 1 184 ? 10.914 -30.922 -15.859 1 98.88 184 LEU B C 1
ATOM 4774 O O . LEU B 1 184 ? 10.375 -31.219 -14.789 1 98.88 184 LEU B O 1
ATOM 4778 N N . ILE B 1 185 ? 10.227 -30.953 -17 1 98.88 185 ILE B N 1
ATOM 4779 C CA . ILE B 1 185 ? 8.883 -31.516 -17.078 1 98.88 185 ILE B CA 1
ATOM 4780 C C . ILE B 1 185 ? 8.898 -32.938 -16.578 1 98.88 185 ILE B C 1
ATOM 4782 O O . ILE B 1 185 ? 8.086 -33.312 -15.719 1 98.88 185 ILE B O 1
ATOM 4786 N N . ALA B 1 186 ? 9.836 -33.719 -17.078 1 98.75 186 ALA B N 1
ATOM 4787 C CA . ALA B 1 186 ? 9.93 -35.125 -16.703 1 98.75 186 ALA B CA 1
ATOM 4788 C C . ALA B 1 186 ? 10.188 -35.281 -15.211 1 98.75 186 ALA B C 1
ATOM 4790 O O . ALA B 1 186 ? 9.672 -36.219 -14.586 1 98.75 186 ALA B O 1
ATOM 4791 N N . ARG B 1 187 ? 10.914 -34.438 -14.672 1 98.69 187 ARG B N 1
ATOM 4792 C CA . ARG B 1 187 ? 11.359 -34.562 -13.289 1 98.69 187 ARG B CA 1
ATOM 4793 C C . ARG B 1 187 ? 10.289 -34.062 -12.328 1 98.69 187 ARG B C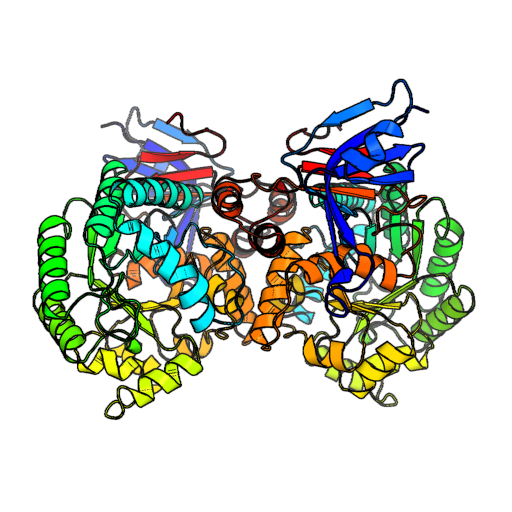 1
ATOM 4795 O O . ARG B 1 187 ? 10.055 -34.656 -11.273 1 98.69 187 ARG B O 1
ATOM 4802 N N . TRP B 1 188 ? 9.641 -32.938 -12.664 1 98.75 188 TRP B N 1
ATOM 4803 C CA . TRP B 1 188 ? 8.922 -32.219 -11.617 1 98.75 188 TRP B CA 1
ATOM 4804 C C . TRP B 1 188 ? 7.422 -32.219 -11.898 1 98.75 188 TRP B C 1
ATOM 4806 O O . TRP B 1 188 ? 6.613 -32.125 -10.969 1 98.75 188 TRP B O 1
ATOM 4816 N N . HIS B 1 189 ? 6.984 -32.188 -13.172 1 98.81 189 HIS B N 1
ATOM 4817 C CA . HIS B 1 189 ? 5.559 -32.094 -13.461 1 98.81 189 HIS B CA 1
ATOM 4818 C C . HIS B 1 189 ? 4.809 -33.344 -12.984 1 98.81 189 HIS B C 1
ATOM 4820 O O . HIS B 1 189 ? 5.109 -34.438 -13.414 1 98.81 189 HIS B O 1
ATOM 4826 N N . GLY B 1 190 ? 3.865 -33.125 -12.07 1 97.94 190 GLY B N 1
ATOM 4827 C CA . GLY B 1 190 ? 3.111 -34.25 -11.523 1 97.94 190 GLY B CA 1
ATOM 4828 C C . GLY B 1 190 ? 3.799 -34.906 -10.344 1 97.94 190 GLY B C 1
ATOM 4829 O O . GLY B 1 190 ? 3.25 -35.844 -9.734 1 97.94 190 GLY B O 1
ATOM 4830 N N . HIS B 1 191 ? 5.012 -34.5 -10.07 1 98.25 191 HIS B N 1
ATOM 4831 C CA . HIS B 1 191 ? 5.711 -35 -8.898 1 98.25 191 HIS B CA 1
ATOM 4832 C C . HIS B 1 191 ? 5.172 -34.375 -7.617 1 98.25 191 HIS B C 1
ATOM 4834 O O . HIS B 1 191 ? 5.434 -33.188 -7.336 1 98.25 191 HIS B O 1
ATOM 4840 N N . GLY B 1 192 ? 4.473 -35.219 -6.809 1 97.88 192 GLY B N 1
ATOM 4841 C CA . GLY B 1 192 ? 3.791 -34.625 -5.66 1 97.88 192 GLY B CA 1
ATOM 4842 C C . GLY B 1 192 ? 2.771 -33.594 -6.039 1 97.88 192 GLY B C 1
ATOM 4843 O O . GLY B 1 192 ? 1.871 -33.844 -6.84 1 97.88 192 GLY B O 1
ATOM 4844 N N . ARG B 1 193 ? 2.988 -32.375 -5.484 1 98.44 193 ARG B N 1
ATOM 4845 C CA . ARG B 1 193 ? 2.041 -31.297 -5.711 1 98.44 193 ARG B CA 1
ATOM 4846 C C . ARG B 1 193 ? 2.613 -30.266 -6.68 1 98.44 193 ARG B C 1
ATOM 4848 O O . ARG B 1 193 ? 2.105 -29.141 -6.773 1 98.44 193 ARG B O 1
ATOM 4855 N N . GLN B 1 194 ? 3.725 -30.656 -7.379 1 98.81 194 GLN B N 1
ATOM 4856 C CA . GLN B 1 194 ? 4.414 -29.719 -8.25 1 98.81 194 GLN B CA 1
ATOM 4857 C C . GLN B 1 194 ? 3.898 -29.797 -9.68 1 98.81 194 GLN B C 1
ATOM 4859 O O . GLN B 1 194 ? 3.516 -30.875 -10.141 1 98.81 194 GLN B O 1
ATOM 4864 N N . SER B 1 195 ? 3.803 -28.688 -10.359 1 98.88 195 SER B N 1
ATOM 4865 C CA . SER B 1 195 ? 3.486 -28.609 -11.781 1 98.88 195 SER B CA 1
ATOM 4866 C C . SER B 1 195 ? 4.473 -27.719 -12.523 1 98.88 195 SER B C 1
ATOM 4868 O O . SER B 1 195 ? 5.012 -26.766 -11.945 1 98.88 195 SER B O 1
ATOM 4870 N N . TYR B 1 196 ? 4.727 -28.047 -13.742 1 98.94 196 TYR B N 1
ATOM 4871 C CA . TYR B 1 196 ? 5.688 -27.297 -14.531 1 98.94 196 TYR B CA 1
ATOM 4872 C C . TYR B 1 196 ? 4.973 -26.328 -15.477 1 98.94 196 TYR B C 1
ATOM 4874 O O . TYR B 1 196 ? 3.875 -26.625 -15.953 1 98.94 196 TYR B O 1
ATOM 4882 N N . ALA B 1 197 ? 5.57 -25.172 -15.758 1 98.94 197 ALA B N 1
ATOM 4883 C CA . ALA B 1 197 ? 5.09 -24.188 -16.719 1 98.94 197 ALA B CA 1
ATOM 4884 C C . ALA B 1 197 ? 6.168 -23.844 -17.75 1 98.94 197 ALA B C 1
ATOM 4886 O O . ALA B 1 197 ? 7.273 -23.438 -17.375 1 98.94 197 ALA B O 1
ATOM 4887 N N . LEU B 1 198 ? 5.848 -24.094 -19.016 1 98.94 198 LEU B N 1
ATOM 4888 C CA . LEU B 1 198 ? 6.691 -23.516 -20.062 1 98.94 198 LEU B CA 1
ATOM 4889 C C . LEU B 1 198 ? 6.691 -21.984 -19.984 1 98.94 198 LEU B C 1
ATOM 4891 O O . LEU B 1 198 ? 5.629 -21.375 -19.922 1 98.94 198 LEU B O 1
ATOM 4895 N N . THR B 1 199 ? 7.945 -21.312 -19.969 1 98.88 199 THR B N 1
ATOM 4896 C CA . THR B 1 199 ? 7.992 -19.938 -19.5 1 98.88 199 THR B CA 1
ATOM 4897 C C . THR B 1 199 ? 8.852 -19.078 -20.438 1 98.88 199 THR B C 1
ATOM 4899 O O . THR B 1 199 ? 9.914 -18.594 -20.031 1 98.88 199 THR B O 1
ATOM 4902 N N . PRO B 1 200 ? 8.422 -18.875 -21.734 1 98.75 200 PRO B N 1
ATOM 4903 C CA . PRO B 1 200 ? 9.07 -17.75 -22.406 1 98.75 200 PRO B CA 1
ATOM 4904 C C . PRO B 1 200 ? 8.922 -16.438 -21.625 1 98.75 200 PRO B C 1
ATOM 4906 O O . PRO B 1 200 ? 7.82 -16.094 -21.188 1 98.75 200 PRO B O 1
ATOM 4909 N N . ARG B 1 201 ? 10.016 -15.797 -21.359 1 98.06 201 ARG B N 1
ATOM 4910 C CA . ARG B 1 201 ? 9.914 -14.594 -20.547 1 98.06 201 ARG B CA 1
ATOM 4911 C C . ARG B 1 201 ? 8.891 -13.625 -21.125 1 98.06 201 ARG B C 1
ATOM 4913 O O . ARG B 1 201 ? 7.98 -13.18 -20.422 1 98.06 201 ARG B O 1
ATOM 4920 N N . PHE B 1 202 ? 9.094 -13.078 -22.266 1 97.19 202 PHE B N 1
ATOM 4921 C CA . PHE B 1 202 ? 8.18 -12.336 -23.125 1 97.19 202 PHE B CA 1
ATOM 4922 C C . PHE B 1 202 ? 8.648 -12.375 -24.562 1 97.19 202 PHE B C 1
ATOM 4924 O O . PHE B 1 202 ? 9.797 -12.734 -24.844 1 97.19 202 PHE B O 1
ATOM 4931 N N . ALA B 1 203 ? 7.867 -12.102 -25.5 1 97.75 203 ALA B N 1
ATOM 4932 C CA . ALA B 1 203 ? 8.078 -12.391 -26.922 1 97.75 203 ALA B CA 1
ATOM 4933 C C . ALA B 1 203 ? 9.359 -11.734 -27.422 1 97.75 203 ALA B C 1
ATOM 4935 O O . ALA B 1 203 ? 10.125 -12.352 -28.172 1 97.75 203 ALA B O 1
ATOM 4936 N N . PRO B 1 204 ? 9.68 -10.523 -26.984 1 97.31 204 PRO B N 1
ATOM 4937 C CA . PRO B 1 204 ? 10.852 -9.844 -27.547 1 97.31 204 PRO B CA 1
ATOM 4938 C C . PRO B 1 204 ? 12.156 -10.562 -27.219 1 97.31 204 PRO B C 1
ATOM 4940 O O . PRO B 1 204 ? 13.148 -10.406 -27.938 1 97.31 204 PRO B O 1
ATOM 4943 N N . THR B 1 205 ? 12.188 -11.367 -26.188 1 98 205 THR B N 1
ATOM 4944 C CA . THR B 1 205 ? 13.438 -12.031 -25.828 1 98 205 THR B CA 1
ATOM 4945 C C . THR B 1 205 ? 13.453 -13.461 -26.359 1 98 205 THR B C 1
ATOM 4947 O O . THR B 1 205 ? 14.367 -14.234 -26.047 1 98 205 THR B O 1
ATOM 4950 N N . SER B 1 206 ? 12.484 -13.898 -27.109 1 98.62 206 SER B N 1
ATOM 4951 C CA . SER B 1 206 ? 12.398 -15.242 -27.672 1 98.62 206 SER B CA 1
ATOM 4952 C C . SER B 1 206 ? 12.336 -15.203 -29.188 1 98.62 206 SER B C 1
ATOM 4954 O O . SER B 1 206 ? 11.469 -14.547 -29.766 1 98.62 206 SER B O 1
ATOM 4956 N N . THR B 1 207 ? 13.281 -15.883 -29.875 1 98.5 207 THR B N 1
ATOM 4957 C CA . THR B 1 207 ? 13.266 -15.992 -31.328 1 98.5 207 THR B CA 1
ATOM 4958 C C . THR B 1 207 ? 12.078 -16.828 -31.797 1 98.5 207 THR B C 1
ATOM 4960 O O . THR B 1 207 ? 11.43 -17.5 -30.984 1 98.5 207 THR B O 1
ATOM 4963 N N . HIS B 1 208 ? 11.867 -16.781 -33.125 1 98.31 208 HIS B N 1
ATOM 4964 C CA . HIS B 1 208 ? 10.859 -17.656 -33.719 1 98.31 208 HIS B CA 1
ATOM 4965 C C . HIS B 1 208 ? 11.133 -19.125 -33.375 1 98.31 208 HIS B C 1
ATOM 4967 O O . HIS B 1 208 ? 10.203 -19.875 -33.062 1 98.31 208 HIS B O 1
ATOM 4973 N N . ALA B 1 209 ? 12.375 -19.516 -33.438 1 98.75 209 ALA B N 1
ATOM 4974 C CA . ALA B 1 209 ? 12.766 -20.891 -33.188 1 98.75 209 ALA B CA 1
ATOM 4975 C C . ALA B 1 209 ? 12.438 -21.297 -31.75 1 98.75 209 ALA B C 1
ATOM 4977 O O . ALA B 1 209 ? 11.984 -22.422 -31.5 1 98.75 209 ALA B O 1
ATOM 4978 N N . GLN B 1 210 ? 12.68 -20.469 -30.812 1 98.81 210 GLN B N 1
ATOM 4979 C CA . GLN B 1 210 ? 12.422 -20.781 -29.406 1 98.81 210 GLN B CA 1
ATOM 4980 C C . GLN B 1 210 ? 10.922 -20.875 -29.141 1 98.81 210 GLN B C 1
ATOM 4982 O O . GLN B 1 210 ? 10.477 -21.766 -28.406 1 98.81 210 GLN B O 1
ATOM 4987 N N . LEU B 1 211 ? 10.141 -19.922 -29.703 1 98.81 211 LEU B N 1
ATOM 4988 C CA . LEU B 1 211 ? 8.695 -19.969 -29.531 1 98.81 211 LEU B CA 1
ATOM 4989 C C . LEU B 1 211 ? 8.109 -21.219 -30.188 1 98.81 211 LEU B C 1
ATOM 4991 O O . LEU B 1 211 ? 7.176 -21.828 -29.656 1 98.81 211 LEU B O 1
ATOM 4995 N N . GLU B 1 212 ? 8.695 -21.609 -31.312 1 98.62 212 GLU B N 1
ATOM 4996 C CA . GLU B 1 212 ? 8.281 -22.844 -31.969 1 98.62 212 GLU B CA 1
ATOM 4997 C C . GLU B 1 212 ? 8.578 -24.062 -31.094 1 98.62 212 GLU B C 1
ATOM 4999 O O . GLU B 1 212 ? 7.762 -24.969 -30.984 1 98.62 212 GLU B O 1
ATOM 5004 N N . ALA B 1 213 ? 9.781 -24.094 -30.562 1 98.69 213 ALA B N 1
ATOM 5005 C CA . ALA B 1 213 ? 10.164 -25.188 -29.656 1 98.69 213 ALA B CA 1
ATOM 5006 C C . ALA B 1 213 ? 9.227 -25.266 -28.453 1 98.69 213 ALA B C 1
ATOM 5008 O O . ALA B 1 213 ? 8.867 -26.359 -28.016 1 98.69 213 ALA B O 1
ATOM 5009 N N . CYS B 1 214 ? 8.875 -24.141 -27.922 1 98.44 214 CYS B N 1
ATOM 5010 C CA . CYS B 1 214 ? 7.918 -24.078 -26.828 1 98.44 214 CYS B CA 1
ATOM 5011 C C . CYS B 1 214 ? 6.574 -24.672 -27.234 1 98.44 214 CYS B C 1
ATOM 5013 O O . CYS B 1 214 ? 5.953 -25.406 -26.484 1 98.44 214 CYS B O 1
ATOM 5015 N N . GLY B 1 215 ? 6.125 -24.234 -28.422 1 98.62 215 GLY B N 1
ATOM 5016 C CA . GLY B 1 215 ? 4.883 -24.766 -28.953 1 98.62 215 GLY B CA 1
ATOM 5017 C C . GLY B 1 215 ? 4.891 -26.281 -29.078 1 98.62 215 GLY B C 1
ATOM 5018 O O . GLY B 1 215 ? 3.885 -26.938 -28.797 1 98.62 215 GLY B O 1
ATOM 5019 N N . VAL B 1 216 ? 5.992 -26.844 -29.516 1 98.69 216 VAL B N 1
ATOM 5020 C CA . VAL B 1 216 ? 6.133 -28.297 -29.672 1 98.69 216 VAL B CA 1
ATOM 5021 C C . VAL B 1 216 ? 5.973 -28.969 -28.312 1 98.69 216 VAL B C 1
ATOM 5023 O O . VAL B 1 216 ? 5.188 -29.906 -28.172 1 98.69 216 VAL B O 1
ATOM 5026 N N . LEU B 1 217 ? 6.656 -28.484 -27.297 1 98.62 217 LEU B N 1
ATOM 5027 C CA . LEU B 1 217 ? 6.555 -29.062 -25.953 1 98.62 217 LEU B CA 1
ATOM 5028 C C . LEU B 1 217 ? 5.137 -28.922 -25.406 1 98.62 217 LEU B C 1
ATOM 5030 O O . LEU B 1 217 ? 4.625 -29.828 -24.75 1 98.62 217 LEU B O 1
ATOM 5034 N N . ALA B 1 218 ? 4.562 -27.766 -25.672 1 98.62 21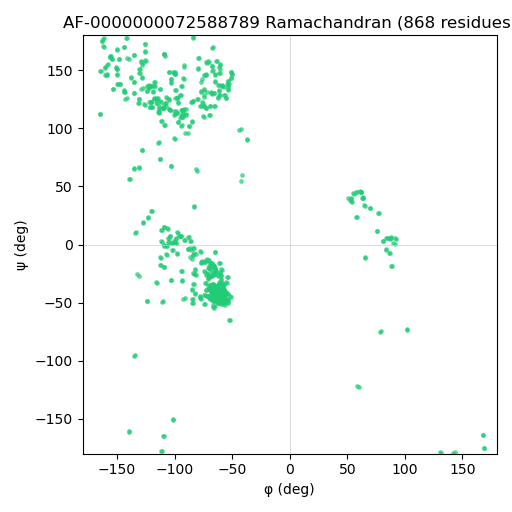8 ALA B N 1
ATOM 5035 C CA . ALA B 1 218 ? 3.199 -27.516 -25.203 1 98.62 218 ALA B CA 1
ATOM 5036 C C . ALA B 1 218 ? 2.229 -28.547 -25.781 1 98.62 218 ALA B C 1
ATOM 5038 O O . ALA B 1 218 ? 1.319 -29 -25.094 1 98.62 218 ALA B O 1
ATOM 5039 N N . ARG B 1 219 ? 2.416 -28.891 -27.031 1 98.25 219 ARG B N 1
ATOM 5040 C CA . ARG B 1 219 ? 1.558 -29.875 -27.688 1 98.25 219 ARG B CA 1
ATOM 5041 C C . ARG B 1 219 ? 1.79 -31.266 -27.125 1 98.25 219 ARG B C 1
ATOM 5043 O O . ARG B 1 219 ? 0.845 -32.031 -26.969 1 98.25 219 ARG B O 1
ATOM 5050 N N . LEU B 1 220 ? 2.982 -31.547 -26.828 1 98.38 220 LEU B N 1
ATOM 5051 C CA . LEU B 1 220 ? 3.348 -32.844 -26.312 1 98.38 220 LEU B CA 1
ATOM 5052 C C . LEU B 1 220 ? 2.838 -33.031 -24.875 1 98.38 220 LEU B C 1
ATOM 5054 O O . LEU B 1 220 ? 2.617 -34.156 -24.438 1 98.38 220 LEU B O 1
ATOM 5058 N N . HIS B 1 221 ? 2.668 -32 -24.172 1 98.31 221 HIS B N 1
ATOM 5059 C CA . HIS B 1 221 ? 2.25 -32.031 -22.766 1 98.31 221 HIS B CA 1
ATOM 5060 C C . HIS B 1 221 ? 1.044 -31.125 -22.531 1 98.31 221 HIS B C 1
ATOM 5062 O O . HIS B 1 221 ? 1.177 -30.047 -21.953 1 98.31 221 HIS B O 1
ATOM 5068 N N . PRO B 1 222 ? -0.127 -31.516 -22.797 1 97.25 222 PRO B N 1
ATOM 5069 C CA . PRO B 1 222 ? -1.309 -30.656 -22.75 1 97.25 222 PRO B CA 1
ATOM 5070 C C . PRO B 1 222 ? -1.665 -30.234 -21.328 1 97.25 222 PRO B C 1
ATOM 5072 O O . PRO B 1 222 ? -2.436 -29.297 -21.125 1 97.25 222 PRO B O 1
ATOM 5075 N N . ASP B 1 223 ? -1.104 -30.922 -20.375 1 97.69 223 ASP B N 1
ATOM 5076 C CA . ASP B 1 223 ? -1.464 -30.625 -18.984 1 97.69 223 ASP B CA 1
ATOM 5077 C C . ASP B 1 223 ? -0.434 -29.703 -18.344 1 97.69 223 ASP B C 1
ATOM 5079 O O . ASP B 1 223 ? -0.64 -29.219 -17.219 1 97.69 223 ASP B O 1
ATOM 5083 N N . VAL B 1 224 ? 0.683 -29.438 -19.031 1 98.56 224 VAL B N 1
ATOM 5084 C CA . VAL B 1 224 ? 1.677 -28.5 -18.531 1 98.56 224 VAL B CA 1
ATOM 5085 C C . VAL B 1 224 ? 1.158 -27.062 -18.672 1 98.56 224 VAL B C 1
ATOM 5087 O O . VAL B 1 224 ? 0.351 -26.781 -19.562 1 98.56 224 VAL B O 1
ATOM 5090 N N . PHE B 1 225 ? 1.493 -26.188 -17.75 1 98.94 225 PHE B N 1
ATOM 5091 C CA . PHE B 1 225 ? 1.104 -24.781 -17.812 1 98.94 225 PHE B CA 1
ATOM 5092 C C . PHE B 1 225 ? 2 -24.016 -18.781 1 98.94 225 PHE B C 1
ATOM 5094 O O . PHE B 1 225 ? 3.031 -24.531 -19.219 1 98.94 225 PHE B O 1
ATOM 5101 N N . ILE B 1 226 ? 1.549 -22.922 -19.203 1 98.88 226 ILE B N 1
ATOM 5102 C CA . ILE B 1 226 ? 2.311 -21.891 -19.922 1 98.88 226 ILE B CA 1
ATOM 5103 C C . ILE B 1 226 ? 2.229 -20.562 -19.172 1 98.88 226 ILE B C 1
ATOM 5105 O O . ILE B 1 226 ? 1.173 -20.203 -18.656 1 98.88 226 ILE B O 1
ATOM 5109 N N . GLN B 1 227 ? 3.32 -19.844 -19.031 1 98.81 227 GLN B N 1
ATOM 5110 C CA . GLN B 1 227 ? 3.256 -18.484 -18.516 1 98.81 227 GLN B CA 1
ATOM 5111 C C . GLN B 1 227 ? 4.164 -17.547 -19.297 1 98.81 227 GLN B C 1
ATOM 5113 O O . GLN B 1 227 ? 5.234 -17.953 -19.766 1 98.81 227 GLN B O 1
ATOM 5118 N N . SER B 1 228 ? 3.779 -16.375 -19.484 1 98.88 228 SER B N 1
ATOM 5119 C CA . SER B 1 228 ? 4.539 -15.305 -20.125 1 98.88 228 SER B CA 1
ATOM 5120 C C . SER B 1 228 ? 3.949 -13.938 -19.797 1 98.88 228 SER B C 1
ATOM 5122 O O . SER B 1 228 ? 3.07 -13.828 -18.938 1 98.88 228 SER B O 1
ATOM 5124 N N . HIS B 1 229 ? 4.574 -12.883 -20.266 1 98.5 229 HIS B N 1
ATOM 5125 C CA . HIS B 1 229 ? 4.055 -11.523 -20.203 1 98.5 229 HIS B CA 1
ATOM 5126 C C . HIS B 1 229 ? 3.453 -11.086 -21.531 1 98.5 229 HIS B C 1
ATOM 5128 O O . HIS B 1 229 ? 3.908 -11.523 -22.594 1 98.5 229 HIS B O 1
ATOM 5134 N N . VAL B 1 230 ? 2.449 -10.258 -21.422 1 98.5 230 VAL B N 1
ATOM 5135 C CA . VAL B 1 230 ? 1.959 -9.719 -22.688 1 98.5 230 VAL B CA 1
ATOM 5136 C C . VAL B 1 230 ? 1.308 -8.352 -22.453 1 98.5 230 VAL B C 1
ATOM 5138 O O . VAL B 1 230 ? 0.61 -8.164 -21.453 1 98.5 230 VAL B O 1
ATOM 5141 N N . ALA B 1 231 ? 1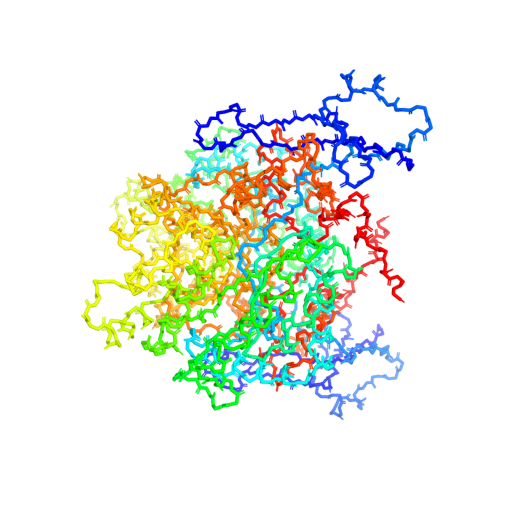.602 -7.371 -23.25 1 97.94 231 ALA B N 1
ATOM 5142 C CA . ALA B 1 231 ? 0.915 -6.09 -23.391 1 97.94 231 ALA B CA 1
ATOM 5143 C C . ALA B 1 231 ? 0.946 -5.297 -22.094 1 97.94 231 ALA B C 1
ATOM 5145 O O . ALA B 1 231 ? -0.088 -4.809 -21.625 1 97.94 231 ALA B O 1
ATOM 5146 N N . GLU B 1 232 ? 2.105 -5.238 -21.438 1 95.69 232 GLU B N 1
ATOM 5147 C CA . GLU B 1 232 ? 2.271 -4.547 -20.172 1 95.69 232 GLU B CA 1
ATOM 5148 C C . GLU B 1 232 ? 2.52 -3.055 -20.375 1 95.69 232 GLU B C 1
ATOM 5150 O O . GLU B 1 232 ? 1.969 -2.223 -19.656 1 95.69 232 GLU B O 1
ATOM 5155 N N . ASN B 1 233 ? 3.402 -2.781 -21.266 1 93.12 233 ASN B N 1
ATOM 5156 C CA . ASN B 1 233 ? 3.857 -1.415 -21.5 1 93.12 233 ASN B CA 1
ATOM 5157 C C . ASN B 1 233 ? 3.812 -1.057 -22.984 1 93.12 233 ASN B C 1
ATOM 5159 O O . ASN B 1 233 ? 4.035 -1.913 -23.844 1 93.12 233 ASN B O 1
ATOM 5163 N N . LEU B 1 234 ? 3.621 0.223 -23.297 1 93.38 234 LEU B N 1
ATOM 5164 C CA . LEU B 1 234 ? 3.453 0.655 -24.672 1 93.38 234 LEU B CA 1
ATOM 5165 C C . LEU B 1 234 ? 4.75 0.484 -25.453 1 93.38 234 LEU B C 1
ATOM 5167 O O . LEU B 1 234 ? 4.719 0.16 -26.656 1 93.38 234 LEU B O 1
ATOM 5171 N N . ASP B 1 235 ? 5.871 0.721 -24.781 1 92.5 235 ASP B N 1
ATOM 5172 C CA . ASP B 1 235 ? 7.152 0.535 -25.453 1 92.5 235 ASP B CA 1
ATOM 5173 C C . ASP B 1 235 ? 7.367 -0.929 -25.828 1 92.5 235 ASP B C 1
ATOM 5175 O O . ASP B 1 235 ? 7.895 -1.229 -26.906 1 92.5 235 ASP B O 1
ATOM 5179 N N . GLU B 1 236 ? 6.941 -1.795 -25 1 91.81 236 GLU B N 1
ATOM 5180 C CA . GLU B 1 236 ? 7.027 -3.229 -25.25 1 91.81 236 GLU B CA 1
ATOM 5181 C C . GLU B 1 236 ? 6.137 -3.631 -26.422 1 91.81 236 GLU B C 1
ATOM 5183 O O . GLU B 1 236 ? 6.508 -4.488 -27.234 1 91.81 236 GLU B O 1
ATOM 5188 N N . LEU B 1 237 ? 5 -3.035 -26.531 1 96.06 237 LEU B N 1
ATOM 5189 C CA . LEU B 1 237 ? 4.086 -3.316 -27.625 1 96.06 237 LEU B CA 1
ATOM 5190 C C . LEU B 1 237 ? 4.707 -2.922 -28.969 1 96.06 237 LEU B C 1
ATOM 5192 O O . LEU B 1 237 ? 4.641 -3.68 -29.938 1 96.06 237 LEU B O 1
ATOM 5196 N N . ARG B 1 238 ? 5.27 -1.734 -28.984 1 96.81 238 ARG B N 1
ATOM 5197 C CA . ARG B 1 238 ? 5.93 -1.26 -30.203 1 96.81 238 ARG B CA 1
ATOM 5198 C C . ARG B 1 238 ? 7.082 -2.178 -30.594 1 96.81 238 ARG B C 1
ATOM 5200 O O . ARG B 1 238 ? 7.246 -2.51 -31.766 1 96.81 238 ARG B O 1
ATOM 5207 N N . TRP B 1 239 ? 7.809 -2.598 -29.594 1 96.88 239 TRP B N 1
ATOM 5208 C CA . TRP B 1 239 ? 8.953 -3.473 -29.812 1 96.88 239 TRP B CA 1
ATOM 5209 C C . TRP B 1 239 ? 8.516 -4.816 -30.391 1 96.88 239 TRP B C 1
ATOM 5211 O O . TRP B 1 239 ? 9.109 -5.32 -31.344 1 96.88 239 TRP B O 1
ATOM 5221 N N . ALA B 1 240 ? 7.453 -5.41 -29.844 1 97.5 240 ALA B N 1
ATOM 5222 C CA . ALA B 1 240 ? 6.926 -6.684 -30.312 1 97.5 240 ALA B CA 1
ATOM 5223 C C . ALA B 1 240 ? 6.426 -6.562 -31.75 1 97.5 240 ALA B C 1
ATOM 5225 O O . ALA B 1 240 ? 6.625 -7.473 -32.562 1 97.5 240 ALA B O 1
ATOM 5226 N N . ALA B 1 241 ? 5.84 -5.441 -32.062 1 98.19 241 ALA B N 1
ATOM 5227 C CA . ALA B 1 241 ? 5.332 -5.211 -33.406 1 98.19 241 ALA B CA 1
ATOM 5228 C C . ALA B 1 241 ? 6.473 -5.129 -34.406 1 98.19 241 ALA B C 1
ATOM 5230 O O . ALA B 1 241 ? 6.324 -5.559 -35.562 1 98.19 241 ALA B O 1
ATOM 5231 N N . GLU B 1 242 ? 7.539 -4.574 -33.969 1 98.44 242 GLU B N 1
ATOM 5232 C CA . GLU B 1 242 ? 8.719 -4.48 -34.844 1 98.44 242 GLU B CA 1
ATOM 5233 C C . GLU B 1 242 ? 9.328 -5.859 -35.094 1 98.44 242 GLU B C 1
ATOM 5235 O O . GLU B 1 242 ? 9.773 -6.152 -36.188 1 98.44 242 GLU B O 1
ATOM 5240 N N . LEU B 1 243 ? 9.344 -6.684 -34.094 1 98.38 243 LEU B N 1
ATOM 5241 C CA . LEU B 1 243 ? 10.031 -7.973 -34.156 1 98.38 243 LEU B CA 1
ATOM 5242 C C . LEU B 1 243 ? 9.164 -9.023 -34.844 1 98.38 243 LEU B C 1
ATOM 5244 O O . LEU B 1 243 ? 9.68 -10 -35.406 1 98.38 243 LEU B O 1
ATOM 5248 N N . PHE B 1 244 ? 7.855 -8.805 -34.781 1 98.5 244 PHE B N 1
ATOM 5249 C CA . PHE B 1 244 ? 6.906 -9.75 -35.375 1 98.5 244 PHE B CA 1
ATOM 5250 C C . PHE B 1 244 ? 5.898 -9.023 -36.25 1 98.5 244 PHE B C 1
ATOM 5252 O O . PHE B 1 244 ? 4.691 -9.086 -36 1 98.5 244 PHE B O 1
ATOM 5259 N N . PRO B 1 245 ? 6.332 -8.461 -37.312 1 98.06 245 PRO B N 1
ATOM 5260 C CA . PRO B 1 245 ? 5.469 -7.621 -38.156 1 98.06 245 PRO B CA 1
ATOM 5261 C C . PRO B 1 245 ? 4.355 -8.414 -38.844 1 98.06 245 PRO B C 1
ATOM 5263 O O . PRO B 1 245 ? 3.357 -7.832 -39.281 1 98.06 245 PRO B O 1
ATOM 5266 N N . GLU B 1 246 ? 4.484 -9.719 -38.906 1 97.69 246 GLU B N 1
ATOM 5267 C CA . GLU B 1 246 ? 3.488 -10.57 -39.531 1 97.69 246 GLU B CA 1
ATOM 5268 C C . GLU B 1 246 ? 2.314 -10.852 -38.594 1 97.69 246 GLU B C 1
ATOM 5270 O O . GLU B 1 246 ? 1.291 -11.391 -39.031 1 97.69 246 GLU B O 1
ATOM 5275 N N . ARG B 1 247 ? 2.393 -10.477 -37.406 1 98.06 247 ARG B N 1
ATOM 5276 C CA . ARG B 1 247 ? 1.366 -10.742 -36.406 1 98.06 247 ARG B CA 1
ATOM 5277 C C . ARG B 1 247 ? 0.471 -9.531 -36.188 1 98.06 247 ARG B C 1
ATOM 5279 O O . ARG B 1 247 ? 0.946 -8.391 -36.219 1 98.06 247 ARG B O 1
ATOM 5286 N N . ARG B 1 248 ? -0.75 -9.734 -35.906 1 97.81 248 ARG B N 1
ATOM 5287 C CA . ARG B 1 248 ? -1.719 -8.656 -35.719 1 97.81 248 ARG B CA 1
ATOM 5288 C C . ARG B 1 248 ? -1.439 -7.859 -34.469 1 97.81 248 ARG B C 1
ATOM 5290 O O . ARG B 1 248 ? -1.6 -6.637 -34.438 1 97.81 248 ARG B O 1
ATOM 5297 N N . SER B 1 249 ? -1.176 -8.57 -33.375 1 98.19 249 SER B N 1
ATOM 5298 C CA . SER B 1 249 ? -0.931 -7.988 -32.062 1 98.19 249 SER B CA 1
ATOM 5299 C C . SER B 1 249 ? 0.128 -8.773 -31.297 1 98.19 249 SER B C 1
ATOM 5301 O O . SER B 1 249 ? 0.551 -9.844 -31.734 1 98.19 249 SER B O 1
ATOM 5303 N N . TYR B 1 250 ? 0.547 -8.188 -30.203 1 98.44 250 TYR B N 1
ATOM 5304 C CA . TYR B 1 250 ? 1.499 -8.844 -29.312 1 98.44 250 TYR B CA 1
ATOM 5305 C C . TYR B 1 250 ? 0.972 -10.203 -28.859 1 98.44 250 TYR B C 1
ATOM 5307 O O . TYR B 1 250 ? 1.702 -11.195 -28.875 1 98.44 250 TYR B O 1
ATOM 5315 N N . LEU B 1 251 ? -0.281 -10.32 -28.438 1 98.62 251 LEU B N 1
ATOM 5316 C CA . LEU B 1 251 ? -0.886 -11.578 -28.016 1 98.62 251 LEU B CA 1
ATOM 5317 C C . LEU B 1 251 ? -0.915 -12.578 -29.156 1 98.62 251 LEU B C 1
ATOM 5319 O O . LEU B 1 251 ? -0.768 -13.781 -28.938 1 98.62 251 LEU B O 1
ATOM 5323 N N . ASP B 1 252 ? -1.103 -12.062 -30.359 1 98.56 252 ASP B N 1
ATOM 5324 C CA . ASP B 1 252 ? -1.203 -12.898 -31.547 1 98.56 252 ASP B CA 1
ATOM 5325 C C . ASP B 1 252 ? 0.093 -13.672 -31.781 1 98.56 252 ASP B C 1
ATOM 5327 O O . ASP B 1 252 ? 0.086 -14.719 -32.438 1 98.56 252 ASP B O 1
ATOM 5331 N N . VAL B 1 253 ? 1.186 -13.133 -31.312 1 98.69 253 VAL B N 1
ATOM 5332 C CA . VAL B 1 253 ? 2.449 -13.859 -31.391 1 98.69 253 VAL B CA 1
ATOM 5333 C C . VAL B 1 253 ? 2.318 -15.219 -30.703 1 98.69 253 VAL B C 1
ATOM 5335 O O . VAL B 1 253 ? 2.619 -16.25 -31.297 1 98.69 253 VAL B O 1
ATOM 5338 N N . TYR B 1 254 ? 1.861 -15.203 -29.516 1 98.81 254 TYR B N 1
ATOM 5339 C CA . TYR B 1 254 ? 1.724 -16.438 -28.75 1 98.81 254 TYR B CA 1
ATOM 5340 C C . TYR B 1 254 ? 0.658 -17.344 -29.359 1 98.81 254 TYR B C 1
ATOM 5342 O O . TYR B 1 254 ? 0.807 -18.562 -29.391 1 98.81 254 TYR B O 1
ATOM 5350 N N . ASP B 1 255 ? -0.424 -16.703 -29.812 1 98.44 255 ASP B N 1
ATOM 5351 C CA . ASP B 1 255 ? -1.496 -17.453 -30.438 1 98.44 255 ASP B CA 1
ATOM 5352 C C . ASP B 1 255 ? -0.972 -18.25 -31.625 1 98.44 255 ASP B C 1
ATOM 5354 O O . ASP B 1 255 ? -1.316 -19.422 -31.797 1 98.44 255 ASP B O 1
ATOM 5358 N N . HIS B 1 256 ? -0.15 -17.672 -32.438 1 98.31 256 HIS B N 1
ATOM 5359 C CA . HIS B 1 256 ? 0.415 -18.281 -33.656 1 98.31 256 HIS B CA 1
ATOM 5360 C C . HIS B 1 256 ? 1.178 -19.547 -33.312 1 98.31 256 HIS B C 1
ATOM 5362 O O . HIS B 1 256 ? 1.126 -20.531 -34.094 1 98.31 256 HIS B O 1
ATOM 5368 N N . TYR B 1 257 ? 1.825 -19.562 -32.219 1 98.44 257 TYR B N 1
ATOM 5369 C CA . TYR B 1 257 ? 2.676 -20.703 -31.875 1 98.44 257 TYR B CA 1
ATOM 5370 C C . TYR B 1 257 ? 1.926 -21.703 -31 1 98.44 257 TYR B C 1
ATOM 5372 O O . TYR B 1 257 ? 2.529 -22.625 -30.438 1 98.44 257 TYR B O 1
ATOM 5380 N N . GLY B 1 258 ? 0.637 -21.516 -30.797 1 98 258 GLY B N 1
ATOM 5381 C CA . GLY B 1 258 ? -0.18 -22.453 -30.047 1 98 258 GLY B CA 1
ATOM 5382 C C . GLY B 1 258 ? -0.001 -22.328 -28.547 1 98 258 GLY B C 1
ATOM 5383 O O . GLY B 1 258 ? -0.195 -23.297 -27.812 1 98 258 GLY B O 1
ATOM 5384 N N . LEU B 1 259 ? 0.367 -21.125 -28.141 1 98.62 259 LEU B N 1
ATOM 5385 C CA . LEU B 1 259 ? 0.675 -20.938 -26.719 1 98.62 259 LEU B CA 1
ATOM 5386 C C . LEU B 1 259 ? -0.476 -20.25 -26 1 98.62 259 LEU B C 1
ATOM 5388 O O . LEU B 1 259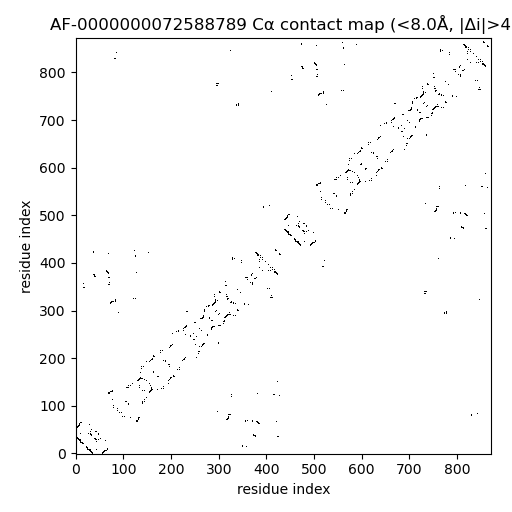 ? -0.375 -19.953 -24.812 1 98.62 259 LEU B O 1
ATOM 5392 N N . LEU B 1 260 ? -1.559 -19.938 -26.688 1 98.12 260 LEU B N 1
ATOM 5393 C CA . LEU B 1 260 ? -2.803 -19.469 -26.078 1 98.12 260 LEU B CA 1
ATOM 5394 C C . LEU B 1 260 ? -3.779 -20.625 -25.906 1 98.12 260 LEU B C 1
ATOM 5396 O O . LEU B 1 260 ? -4.434 -21.047 -26.859 1 98.12 260 LEU B O 1
ATOM 5400 N N . ARG B 1 261 ? -3.953 -21.094 -24.703 1 97.94 261 ARG B N 1
ATOM 5401 C CA . ARG B 1 261 ? -4.781 -22.25 -24.391 1 97.94 261 ARG B CA 1
ATOM 5402 C C . ARG B 1 261 ? -5.113 -22.312 -22.906 1 97.94 261 ARG B C 1
ATOM 5404 O O . ARG B 1 261 ? -4.684 -21.438 -22.141 1 97.94 261 ARG B O 1
ATOM 5411 N N . ARG B 1 262 ? -5.961 -23.312 -22.562 1 97.75 262 ARG B N 1
ATOM 5412 C CA . ARG B 1 262 ? -6.207 -23.594 -21.156 1 97.75 262 ARG B CA 1
ATOM 5413 C C . ARG B 1 262 ? -4.898 -23.812 -20.406 1 97.75 262 ARG B C 1
ATOM 5415 O O . ARG B 1 262 ? -3.982 -24.453 -20.906 1 97.75 262 ARG B O 1
ATOM 5422 N N . ARG B 1 263 ? -4.754 -23.234 -19.156 1 98.5 263 ARG B N 1
ATOM 5423 C CA . ARG B 1 263 ? -3.594 -23.328 -18.281 1 98.5 263 ARG B CA 1
ATOM 5424 C C . ARG B 1 263 ? -2.463 -22.438 -18.766 1 98.5 263 ARG B C 1
ATOM 5426 O O . ARG B 1 263 ? -1.328 -22.547 -18.297 1 98.5 263 ARG B O 1
ATOM 5433 N N . ALA B 1 264 ? -2.742 -21.531 -19.734 1 98.88 264 ALA B N 1
ATOM 5434 C CA . ALA B 1 264 ? -1.791 -20.484 -20.125 1 98.88 264 ALA B CA 1
ATOM 5435 C C . ALA B 1 264 ? -2.09 -19.172 -19.422 1 98.88 264 ALA B C 1
ATOM 5437 O O . ALA B 1 264 ? -3.195 -18.641 -19.531 1 98.88 264 ALA B O 1
ATOM 5438 N N . VAL B 1 265 ? -1.123 -18.656 -18.672 1 98.94 265 VAL B N 1
ATOM 5439 C CA . VAL B 1 265 ? -1.293 -17.453 -17.875 1 98.94 265 VAL B CA 1
ATOM 5440 C C . VAL B 1 265 ? -0.367 -16.359 -18.391 1 98.94 265 VAL B C 1
ATOM 5442 O O . VAL B 1 265 ? 0.838 -16.578 -18.547 1 98.94 265 VAL B O 1
ATOM 5445 N N . TYR B 1 266 ? -0.893 -15.227 -18.703 1 98.94 266 TYR B N 1
ATOM 5446 C CA . TYR B 1 266 ? -0.115 -14.086 -19.156 1 98.94 266 TYR B CA 1
ATOM 5447 C C . TYR B 1 266 ? -0.193 -12.93 -18.172 1 98.94 266 TYR B C 1
ATOM 5449 O O . TYR B 1 266 ? -1.284 -12.523 -17.766 1 98.94 266 TYR B O 1
ATOM 5457 N N . GLY B 1 267 ? 0.941 -12.453 -17.734 1 98.75 267 GLY B N 1
ATOM 5458 C CA . GLY B 1 267 ? 1.012 -11.375 -16.766 1 98.75 267 GLY B CA 1
ATOM 5459 C C . GLY B 1 267 ? 0.629 -10.023 -17.344 1 98.75 267 GLY B C 1
ATOM 5460 O O . GLY B 1 267 ? 0.921 -9.734 -18.5 1 98.75 267 GLY B O 1
ATOM 5461 N N . HIS B 1 268 ? 0.008 -9.156 -16.547 1 98.31 268 HIS B N 1
ATOM 5462 C CA . HIS B 1 268 ? -0.285 -7.742 -16.75 1 98.31 268 HIS B CA 1
ATOM 5463 C C . HIS B 1 268 ? -1.487 -7.551 -17.672 1 98.31 268 HIS B C 1
ATOM 5465 O O . HIS B 1 268 ? -2.59 -7.254 -17.203 1 98.31 268 HIS B O 1
ATOM 5471 N N . CYS B 1 269 ? -1.312 -7.75 -18.984 1 98.5 269 CYS B N 1
ATOM 5472 C CA . CYS B 1 269 ? -2.406 -7.746 -19.953 1 98.5 269 CYS B CA 1
ATOM 5473 C C . CYS B 1 269 ? -3.158 -6.422 -19.922 1 98.5 269 CYS B C 1
ATOM 5475 O O . CYS B 1 269 ? -4.391 -6.398 -19.875 1 98.5 269 CYS B O 1
ATOM 5477 N N . ILE B 1 270 ? -2.447 -5.309 -19.891 1 98.38 270 ILE B N 1
ATOM 5478 C CA . ILE B 1 270 ? -3.035 -3.99 -19.688 1 98.38 270 ILE B CA 1
ATOM 5479 C C . ILE B 1 270 ? -3.537 -3.436 -21.016 1 98.38 270 ILE B C 1
ATOM 5481 O O . ILE B 1 270 ? -4.688 -3.002 -21.125 1 98.38 270 ILE B O 1
ATOM 5485 N N . HIS B 1 271 ? -2.68 -3.465 -22.047 1 98.06 271 HIS B N 1
ATOM 5486 C CA . HIS B 1 271 ? -2.949 -2.793 -23.312 1 98.06 271 HIS B CA 1
ATOM 5487 C C . HIS B 1 271 ? -3.383 -3.787 -24.375 1 98.06 271 HIS B C 1
ATOM 5489 O O . HIS B 1 271 ? -2.703 -3.951 -25.391 1 98.06 271 HIS B O 1
ATOM 5495 N N . LEU B 1 272 ? -4.527 -4.34 -24.188 1 98.12 272 LEU B N 1
ATOM 5496 C CA . LEU B 1 272 ? -5.129 -5.305 -25.109 1 98.12 272 LEU B CA 1
ATOM 5497 C C . LEU B 1 272 ? -6.219 -4.648 -25.938 1 98.12 272 LEU B C 1
ATOM 5499 O O . LEU B 1 272 ? -6.953 -3.789 -25.453 1 98.12 272 LEU B O 1
ATOM 5503 N N . ASP B 1 273 ? -6.293 -4.965 -27.188 1 97 273 ASP B N 1
ATOM 5504 C CA . ASP B 1 273 ? -7.469 -4.559 -27.953 1 97 273 ASP B CA 1
ATOM 5505 C C . ASP B 1 273 ? -8.609 -5.559 -27.766 1 97 273 ASP B C 1
ATOM 5507 O O . ASP B 1 273 ? -8.469 -6.551 -27.047 1 97 273 ASP B O 1
ATOM 5511 N N . ASP B 1 274 ? -9.742 -5.336 -28.344 1 96.81 274 ASP B N 1
ATOM 5512 C CA . ASP B 1 274 ? -10.945 -6.141 -28.125 1 96.81 274 ASP B CA 1
ATOM 5513 C C . ASP B 1 274 ? -10.781 -7.539 -28.719 1 96.81 274 ASP B C 1
ATOM 5515 O O . ASP B 1 274 ? -11.312 -8.516 -28.172 1 96.81 274 ASP B O 1
ATOM 5519 N N . ASP B 1 275 ? -10.102 -7.594 -29.797 1 97.81 275 ASP B N 1
ATOM 5520 C CA . ASP B 1 275 ? -9.859 -8.898 -30.391 1 97.81 275 ASP B CA 1
ATOM 5521 C C . ASP B 1 275 ? -9 -9.773 -29.469 1 97.81 275 ASP B C 1
ATOM 5523 O O . ASP B 1 275 ? -9.234 -10.977 -29.359 1 97.81 275 ASP B O 1
ATOM 5527 N N . ASP B 1 276 ? -7.973 -9.172 -28.906 1 98.56 276 ASP B N 1
ATOM 5528 C CA . ASP B 1 276 ? -7.152 -9.891 -27.938 1 98.56 276 ASP B CA 1
ATOM 5529 C C . ASP B 1 276 ? -8 -10.43 -26.797 1 98.56 276 ASP B C 1
ATOM 5531 O O . ASP B 1 276 ? -7.867 -11.586 -26.406 1 98.56 276 ASP B O 1
ATOM 5535 N N . ARG B 1 277 ? -8.812 -9.617 -26.219 1 98.31 277 ARG B N 1
ATOM 5536 C CA . ARG B 1 277 ? -9.664 -10.023 -25.109 1 98.31 277 ARG B CA 1
ATOM 5537 C C . ARG B 1 277 ? -10.594 -11.156 -25.516 1 98.31 277 ARG B C 1
ATOM 5539 O O . ARG B 1 277 ? -10.828 -12.086 -24.75 1 98.31 277 ARG B O 1
ATOM 5546 N N . ARG B 1 278 ? -11.156 -11.031 -26.719 1 97.88 278 ARG B N 1
ATOM 5547 C CA . ARG B 1 278 ? -12 -12.102 -27.25 1 97.88 278 ARG B CA 1
ATOM 5548 C C . ARG B 1 278 ? -11.227 -13.414 -27.344 1 97.88 278 ARG B C 1
ATOM 5550 O O . ARG B 1 278 ? -11.758 -14.477 -27.016 1 97.88 278 ARG B O 1
ATOM 5557 N N . ARG B 1 279 ? -9.977 -13.328 -27.844 1 98.25 279 ARG B N 1
ATOM 5558 C CA . ARG B 1 279 ? -9.156 -14.523 -28 1 98.25 279 ARG B CA 1
ATOM 5559 C C . ARG B 1 279 ? -8.867 -15.164 -26.641 1 98.25 279 ARG B C 1
ATOM 5561 O O . ARG B 1 279 ? -8.836 -16.391 -26.531 1 98.25 279 ARG B O 1
ATOM 5568 N N . PHE B 1 280 ? -8.625 -14.328 -25.625 1 98.44 280 PHE B N 1
ATOM 5569 C CA . PHE B 1 280 ? -8.477 -14.844 -24.266 1 98.44 280 PHE B CA 1
ATOM 5570 C C . PHE B 1 280 ? -9.68 -15.703 -23.875 1 98.44 280 PHE B C 1
ATOM 5572 O O . PHE B 1 280 ? -9.523 -16.828 -23.406 1 98.44 280 PHE B O 1
ATOM 5579 N N . ALA B 1 281 ? -10.828 -15.188 -24.078 1 97.88 281 ALA B N 1
ATOM 5580 C CA . ALA B 1 281 ? -12.055 -15.891 -23.719 1 97.88 281 ALA B CA 1
ATOM 5581 C C . ALA B 1 281 ? -12.211 -17.188 -24.516 1 97.88 281 ALA B C 1
ATOM 5583 O O . ALA B 1 281 ? -12.57 -18.219 -23.953 1 97.88 281 ALA B O 1
ATOM 5584 N N . GLU B 1 282 ? -11.922 -17.141 -25.781 1 98.31 282 GLU B N 1
ATOM 5585 C CA . GLU B 1 282 ? -12.109 -18.281 -26.672 1 98.31 282 GLU B CA 1
ATOM 5586 C C . GLU B 1 282 ? -11.156 -19.422 -26.344 1 98.31 282 GLU B C 1
ATOM 5588 O O . GLU B 1 282 ? -11.508 -20.594 -26.484 1 98.31 282 GLU B O 1
ATOM 5593 N N . THR B 1 283 ? -9.977 -19.094 -25.938 1 98.31 283 THR B N 1
ATOM 5594 C CA . THR B 1 283 ? -8.93 -20.094 -25.781 1 98.31 283 THR B CA 1
ATOM 5595 C C . THR B 1 283 ? -8.867 -20.594 -24.344 1 98.31 283 THR B C 1
ATOM 5597 O O . THR B 1 283 ? -8.289 -21.656 -24.078 1 98.31 283 THR B O 1
ATOM 5600 N N . GLY B 1 284 ? -9.375 -19.781 -23.453 1 97.69 284 GLY B N 1
ATOM 5601 C CA . GLY B 1 284 ? -9.305 -20.141 -22.047 1 97.69 284 GLY B CA 1
ATOM 5602 C C . GLY B 1 284 ? -8.023 -19.672 -21.375 1 97.69 284 GLY B C 1
ATOM 5603 O O . GLY B 1 284 ? -7.766 -20.031 -20.219 1 97.69 284 GLY B O 1
ATOM 5604 N N . ALA B 1 285 ? -7.191 -18.906 -22.109 1 98.69 285 ALA B N 1
ATOM 5605 C CA . ALA B 1 285 ? -6.012 -18.312 -21.484 1 98.69 285 ALA B CA 1
ATOM 5606 C C . ALA B 1 285 ? -6.406 -17.328 -20.391 1 98.69 285 ALA B C 1
ATOM 5608 O O . ALA B 1 285 ? -7.547 -16.859 -20.344 1 98.69 285 ALA B O 1
ATOM 5609 N N . ILE B 1 286 ? -5.484 -17.094 -19.484 1 98.81 286 ILE B N 1
ATOM 5610 C CA . ILE B 1 286 ? -5.785 -16.359 -18.266 1 98.81 286 ILE B CA 1
ATOM 5611 C C . ILE B 1 286 ? -4.938 -15.086 -18.203 1 98.81 286 ILE B C 1
ATOM 5613 O O . ILE B 1 286 ? -3.729 -15.125 -18.453 1 98.81 286 ILE B O 1
ATOM 5617 N N . ALA B 1 287 ? -5.551 -13.961 -17.922 1 98.88 287 ALA B N 1
ATOM 5618 C CA . ALA B 1 287 ? -4.828 -12.727 -17.625 1 98.88 287 ALA B CA 1
ATOM 5619 C C . ALA B 1 287 ? -4.551 -12.586 -16.141 1 98.88 287 ALA B C 1
ATOM 5621 O O . ALA B 1 287 ? -5.48 -12.539 -15.328 1 98.88 287 ALA B O 1
ATOM 5622 N N . ALA B 1 288 ? -3.328 -12.57 -15.758 1 98.88 288 ALA B N 1
ATOM 5623 C CA . ALA B 1 288 ? -2.934 -12.273 -14.375 1 98.88 288 ALA B CA 1
ATOM 5624 C C . ALA B 1 288 ? -2.754 -10.773 -14.164 1 98.88 288 ALA B C 1
ATOM 5626 O O . ALA B 1 288 ? -1.741 -10.203 -14.57 1 98.88 288 ALA B O 1
ATOM 5627 N N . HIS B 1 289 ? -3.74 -10.164 -13.555 1 98.75 289 HIS B N 1
ATOM 5628 C CA . HIS B 1 289 ? -3.688 -8.75 -13.227 1 98.75 289 HIS B CA 1
ATOM 5629 C C . HIS B 1 289 ? -2.721 -8.484 -12.07 1 98.75 289 HIS B C 1
ATOM 5631 O O . HIS B 1 289 ? -2.883 -9.039 -10.984 1 98.75 289 HIS B O 1
ATOM 5637 N N . CYS B 1 290 ? -1.667 -7.707 -12.32 1 98.69 290 CYS B N 1
ATOM 5638 C CA . CYS B 1 290 ? -0.605 -7.418 -11.359 1 98.69 290 CYS B CA 1
ATOM 5639 C C . CYS B 1 290 ? -0.627 -5.949 -10.945 1 98.69 290 CYS B C 1
ATOM 5641 O O . CYS B 1 290 ? 0.284 -5.191 -11.289 1 98.69 290 CYS B O 1
ATOM 5643 N N . PRO B 1 291 ? -1.583 -5.574 -10.133 1 98.5 291 PRO B N 1
ATOM 5644 C CA . PRO B 1 291 ? -1.819 -4.152 -9.875 1 98.5 291 PRO B CA 1
ATOM 5645 C C . PRO B 1 291 ? -0.645 -3.475 -9.172 1 98.5 291 PRO B C 1
ATOM 5647 O O . P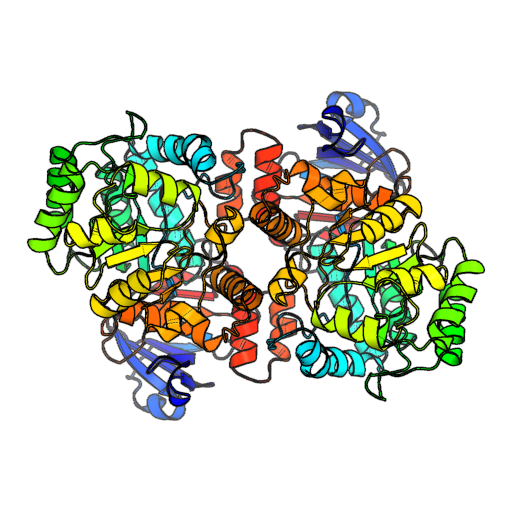RO B 1 291 ? -0.309 -2.328 -9.492 1 98.5 291 PRO B O 1
ATOM 5650 N N . THR B 1 292 ? 0.019 -4.074 -8.227 1 97.69 292 THR B N 1
ATOM 5651 C CA . THR B 1 292 ? 1.148 -3.482 -7.52 1 97.69 292 THR B CA 1
ATOM 5652 C C . THR B 1 292 ? 2.293 -3.186 -8.484 1 97.69 292 THR B C 1
ATOM 5654 O O . THR B 1 292 ? 2.883 -2.104 -8.445 1 97.69 292 THR B O 1
ATOM 5657 N N . SER B 1 293 ? 2.547 -4.105 -9.359 1 97.31 293 SER B N 1
ATOM 5658 C CA . SER B 1 293 ? 3.609 -3.934 -10.344 1 97.31 293 SER B CA 1
ATOM 5659 C C . SER B 1 293 ? 3.229 -2.895 -11.398 1 97.31 293 SER B C 1
ATOM 5661 O O . SER B 1 293 ? 4.059 -2.07 -11.789 1 97.31 293 SER B O 1
ATOM 5663 N N . ASN B 1 294 ? 1.959 -2.971 -11.906 1 97.19 294 ASN B N 1
ATOM 5664 C CA . ASN B 1 294 ? 1.485 -2.051 -12.938 1 97.19 294 ASN B CA 1
ATOM 5665 C C . ASN B 1 294 ? 1.622 -0.598 -12.492 1 97.19 294 ASN B C 1
ATOM 5667 O O . ASN B 1 294 ? 2.039 0.257 -13.281 1 97.19 294 ASN B O 1
ATOM 5671 N N . LEU B 1 295 ? 1.291 -0.355 -11.227 1 96.75 295 LEU B N 1
ATOM 5672 C CA . LEU B 1 295 ? 1.402 0.999 -10.695 1 96.75 295 LEU B CA 1
ATOM 5673 C C . LEU B 1 295 ? 2.863 1.371 -10.461 1 96.75 295 LEU B C 1
ATOM 5675 O O . LEU B 1 295 ? 3.293 2.471 -10.82 1 96.75 295 LEU B O 1
ATOM 5679 N N . PHE B 1 296 ? 3.641 0.483 -9.906 1 97.38 296 PHE B N 1
ATOM 5680 C CA . PHE B 1 296 ? 5.035 0.734 -9.555 1 97.38 296 PHE B CA 1
ATOM 5681 C C . PHE B 1 296 ? 5.844 1.121 -10.789 1 97.38 296 PHE B C 1
ATOM 5683 O O . PHE B 1 296 ? 6.625 2.072 -10.75 1 97.38 296 PHE B O 1
ATOM 5690 N N . LEU B 1 297 ? 5.566 0.43 -11.906 1 95.69 297 LEU B N 1
ATOM 5691 C CA . LEU B 1 297 ? 6.367 0.633 -13.109 1 95.69 297 LEU B CA 1
ATOM 5692 C C . LEU B 1 297 ? 5.668 1.587 -14.078 1 95.69 297 LEU B C 1
ATOM 5694 O O . LEU B 1 297 ? 6.188 1.873 -15.156 1 95.69 297 LEU B O 1
ATOM 5698 N N . GLY B 1 298 ? 4.488 2.082 -13.664 1 94.69 298 GLY B N 1
ATOM 5699 C CA . GLY B 1 298 ? 3.752 2.996 -14.523 1 94.69 298 GLY B CA 1
ATOM 5700 C C . GLY B 1 298 ? 3.316 2.365 -15.836 1 94.69 298 GLY B C 1
ATOM 5701 O O . GLY B 1 298 ? 3.426 2.984 -16.891 1 94.69 298 GLY B O 1
ATOM 5702 N N . SER B 1 299 ? 2.867 1.073 -15.719 1 95.62 299 SER B N 1
ATOM 5703 C CA . SER B 1 299 ? 2.578 0.309 -16.922 1 95.62 299 SER B CA 1
ATOM 5704 C C . SER B 1 299 ? 1.184 0.625 -17.469 1 95.62 299 SER B C 1
ATOM 5706 O O . SER B 1 299 ? 0.893 0.382 -18.641 1 95.62 299 SER B O 1
ATOM 5708 N N . GLY B 1 300 ? 0.329 1.13 -16.609 1 96.12 300 GLY B N 1
ATOM 5709 C CA . GLY B 1 300 ? -1.021 1.461 -17.047 1 96.12 300 GLY B CA 1
ATOM 5710 C C . GLY B 1 300 ? -2.092 0.908 -16.125 1 96.12 300 GLY B C 1
ATOM 5711 O O . GLY B 1 300 ? -1.784 0.394 -15.039 1 96.12 300 GLY B O 1
ATOM 5712 N N . LEU B 1 301 ? -3.35 1.142 -16.453 1 97.88 301 LEU B N 1
ATOM 5713 C CA . LEU B 1 301 ? -4.5 0.747 -15.648 1 97.88 301 LEU B CA 1
ATOM 5714 C C . LEU B 1 301 ? -5.273 -0.381 -16.328 1 97.88 301 LEU B C 1
ATOM 5716 O O . LEU B 1 301 ? -5.766 -0.218 -17.438 1 97.88 301 LEU B O 1
ATOM 5720 N N . PHE B 1 302 ? -5.316 -1.515 -15.672 1 98.44 302 PHE B N 1
ATOM 5721 C CA . PHE B 1 302 ? -6.055 -2.662 -16.188 1 98.44 302 PHE B CA 1
ATOM 5722 C C . PHE B 1 302 ? -7.539 -2.342 -16.312 1 98.44 302 PHE B C 1
ATOM 5724 O O . PHE B 1 302 ? -8.133 -1.764 -15.398 1 98.44 302 PHE B O 1
ATOM 5731 N N . ASP B 1 303 ? -8.195 -2.734 -17.391 1 97.44 303 ASP B N 1
ATOM 5732 C CA . ASP B 1 303 ? -9.586 -2.402 -17.672 1 97.44 303 ASP B CA 1
ATOM 5733 C C . ASP B 1 303 ? -10.508 -3.566 -17.328 1 97.44 303 ASP B C 1
ATOM 5735 O O . ASP B 1 303 ? -10.891 -4.348 -18.203 1 97.44 303 ASP B O 1
ATOM 5739 N N . PHE B 1 304 ? -11.016 -3.592 -16.109 1 96.88 304 PHE B N 1
ATOM 5740 C CA . PHE B 1 304 ? -11.875 -4.672 -15.625 1 96.88 304 PHE B CA 1
ATOM 5741 C C . PHE B 1 304 ? -13.172 -4.727 -16.422 1 96.88 304 PHE B C 1
ATOM 5743 O O . PHE B 1 304 ? -13.688 -5.812 -16.703 1 96.88 304 PHE B O 1
ATOM 5750 N N . GLU B 1 305 ? -13.695 -3.58 -16.781 1 96.19 305 GLU B N 1
ATOM 5751 C CA . GLU B 1 305 ? -14.977 -3.531 -17.469 1 96.19 305 GLU B CA 1
ATOM 5752 C C . GLU B 1 305 ? -14.891 -4.215 -18.828 1 96.19 305 GLU B C 1
ATOM 5754 O O . GLU B 1 305 ? -15.75 -5.035 -19.172 1 96.19 305 GLU B O 1
ATOM 5759 N N . ARG B 1 306 ? -13.906 -3.875 -19.562 1 96.69 306 ARG B N 1
ATOM 5760 C CA . ARG B 1 306 ? -13.75 -4.465 -20.875 1 96.69 306 ARG B CA 1
ATOM 5761 C C . ARG B 1 306 ? -13.406 -5.949 -20.781 1 96.69 306 ARG B C 1
ATOM 5763 O O . ARG B 1 306 ? -13.828 -6.746 -21.625 1 96.69 306 ARG B O 1
ATOM 5770 N N . ALA B 1 307 ? -12.57 -6.32 -19.812 1 97.25 307 ALA B N 1
ATOM 5771 C CA . ALA B 1 307 ? -12.25 -7.73 -19.594 1 97.25 307 ALA B CA 1
ATOM 5772 C C . ALA B 1 307 ? -13.5 -8.539 -19.281 1 97.25 307 ALA B C 1
ATOM 5774 O O . ALA B 1 307 ? -13.719 -9.609 -19.844 1 97.25 307 ALA B O 1
ATOM 5775 N N . ASN B 1 308 ? -14.336 -8.008 -18.359 1 94.69 308 ASN B N 1
ATOM 5776 C CA . ASN B 1 308 ? -15.578 -8.672 -17.984 1 94.69 308 ASN B CA 1
ATOM 5777 C C . ASN B 1 308 ? -16.547 -8.781 -19.156 1 94.69 308 ASN B C 1
ATOM 5779 O O . ASN B 1 308 ? -17.203 -9.812 -19.328 1 94.69 308 ASN B O 1
ATOM 5783 N N . ALA B 1 309 ? -16.641 -7.707 -19.953 1 95.31 309 ALA B N 1
ATOM 5784 C CA . ALA B 1 309 ? -17.562 -7.66 -21.094 1 95.31 309 ALA B CA 1
ATOM 5785 C C . ALA B 1 309 ? -17.25 -8.758 -22.094 1 95.31 309 ALA B C 1
ATOM 5787 O O . ALA B 1 309 ? -18.141 -9.258 -22.781 1 95.31 309 ALA B O 1
ATOM 5788 N N . ARG B 1 310 ? -16.016 -9.172 -22.125 1 95.69 310 ARG B N 1
ATOM 5789 C CA . ARG B 1 310 ? -15.594 -10.18 -23.078 1 95.69 310 ARG B CA 1
ATOM 5790 C C . ARG B 1 310 ? -15.398 -11.531 -22.406 1 95.69 310 ARG B C 1
ATOM 5792 O O . ARG B 1 310 ? -14.883 -12.469 -23.016 1 95.69 310 ARG B O 1
ATOM 5799 N N . HIS B 1 311 ? -15.648 -11.617 -21.125 1 95 311 HIS B N 1
ATOM 5800 C CA . HIS B 1 311 ? -15.57 -12.852 -20.344 1 95 311 HIS B CA 1
ATOM 5801 C C . HIS B 1 311 ? -14.141 -13.375 -20.281 1 95 311 HIS B C 1
ATOM 5803 O O . HIS B 1 311 ? -13.914 -14.586 -20.375 1 95 311 HIS B O 1
ATOM 5809 N N . MET B 1 312 ? -13.227 -12.43 -20.266 1 96.5 312 MET B N 1
ATOM 5810 C CA . MET B 1 312 ? -11.828 -12.773 -20.078 1 96.5 312 MET B CA 1
ATOM 5811 C C . MET B 1 312 ? -11.586 -13.344 -18.672 1 96.5 312 MET B C 1
ATOM 5813 O O . MET B 1 312 ? -12.07 -12.797 -17.688 1 96.5 312 MET B O 1
ATOM 5817 N N . ALA B 1 313 ? -10.922 -14.469 -18.609 1 97.25 313 ALA B N 1
ATOM 5818 C CA . ALA B 1 313 ? -10.523 -14.977 -17.297 1 97.25 313 ALA B CA 1
ATOM 5819 C C . ALA B 1 313 ? -9.438 -14.094 -16.672 1 97.25 313 ALA B C 1
ATOM 5821 O O . ALA B 1 313 ? -8.375 -13.898 -17.266 1 97.25 313 ALA B O 1
ATOM 5822 N N . VAL B 1 314 ? -9.75 -13.516 -15.523 1 98.38 314 VAL B N 1
ATOM 5823 C CA . VAL B 1 314 ? -8.828 -12.617 -14.844 1 98.38 314 VAL B CA 1
ATOM 5824 C C . VAL B 1 314 ? -8.539 -13.141 -13.438 1 98.38 314 VAL B C 1
ATOM 5826 O O . VAL B 1 314 ? -9.445 -13.617 -12.75 1 98.38 314 VAL B O 1
ATOM 5829 N N . THR B 1 315 ? -7.301 -13.141 -13.031 1 98.81 315 THR B N 1
ATOM 5830 C CA . THR B 1 315 ? -6.852 -13.438 -11.68 1 98.81 315 THR B CA 1
ATOM 5831 C C . THR B 1 315 ? -5.992 -12.305 -11.125 1 98.81 315 THR B C 1
ATOM 5833 O O . THR B 1 315 ? -5.719 -11.328 -11.828 1 98.81 315 THR B O 1
ATOM 5836 N N . LEU B 1 316 ? -5.617 -12.352 -9.836 1 98.81 316 LEU B N 1
ATOM 5837 C CA . LEU B 1 316 ? -4.719 -11.383 -9.234 1 98.81 316 LEU B CA 1
ATOM 5838 C C . LEU B 1 316 ? -3.33 -11.977 -9.031 1 98.81 316 LEU B C 1
ATOM 5840 O O . LEU B 1 316 ? -3.193 -13.18 -8.797 1 98.81 316 LEU B O 1
ATOM 5844 N N . ALA B 1 317 ? -2.385 -11.156 -9.117 1 98.94 317 ALA B N 1
ATOM 5845 C CA . ALA B 1 317 ? -1 -11.594 -8.938 1 98.94 317 ALA B CA 1
ATOM 5846 C C . ALA B 1 317 ? -0.142 -10.469 -8.367 1 98.94 317 ALA B C 1
ATOM 5848 O O . ALA B 1 317 ? -0.424 -9.289 -8.594 1 98.94 317 ALA B O 1
ATOM 5849 N N . THR B 1 318 ? 0.891 -10.789 -7.637 1 98.69 318 THR B N 1
ATOM 5850 C CA . THR B 1 318 ? 1.726 -9.805 -6.969 1 98.69 318 THR B CA 1
ATOM 5851 C C . THR B 1 318 ? 2.801 -9.273 -7.914 1 98.69 318 THR B C 1
ATOM 5853 O O . THR B 1 318 ? 3.139 -8.086 -7.871 1 98.69 318 THR B O 1
ATOM 5856 N N . ASP B 1 319 ? 3.32 -10.242 -8.719 1 98.56 319 ASP B N 1
ATOM 5857 C CA . ASP B 1 319 ? 4.438 -9.938 -9.609 1 98.56 319 ASP B CA 1
ATOM 5858 C C . ASP B 1 319 ? 5.617 -9.359 -8.836 1 98.56 319 ASP B C 1
ATOM 5860 O O . ASP B 1 319 ? 6.238 -8.383 -9.273 1 98.56 319 ASP B O 1
ATOM 5864 N N . VAL B 1 320 ? 5.934 -9.938 -7.703 1 96.81 320 VAL B N 1
ATOM 5865 C CA . VAL B 1 320 ? 7.094 -9.5 -6.934 1 96.81 320 VAL B CA 1
ATOM 5866 C C . VAL B 1 320 ? 8.32 -9.422 -7.844 1 96.81 320 VAL B C 1
ATOM 5868 O O . VAL B 1 320 ? 8.57 -10.344 -8.625 1 96.81 320 VAL B O 1
ATOM 5871 N N . GLY B 1 321 ? 9.242 -8.406 -7.531 1 91.31 321 GLY B N 1
ATOM 5872 C CA . GLY B 1 321 ? 10.203 -7.77 -8.422 1 91.31 321 GLY B CA 1
ATOM 5873 C C . GLY B 1 321 ? 9.758 -6.402 -8.898 1 91.31 321 GLY B C 1
ATOM 5874 O O . GLY B 1 321 ? 10.133 -5.383 -8.312 1 91.31 321 GLY B O 1
ATOM 5875 N N . GLY B 1 322 ? 8.75 -6.48 -9.805 1 91.94 322 GLY B N 1
ATOM 5876 C CA . GLY B 1 322 ? 8 -5.27 -10.109 1 91.94 322 GLY B CA 1
ATOM 5877 C C . GLY B 1 322 ? 6.973 -4.918 -9.055 1 91.94 322 GLY B C 1
ATOM 5878 O O . GLY B 1 322 ? 6.898 -3.768 -8.617 1 91.94 322 GLY B O 1
ATOM 5879 N N . GLY B 1 323 ? 6.242 -5.93 -8.609 1 96.25 323 GLY B N 1
ATOM 5880 C CA . GLY B 1 323 ? 5.328 -5.734 -7.496 1 96.25 323 GLY B CA 1
ATOM 5881 C C . GLY B 1 323 ? 6.043 -5.465 -6.184 1 96.25 323 GLY B C 1
ATOM 5882 O O . GLY B 1 323 ? 7.094 -6.047 -5.91 1 96.25 323 GLY B O 1
ATOM 5883 N N . THR B 1 324 ? 5.422 -4.699 -5.289 1 96.38 324 THR B N 1
ATOM 5884 C CA . THR B 1 324 ? 6.117 -4.18 -4.117 1 96.38 324 THR B CA 1
ATOM 5885 C C . THR B 1 324 ? 5.633 -4.879 -2.85 1 96.38 324 THR B C 1
ATOM 5887 O O . THR B 1 324 ? 5.793 -4.355 -1.745 1 96.38 324 THR B O 1
ATOM 5890 N N . SER B 1 325 ? 4.953 -6 -3.035 1 97.69 325 SER B N 1
ATOM 5891 C CA . SER B 1 325 ? 4.484 -6.75 -1.873 1 97.69 325 SER B CA 1
ATOM 5892 C C . SER B 1 325 ? 4.172 -8.195 -2.238 1 97.69 325 SER B C 1
ATOM 5894 O O . SER B 1 325 ? 3.682 -8.477 -3.334 1 97.69 325 SER B O 1
ATOM 5896 N N . PHE B 1 326 ? 4.438 -9.102 -1.263 1 98.62 326 PHE B N 1
ATOM 5897 C CA . PHE B 1 326 ? 4.051 -10.5 -1.403 1 98.62 326 PHE B CA 1
ATOM 5898 C C . PHE B 1 326 ? 2.602 -10.711 -0.985 1 98.62 326 PHE B C 1
ATOM 5900 O O . PHE B 1 326 ? 2.031 -11.781 -1.213 1 98.62 326 PHE B O 1
ATOM 5907 N N . SER B 1 327 ? 1.988 -9.727 -0.421 1 98.75 327 SER B N 1
ATOM 5908 C CA . SER B 1 327 ? 0.682 -9.875 0.211 1 98.75 327 SER B CA 1
ATOM 5909 C C . SER B 1 327 ? -0.444 -9.758 -0.812 1 98.75 327 SER B C 1
ATOM 5911 O O . SER B 1 327 ? -0.582 -8.734 -1.476 1 98.75 327 SER B O 1
ATOM 5913 N N . MET B 1 328 ? -1.264 -10.773 -0.882 1 98.81 328 MET B N 1
ATOM 5914 C CA . MET B 1 328 ? -2.432 -10.719 -1.754 1 98.81 328 MET B CA 1
ATOM 5915 C C . MET B 1 328 ? -3.443 -9.695 -1.244 1 98.81 328 MET B C 1
ATOM 5917 O O . MET B 1 328 ? -4.207 -9.133 -2.025 1 98.81 328 MET B O 1
ATOM 5921 N N . LEU B 1 329 ? -3.428 -9.445 0.09 1 98.88 329 LEU B N 1
ATOM 5922 C CA . LEU B 1 329 ? -4.277 -8.383 0.621 1 98.88 329 LEU B CA 1
ATOM 5923 C C . LEU B 1 329 ? -3.857 -7.023 0.071 1 98.88 329 LEU B C 1
ATOM 5925 O O . LEU B 1 329 ? -4.695 -6.262 -0.418 1 98.88 329 LEU B O 1
ATOM 5929 N N . GLN B 1 330 ? -2.588 -6.742 0.066 1 98.44 330 GLN B N 1
ATOM 5930 C CA . GLN B 1 330 ? -2.086 -5.496 -0.499 1 98.44 330 GLN B CA 1
ATOM 5931 C C . GLN B 1 330 ? -2.307 -5.445 -2.008 1 98.44 330 GLN B C 1
ATOM 5933 O O . GLN B 1 330 ? -2.535 -4.375 -2.572 1 98.44 330 GLN B O 1
ATOM 5938 N N . THR B 1 331 ? -2.217 -6.586 -2.613 1 98.75 331 THR B N 1
ATOM 5939 C CA . THR B 1 331 ? -2.518 -6.664 -4.039 1 98.75 331 THR B CA 1
ATOM 5940 C C . THR B 1 331 ? -3.982 -6.328 -4.301 1 98.75 331 THR B C 1
ATOM 5942 O O . THR B 1 331 ? -4.301 -5.629 -5.266 1 98.75 331 THR B O 1
ATOM 5945 N N . MET B 1 332 ? -4.891 -6.82 -3.477 1 98.81 332 MET B N 1
ATOM 5946 C CA . MET B 1 332 ? -6.305 -6.469 -3.562 1 98.81 332 MET B CA 1
ATOM 5947 C C . MET B 1 332 ? -6.508 -4.969 -3.396 1 98.81 332 MET B C 1
ATOM 5949 O O . MET B 1 332 ? -7.297 -4.359 -4.117 1 98.81 332 MET B O 1
ATOM 5953 N N . ASN B 1 333 ? -5.773 -4.375 -2.428 1 98.38 333 ASN B N 1
ATOM 5954 C CA . ASN B 1 333 ? -5.812 -2.934 -2.213 1 98.38 333 ASN B CA 1
ATOM 5955 C C . ASN B 1 333 ? -5.516 -2.166 -3.498 1 98.38 333 ASN B C 1
ATOM 5957 O O . ASN B 1 333 ? -6.266 -1.263 -3.875 1 98.38 333 ASN B O 1
ATOM 5961 N N . GLU B 1 334 ? -4.469 -2.576 -4.18 1 98.31 334 GLU B N 1
ATOM 5962 C CA . GLU B 1 334 ? -4.07 -1.902 -5.414 1 98.31 334 GLU B CA 1
ATOM 5963 C C . GLU B 1 334 ? -5.035 -2.227 -6.555 1 98.31 334 GLU B C 1
ATOM 5965 O O . GLU B 1 334 ? -5.277 -1.388 -7.422 1 98.31 334 GLU B O 1
ATOM 5970 N N . ALA B 1 335 ? -5.582 -3.438 -6.547 1 98.62 335 ALA B N 1
ATOM 5971 C CA . ALA B 1 335 ? -6.574 -3.799 -7.559 1 98.62 335 ALA B CA 1
ATOM 5972 C C . ALA B 1 335 ? -7.809 -2.912 -7.457 1 98.62 335 ALA B C 1
ATOM 5974 O O . ALA B 1 335 ? -8.336 -2.453 -8.469 1 98.62 335 ALA B O 1
ATOM 5975 N N . HIS B 1 336 ? -8.266 -2.705 -6.242 1 98 336 HIS B N 1
ATOM 5976 C CA . HIS B 1 336 ? -9.375 -1.784 -6.031 1 98 336 HIS B CA 1
ATOM 5977 C C . HIS B 1 336 ? -9.078 -0.411 -6.621 1 98 336 HIS B C 1
ATOM 5979 O O . HIS B 1 336 ? -9.914 0.168 -7.316 1 98 336 HIS B O 1
ATOM 5985 N N . LYS B 1 337 ? -7.918 0.106 -6.332 1 97.44 337 LYS B N 1
ATOM 5986 C CA . LYS B 1 337 ? -7.535 1.455 -6.738 1 97.44 337 LYS B CA 1
ATOM 5987 C C . LYS B 1 337 ? -7.477 1.58 -8.258 1 97.44 337 LYS B C 1
ATOM 5989 O O . LYS B 1 337 ? -7.961 2.562 -8.82 1 97.44 337 LYS B O 1
ATOM 5994 N N . ILE B 1 338 ? -6.91 0.562 -8.914 1 98.06 338 ILE B N 1
ATOM 5995 C CA . ILE B 1 338 ? -6.855 0.582 -10.367 1 98.06 338 ILE B CA 1
ATOM 5996 C C . ILE B 1 338 ? -8.273 0.517 -10.938 1 98.06 338 ILE B C 1
ATOM 5998 O O . ILE B 1 338 ? -8.609 1.256 -11.867 1 98.06 338 ILE B O 1
ATOM 6002 N N . ALA B 1 339 ? -9.094 -0.385 -10.367 1 97.56 339 ALA B N 1
ATOM 6003 C CA . ALA B 1 339 ? -10.477 -0.476 -10.812 1 97.56 339 ALA B CA 1
ATOM 6004 C C . ALA B 1 339 ? -11.195 0.864 -10.664 1 97.56 339 ALA B C 1
ATOM 6006 O O . ALA B 1 339 ? -11.859 1.329 -11.594 1 97.56 339 ALA B O 1
ATOM 6007 N N . ARG B 1 340 ? -10.977 1.501 -9.539 1 95.5 340 ARG B N 1
ATOM 6008 C CA . ARG B 1 340 ? -11.633 2.777 -9.266 1 95.5 340 ARG B CA 1
ATOM 6009 C C . ARG B 1 340 ? -11.164 3.852 -10.242 1 95.5 340 ARG B C 1
ATOM 6011 O O . ARG B 1 340 ? -11.961 4.656 -10.719 1 95.5 340 ARG B O 1
ATOM 6018 N N . MET B 1 341 ? -9.922 3.865 -10.539 1 95.88 341 MET B N 1
ATOM 6019 C CA . MET B 1 341 ? -9.32 4.867 -11.422 1 95.88 341 MET B CA 1
ATOM 6020 C C . MET B 1 341 ? -9.883 4.754 -12.836 1 95.88 341 MET B C 1
ATOM 6022 O O . MET B 1 341 ? -9.859 5.723 -13.594 1 95.88 341 MET B O 1
ATOM 6026 N N . THR B 1 342 ? -10.391 3.562 -13.18 1 95.25 342 THR B N 1
ATOM 6027 C CA . THR B 1 342 ? -10.969 3.365 -14.508 1 95.25 342 THR B CA 1
ATOM 6028 C C . THR B 1 342 ? -12.492 3.428 -14.445 1 95.25 342 THR B C 1
ATOM 6030 O O . THR B 1 342 ? -13.164 3.143 -15.438 1 95.25 342 THR B O 1
ATOM 6033 N N . GLY B 1 343 ? -13.086 3.703 -13.289 1 92.56 343 GLY B N 1
ATOM 6034 C CA . GLY B 1 343 ? -14.523 3.883 -13.133 1 92.56 343 GLY B CA 1
ATOM 6035 C C . GLY B 1 343 ? -15.25 2.596 -12.789 1 92.56 343 GLY B C 1
ATOM 6036 O O . GLY B 1 343 ? -16.484 2.564 -12.758 1 92.56 343 GLY B O 1
ATOM 6037 N N . HIS B 1 344 ? -14.508 1.555 -12.57 1 94.19 344 HIS B N 1
ATOM 6038 C CA . HIS B 1 344 ? -15.102 0.263 -12.242 1 94.19 344 HIS B CA 1
ATOM 6039 C C . HIS B 1 344 ? -15.18 0.055 -10.734 1 94.19 344 HIS B C 1
ATOM 6041 O O . HIS B 1 344 ? -14.25 0.404 -10.008 1 94.19 344 HIS B O 1
ATOM 6047 N N . HIS B 1 345 ? -16.281 -0.446 -10.258 1 93.19 345 HIS B N 1
ATOM 6048 C CA . HIS B 1 345 ? -16.422 -0.795 -8.844 1 93.19 345 HIS B CA 1
ATOM 6049 C C . HIS B 1 345 ? -16.094 -2.266 -8.609 1 93.19 345 HIS B C 1
ATOM 6051 O O . HIS B 1 345 ? -16.891 -3.146 -8.93 1 93.19 345 HIS B O 1
ATOM 6057 N N . LEU B 1 346 ? -14.961 -2.553 -8.117 1 96 346 LEU B N 1
ATOM 6058 C CA . LEU B 1 346 ? -14.516 -3.898 -7.773 1 96 346 LEU B CA 1
ATOM 6059 C C . LEU B 1 346 ? -14.797 -4.199 -6.305 1 96 346 LEU B C 1
ATOM 6061 O O . LEU B 1 346 ? -14.141 -3.648 -5.418 1 96 346 LEU B O 1
ATOM 6065 N N . SER B 1 347 ? -15.742 -5.078 -5.953 1 95.69 347 SER B N 1
ATOM 6066 C CA . SER B 1 347 ? -16.109 -5.383 -4.574 1 95.69 347 SER B CA 1
ATOM 6067 C C . SER B 1 347 ? -15.031 -6.211 -3.881 1 95.69 347 SER B C 1
ATOM 6069 O O . SER B 1 347 ? -14.219 -6.859 -4.543 1 95.69 347 SER B O 1
ATOM 6071 N N . ALA B 1 348 ? -15.008 -6.148 -2.582 1 97.19 348 ALA B N 1
ATOM 6072 C CA . ALA B 1 348 ? -14.055 -6.934 -1.805 1 97.19 348 ALA B CA 1
ATOM 6073 C C . ALA B 1 348 ? -14.297 -8.43 -1.988 1 97.19 348 ALA B C 1
ATOM 6075 O O . ALA B 1 348 ? -13.352 -9.219 -2.07 1 97.19 348 ALA B O 1
ATOM 6076 N N . THR B 1 349 ? -15.547 -8.82 -2.006 1 97.25 349 THR B N 1
ATOM 6077 C CA . THR B 1 349 ? -15.891 -10.219 -2.211 1 97.25 349 THR B CA 1
ATOM 6078 C C . THR B 1 349 ? -15.305 -10.734 -3.52 1 97.25 349 THR B C 1
ATOM 6080 O O . THR B 1 349 ? -14.758 -11.844 -3.568 1 97.25 349 THR B O 1
ATOM 6083 N N . ARG B 1 350 ? -15.391 -9.977 -4.535 1 97.44 350 ARG B N 1
ATOM 6084 C CA . ARG B 1 350 ? -14.844 -10.414 -5.816 1 97.44 350 ARG B CA 1
ATOM 6085 C C . ARG B 1 350 ? -13.32 -10.43 -5.777 1 97.44 350 ARG B C 1
ATOM 6087 O O . ARG B 1 350 ? -12.688 -11.297 -6.391 1 97.44 350 ARG B O 1
ATOM 6094 N N . MET B 1 351 ? -12.711 -9.469 -5.113 1 98.44 351 MET B N 1
ATOM 6095 C CA . MET B 1 351 ? -11.258 -9.477 -4.984 1 98.44 351 MET B CA 1
ATOM 6096 C C . MET B 1 351 ? -10.781 -10.766 -4.324 1 98.44 351 MET B C 1
ATOM 6098 O O . MET B 1 351 ? -9.82 -11.391 -4.789 1 98.44 351 MET B O 1
ATOM 6102 N N . PHE B 1 352 ? -11.469 -11.211 -3.275 1 98.69 352 PHE B N 1
ATOM 6103 C CA . PHE B 1 352 ? -11.117 -12.461 -2.611 1 98.69 352 PHE B CA 1
ATOM 6104 C C . PHE B 1 352 ? -11.344 -13.648 -3.539 1 98.69 352 PHE B C 1
ATOM 6106 O O . PHE B 1 352 ? -10.547 -14.586 -3.562 1 98.69 352 PHE B O 1
ATOM 6113 N N . TRP B 1 353 ? -12.43 -13.57 -4.32 1 98.31 353 TRP B N 1
ATOM 6114 C CA . TRP B 1 353 ? -12.68 -14.602 -5.324 1 98.31 353 TRP B CA 1
ATOM 6115 C C . TRP B 1 353 ? -11.516 -14.703 -6.305 1 98.31 353 TRP B C 1
ATOM 6117 O O . TRP B 1 353 ? -11 -15.797 -6.551 1 98.31 353 TRP B O 1
ATOM 6127 N N . LEU B 1 354 ? -11.062 -13.609 -6.801 1 98.56 354 LEU B N 1
ATOM 6128 C CA . LEU B 1 354 ? -10.023 -13.562 -7.824 1 98.56 354 LEU B CA 1
ATOM 6129 C C . LEU B 1 354 ? -8.695 -14.094 -7.281 1 98.56 354 LEU B C 1
ATOM 6131 O O . LEU B 1 354 ? -7.82 -14.484 -8.055 1 98.56 354 LEU B O 1
ATOM 6135 N N . ALA B 1 355 ? -8.57 -14.133 -5.922 1 98.75 355 ALA B N 1
ATOM 6136 C CA . ALA B 1 355 ? -7.309 -14.523 -5.305 1 98.75 355 ALA B CA 1
ATOM 6137 C C . ALA B 1 355 ? -7.398 -15.93 -4.711 1 98.75 355 ALA B C 1
ATOM 6139 O O . ALA B 1 355 ? -6.441 -16.422 -4.109 1 98.75 355 ALA B O 1
ATOM 6140 N N . THR B 1 356 ? -8.555 -16.609 -4.777 1 98.62 356 THR B N 1
ATOM 6141 C CA . THR B 1 356 ? -8.75 -17.938 -4.195 1 98.62 356 THR B CA 1
ATOM 6142 C C . THR B 1 356 ? -9.469 -18.859 -5.176 1 98.62 356 THR B C 1
ATOM 6144 O O . THR B 1 356 ? -8.867 -19.344 -6.137 1 98.62 356 THR B O 1
ATOM 6147 N N . ALA B 1 357 ? -10.812 -18.953 -5.035 1 98.44 357 ALA B N 1
ATOM 6148 C CA . ALA B 1 357 ? -11.594 -19.906 -5.828 1 98.44 357 ALA B CA 1
ATOM 6149 C C . ALA B 1 357 ? -11.562 -19.531 -7.309 1 98.44 357 ALA B C 1
ATOM 6151 O O . ALA B 1 357 ? -11.5 -20.406 -8.172 1 98.44 357 ALA B O 1
ATOM 6152 N N . GLY B 1 358 ? -11.695 -18.266 -7.594 1 98.19 358 GLY B N 1
ATOM 6153 C CA . GLY B 1 358 ? -11.641 -17.812 -8.977 1 98.19 358 GLY B CA 1
ATOM 6154 C C . GLY B 1 358 ? -10.32 -18.125 -9.648 1 98.19 358 GLY B C 1
ATOM 6155 O O . GLY B 1 358 ? -10.289 -18.516 -10.82 1 98.19 358 GLY B O 1
ATOM 6156 N N . ALA B 1 359 ? -9.25 -17.906 -8.922 1 98.69 359 ALA B N 1
ATOM 6157 C CA . ALA B 1 359 ? -7.934 -18.25 -9.445 1 98.69 359 ALA B CA 1
ATOM 6158 C C . ALA B 1 359 ? -7.797 -19.75 -9.664 1 98.69 359 ALA B C 1
ATOM 6160 O O . ALA B 1 359 ? -7.266 -20.203 -10.68 1 98.69 359 ALA B O 1
ATOM 6161 N N . ALA B 1 360 ? -8.273 -20.562 -8.703 1 98.62 360 ALA B N 1
ATOM 6162 C CA . ALA B 1 360 ? -8.227 -22.016 -8.836 1 98.62 360 ALA B CA 1
ATOM 6163 C C . ALA B 1 360 ? -9.016 -22.469 -10.062 1 98.62 360 ALA B C 1
ATOM 6165 O O . ALA B 1 360 ? -8.547 -23.328 -10.82 1 98.62 360 ALA B O 1
ATOM 6166 N N . HIS B 1 361 ? -10.172 -21.906 -10.227 1 97.44 361 HIS B N 1
ATOM 6167 C CA . HIS B 1 361 ? -10.992 -22.219 -11.391 1 97.44 361 HIS B CA 1
ATOM 6168 C C . HIS B 1 361 ? -10.266 -21.875 -12.688 1 97.44 361 HIS B C 1
ATOM 6170 O O . HIS B 1 361 ? -10.227 -22.688 -13.609 1 97.44 361 HIS B O 1
ATOM 6176 N N . ALA B 1 362 ? -9.703 -20.734 -12.711 1 98 362 ALA B N 1
ATOM 6177 C CA . ALA B 1 362 ? -9 -20.281 -13.906 1 98 362 ALA B CA 1
ATOM 6178 C C . ALA B 1 362 ? -7.824 -21.203 -14.227 1 98 362 ALA B C 1
ATOM 6180 O O . ALA B 1 362 ? -7.551 -21.484 -15.398 1 98 362 ALA B O 1
ATOM 6181 N N . LEU B 1 363 ? -7.168 -21.703 -13.227 1 98.38 363 LEU B N 1
ATOM 6182 C CA . LEU B 1 363 ? -5.965 -22.516 -13.391 1 98.38 363 LEU B CA 1
ATOM 6183 C C . LEU B 1 363 ? -6.316 -23.984 -13.617 1 98.38 363 LEU B C 1
ATOM 6185 O O . LEU B 1 363 ? -5.426 -24.828 -13.664 1 98.38 363 LEU B O 1
ATOM 6189 N N . ASP B 1 364 ? -7.57 -24.312 -13.688 1 97.38 364 ASP B N 1
ATOM 6190 C CA . ASP B 1 364 ? -8.031 -25.688 -13.836 1 97.38 364 ASP B CA 1
ATOM 6191 C C . ASP B 1 364 ? -7.645 -26.531 -12.617 1 97.38 364 ASP B C 1
ATOM 6193 O O . ASP B 1 364 ? -7.199 -27.672 -12.758 1 97.38 364 ASP B O 1
ATOM 6197 N N . LEU B 1 365 ? -7.793 -25.891 -11.453 1 97.94 365 LEU B N 1
ATOM 6198 C CA . LEU B 1 365 ? -7.438 -26.562 -10.203 1 97.94 365 LEU B CA 1
ATOM 6199 C C . LEU B 1 365 ? -8.586 -26.5 -9.211 1 97.94 365 LEU B C 1
ATOM 6201 O O . LEU B 1 365 ? -8.391 -26.719 -8.008 1 97.94 365 LEU B O 1
ATOM 6205 N N . ALA B 1 366 ? -9.812 -26.25 -9.633 1 96.06 366 ALA B N 1
ATOM 6206 C CA . ALA B 1 366 ? -10.961 -25.984 -8.766 1 96.06 366 ALA B CA 1
ATOM 6207 C C . ALA B 1 366 ? -11.32 -27.203 -7.934 1 96.06 366 ALA B C 1
ATOM 6209 O O . ALA B 1 366 ? -11.906 -27.078 -6.855 1 96.06 366 ALA B O 1
ATOM 6210 N N . ASP B 1 367 ? -10.992 -28.375 -8.406 1 96.06 367 ASP B N 1
ATOM 6211 C CA . ASP B 1 367 ? -11.297 -29.594 -7.676 1 96.06 367 ASP B CA 1
ATOM 6212 C C . ASP B 1 367 ? -10.164 -29.953 -6.707 1 96.06 367 ASP B C 1
ATOM 6214 O O . ASP B 1 367 ? -10.281 -30.906 -5.93 1 96.06 367 ASP B O 1
ATOM 6218 N N . THR B 1 368 ? -9.156 -29.219 -6.742 1 97.69 368 THR B N 1
ATOM 6219 C CA . THR B 1 368 ? -7.961 -29.547 -5.965 1 97.69 368 THR B CA 1
ATOM 6220 C C . THR B 1 368 ? -7.777 -28.562 -4.816 1 97.69 368 THR B C 1
ATOM 6222 O O . THR B 1 368 ? -7.523 -28.953 -3.68 1 97.69 368 THR B O 1
ATOM 6225 N N . ILE B 1 369 ? -7.855 -27.281 -5.09 1 98.12 369 ILE B N 1
ATOM 6226 C CA . ILE B 1 369 ? -7.613 -26.234 -4.102 1 98.12 369 ILE B CA 1
ATOM 6227 C C . ILE B 1 369 ? -8.586 -25.078 -4.328 1 98.12 369 ILE B C 1
ATOM 6229 O O . ILE B 1 369 ? -9.414 -25.125 -5.238 1 98.12 369 ILE B O 1
ATOM 6233 N N . GLY B 1 370 ? -8.539 -24 -3.457 1 97.06 370 GLY B N 1
ATOM 6234 C CA . GLY B 1 370 ? -9.234 -22.734 -3.645 1 97.06 370 GLY B CA 1
ATOM 6235 C C . GLY B 1 370 ? -10.695 -22.797 -3.236 1 97.06 370 GLY B C 1
ATOM 6236 O O . GLY B 1 370 ? -11.406 -21.797 -3.342 1 97.06 370 GLY B O 1
ATOM 6237 N N . THR B 1 371 ? -11.32 -23.891 -2.676 1 92.62 371 THR B N 1
ATOM 6238 C CA . THR B 1 371 ? -12.758 -24 -2.451 1 92.62 371 THR B CA 1
ATOM 6239 C C . THR B 1 371 ? -13.055 -24.469 -1.034 1 92.62 371 THR B C 1
ATOM 6241 O O . THR B 1 371 ? -14.141 -24.234 -0.507 1 92.62 371 THR B O 1
ATOM 6244 N N . LEU B 1 372 ? -12.281 -25.141 -0.425 1 96.81 372 LEU B N 1
ATOM 6245 C CA . LEU B 1 372 ? -12.477 -25.859 0.826 1 96.81 372 LEU B CA 1
ATOM 6246 C C . LEU B 1 372 ? -13.617 -26.875 0.701 1 96.81 372 LEU B C 1
ATOM 6248 O O . LEU B 1 372 ? -14.352 -27.109 1.665 1 96.81 372 LEU B O 1
ATOM 6252 N N . ALA B 1 373 ? -13.938 -27.328 -0.482 1 96.56 373 ALA B N 1
ATOM 6253 C CA . ALA B 1 373 ? -14.938 -28.359 -0.722 1 96.56 373 ALA B CA 1
ATOM 6254 C C . ALA B 1 373 ? -14.43 -29.719 -0.251 1 96.56 373 ALA B C 1
ATOM 6256 O O . ALA B 1 373 ? -13.219 -29.938 -0.143 1 96.56 373 ALA B O 1
ATOM 6257 N N . PRO B 1 374 ? -15.414 -30.609 0.005 1 97.44 374 PRO B N 1
ATOM 6258 C CA . PRO B 1 374 ? -14.977 -31.953 0.385 1 97.44 374 PRO B CA 1
ATOM 6259 C C . PRO B 1 374 ? -14.008 -32.562 -0.626 1 97.44 374 PRO B C 1
ATOM 6261 O O . PRO B 1 374 ? -14.203 -32.438 -1.836 1 97.44 374 PRO B O 1
ATOM 6264 N N . HIS B 1 375 ? -12.945 -33.125 -0.117 1 97.56 375 HIS B N 1
ATOM 6265 C CA . HIS B 1 375 ? -11.938 -33.875 -0.859 1 97.56 375 HIS B CA 1
ATOM 6266 C C . HIS B 1 375 ? -10.844 -32.938 -1.386 1 97.56 375 HIS B C 1
ATOM 6268 O O . HIS B 1 375 ? -9.766 -33.406 -1.776 1 97.56 375 HIS B O 1
ATOM 6274 N N . ALA B 1 376 ? -11.102 -31.656 -1.449 1 98.12 376 ALA B N 1
ATOM 6275 C CA . ALA B 1 376 ? -10.055 -30.734 -1.854 1 98.12 376 ALA B CA 1
ATOM 6276 C C . ALA B 1 376 ? -8.875 -30.781 -0.878 1 98.12 376 ALA B C 1
ATOM 6278 O O . ALA B 1 376 ? -9.031 -31.203 0.267 1 98.12 376 ALA B O 1
ATOM 6279 N N . GLU B 1 377 ? -7.723 -30.469 -1.394 1 98.62 377 GLU B N 1
ATOM 6280 C CA . GLU B 1 377 ? -6.594 -30.297 -0.487 1 98.62 377 GLU B CA 1
ATOM 6281 C C . GLU B 1 377 ? -6.871 -29.203 0.535 1 98.62 377 GLU B C 1
ATOM 6283 O O . GLU B 1 377 ? -7.461 -28.172 0.201 1 98.62 377 GLU B O 1
ATOM 6288 N N . ALA B 1 378 ? -6.527 -29.438 1.778 1 98.62 378 ALA B N 1
ATOM 6289 C CA . ALA B 1 378 ? -6.812 -28.484 2.85 1 98.62 378 ALA B CA 1
ATOM 6290 C C . ALA B 1 378 ? -5.777 -27.359 2.881 1 98.62 378 ALA B C 1
ATOM 6292 O O . ALA B 1 378 ? -5.031 -27.219 3.855 1 98.62 378 ALA B O 1
ATOM 6293 N N . ASP B 1 379 ? -5.699 -26.578 1.869 1 98.88 379 ASP B N 1
ATOM 6294 C CA . ASP B 1 379 ? -4.93 -25.328 1.793 1 98.88 379 ASP B CA 1
ATOM 6295 C C . ASP B 1 379 ? -5.793 -24.125 2.166 1 98.88 379 ASP B C 1
ATOM 6297 O O . ASP B 1 379 ? -6.703 -23.75 1.424 1 98.88 379 ASP B O 1
ATOM 6301 N N . PHE B 1 380 ? -5.484 -23.484 3.289 1 98.88 380 PHE B N 1
ATOM 6302 C CA . PHE B 1 380 ? -6.324 -22.375 3.707 1 98.88 380 PHE B CA 1
ATOM 6303 C C . PHE B 1 380 ? -5.539 -21.391 4.574 1 98.88 380 PHE B C 1
ATOM 6305 O O . PHE B 1 380 ? -4.43 -21.703 5.02 1 98.88 380 PHE B O 1
ATOM 6312 N N . VAL B 1 381 ? -6.02 -20.203 4.676 1 98.94 381 VAL B N 1
ATOM 6313 C CA . VAL B 1 381 ? -5.414 -19.141 5.465 1 98.94 381 VAL B CA 1
ATOM 6314 C C . VAL B 1 381 ? -6.371 -18.703 6.57 1 98.94 381 VAL B C 1
ATOM 6316 O O . VAL B 1 381 ? -7.59 -18.734 6.387 1 98.94 381 VAL B O 1
ATOM 6319 N N . VAL B 1 382 ? -5.855 -18.453 7.707 1 98.94 382 VAL B N 1
ATOM 6320 C CA . VAL B 1 382 ? -6.59 -17.891 8.836 1 98.94 382 VAL B CA 1
ATOM 6321 C C . VAL B 1 382 ? -6.234 -16.422 9.008 1 98.94 382 VAL B C 1
ATOM 6323 O O . VAL B 1 382 ? -5.086 -16.078 9.305 1 98.94 382 VAL B O 1
ATOM 6326 N N . LEU B 1 383 ? -7.184 -15.539 8.836 1 98.94 383 LEU B N 1
ATOM 6327 C CA . LEU B 1 383 ? -6.98 -14.102 8.898 1 98.94 383 LEU B CA 1
ATOM 6328 C C . LEU B 1 383 ? -7.477 -13.539 10.227 1 98.94 383 LEU B C 1
ATOM 6330 O O . LEU B 1 383 ? -8.508 -13.977 10.742 1 98.94 383 LEU B O 1
ATOM 6334 N N . ASP B 1 384 ? -6.758 -12.578 10.727 1 98.88 384 ASP B N 1
ATOM 6335 C CA . ASP B 1 384 ? -7.07 -11.906 11.977 1 98.88 384 ASP B CA 1
ATOM 6336 C C . ASP B 1 384 ? -7.555 -10.477 11.727 1 98.88 384 ASP B C 1
ATOM 6338 O O . ASP B 1 384 ? -6.75 -9.578 11.5 1 98.88 384 ASP B O 1
ATOM 6342 N N . PRO B 1 385 ? -8.867 -10.227 11.812 1 98.44 385 PRO B N 1
ATOM 6343 C CA . PRO B 1 385 ? -9.398 -8.883 11.562 1 98.44 385 PRO B CA 1
ATOM 6344 C C . PRO B 1 385 ? -8.93 -7.855 12.586 1 98.44 385 PRO B C 1
ATOM 6346 O O . PRO B 1 385 ? -9.141 -6.652 12.406 1 98.44 385 PRO B O 1
ATOM 6349 N N . ALA B 1 386 ? -8.234 -8.25 13.625 1 98.31 386 ALA B N 1
ATOM 6350 C CA . ALA B 1 386 ? -7.773 -7.34 14.672 1 98.31 386 ALA B CA 1
ATOM 6351 C C . ALA B 1 386 ? -6.25 -7.355 14.781 1 98.31 386 ALA B C 1
ATOM 6353 O O . ALA B 1 386 ? -5.699 -7.141 15.859 1 98.31 386 ALA B O 1
ATOM 6354 N N . ALA B 1 387 ? -5.625 -7.629 13.672 1 97.94 387 ALA B N 1
ATOM 6355 C CA . ALA B 1 387 ? -4.184 -7.887 13.648 1 97.94 387 ALA B CA 1
ATOM 6356 C C . ALA B 1 387 ? -3.402 -6.633 14.039 1 97.94 387 ALA B C 1
ATOM 6358 O O . ALA B 1 387 ? -2.299 -6.727 14.578 1 97.94 387 ALA B O 1
ATOM 6359 N N . THR B 1 388 ? -3.811 -5.457 13.711 1 97.62 388 THR B N 1
ATOM 6360 C CA . THR B 1 388 ? -3.203 -4.18 14.07 1 97.62 388 THR B CA 1
ATOM 6361 C C . THR B 1 388 ? -4.227 -3.266 14.742 1 97.62 388 THR B C 1
ATOM 6363 O O . THR B 1 388 ? -5.434 -3.438 14.57 1 97.62 388 THR B O 1
ATOM 6366 N N . PRO B 1 389 ? -3.768 -2.271 15.508 1 97.19 389 PRO B N 1
ATOM 6367 C CA . PRO B 1 389 ? -4.711 -1.383 16.188 1 97.19 389 PRO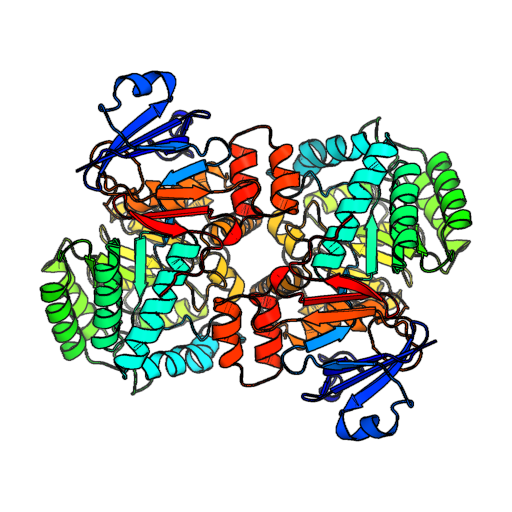 B CA 1
ATOM 6368 C C . PRO B 1 389 ? -5.688 -0.711 15.219 1 97.19 389 PRO B C 1
ATOM 6370 O O . PRO B 1 389 ? -6.887 -0.644 15.5 1 97.19 389 PRO B O 1
ATOM 6373 N N . LEU B 1 390 ? -5.199 -0.269 14.109 1 98.06 390 LEU B N 1
ATOM 6374 C CA . LEU B 1 390 ? -6.051 0.421 13.141 1 98.06 390 LEU B CA 1
ATOM 6375 C C . LEU B 1 390 ? -7.062 -0.539 12.531 1 98.06 390 LEU B C 1
ATOM 6377 O O . LEU B 1 390 ? -8.25 -0.21 12.414 1 98.06 390 LEU B O 1
ATOM 6381 N N . LEU B 1 391 ? -6.574 -1.716 12.102 1 98.44 391 LEU B N 1
ATOM 6382 C CA . LEU B 1 391 ? -7.469 -2.719 11.531 1 98.44 391 LEU B CA 1
ATOM 6383 C C . LEU B 1 391 ? -8.539 -3.129 12.547 1 98.44 391 LEU B C 1
ATOM 6385 O O . LEU B 1 391 ? -9.711 -3.236 12.203 1 98.44 391 LEU B O 1
ATOM 6389 N N . ALA B 1 392 ? -8.102 -3.311 13.797 1 98.56 392 ALA B N 1
ATOM 6390 C CA . ALA B 1 392 ? -9.031 -3.684 14.867 1 98.56 392 ALA B CA 1
ATOM 6391 C C . ALA B 1 392 ? -10.094 -2.609 15.062 1 98.56 392 ALA B C 1
ATOM 6393 O O . ALA B 1 392 ? -11.281 -2.92 15.195 1 98.56 392 ALA B O 1
ATOM 6394 N N . ARG B 1 393 ? -9.617 -1.359 15.117 1 97.81 393 ARG B N 1
ATOM 6395 C CA . ARG B 1 393 ? -10.539 -0.243 15.305 1 97.81 393 ARG B CA 1
ATOM 6396 C C . ARG B 1 393 ? -11.547 -0.167 14.164 1 97.81 393 ARG B C 1
ATOM 6398 O O . ARG B 1 393 ? -12.742 0.054 14.391 1 97.81 393 ARG B O 1
ATOM 6405 N N . ARG B 1 394 ? -11.141 -0.343 12.914 1 98.12 394 ARG B N 1
ATOM 6406 C CA . ARG B 1 394 ? -12 -0.26 11.734 1 98.12 394 ARG B CA 1
ATOM 6407 C C . ARG B 1 394 ? -12.977 -1.431 11.688 1 98.12 394 ARG B C 1
ATOM 6409 O O . ARG B 1 394 ? -14.172 -1.24 11.453 1 98.12 394 ARG B O 1
ATOM 6416 N N . THR B 1 395 ? -12.508 -2.668 11.906 1 98 395 THR B N 1
ATOM 6417 C CA . THR B 1 395 ? -13.336 -3.854 11.719 1 98 395 THR B CA 1
ATOM 6418 C C . THR B 1 395 ? -14.359 -3.984 12.852 1 98 395 THR B C 1
ATOM 6420 O O . THR B 1 395 ? -15.406 -4.609 12.68 1 98 395 THR B O 1
ATOM 6423 N N . ALA B 1 396 ? -14.031 -3.371 13.977 1 97.12 396 ALA B N 1
ATOM 6424 C CA . ALA B 1 396 ? -15 -3.35 15.07 1 97.12 396 ALA B CA 1
ATOM 6425 C C . ALA B 1 396 ? -16.281 -2.643 14.648 1 97.12 396 ALA B C 1
ATOM 6427 O O . ALA B 1 396 ? -17.344 -2.836 15.266 1 97.12 396 ALA B O 1
ATOM 6428 N N . ARG B 1 397 ? -16.219 -1.897 13.562 1 94.81 397 ARG B N 1
ATOM 6429 C CA . ARG B 1 397 ? -17.375 -1.118 13.117 1 94.81 397 ARG B CA 1
ATOM 6430 C C . ARG B 1 397 ? -17.938 -1.673 11.812 1 94.81 397 ARG B C 1
ATOM 6432 O O . ARG B 1 397 ? -18.828 -1.071 11.211 1 94.81 397 ARG B O 1
ATOM 6439 N N . ALA B 1 398 ? -17.344 -2.742 11.375 1 95.62 398 ALA B N 1
ATOM 6440 C CA . ALA B 1 398 ? -17.844 -3.352 10.148 1 95.62 398 ALA B CA 1
ATOM 6441 C C . ALA B 1 398 ? -19.234 -3.951 10.359 1 95.62 398 ALA B C 1
ATOM 6443 O O . ALA B 1 398 ? -19.453 -4.707 11.312 1 95.62 398 ALA B O 1
ATOM 6444 N N . GLU B 1 399 ? -20.156 -3.605 9.461 1 95.62 399 GLU B N 1
ATOM 6445 C CA . GLU B 1 399 ? -21.547 -4.047 9.625 1 95.62 399 GLU B CA 1
ATOM 6446 C C . GLU B 1 399 ? -21.906 -5.102 8.586 1 95.62 399 GLU B C 1
ATOM 6448 O O . GLU B 1 399 ? -23.062 -5.523 8.5 1 95.62 399 GLU B O 1
ATOM 6453 N N . SER B 1 400 ? -21.094 -5.465 7.742 1 96.31 400 SER B N 1
ATOM 6454 C CA . SER B 1 400 ? -21.328 -6.457 6.699 1 96.31 400 SER B CA 1
ATOM 6455 C C . SER B 1 400 ? -20.047 -7.219 6.371 1 96.31 400 SER B C 1
ATOM 6457 O O . SER B 1 400 ? -18.953 -6.777 6.719 1 96.31 400 SER B O 1
ATOM 6459 N N . LEU B 1 401 ? -20.219 -8.406 5.766 1 96.5 401 LEU B N 1
ATOM 6460 C CA . LEU B 1 401 ? -19.078 -9.164 5.297 1 96.5 401 LEU B CA 1
ATOM 6461 C C . LEU B 1 401 ? -18.25 -8.359 4.293 1 96.5 401 LEU B C 1
ATOM 6463 O O . LEU B 1 401 ? -17.031 -8.414 4.301 1 96.5 401 LEU B O 1
ATOM 6467 N N . GLU B 1 402 ? -18.938 -7.617 3.418 1 96.5 402 GLU B N 1
ATOM 6468 C CA . GLU B 1 402 ? -18.25 -6.777 2.439 1 96.5 402 GLU B CA 1
ATOM 6469 C C . GLU B 1 402 ? -17.328 -5.77 3.121 1 96.5 402 GLU B C 1
ATOM 6471 O O . GLU B 1 402 ? -16.188 -5.602 2.719 1 96.5 402 GLU B O 1
ATOM 6476 N N . GLU B 1 403 ? -17.797 -5.129 4.164 1 97.44 403 GLU B N 1
ATOM 6477 C CA . GLU B 1 403 ? -16.984 -4.156 4.895 1 97.44 403 GLU B CA 1
ATOM 6478 C C . GLU B 1 403 ? -15.812 -4.832 5.586 1 97.44 403 GLU B C 1
ATOM 6480 O O . GLU B 1 403 ? -14.711 -4.285 5.621 1 97.44 403 GLU B O 1
ATOM 6485 N N . LEU B 1 404 ? -16.078 -6.012 6.148 1 98.44 404 LEU B N 1
ATOM 6486 C CA . LEU B 1 404 ? -15.016 -6.75 6.816 1 98.44 404 LEU B CA 1
ATOM 6487 C C . LEU B 1 404 ? -13.914 -7.121 5.832 1 98.44 404 LEU B C 1
ATOM 6489 O O . LEU B 1 404 ? -12.734 -6.852 6.082 1 98.44 404 LEU B O 1
ATOM 6493 N N . LEU B 1 405 ? -14.336 -7.73 4.668 1 98.62 405 LEU B N 1
ATOM 6494 C CA . LEU B 1 405 ? -13.375 -8.148 3.654 1 98.62 405 LEU B CA 1
ATOM 6495 C C . LEU B 1 405 ? -12.648 -6.941 3.061 1 98.62 405 LEU B C 1
ATOM 6497 O O . LEU B 1 405 ? -11.453 -7.008 2.775 1 98.62 405 LEU B O 1
ATOM 6501 N N . PHE B 1 406 ? -13.383 -5.867 2.912 1 98.44 406 PHE B N 1
ATOM 6502 C CA . PHE B 1 406 ? -12.805 -4.652 2.365 1 98.44 406 PHE B CA 1
ATOM 6503 C C . PHE B 1 406 ? -11.742 -4.086 3.305 1 98.44 406 PHE B C 1
ATOM 6505 O O . PHE B 1 406 ? -10.664 -3.691 2.865 1 98.44 406 PHE B O 1
ATOM 6512 N N . ALA B 1 407 ? -12.039 -4.043 4.602 1 98.56 407 ALA B N 1
ATOM 6513 C CA . ALA B 1 407 ? -11.062 -3.588 5.59 1 98.56 407 ALA B CA 1
ATOM 6514 C C . ALA B 1 407 ? -9.812 -4.465 5.574 1 98.56 407 ALA B C 1
ATOM 6516 O O . ALA B 1 407 ? -8.688 -3.961 5.645 1 98.56 407 ALA B O 1
ATOM 6517 N N . LEU B 1 408 ? -9.984 -5.754 5.438 1 98.88 408 LEU B N 1
ATOM 6518 C CA . LEU B 1 408 ? -8.852 -6.672 5.363 1 98.88 408 LEU B CA 1
ATOM 6519 C C . LEU B 1 408 ? -8.023 -6.414 4.109 1 98.88 408 LEU B C 1
ATOM 6521 O O . LEU B 1 408 ? -6.793 -6.348 4.176 1 98.88 408 LEU B O 1
ATOM 6525 N N . ALA B 1 409 ? -8.695 -6.211 3.018 1 98.69 409 ALA B N 1
ATOM 6526 C CA . ALA B 1 409 ? -8.016 -6.004 1.739 1 98.69 409 ALA B CA 1
ATOM 6527 C C . ALA B 1 409 ? -7.258 -4.684 1.729 1 98.69 409 ALA B C 1
ATOM 6529 O O . ALA B 1 409 ? -6.164 -4.59 1.166 1 98.69 409 ALA B O 1
ATOM 6530 N N . LEU B 1 410 ? -7.797 -3.68 2.363 1 98.31 410 LEU B N 1
ATOM 6531 C CA . LEU B 1 410 ? -7.25 -2.336 2.219 1 98.31 410 LEU B CA 1
ATOM 6532 C C . LEU B 1 410 ? -6.25 -2.031 3.33 1 98.31 410 LEU B C 1
ATOM 6534 O O . LEU B 1 410 ? -5.309 -1.26 3.131 1 98.31 410 LEU B O 1
ATOM 6538 N N . LEU B 1 411 ? -6.477 -2.633 4.504 1 98.44 411 LEU B N 1
ATOM 6539 C CA . LEU B 1 411 ? -5.66 -2.266 5.656 1 98.44 411 LEU B CA 1
ATOM 6540 C C . LEU B 1 411 ? -4.758 -3.422 6.074 1 98.44 411 LEU B C 1
ATOM 6542 O O . LEU B 1 411 ? -3.803 -3.229 6.828 1 98.44 411 LEU B O 1
ATOM 6546 N N . GLY B 1 412 ? -5.105 -4.645 5.598 1 98.44 412 GLY B N 1
ATOM 6547 C CA . GLY B 1 412 ? -4.363 -5.812 6.039 1 98.44 412 GLY B CA 1
ATOM 6548 C C . GLY B 1 412 ? -3.043 -5.988 5.309 1 98.44 412 GLY B C 1
ATOM 6549 O O . GLY B 1 412 ? -2.875 -5.5 4.191 1 98.44 412 GLY B O 1
ATOM 6550 N N . ASP B 1 413 ? -2.09 -6.59 5.957 1 97.94 413 ASP B N 1
ATOM 6551 C CA . ASP B 1 413 ? -0.82 -7.066 5.418 1 97.94 413 ASP B CA 1
ATOM 6552 C C . ASP B 1 413 ? -0.443 -8.422 6.016 1 97.94 413 ASP B C 1
ATOM 6554 O O . ASP B 1 413 ? -1.317 -9.195 6.406 1 97.94 413 ASP B O 1
ATOM 6558 N N . ASP B 1 414 ? 0.865 -8.82 5.957 1 98.25 414 ASP B N 1
ATOM 6559 C CA . ASP B 1 414 ? 1.286 -10.117 6.469 1 98.25 414 ASP B CA 1
ATOM 6560 C C . ASP B 1 414 ? 0.857 -10.305 7.922 1 98.25 414 ASP B C 1
ATOM 6562 O O . ASP B 1 414 ? 0.615 -11.43 8.367 1 98.25 414 ASP B O 1
ATOM 6566 N N . ARG B 1 415 ? 0.703 -9.195 8.742 1 97.88 415 ARG B N 1
ATOM 6567 C CA . ARG B 1 415 ? 0.305 -9.281 10.141 1 97.88 415 ARG B CA 1
ATOM 6568 C C . ARG B 1 415 ? -1.127 -9.789 10.273 1 97.88 415 ARG B C 1
ATOM 6570 O O . ARG B 1 415 ? -1.495 -10.367 11.297 1 97.88 415 ARG B O 1
ATOM 6577 N N . ALA B 1 416 ? -1.922 -9.594 9.211 1 98.75 416 ALA B N 1
ATOM 6578 C CA . ALA B 1 416 ? -3.309 -10.047 9.25 1 98.75 416 ALA B CA 1
ATOM 6579 C C . ALA B 1 416 ? -3.396 -11.562 9.07 1 98.75 416 ALA B C 1
ATOM 6581 O O . ALA B 1 416 ? -4.445 -12.156 9.32 1 98.75 416 ALA B O 1
ATOM 6582 N N . VAL B 1 417 ? -2.336 -12.172 8.633 1 98.88 417 VAL B N 1
ATOM 6583 C CA . VAL B 1 417 ? -2.287 -13.625 8.469 1 98.88 417 VAL B CA 1
ATOM 6584 C C . VAL B 1 417 ? -1.907 -14.281 9.789 1 98.88 417 VAL B C 1
ATOM 6586 O O . VAL B 1 417 ? -0.741 -14.258 10.188 1 98.88 417 VAL B O 1
ATOM 6589 N N . TYR B 1 418 ? -2.873 -14.867 10.406 1 98.75 418 TYR B N 1
ATOM 6590 C CA . TYR B 1 418 ? -2.678 -15.523 11.695 1 98.75 418 TYR B CA 1
ATOM 6591 C C . TYR B 1 418 ? -1.996 -16.875 11.531 1 98.75 418 TYR B C 1
ATOM 6593 O O . TYR B 1 418 ? -1.061 -17.203 12.266 1 98.75 418 TYR B O 1
ATOM 6601 N N . ARG B 1 419 ? -2.465 -17.688 10.578 1 98.75 419 ARG B N 1
ATOM 6602 C CA . ARG B 1 419 ? -1.874 -18.969 10.219 1 98.75 419 ARG B CA 1
ATOM 6603 C C . ARG B 1 419 ? -2.119 -19.297 8.75 1 98.75 419 ARG B C 1
ATOM 6605 O O . ARG B 1 419 ? -3.082 -18.812 8.156 1 98.75 419 ARG B O 1
ATOM 6612 N N . THR B 1 420 ? -1.246 -20.047 8.211 1 98.81 420 THR B N 1
ATOM 6613 C CA . THR B 1 420 ? -1.398 -20.609 6.879 1 98.81 420 THR B CA 1
ATOM 6614 C C . THR B 1 420 ? -1.274 -22.125 6.926 1 98.81 420 THR B C 1
ATOM 6616 O O . THR B 1 420 ? -0.389 -22.672 7.598 1 98.81 420 THR B O 1
ATOM 6619 N N . TYR B 1 421 ? -2.168 -22.828 6.312 1 98.69 421 TYR B N 1
ATOM 6620 C CA . TYR B 1 421 ? -2.164 -24.281 6.27 1 98.69 421 TYR B CA 1
ATOM 6621 C C . TYR B 1 421 ? -2.014 -24.781 4.84 1 98.69 421 TYR B C 1
ATOM 6623 O O . TYR B 1 421 ? -2.613 -24.234 3.916 1 98.69 421 TYR B O 1
ATOM 6631 N N . ALA B 1 422 ? -1.182 -25.781 4.629 1 98.56 422 ALA B N 1
ATOM 6632 C CA . ALA B 1 422 ? -1.043 -26.547 3.385 1 98.56 422 ALA B CA 1
ATOM 6633 C C . ALA B 1 422 ? -1.298 -28.031 3.613 1 98.56 422 ALA B C 1
ATOM 6635 O O . ALA B 1 422 ? -0.597 -28.672 4.398 1 98.56 422 ALA B O 1
ATOM 6636 N N . ALA B 1 423 ? -2.334 -28.547 2.928 1 97.56 423 ALA B N 1
ATOM 6637 C CA . ALA B 1 423 ? -2.742 -29.938 3.111 1 97.56 423 ALA B CA 1
ATOM 6638 C C . ALA B 1 423 ? -2.984 -30.234 4.586 1 97.56 423 ALA B C 1
ATOM 6640 O O . ALA B 1 423 ? -2.527 -31.266 5.094 1 97.56 423 ALA B O 1
ATOM 6641 N N . GLY B 1 424 ? -3.555 -29.328 5.266 1 97.06 424 GLY B N 1
ATOM 6642 C CA . GLY B 1 424 ? -3.982 -29.531 6.641 1 97.06 424 GLY B CA 1
ATOM 6643 C C . GLY B 1 424 ? -2.873 -29.312 7.648 1 97.06 424 GLY B C 1
ATOM 6644 O O . GLY B 1 424 ? -3.109 -29.344 8.859 1 97.06 424 GLY B O 1
ATOM 6645 N N . ARG B 1 425 ? -1.698 -29.062 7.215 1 97.38 425 ARG B N 1
ATOM 6646 C CA . ARG B 1 425 ? -0.564 -28.828 8.102 1 97.38 425 ARG B CA 1
ATOM 6647 C C . ARG B 1 425 ? -0.287 -27.328 8.242 1 97.38 425 ARG B C 1
ATOM 6649 O O . ARG B 1 425 ? -0.276 -26.609 7.25 1 97.38 425 ARG B O 1
ATOM 6656 N N . CYS B 1 426 ? -0.097 -26.875 9.508 1 97.94 426 CYS B N 1
ATOM 6657 C CA . CYS B 1 426 ? 0.246 -25.469 9.734 1 97.94 426 CYS B CA 1
ATOM 6658 C C . CYS B 1 426 ? 1.654 -25.172 9.234 1 97.94 426 CYS B C 1
ATOM 6660 O O . CYS B 1 426 ? 2.635 -25.672 9.789 1 97.94 426 CYS B O 1
ATOM 6662 N N . VAL B 1 427 ? 1.769 -24.406 8.211 1 98.19 427 VAL B N 1
ATOM 6663 C CA . VAL B 1 427 ? 3.062 -24.172 7.578 1 98.19 427 VAL B CA 1
ATOM 6664 C C . VAL B 1 427 ? 3.535 -22.75 7.895 1 98.19 427 VAL B C 1
ATOM 6666 O O . VAL B 1 427 ? 4.652 -22.375 7.539 1 98.19 427 VAL B O 1
ATOM 6669 N N . HIS B 1 428 ? 2.715 -21.922 8.492 1 98.12 428 HIS B N 1
ATOM 6670 C CA . HIS B 1 428 ? 3.076 -20.609 9.016 1 98.12 428 HIS B CA 1
ATOM 6671 C C . HIS B 1 428 ? 2.225 -20.234 10.219 1 98.12 428 HIS B C 1
ATOM 6673 O O . HIS B 1 428 ? 1.011 -20.453 10.219 1 98.12 428 HIS B O 1
ATOM 6679 N N . ARG B 1 429 ? 2.799 -19.688 11.18 1 97.69 429 ARG B N 1
ATOM 6680 C CA . ARG B 1 429 ? 2.156 -19.109 12.359 1 97.69 429 ARG B CA 1
ATOM 6681 C C . ARG B 1 429 ? 2.748 -17.75 12.703 1 97.69 429 ARG B C 1
ATOM 6683 O O . ARG B 1 429 ? 3.965 -17.609 12.82 1 97.69 429 ARG B O 1
ATOM 6690 N N . ARG B 1 430 ? 1.84 -16.766 12.898 1 95.06 430 ARG B N 1
ATOM 6691 C CA . ARG B 1 430 ? 2.295 -15.414 13.203 1 95.06 430 ARG B CA 1
ATOM 6692 C C . ARG B 1 430 ? 3.109 -15.383 14.5 1 95.06 430 ARG B C 1
ATOM 6694 O O . ARG B 1 430 ? 2.738 -16.031 15.484 1 95.06 430 ARG B O 1
ATOM 6701 N N . ASP B 1 431 ? 4.125 -14.562 14.742 1 81.12 431 ASP B N 1
ATOM 6702 C CA . ASP B 1 431 ? 4.941 -14.242 15.906 1 81.12 431 ASP B CA 1
ATOM 6703 C C . ASP B 1 431 ? 5.773 -15.445 16.344 1 81.12 431 ASP B C 1
ATOM 6705 O O . ASP B 1 431 ? 6.414 -15.422 17.391 1 81.12 431 ASP B O 1
ATOM 6709 N N . ILE B 1 432 ? 5.504 -16.656 15.781 1 71.62 432 ILE B N 1
ATOM 6710 C CA . ILE B 1 432 ? 6.391 -17.766 16.141 1 71.62 432 ILE B CA 1
ATOM 6711 C C . ILE B 1 432 ? 7.547 -17.844 15.156 1 71.62 432 ILE B C 1
ATOM 6713 O O . ILE B 1 432 ? 7.328 -17.844 13.938 1 71.62 432 ILE B O 1
ATOM 6717 N N . ALA B 1 433 ? 8.578 -17.219 15.641 1 53.38 433 ALA B N 1
ATOM 6718 C CA . ALA B 1 433 ? 9.789 -17.344 14.836 1 53.38 433 ALA B CA 1
ATOM 6719 C C . ALA B 1 433 ? 9.992 -18.781 14.375 1 53.38 433 ALA B C 1
ATOM 6721 O O . ALA B 1 433 ? 9.867 -19.719 15.172 1 53.38 433 ALA B O 1
ATOM 6722 N N . ASP B 1 434 ? 9.617 -19.141 13.133 1 34.72 434 ASP B N 1
ATOM 6723 C CA . ASP B 1 434 ? 9.945 -20.5 12.758 1 34.72 434 ASP B CA 1
ATOM 6724 C C . ASP B 1 434 ? 11.297 -20.922 13.336 1 34.72 434 ASP B C 1
ATOM 6726 O O . ASP B 1 434 ? 12.297 -20.219 13.164 1 34.72 434 ASP B O 1
ATOM 6730 N N . ALA B 1 435 ? 11.312 -21.547 14.664 1 35.38 435 ALA B N 1
ATOM 6731 C CA . ALA B 1 435 ? 12.531 -22.281 15.016 1 35.38 435 ALA B CA 1
ATOM 6732 C C . ALA B 1 435 ? 13.039 -23.094 13.828 1 35.38 435 ALA B C 1
ATOM 6734 O O . ALA B 1 435 ? 12.414 -24.094 13.43 1 35.38 435 ALA B O 1
ATOM 6735 N N . GLY B 1 436 ? 13.312 -22.297 12.781 1 24.34 436 GLY B N 1
ATOM 6736 C CA . GLY B 1 436 ? 14.156 -23.125 11.945 1 24.34 436 GLY B CA 1
ATOM 6737 C C . GLY B 1 436 ? 15.227 -23.859 12.734 1 24.34 436 GLY B C 1
ATOM 6738 O O . GLY B 1 436 ? 15.773 -23.328 13.695 1 24.34 436 GLY B O 1
#

Solvent-accessible surface area (backbone atoms only — not comparable to full-atom values): 41335 Å² total; per-residue (Å²): 130,76,38,38,32,39,33,18,17,32,47,39,54,78,50,57,51,88,79,32,83,77,10,60,44,75,25,74,58,10,30,39,31,31,43,89,27,16,17,65,40,60,45,44,28,88,78,46,60,82,71,58,56,91,83,41,45,76,47,85,38,63,83,28,39,35,33,36,15,29,34,32,56,27,31,31,56,59,28,56,60,50,33,46,63,90,54,94,29,63,69,59,32,37,66,71,44,48,53,60,50,43,51,54,32,75,37,53,66,53,20,36,54,47,30,48,54,46,51,53,48,30,27,43,28,22,33,47,30,38,33,35,41,40,34,60,37,62,52,25,31,49,24,37,53,52,50,34,55,77,67,56,34,39,38,31,33,22,38,29,37,30,51,38,92,60,56,76,88,55,47,54,40,42,64,58,44,41,53,50,49,54,52,47,38,71,66,38,40,68,44,83,55,30,36,32,23,55,23,47,54,35,66,76,22,37,45,71,64,31,45,45,40,49,24,51,52,45,67,75,34,71,83,47,31,32,37,34,47,38,38,42,36,72,70,56,43,55,50,32,44,70,77,38,68,90,40,90,44,69,64,42,52,42,45,75,39,63,54,56,26,59,40,16,35,28,32,41,51,35,70,63,54,72,66,54,38,43,48,28,36,74,36,43,19,31,34,16,36,22,38,37,18,27,34,55,48,29,39,57,64,52,55,61,63,64,36,55,76,42,56,35,44,61,28,35,16,29,29,31,29,59,4,58,43,75,25,58,34,47,28,39,34,35,40,36,20,35,25,26,60,71,72,38,82,62,53,39,65,42,48,53,32,23,24,13,37,43,29,19,47,60,56,74,32,52,78,43,35,22,40,55,42,66,68,11,38,27,33,27,19,32,32,31,62,58,53,42,74,65,41,29,55,26,44,74,65,42,86,45,69,55,45,40,45,27,33,41,24,47,62,30,48,46,70,21,27,44,30,16,26,37,41,60,38,78,73,32,52,60,94,52,71,76,84,114,129,77,38,38,31,41,32,16,18,33,49,38,52,78,50,58,51,88,79,31,83,76,10,59,43,74,24,72,58,9,30,40,34,32,43,92,28,16,18,64,41,59,45,42,29,87,78,46,59,83,70,57,56,92,82,42,45,75,45,83,39,65,83,28,39,35,33,37,14,29,35,33,56,29,31,30,56,57,28,57,59,50,33,45,62,89,54,95,29,63,69,58,31,37,66,71,44,48,53,60,50,43,51,54,31,75,37,56,68,52,19,36,54,45,32,48,53,45,51,53,48,29,28,42,29,22,33,46,31,36,32,34,41,40,34,61,38,64,51,25,31,51,24,38,53,52,49,32,55,75,66,55,33,40,40,31,33,21,40,29,37,31,52,37,91,61,56,77,88,56,47,54,40,42,62,58,42,42,53,50,50,52,53,47,38,70,65,36,40,68,45,83,55,30,37,32,21,54,23,48,53,34,67,75,23,38,46,73,63,30,46,46,40,50,24,52,53,45,67,76,35,73,84,45,30,32,38,34,46,36,39,41,36,71,69,57,42,54,51,32,44,68,77,38,69,90,42,91,43,71,65,42,51,42,46,74,40,63,55,56,26,61,38,14,34,28,33,41,50,36,70,62,55,70,66,56,38,42,48,28,34,75,36,42,18,32,34,16,35,22,39,37,18,27,34,56,47,30,36,56,62,50,55,61,63,63,36,55,75,43,55,33,45,62,28,35,14,29,28,32,30,59,4,58,43,73,24,58,32,45,28,40,34,35,40,36,20,36,24,26,59,70,72,38,83,62,53,39,64,42,47,51,32,23,26,12,36,44,28,19,47,58,56,74,32,51,78,43,36,22,39,56,42,65,67,11,38,26,33,27,18,32,32,32,61,58,53,42,74,66,41,28,56,28,46,74,66,42,86,45,70,56,44,40,44,28,33,41,23,47,61,30,48,46,69,20,28,44,32,16,24,39,42,60,37,79,75,30,51,58,94,52,69,75,82,115

pLDDT: mean 96.67, std 6.76, range [23.16, 98.94]

Sequence (872 aa):
MTQTAFRARLLRFDGDPAQSDDALAYDEDGLLIVENGRVVAAGAHAALAARLAPGATLVEMRDKLIAPGFIDTHVHYPQTEMIASPAPGLLPWLDRYTFPTERRFADPAHARDVAEFFLDTLLACGTTTALVYCTVHKQSADALFGASEARGLRMIAGKVLMDRHCPEFLRDTAQSGYDDSAELIARWHGHGRQSYALTPRFAPTSTHAQLEACGVLARLHPDVFIQSHVAENLDELRWAAELFPERRSYLDVYDHYGLLRRRAVYGHCIHLDDDDRRRFAETGAIAAHCPTSNLFLGSGLFDFERANARHMAVTLATDVGGGTSFSMLQTMNEAHKIARMTGHHLSATRMFWLATAGAAHALDLADTIGTLAPHAEADFVVLDPAATPLLARRTARAESLEELLFALALLGDDRAVYRTYAAGRCVHRRDIADAGMTQTAFRARLLRFDGDPAQSDDALAYDEDGLLIVENGRVVAAGAHAALAARLAPGATLVEMRDKLIAPGFIDTHVHYPQTEMIASPAPGLLPWLDRYTFPTERRFADPAHARDVAEFFLDTLLACGTTTALVYCTVHKQSADALFGASEARGLRMIAGKVLMDRHCPEFLRDTAQSGYDDSAELIARWHGHGRQSYALTPRFAPTSTHAQLEACGVLARLHPDVFIQSHVAENLDELRWAAELFPERRSYLDVYDHYGLLRRRAVYGHCIHLDDDDRRRFAETGAIAAHCPTSNLFLGSGLFDFERANARHMAVTLATDVGGGTSFSMLQTMNEAHKIARMTGHHLSATRMFWLATAGAAHALDLADTIGTLAPHAEADFVVLDPAATPLLARRTARAESLEELLFALALLGDDRAVYRTYAAGRCVHRRDIADAG